Protein 1UZB (pdb70)

B-factor: mean 12.63, std 9.07, range [3.06, 59.88]

Sequence (1032 aa):
MTVEPFRNEPIETFQTEEARRAMREALRRVREEFGRHYPLYIGGEWVDTKERMVSLNPSAPSEVVGTTAKAGKAEAEAALEAAWKAFKTWKDWPQEDRSRLLLKAAALMRRRKRELEATLVYEVGKNWVEASADVAEAIDFIEYYARAALRYRYPAVEVVPYPGEDNESFYVPLGAGVVIAPWNFPVAIFTGMIVGPVAVGNTVIAKPAEDAVVVGAKVFEIFHEAGFPPGVVNFLPGVGEEVGAYLVEHPRIRFINFTGSLEVGLKIYEAAGRLAPGQTWFKRAYVETGGKNAIIVDETADFDLAAEGVVVSAYGFQGQKCSAASRLILTQGAYEPVLERVLKRAERLSVGPAEENPDLGPVVSAEQERKVLSYIEIGKNEGQLVLGGKRLEGEGYFIAPTVFTEVPPKARIAQEEIFGPVLSVIRVKDFAEALEVANDTPYGLTGGVYSRKREHLEWARREFHVGNLYFNRKITGALVGVQPFGGFKLSGTNAKTGALDYLRLFLEMKAVAERFMTVEPFRNEPIETFQTEEARRAMREALRRVREEFGRHYPLYIGGEWVDTKERMVSLNPSAPSEVVGTTAKAGKAEAEAALEAAWKAFKTWKDWPQEDRSRLLLKAAALMRRRKRELEATLVYEVGKNWVEASADVAEAIDFIEYYARAALRYRYPAVEVVPYPGEDNESFYVPLGAGVVIAPWNFPVAIFTGMIVGPVAVGNTVIAKPAEDAVVVGAKVFEIFHEAGFPPGVVNFLPGVGEEVGAYLVEHPRIRFINFTGSLEVGLKIYEAAGRLAPGQTWFKRAYVETGGKNAIIVDETADFDLAAEGVVVSAYGFQGQKCSAASRLILTQGAYEPVLERVLKRAERLSVGPAEENPDLGPVVSAEQERKVLSYIEIGKNEGQLVLGGKRLEGEGYFIAPTVFTEVPPKARIAQEEIFGPVLSVIRVKDFAEALEVANDTPYGLTGGVYSRKREHLEWARREFHVGNLYFNRKITGALVGVQPFGGFKLSGTNAKTGALDYLRLFLEMKAVAERF

Organism: Thermus thermophilus (NCBI:txid274)

Nearest PDB structures (foldseek):
  1uzb-assembly1_B  TM=1.002E+00  e=0.000E+00  Thermus thermophilus HB8
  2bhp-assembly1_A  TM=1.001E+00  e=0.000E+00  Thermus thermophilus HB8
  4k57-assembly1_A  TM=1.001E+00  e=0.000E+00  Thermus thermophilus HB27
  3qan-assembly2_C  TM=9.850E-01  e=8.911E-75  Halalkalibacterium halodurans
  3rjl-assembly10_B  TM=9.821E-01  e=7.075E-73  Bacillus licheniformis DSM 13 = ATCC 14580

Radius of gyration: 30.53 Å; Cα contacts (8 Å, |Δi|>4): 2656; chains: 2; bounding box: 48×70×91 Å

InterPro domains:
  IPR005932 1-pyrroline-5-carboxylate dehydrogenase [TIGR01237] (6-516)
  IPR005932 1-pyrroline-5-carboxylate dehydrogenase [cd07124] (6-516)
  IPR015590 Aldehyde dehydrogenase domain [PF00171] (46-512)
  IPR016160 Aldehyde dehydrogenase, cysteine active site [PS00070] (315-326)
  IPR016161 Aldehyde/histidinol dehydrogenase [SSF53720] (4-515)
  IPR016162 Aldehyde dehydrogenase, N-terminal [G3DSA:3.40.605.10] (40-506)
  IPR016163 Aldehyde dehydrogenase, C-terminal [G3DSA:3.40.309.10] (292-481)
  IPR029510 Aldehyde dehydrogenase, glutamic acid active site [PS00687] (287-294)
  IPR050485 Proline metabolism enzyme [PTHR42862] (6-516)

Solvent-accessible surface area: 35990 Å² total; per-residue (Å²): 140,128,54,118,111,25,171,34,23,106,74,47,76,6,130,84,109,137,9,102,136,26,0,86,68,12,11,137,160,5,93,142,53,37,46,89,66,7,31,0,7,15,27,18,107,81,52,81,31,193,93,152,8,73,2,77,5,1,12,23,21,85,49,54,6,0,6,0,0,54,2,15,114,76,44,0,56,49,0,2,113,20,0,36,159,8,22,135,92,2,60,94,80,77,15,62,53,16,4,132,17,0,36,102,0,0,24,22,0,85,182,53,33,49,50,0,0,0,0,0,1,12,1,0,0,0,14,27,57,28,0,0,31,0,0,2,36,0,0,3,7,0,22,17,0,1,55,4,0,48,135,34,130,121,66,42,26,99,35,31,113,85,111,54,19,59,21,35,2,15,32,35,14,10,0,0,0,0,0,19,6,13,47,5,32,4,0,0,27,2,0,3,5,0,1,0,0,0,0,4,0,0,0,0,0,0,27,2,16,72,47,1,0,2,0,0,0,1,0,0,36,0,1,87,111,16,42,10,32,91,1,0,3,0,0,0,0,0,65,35,123,75,2,8,44,60,0,7,87,19,37,102,0,16,0,0,5,8,11,20,54,29,116,60,0,44,119,10,35,69,9,5,7,87,64,14,126,68,7,38,16,8,3,44,15,12,4,23,0,0,4,3,3,0,0,0,0,4,119,47,6,55,42,78,84,0,0,74,1,0,13,55,0,3,3,12,1,3,3,0,17,15,10,7,2,18,6,0,0,0,7,96,36,0,34,108,30,0,15,63,66,0,30,91,73,2,102,156,38,55,39,10,54,1,71,123,62,11,67,1,1,0,1,8,23,58,83,21,18,134,95,0,48,45,39,1,97,42,0,89,140,48,17,96,60,51,37,31,7,134,85,52,173,46,97,0,26,13,2,12,10,0,0,0,3,76,3,62,50,154,11,113,0,0,36,52,43,6,37,6,0,4,0,0,0,2,106,5,139,58,8,41,52,0,8,117,15,4,45,65,11,42,22,2,1,1,0,0,0,3,0,153,84,115,108,32,0,62,81,0,19,153,56,1,68,8,0,0,0,2,0,26,13,74,1,2,37,18,32,5,1,1,4,1,33,2,1,2,31,10,0,4,32,10,18,2,31,1,3,37,31,4,0,46,54,0,5,6,0,9,4,1,1,7,93,174,142,129,58,119,112,27,170,32,26,108,68,47,74,6,134,81,115,102,8,107,89,20,0,117,106,11,7,145,103,6,99,125,43,24,74,81,56,5,30,0,7,18,27,21,106,80,51,83,27,207,108,143,12,83,3,77,4,2,14,28,22,93,69,59,6,0,16,0,0,42,1,16,114,76,47,0,38,43,0,0,112,20,0,63,169,8,23,111,84,1,52,91,82,74,14,68,51,16,4,133,16,0,37,102,0,0,25,19,0,84,178,49,28,53,14,0,0,0,3,0,1,8,2,0,0,0,20,27,60,30,0,0,30,0,0,3,36,0,1,4,8,0,22,17,1,1,54,3,1,39,131,33,128,130,69,42,26,99,36,31,113,84,110,52,20,60,22,35,3,15,33,36,14,10,0,0,0,0,0,21,8,15,46,5,34,3,0,0,27,2,0,2,6,0,1,0,0,0,0,4,0,0,0,0,0,0,26,2,16,74,46,1,1,2,0,0,0,3,0,0,39,0,1,85,115,16,42,12,32,89,1,0,2,0,0,0,0,0,68,37,122,74,1,8,43,59,0,7,97,13,39,98,0,15,0,0,5,8,10,20,54,28,119,56,0,45,120,10,36,64,9,4,8,88,67,15,128,72,7,50,32,8,2,44,14,12,4,24,0,0,4,4,4,0,0,0,0,3,118,45,6,55,41,76,83,0,0,74,2,0,12,56,0,2,3,11,1,3,3,0,18,14,9,8,2,18,7,0,0,0,7,111,38,0,9,100,36,0,17,85,81,0,39,108,88,2,112,191,40,56,38,9,44,0,63,126,66,13,65,2,1,0,1,8,22,56,99,18,25,152,67,0,53,53,29,1,93,35,0,97,133,46,15,109,50,63,39,22,6,144,84,62,166,28,88,1,25,13,2,15,9,0,0,0,6,97,4,65,51,158,9,114,0,0,34,53,28,2,31,6,0,3,0,0,0,3,97,5,139,56,7,39,62,0,8,115,17,5,42,61,11,42,22,3,1,2,0,0,0,3,0,152,80,113,110,31,0,61,82,0,19,154,73,0,69,8,0,0,0,1,0,25,10,56,0,4,37,19,37,6,1,1,4,1,34,1,1,2,30,10,0,5,32,11,19,3,28,1,3,36,32,4,0,47,56,0,4,6,0,7,4,1,1,7,82,172

Secondary structure (DSSP, 8-state):
--SPPP-PPPPP---SHHHHHHHHHHHHHHHHTTTEEE-EEETTEEE--SSEEEEEETTEEEEEEEEEE---HHHHHHHHHHHHHHHHHHTTS-HHHHHHHHHHHHHHHHHTHHHHHHHHHHHH---HHHHHHHHHHHHHHHHHHHHHHGGG-SS-------TTEEEEEEEEE--EEEEE--SSSTTHHHHHHHHHHHHTT-EEEEE--GGGHHHHHHHHHHHHHHTPPTTSEEE---SSSHHHHHHHT-TT--EEEEES-HHHHHHHHHHHTS--TT--S--EEEEE----EEEEE-TTS-HHHHHHHHHHHHHGGGG-STT-EEEEEEEHHHHHHHHHHHHHHHTT--BS-GGG--SB---S-HHHHHHHHHHHHHHTTTSEEEE--SBPSSSS--B--EEEES--TTSGGGTS---SSEEEEEEESSHHHHHHHHH-SS--SEEEEE-S-HHHHHHHHHHS--SEEEESS-S--PPTTTS-B--SGGGBS---BTSHHHHHTTEEEEEEEEE-/--SPPP-PPPPP---SHHHHHHHHHHHHHHHHTTT-EE-EEETTEEE--SSEEEEEETTEEEEEEEEEE---HHHHHHHHHHHHHHHHHHTTS-HHHHHHHHHHHHHHHHHTHHHHHHHHHHHH---HHHHHHHHHHHHHHHHHHHHHHHTT-SS-------TTEEEEEEEEE--EEEEE--SSSTTHHHHHHHHHHHHTT-EEEEE--GGGHHHHHHHHHHHHHHTPPTTSEEE---STTHHHHHHHT-TT--EEEEES-HHHHHHHHHHHTS--TT--S--EEEEE----EEEEE-TTS-HHHHHHHHHHHHHGGGG-STT-EEEEEEEHHHHHHHHHHHHHHHTT--BS-GGG--SB---S-HHHHHHHHHHHHHHHTTSEEEE--SBPSSSS--B--EEEES--TTSGGGTS---SSEEEEEEESSHHHHHHHHH-SS--SEEEEE-S-HHHHHHHHHHS--SEEEESS-S--PPTTTS-B--SGGGBS---BTSHHHHHTTEEEEEEEEE-

CATH classification: 3.40.605.10 (+1 more: 3.40.309.10)

Foldseek 3Di:
DPDDPADFQDQDPQPDPVSVVLLVVLLVVLLVCFAAEFAWAAQLDGDAAPDKAFAAFLQFRVTTSYIYHADFLVVLVRLLVFQQVLLVVLQVPFLLVLLVLLVLLLVLLVVCQSNLLSSCCGLFNAANRLSSLLSSLLSSLSNLLSVLLVCQGPQNDDDDDDPQKDKTKHKTFFEEAEEEDDSSSQRNVQNNLQSLSLSNRYAYEYEGDSSRLVSNSVSVVSSSVSPDGTSRYIGHYHDDCRSVVSRLQPLSHAEYEEEEALVVLVVSVVSLQDRHVPRDDRHYYWYQHAFAEEEEEELAFPLLLVLVQLLCQQQRQQLQDSQRHQEYEYAPNNVPSNVVNNQVVQVPFDEHRSHVSGSYYAGRDPVLLVLLLVVLVQLVVFFAWDDFSDADDDSRRRGGQTETECGDLPRCSNADDSSGNHHYYHYHHHLVVSLVSLQPYQWAFEYEYGHPDPVSVVVCVVRSAHQFYYYSHHGDSDHQCRRFGHTDGSSIDRLGGSDSSNSVSRIDMDMDMDRD/DPDDPADFQDQDPQPDPVSVVLLVVLLVVQQVCQAEEFAWAAQLDGDADPDKAWAAFLQARVRTSYMYHADFLVVLVRLLVFQQVLLVVLQVPFLLVLLVLLLQLLVLLVVCQSNLLSLCCGLFNAARRLSRLLSSLLSSLSNLLSVLLVCQGPQNDDDDDDPQKDKTKGKTFFEEAEEEDDSSSQRNVQNNLQSLSLSNRYAYEYEGDSSRLVSNSVSVVSSSVSPDGGSRYIYHYHDDCRSVVSRLLDLSHAEYEEEEALVVVVVSVVSQQDRHVPRDDRHYYWYQHAFAEEEEEELAFPLLLSLVQLLCQLQRQQLLDSQRHQEYEYAPNNVPSNVVNNQVVQVPFDEHRSHVRGSYYAGGDPVLLVLLLVVLVQLVVFFAKDDWSDADDDPNRIGGQTETEPGDLPRCSNADRSSGNHHYYHYHHHLVVSLVSLQPYQWAFEYEYGHPDPVSVVVCVVRNAHQYYYYSHHGDSDHQCRRQGGTDGSSIDRLGRSDSSNSVSRIDMDMDMDRD

Structure (mmCIF, N/CA/C/O backbone):
data_1UZB
#
_entry.id   1UZB
#
_cell.length_a   102.285
_cell.length_b   102.285
_cell.length_c   279.283
_cell.angle_alpha   90.00
_cell.angle_beta   90.00
_cell.angle_gamma   120.00
#
_symmetry.space_group_name_H-M   'H 3'
#
loop_
_entity.id
_entity.type
_entity.pdbx_description
1 polymer '1-PYRROLINE-5-CARBOXYLATE DEHYDROGENASE'
2 non-polymer (4R)-2-METHYLPENTANE-2,4-DIOL
3 water water
#
loop_
_atom_site.group_PDB
_atom_site.id
_atom_site.type_symbol
_atom_site.label_atom_id
_atom_site.label_alt_id
_atom_site.label_comp_id
_atom_site.label_asym_id
_atom_site.label_entity_id
_atom_site.label_seq_id
_atom_site.pdbx_PDB_ins_code
_atom_site.Cartn_x
_atom_site.Cartn_y
_atom_site.Cartn_z
_atom_site.occupancy
_atom_site.B_iso_or_equiv
_atom_site.auth_seq_id
_atom_site.auth_comp_id
_atom_site.auth_asym_id
_atom_site.auth_atom_id
_atom_site.pdbx_PDB_model_num
ATOM 1 N N . MET A 1 1 ? 46.042 20.283 102.456 1.00 20.07 1 MET A N 1
ATOM 2 C CA . MET A 1 1 ? 45.105 20.012 101.327 1.00 18.76 1 MET A CA 1
ATOM 3 C C . MET A 1 1 ? 45.588 18.827 100.502 1.00 17.48 1 MET A C 1
ATOM 4 O O . MET A 1 1 ? 46.790 18.584 100.393 1.00 18.51 1 MET A O 1
ATOM 6 N N . THR A 1 2 ? 44.645 18.093 99.921 1.00 14.40 2 THR A N 1
ATOM 7 C CA . THR A 1 2 ? 44.981 16.938 99.102 1.00 12.49 2 THR A CA 1
ATOM 8 C C . THR A 1 2 ? 44.723 17.198 97.619 1.00 10.48 2 THR A C 1
ATOM 9 O O . THR A 1 2 ? 44.930 16.323 96.779 1.00 9.70 2 THR A O 1
ATOM 13 N N . VAL A 1 3 ? 44.270 18.409 97.308 1.00 9.02 3 VAL A N 1
ATOM 14 C CA . VAL A 1 3 ? 43.999 18.817 95.935 1.00 7.50 3 VAL A CA 1
ATOM 15 C C . VAL A 1 3 ? 44.661 20.168 95.713 1.00 7.64 3 VAL A C 1
ATOM 16 O O . VAL A 1 3 ? 45.097 20.815 96.667 1.00 9.53 3 VAL A O 1
ATOM 20 N N . GLU A 1 4 ? 44.747 20.592 94.458 1.00 8.04 4 GLU A N 1
ATOM 21 C CA . GLU A 1 4 ? 45.352 21.880 94.154 1.00 9.11 4 GLU A CA 1
ATOM 22 C C . GLU A 1 4 ? 44.513 23.015 94.721 1.00 8.74 4 GLU A C 1
ATOM 23 O O . GLU A 1 4 ? 43.309 22.866 94.936 1.00 8.36 4 GLU A O 1
ATOM 29 N N . PRO A 1 5 ? 45.145 24.166 94.988 1.00 9.30 5 PRO A N 1
ATOM 30 C CA . PRO A 1 5 ? 44.404 25.306 95.526 1.00 8.80 5 PRO A CA 1
ATOM 31 C C . PRO A 1 5 ? 43.270 25.665 94.571 1.00 8.50 5 PRO A C 1
ATOM 32 O O . PRO A 1 5 ? 43.390 25.499 93.356 1.00 8.04 5 PRO A O 1
ATOM 36 N N . PHE A 1 6 ? 42.167 26.143 95.129 1.00 7.11 6 PHE A N 1
ATOM 37 C CA . PHE A 1 6 ? 41.017 26.538 94.332 1.00 7.38 6 PHE A CA 1
ATOM 38 C C . PHE A 1 6 ? 41.367 27.612 93.312 1.00 7.47 6 PHE A C 1
ATOM 39 O O . PHE A 1 6 ? 42.111 28.548 93.610 1.00 8.30 6 PHE A O 1
ATOM 47 N N . ARG A 1 7 ? 40.821 27.457 92.110 1.00 7.68 7 ARG A N 1
ATOM 48 C CA . ARG A 1 7 ? 40.984 28.424 91.033 1.00 8.41 7 ARG A CA 1
ATOM 49 C C . ARG A 1 7 ? 39.629 28.486 90.344 1.00 7.68 7 ARG A C 1
ATOM 50 O O . ARG A 1 7 ? 38.941 27.468 90.237 1.00 8.96 7 ARG A O 1
ATOM 58 N N . ASN A 1 8 ? 39.229 29.668 89.892 1.00 6.62 8 ASN A N 1
ATOM 59 C CA . ASN A 1 8 ? 37.949 29.791 89.205 1.00 6.66 8 ASN A CA 1
ATOM 60 C C . ASN A 1 8 ? 38.002 29.169 87.814 1.00 7.83 8 ASN A C 1
ATOM 61 O O . ASN A 1 8 ? 39.023 29.239 87.127 1.00 9.46 8 ASN A O 1
ATOM 66 N N . GLU A 1 9 ? 36.895 28.554 87.410 1.00 7.79 9 GLU A N 1
ATOM 67 C CA . GLU A 1 9 ? 36.783 27.925 86.098 1.00 8.21 9 GLU A CA 1
ATOM 68 C C . GLU A 1 9 ? 36.733 29.038 85.055 1.00 9.74 9 GLU A C 1
ATOM 69 O O . GLU A 1 9 ? 35.906 29.937 85.145 1.00 9.40 9 GLU A O 1
ATOM 75 N N . PRO A 1 10 ? 37.630 29.000 84.057 1.00 9.90 10 PRO A N 1
ATOM 76 C CA . PRO A 1 10 ? 37.636 30.040 83.024 1.00 11.30 10 PRO A CA 1
ATOM 77 C C . PRO A 1 10 ? 36.309 30.138 82.277 1.00 10.79 10 PRO A C 1
ATOM 78 O O . PRO A 1 10 ? 35.699 29.124 81.950 1.00 13.05 10 PRO A O 1
ATOM 82 N N . ILE A 1 11 ? 35.866 31.364 82.020 1.00 10.52 11 ILE A N 1
ATOM 83 C CA . ILE A 1 11 ? 34.623 31.600 81.295 1.00 10.48 11 ILE A CA 1
ATOM 84 C C . ILE A 1 11 ? 34.954 31.671 79.808 1.00 10.37 11 ILE A C 1
ATOM 85 O O . ILE A 1 11 ? 35.731 32.524 79.378 1.00 11.79 11 ILE A O 1
ATOM 90 N N . GLU A 1 12 ? 34.368 30.767 79.032 1.00 10.28 12 GLU A N 1
ATOM 91 C CA . GLU A 1 12 ? 34.611 30.710 77.596 1.00 10.77 12 GLU A CA 1
ATOM 92 C C . GLU A 1 12 ? 34.058 31.931 76.866 1.00 11.61 12 GLU A C 1
ATOM 93 O O . GLU A 1 12 ? 32.924 32.347 77.102 1.00 12.13 12 GLU A O 1
ATOM 99 N N . THR A 1 13 ? 34.870 32.494 75.974 1.00 13.55 13 THR A N 1
ATOM 100 C CA . THR A 1 13 ? 34.486 33.666 75.192 1.00 15.42 13 THR A CA 1
ATOM 101 C C . THR A 1 13 ? 34.119 33.276 73.758 1.00 14.71 13 THR A C 1
ATOM 102 O O . THR A 1 13 ? 33.537 34.069 73.017 1.00 15.60 13 THR A O 1
ATOM 106 N N . PHE A 1 14 ? 34.473 32.053 73.375 1.00 14.33 14 PHE A N 1
ATOM 107 C CA . PHE A 1 14 ? 34.188 31.528 72.041 1.00 15.24 14 PHE A CA 1
ATOM 108 C C . PHE A 1 14 ? 34.833 32.344 70.926 1.00 17.12 14 PHE A C 1
ATOM 109 O O . PHE A 1 14 ? 34.211 32.611 69.897 1.00 18.09 14 PHE A O 1
ATOM 117 N N . GLN A 1 15 ? 36.088 32.728 71.131 1.00 18.59 15 GLN A N 1
ATOM 118 C CA . GLN A 1 15 ? 36.814 33.508 70.138 1.00 20.85 15 GLN A CA 1
ATOM 119 C C . GLN A 1 15 ? 37.629 32.607 69.213 1.00 20.34 15 GLN A C 1
ATOM 120 O O . GLN A 1 15 ? 37.950 32.990 68.090 1.00 22.59 15 GLN A O 1
ATOM 126 N N . THR A 1 16 ? 37.959 31.410 69.688 1.00 18.69 16 THR A N 1
ATOM 127 C CA . THR A 1 16 ? 38.726 30.460 68.888 1.00 17.81 16 THR A CA 1
ATOM 128 C C . THR A 1 16 ? 37.780 29.563 68.097 1.00 18.10 16 THR A C 1
ATOM 129 O O . THR A 1 16 ? 36.626 29.365 68.485 1.00 16.99 16 THR A O 1
ATOM 133 N N . GLU A 1 17 ? 38.271 29.021 66.988 1.00 18.00 17 GLU A N 1
ATOM 134 C CA . GLU A 1 17 ? 37.458 28.151 66.147 1.00 18.03 17 GLU A CA 1
ATOM 135 C C . GLU A 1 17 ? 37.076 26.875 66.886 1.00 17.83 17 GLU A C 1
ATOM 136 O O . GLU A 1 17 ? 35.965 26.368 66.730 1.00 16.84 17 GLU A O 1
ATOM 142 N N . GLU A 1 18 ? 37.997 26.359 67.694 1.00 17.30 18 GLU A N 1
ATOM 143 C CA . GLU A 1 18 ? 37.738 25.141 68.451 1.00 17.45 18 GLU A CA 1
ATOM 144 C C . GLU A 1 18 ? 36.533 25.324 69.371 1.00 15.63 18 GLU A C 1
ATOM 145 O O . GLU A 1 18 ? 35.648 24.472 69.422 1.00 15.91 18 GLU A O 1
ATOM 151 N N . ALA A 1 19 ? 36.509 26.439 70.096 1.00 14.78 19 ALA A N 1
ATOM 152 C CA . ALA A 1 19 ? 35.416 26.734 71.018 1.00 13.60 19 ALA A C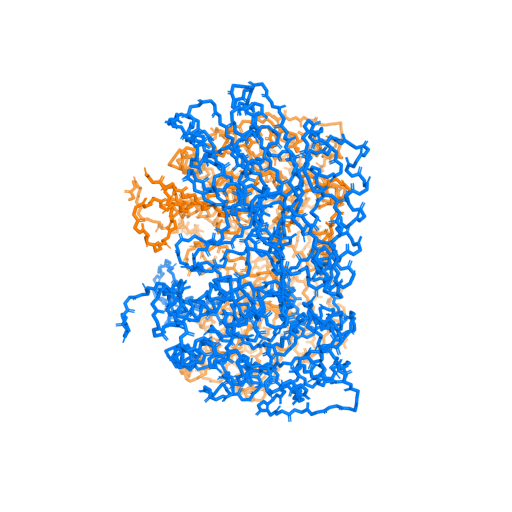A 1
ATOM 153 C C . ALA A 1 19 ? 34.098 26.884 70.270 1.00 13.66 19 ALA A C 1
ATOM 154 O O . ALA A 1 19 ? 33.060 26.403 70.720 1.00 12.40 19 ALA A O 1
ATOM 156 N N . ARG A 1 20 ? 34.146 27.555 69.125 1.00 11.93 20 ARG A N 1
ATOM 157 C CA . ARG A 1 20 ? 32.951 27.762 68.320 1.00 13.43 20 ARG A CA 1
ATOM 158 C C . ARG A 1 20 ? 32.434 26.440 67.767 1.00 13.72 20 ARG A C 1
ATOM 159 O O . ARG A 1 20 ? 31.228 26.192 67.756 1.00 12.55 20 ARG A O 1
ATOM 167 N N . ARG A 1 21 ? 33.352 25.592 67.312 1.00 12.63 21 ARG A N 1
ATOM 168 C CA . ARG A 1 21 ? 32.980 24.295 66.763 1.00 13.96 21 ARG A CA 1
ATOM 169 C C . ARG A 1 21 ? 32.292 23.458 67.831 1.00 12.86 21 ARG A C 1
ATOM 170 O O . ARG A 1 21 ? 31.246 22.863 67.589 1.00 13.46 21 ARG A O 1
ATOM 178 N N . ALA A 1 22 ? 32.899 23.409 69.012 1.00 12.12 22 ALA A N 1
ATOM 179 C CA . ALA A 1 22 ? 32.357 22.640 70.123 1.00 10.83 22 ALA A CA 1
ATOM 180 C C . ALA A 1 22 ? 30.986 23.159 70.547 1.00 9.73 22 ALA A C 1
ATOM 181 O O . ALA A 1 22 ? 30.086 22.375 70.836 1.00 10.00 22 ALA A O 1
ATOM 183 N N . MET A 1 23 ? 30.826 24.477 70.580 1.00 9.70 23 MET A N 1
ATOM 184 C CA . MET A 1 23 ? 29.549 25.055 70.981 1.00 8.66 23 MET A CA 1
ATOM 185 C C . MET A 1 23 ? 28.467 24.794 69.936 1.00 9.34 23 MET A C 1
ATOM 186 O O . MET A 1 23 ? 27.328 24.485 70.287 1.00 8.64 23 MET A O 1
ATOM 191 N N . ARG A 1 24 ? 28.818 24.913 68.658 1.00 9.73 24 ARG A N 1
ATOM 192 C CA . ARG A 1 24 ? 27.839 24.663 67.611 1.00 9.75 24 ARG A CA 1
ATOM 193 C C . ARG A 1 24 ? 27.352 23.217 67.657 1.00 9.36 24 ARG A C 1
ATOM 194 O O . ARG A 1 24 ? 26.164 22.956 67.477 1.00 9.44 24 ARG A O 1
ATOM 208 N N . GLU A 1 25 ? 28.258 22.276 67.913 1.00 9.53 25 GLU A N 1
ATOM 209 C CA . GLU A 1 25 ? 27.863 20.870 67.986 1.00 8.74 25 GLU A CA 1
ATOM 210 C C . GLU A 1 25 ? 26.980 20.632 69.209 1.00 8.76 25 GLU A C 1
ATOM 211 O O . GLU A 1 25 ? 26.022 19.862 69.149 1.00 9.22 25 GLU A O 1
ATOM 217 N N . ALA A 1 26 ? 27.305 21.298 70.314 1.00 8.64 26 ALA A N 1
ATOM 218 C CA . ALA A 1 26 ? 26.530 21.153 71.545 1.00 7.85 26 ALA A CA 1
ATOM 219 C C . ALA A 1 26 ? 25.123 21.717 71.364 1.00 7.37 26 ALA A C 1
ATOM 220 O O . ALA A 1 26 ? 24.138 21.110 71.793 1.00 7.33 26 ALA A O 1
ATOM 222 N N . LEU A 1 27 ? 25.030 22.887 70.737 1.00 7.56 27 LEU A N 1
ATOM 223 C CA . LEU A 1 27 ? 23.739 23.514 70.481 1.00 7.34 27 LEU A CA 1
ATOM 224 C C . LEU A 1 27 ? 22.900 22.624 69.568 1.00 7.71 27 LEU A C 1
ATOM 225 O O . LEU A 1 27 ? 21.711 22.418 69.805 1.00 7.95 27 LEU A O 1
ATOM 230 N N . ARG A 1 28 ? 23.526 22.076 68.533 1.00 7.13 28 ARG A N 1
ATOM 231 C CA . ARG A 1 28 ? 22.809 21.211 67.611 1.00 8.46 28 ARG A CA 1
ATOM 232 C C . ARG A 1 28 ? 22.283 19.957 68.309 1.00 7.76 28 ARG A C 1
ATOM 233 O O . ARG A 1 28 ? 21.126 19.579 68.119 1.00 10.19 28 ARG A O 1
ATOM 241 N N . ARG A 1 29 ? 23.114 19.319 69.128 1.00 9.03 29 ARG A N 1
ATOM 242 C CA . ARG A 1 29 ? 22.672 18.119 69.829 1.00 9.64 29 ARG A CA 1
ATOM 243 C C . ARG A 1 29 ? 21.546 18.408 70.819 1.00 8.84 29 ARG A C 1
ATOM 244 O O . ARG A 1 29 ? 20.601 17.628 70.929 1.00 10.88 29 ARG A O 1
ATOM 252 N N . VAL A 1 30 ? 21.638 19.522 71.540 1.00 9.75 30 VAL A N 1
ATOM 253 C CA . VAL A 1 30 ? 20.587 19.877 72.486 1.00 9.92 30 VAL A CA 1
ATOM 254 C C . VAL A 1 30 ? 19.280 20.126 71.732 1.00 10.25 30 VAL A C 1
ATOM 255 O O . VAL A 1 30 ? 18.222 19.649 72.138 1.00 9.98 30 VAL A O 1
ATOM 259 N N . ARG A 1 31 ? 19.362 20.862 70.627 1.00 9.66 31 ARG A N 1
ATOM 260 C CA . ARG A 1 31 ? 18.185 21.164 69.819 1.00 11.55 31 ARG A CA 1
ATOM 261 C C . ARG A 1 31 ? 17.563 19.886 69.263 1.00 11.24 31 ARG A C 1
ATOM 262 O O . ARG A 1 31 ? 16.340 19.749 69.213 1.00 12.36 31 ARG A O 1
ATOM 270 N N . GLU A 1 32 ? 18.410 18.953 68.848 1.00 10.82 32 GLU A N 1
ATOM 271 C CA . GLU A 1 32 ? 17.939 17.689 68.295 1.00 12.55 32 GLU A CA 1
ATOM 272 C C . GLU A 1 32 ? 17.314 16.821 69.383 1.00 13.42 32 GLU A C 1
ATOM 273 O O . GLU A 1 32 ? 16.631 15.836 69.094 1.00 14.89 32 GLU A O 1
ATOM 279 N N . GLU A 1 33 ? 17.538 17.218 70.632 1.00 13.07 33 GLU A N 1
ATOM 280 C CA . GLU A 1 33 ? 17.027 16.510 71.799 1.00 13.67 33 GLU A CA 1
ATOM 281 C C . GLU A 1 33 ? 15.716 17.113 72.315 1.00 12.39 33 GLU A C 1
ATOM 282 O O . GLU A 1 33 ? 15.115 16.597 73.256 1.00 13.54 33 GLU A O 1
ATOM 288 N N . PHE A 1 34 ? 15.278 18.208 71.698 1.00 11.47 34 PHE A N 1
ATOM 289 C CA . PHE A 1 34 ? 14.032 18.866 72.091 1.00 12.05 34 PHE A CA 1
ATOM 290 C C . PHE A 1 34 ? 12.892 17.856 72.209 1.00 12.77 34 PHE A C 1
ATOM 291 O O . PHE A 1 34 ? 12.727 16.990 71.346 1.00 14.09 34 PHE A O 1
ATOM 299 N N . GLY A 1 35 ? 12.109 17.969 73.276 1.00 12.19 35 GLY A N 1
ATOM 300 C CA . GLY A 1 35 ? 10.986 17.065 73.468 1.00 12.89 35 GLY A CA 1
ATOM 301 C C . GLY A 1 35 ? 11.242 15.944 74.456 1.00 12.76 35 GLY A C 1
ATOM 302 O O . GLY A 1 35 ? 10.318 15.220 74.831 1.00 13.96 35 GLY A O 1
ATOM 303 N N . ARG A 1 36 ? 12.492 15.795 74.878 1.00 12.22 36 ARG A N 1
ATOM 304 C CA . ARG A 1 36 ? 12.863 14.753 75.828 1.00 12.04 36 ARG A CA 1
ATOM 305 C C . ARG A 1 36 ? 12.113 14.919 77.147 1.00 11.08 36 ARG A C 1
ATOM 306 O O . ARG A 1 36 ? 11.812 16.039 77.561 1.00 12.20 36 ARG A O 1
ATOM 314 N N . HIS A 1 37 ? 11.809 13.800 77.798 1.00 11.50 37 HIS A N 1
ATOM 315 C CA . HIS A 1 37 ? 11.093 13.817 79.070 1.00 10.93 37 HIS A CA 1
ATOM 316 C C . HIS A 1 37 ? 12.005 13.455 80.237 1.00 11.31 37 HIS A C 1
ATOM 317 O O . HIS A 1 37 ? 12.701 12.443 80.195 1.00 12.62 37 HIS A O 1
ATOM 324 N N . TYR A 1 38 ? 11.988 14.279 81.282 1.00 10.86 38 TYR A N 1
ATOM 325 C CA . TYR A 1 38 ? 12.819 14.034 82.458 1.00 10.42 38 TYR A CA 1
ATOM 326 C C . TYR A 1 38 ? 11.948 13.810 83.693 1.00 9.97 38 TYR A C 1
ATOM 327 O O . TYR A 1 38 ? 11.151 14.667 84.063 1.00 10.67 38 TYR A O 1
ATOM 336 N N . PRO A 1 39 ? 12.091 12.649 84.348 1.00 10.61 39 PRO A N 1
ATOM 337 C CA . PRO A 1 39 ? 11.289 12.362 85.543 1.00 9.97 39 PRO A CA 1
ATOM 338 C C . PRO A 1 39 ? 11.814 13.074 86.791 1.00 10.60 39 PRO A C 1
ATOM 339 O O . PRO A 1 39 ? 12.763 13.859 86.725 1.00 10.75 39 PRO A O 1
ATOM 343 N N . LEU A 1 40 ? 11.169 12.808 87.922 1.00 9.47 40 LEU A N 1
ATOM 344 C CA . LEU A 1 40 ? 11.601 13.361 89.199 1.00 9.37 40 LEU A CA 1
ATOM 345 C C . LEU A 1 40 ? 12.763 12.462 89.624 1.00 8.57 40 LEU A C 1
ATOM 346 O O . LEU A 1 40 ? 12.967 11.399 89.044 1.00 7.61 40 LEU A O 1
ATOM 351 N N . TYR A 1 41 ? 13.531 12.884 90.620 1.00 8.54 41 TYR A N 1
ATOM 352 C CA . TYR A 1 41 ? 14.620 12.055 91.121 1.00 8.03 41 TYR A CA 1
ATOM 353 C C . TYR A 1 41 ? 14.414 11.979 92.627 1.00 8.89 41 TYR A C 1
ATOM 354 O O . TYR A 1 41 ? 14.579 12.970 93.341 1.00 8.84 41 TYR A O 1
ATOM 363 N N . ILE A 1 42 ? 14.028 10.800 93.103 1.00 8.44 42 ILE A N 1
ATOM 364 C CA . ILE A 1 42 ? 13.760 10.590 94.517 1.00 9.39 42 ILE A CA 1
ATOM 365 C C . ILE A 1 42 ? 14.405 9.303 95.001 1.00 9.41 42 ILE A C 1
ATOM 366 O O . ILE A 1 42 ? 14.287 8.265 94.355 1.00 9.13 42 ILE A O 1
ATOM 371 N N . GLY A 1 43 ? 15.083 9.370 96.139 1.00 8.73 43 GLY A N 1
ATOM 372 C CA . GLY A 1 43 ? 15.710 8.186 96.691 1.00 9.16 43 GLY A CA 1
ATOM 373 C C . GLY A 1 43 ? 16.631 7.423 95.758 1.00 9.47 43 GLY A C 1
ATOM 374 O O . GLY A 1 43 ? 16.605 6.191 95.724 1.00 10.50 43 GLY A O 1
ATOM 375 N N . GLY A 1 44 ? 17.437 8.148 94.989 1.00 10.68 44 GLY A N 1
ATOM 376 C CA . GLY A 1 44 ? 18.385 7.510 94.095 1.00 11.19 44 GLY A CA 1
ATOM 377 C C . GLY A 1 44 ? 17.865 6.963 92.781 1.00 12.53 44 GLY A C 1
ATOM 378 O O . GLY A 1 44 ? 18.609 6.308 92.052 1.00 13.29 44 GLY A O 1
ATOM 379 N N . GLU A 1 45 ? 16.601 7.224 92.465 1.00 12.54 45 GLU A N 1
ATOM 380 C CA . GLU A 1 45 ? 16.035 6.731 91.214 1.00 13.05 45 GLU A CA 1
ATOM 381 C C . GLU A 1 45 ? 15.117 7.745 90.546 1.00 12.26 45 GLU A C 1
ATOM 382 O O . GLU A 1 45 ? 14.518 8.594 91.209 1.00 10.86 45 GLU A O 1
ATOM 388 N N . TRP A 1 46 ? 15.018 7.657 89.224 1.00 11.38 46 TRP A N 1
ATOM 389 C CA . TRP A 1 46 ? 14.145 8.550 88.478 1.00 11.60 46 TRP A CA 1
ATOM 390 C C . TRP A 1 46 ? 12.725 8.007 88.591 1.00 12.59 46 TRP A C 1
ATOM 391 O O . TRP A 1 46 ? 12.471 6.838 88.292 1.00 15.46 46 TRP A O 1
ATOM 402 N N . VAL A 1 47 ? 11.809 8.858 89.039 1.00 12.62 47 VAL A N 1
ATOM 403 C CA . VAL A 1 47 ? 10.415 8.478 89.230 1.00 14.14 47 VAL A CA 1
ATOM 404 C C . VAL A 1 47 ? 9.513 9.378 88.397 1.00 13.60 47 VAL A C 1
ATOM 405 O O . VAL A 1 47 ? 9.548 10.601 88.535 1.00 12.29 47 VAL A O 1
ATOM 409 N N . ASP A 1 48 ? 8.699 8.772 87.539 1.00 13.42 48 ASP A N 1
ATOM 410 C CA . ASP A 1 48 ? 7.802 9.534 86.683 1.00 13.58 48 ASP A CA 1
ATOM 411 C C . ASP A 1 48 ? 6.447 9.744 87.352 1.00 13.79 48 ASP A C 1
ATOM 412 O O . ASP A 1 48 ? 6.135 9.113 88.362 1.00 13.34 48 ASP A O 1
ATOM 417 N N . THR A 1 49 ? 5.652 10.646 86.785 1.00 12.92 49 THR A N 1
ATOM 418 C CA . THR A 1 49 ? 4.319 10.937 87.297 1.00 14.14 49 THR A CA 1
ATOM 419 C C . THR A 1 49 ? 3.353 10.967 86.120 1.00 15.12 49 THR A C 1
ATOM 420 O O . THR A 1 49 ? 3.779 11.005 84.967 1.00 15.39 49 THR A O 1
ATOM 424 N N . LYS A 1 50 ? 2.056 10.941 86.408 1.00 17.90 50 LYS A N 1
ATOM 425 C CA . LYS A 1 50 ? 1.054 10.970 85.350 1.00 20.11 50 LYS A CA 1
ATOM 426 C C . LYS A 1 50 ? 1.033 12.347 84.698 1.00 19.94 50 LYS A C 1
ATOM 427 O O . LYS A 1 50 ? 1.047 12.464 83.473 1.00 20.29 50 LYS A O 1
ATOM 433 N N . GLU A 1 51 ? 1.002 13.387 85.525 1.00 19.45 51 GLU A N 1
ATOM 434 C CA . GLU A 1 51 ? 0.992 14.757 85.028 1.00 20.09 51 GLU A CA 1
ATOM 435 C C . GLU A 1 51 ? 2.407 15.171 84.646 1.00 18.94 51 GLU A C 1
ATOM 436 O O . GLU A 1 51 ? 3.381 14.607 85.145 1.00 17.77 51 GLU A O 1
ATOM 442 N N . ARG A 1 52 ? 2.520 16.154 83.760 1.00 18.54 52 ARG A N 1
ATOM 443 C CA . ARG A 1 52 ? 3.830 16.621 83.327 1.00 19.02 52 ARG A CA 1
ATOM 444 C C . ARG A 1 52 ? 3.879 18.137 83.198 1.00 18.46 52 ARG A C 1
ATOM 445 O O . ARG A 1 52 ? 2.846 18.809 83.179 1.00 18.81 52 ARG A O 1
ATOM 453 N N . MET A 1 53 ? 5.096 18.662 83.113 1.00 16.60 53 MET A N 1
ATOM 454 C CA . MET A 1 53 ? 5.333 20.092 82.969 1.00 16.47 53 MET A CA 1
ATOM 455 C C . MET A 1 53 ? 6.050 20.316 81.651 1.00 14.71 53 MET A C 1
ATOM 456 O O . MET A 1 53 ? 6.862 19.492 81.237 1.00 15.28 53 MET A O 1
ATOM 461 N N . VAL A 1 54 ? 5.764 21.439 81.004 1.00 14.07 54 VAL A N 1
ATOM 462 C CA . VAL A 1 54 ? 6.386 21.757 79.728 1.00 13.23 54 VAL A CA 1
ATOM 463 C C . VAL A 1 54 ? 7.346 22.931 79.872 1.00 12.17 54 VAL A C 1
ATOM 464 O O . VAL A 1 54 ? 7.043 23.913 80.547 1.00 12.66 54 VAL A O 1
ATOM 468 N N . SER A 1 55 ? 8.513 22.817 79.248 1.00 10.04 55 SER A N 1
ATOM 469 C CA . SER A 1 55 ? 9.497 23.892 79.283 1.00 10.32 55 SER A CA 1
ATOM 470 C C . SER A 1 55 ? 9.646 24.415 77.861 1.00 10.83 55 SER A C 1
ATOM 471 O O . SER A 1 55 ? 10.020 23.675 76.952 1.00 11.78 55 SER A O 1
ATOM 474 N N . LEU A 1 56 ? 9.351 25.697 77.680 1.00 10.26 56 LEU A N 1
ATOM 475 C CA . LEU A 1 56 ? 9.411 26.321 76.365 1.00 11.14 56 LEU A CA 1
ATOM 476 C C . LEU A 1 56 ? 10.685 27.108 76.090 1.00 9.85 56 LEU A C 1
ATOM 477 O O . LEU A 1 56 ? 11.406 27.505 77.005 1.00 10.64 56 LEU A O 1
ATOM 482 N N . ASN A 1 57 ? 10.948 27.321 74.807 1.00 8.60 57 ASN A N 1
ATOM 483 C CA . ASN A 1 57 ? 12.102 28.085 74.350 1.00 8.30 57 ASN A CA 1
ATOM 484 C C . ASN A 1 57 ? 11.629 29.540 74.303 1.00 7.78 57 ASN A C 1
ATOM 485 O O . ASN A 1 57 ? 10.795 29.894 73.477 1.00 7.12 57 ASN A O 1
ATOM 490 N N . PRO A 1 58 ? 12.153 30.406 75.184 1.00 5.75 58 PRO A N 1
ATOM 491 C CA . PRO A 1 58 ? 11.718 31.809 75.178 1.00 6.14 58 PRO A CA 1
ATOM 492 C C . PRO A 1 58 ? 12.042 32.575 73.899 1.00 6.25 58 PRO A C 1
ATOM 493 O O . PRO A 1 58 ? 11.491 33.652 73.662 1.00 7.00 58 PRO A O 1
ATOM 497 N N . SER A 1 59 ? 12.936 32.025 73.083 1.00 6.64 59 SER A N 1
ATOM 498 C CA . SER A 1 59 ? 13.305 32.655 71.820 1.00 5.63 59 SER A CA 1
ATOM 499 C C . SER A 1 59 ? 12.324 32.262 70.715 1.00 8.23 59 SER A C 1
ATOM 500 O O . SER A 1 59 ? 12.259 32.911 69.672 1.00 9.79 59 SER A O 1
ATOM 503 N N . ALA A 1 60 ? 11.571 31.195 70.963 1.00 8.62 60 ALA A N 1
ATOM 504 C CA . ALA A 1 60 ? 10.569 30.670 70.029 1.00 9.41 60 ALA A CA 1
ATOM 505 C C . ALA A 1 60 ? 9.676 29.776 70.890 1.00 9.92 60 ALA A C 1
ATOM 506 O O . ALA A 1 60 ? 9.793 28.550 70.859 1.00 8.98 60 ALA A O 1
ATOM 508 N N . PRO A 1 61 ? 8.763 30.388 71.664 1.00 11.09 61 PRO A N 1
ATOM 509 C CA . PRO A 1 61 ? 7.846 29.677 72.562 1.00 12.34 61 PRO A CA 1
ATOM 510 C C . PRO A 1 61 ? 6.960 28.567 72.021 1.00 12.41 61 PRO A C 1
ATOM 511 O O . PRO A 1 61 ? 6.297 27.888 72.798 1.00 12.83 61 PRO A O 1
ATOM 515 N N . SER A 1 62 ? 6.942 28.374 70.708 1.00 12.70 62 SER A N 1
ATOM 516 C CA . SER A 1 62 ? 6.140 27.301 70.133 1.00 13.89 62 SER A CA 1
ATOM 517 C C . SER A 1 62 ? 6.954 26.012 70.224 1.00 14.19 62 SER A C 1
ATOM 518 O O . SER A 1 62 ? 6.427 24.913 70.040 1.00 15.41 62 SER A O 1
ATOM 521 N N . GLU A 1 63 ? 8.242 26.157 70.525 1.00 13.37 63 GLU A N 1
ATOM 522 C CA . GLU A 1 63 ? 9.140 25.013 70.635 1.00 12.73 63 GLU A CA 1
ATOM 523 C C . GLU A 1 63 ? 9.259 24.516 72.070 1.00 12.10 63 GLU A C 1
ATOM 524 O O . GLU A 1 63 ? 9.536 25.290 72.989 1.00 10.88 63 GLU A O 1
ATOM 530 N 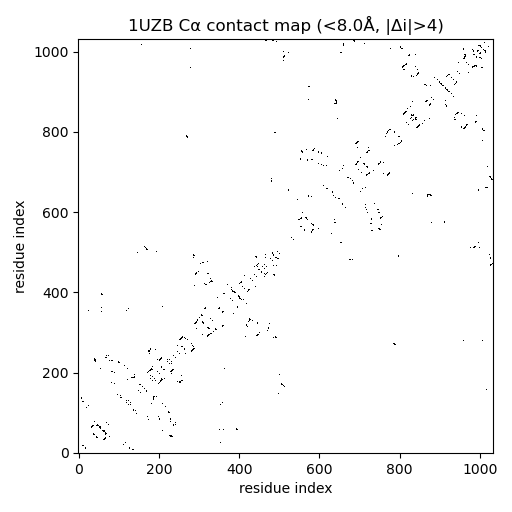N . VAL A 1 64 ? 9.060 23.216 72.248 1.00 10.88 64 VAL A N 1
ATOM 531 C CA . VAL A 1 64 ? 9.150 22.589 73.560 1.00 11.42 64 VAL A CA 1
ATOM 532 C C . VAL A 1 64 ? 10.558 22.035 73.761 1.00 10.57 64 VAL A C 1
ATOM 533 O O . VAL A 1 64 ? 10.957 21.068 73.109 1.00 11.76 64 VAL A O 1
ATOM 537 N N . VAL A 1 65 ? 11.315 22.658 74.659 1.00 9.81 65 VAL A N 1
ATOM 538 C CA . VAL A 1 65 ? 12.672 22.205 74.934 1.00 9.06 65 VAL A CA 1
ATOM 539 C C . VAL A 1 65 ? 12.613 20.813 75.552 1.00 10.19 65 VAL A C 1
ATOM 540 O O . VAL A 1 65 ? 13.411 19.940 75.218 1.00 11.60 65 VAL A O 1
ATOM 544 N N . GLY A 1 66 ? 11.650 20.611 76.445 1.00 10.03 66 GLY A N 1
ATOM 545 C CA . GLY A 1 66 ? 11.496 19.318 77.083 1.00 10.45 66 GLY A CA 1
ATOM 546 C C . GLY A 1 66 ? 10.351 19.339 78.070 1.00 10.88 66 GLY A C 1
ATOM 547 O O . GLY A 1 66 ? 9.754 20.386 78.321 1.00 11.87 66 GLY A O 1
ATOM 548 N N . THR A 1 67 ? 10.025 18.177 78.619 1.00 11.19 67 THR A N 1
ATOM 549 C CA . THR A 1 67 ? 8.961 18.091 79.604 1.00 11.65 67 THR A CA 1
ATOM 550 C C . THR A 1 67 ? 9.529 17.348 80.795 1.00 10.69 67 THR A C 1
ATOM 551 O O . THR A 1 67 ? 10.519 16.630 80.670 1.00 12.39 67 THR A O 1
ATOM 555 N N . THR A 1 68 ? 8.915 17.532 81.955 1.00 11.13 68 THR A N 1
ATOM 556 C CA . THR A 1 68 ? 9.368 16.836 83.147 1.00 11.16 68 THR A CA 1
ATOM 557 C C . THR A 1 68 ? 8.160 16.344 83.919 1.00 11.04 68 THR A C 1
ATOM 558 O O . THR A 1 68 ? 7.027 16.760 83.660 1.00 11.29 68 THR A O 1
ATOM 562 N N . ALA A 1 69 ? 8.407 15.445 84.862 1.00 10.59 69 ALA A N 1
ATOM 563 C CA . ALA A 1 69 ? 7.336 14.937 85.702 1.00 10.40 69 ALA A CA 1
ATOM 564 C C . ALA A 1 69 ? 6.918 16.119 86.572 1.00 10.67 69 ALA A C 1
ATOM 565 O O . ALA A 1 69 ? 7.626 17.127 86.642 1.00 11.16 69 ALA A O 1
ATOM 567 N N . LYS A 1 70 ? 5.770 16.000 87.226 1.00 11.30 70 LYS A N 1
ATOM 568 C CA . LYS A 1 70 ? 5.265 17.067 88.078 1.00 12.34 70 LYS A CA 1
ATOM 569 C C . LYS A 1 70 ? 5.026 16.514 89.473 1.00 13.07 70 LYS A C 1
ATOM 570 O O . LYS A 1 70 ? 4.213 15.608 89.657 1.00 13.49 70 LYS A O 1
ATOM 576 N N . ALA A 1 71 ? 5.739 17.058 90.451 1.00 11.30 71 ALA A N 1
ATOM 577 C CA . ALA A 1 71 ? 5.612 16.603 91.826 1.00 12.05 71 ALA A CA 1
ATOM 578 C C . ALA A 1 71 ? 4.440 17.245 92.548 1.00 13.71 71 ALA A C 1
ATOM 579 O O . ALA A 1 71 ? 4.107 18.409 92.315 1.00 15.58 71 ALA A O 1
ATOM 581 N N . GLY A 1 72 ? 3.819 16.458 93.420 1.00 12.92 72 GLY A N 1
ATOM 582 C CA . GLY A 1 72 ? 2.704 16.928 94.219 1.00 13.44 72 GLY A CA 1
ATOM 583 C C . GLY A 1 72 ? 3.089 16.700 95.667 1.00 12.77 72 GLY A C 1
ATOM 584 O O . GLY A 1 72 ? 4.243 16.380 95.953 1.00 12.96 72 GLY A O 1
ATOM 585 N N . LYS A 1 73 ? 2.139 16.851 96.583 1.00 13.01 73 LYS A N 1
ATOM 586 C CA . LYS A 1 73 ? 2.423 16.651 97.999 1.00 13.13 73 LYS A CA 1
ATOM 587 C C . LYS A 1 73 ? 2.926 15.239 98.296 1.00 13.09 73 LYS A C 1
ATOM 588 O O . LYS A 1 73 ? 3.835 15.056 99.104 1.00 12.11 73 LYS A O 1
ATOM 594 N N . ALA A 1 74 ? 2.337 14.241 97.643 1.00 11.90 74 ALA A N 1
ATOM 595 C CA . ALA A 1 74 ? 2.741 12.855 97.854 1.00 11.88 74 ALA A CA 1
ATOM 596 C C . ALA A 1 74 ? 4.218 12.650 97.524 1.00 11.00 74 ALA A C 1
ATOM 597 O O . ALA A 1 74 ? 4.960 12.047 98.301 1.00 12.28 74 ALA A O 1
ATOM 599 N N . GLU A 1 75 ? 4.642 13.145 96.366 1.00 11.63 75 GLU A N 1
ATOM 600 C CA . GLU A 1 75 ? 6.035 13.004 95.960 1.00 10.36 75 GLU A CA 1
ATOM 601 C C . GLU A 1 75 ? 6.961 13.781 96.893 1.00 10.13 75 GLU A C 1
ATOM 602 O O . GLU A 1 75 ? 8.085 13.353 97.157 1.00 9.26 75 GLU A O 1
ATOM 608 N N . ALA A 1 76 ? 6.485 14.914 97.399 1.00 8.88 76 ALA A N 1
ATOM 609 C CA . ALA A 1 76 ? 7.276 15.729 98.317 1.00 9.98 76 ALA A CA 1
ATOM 610 C C . ALA A 1 76 ? 7.476 14.970 99.623 1.00 10.17 76 ALA A C 1
ATOM 611 O O . ALA A 1 76 ? 8.566 14.971 100.191 1.00 10.76 76 ALA A O 1
ATOM 613 N N . GLU A 1 77 ? 6.421 14.314 100.096 1.00 10.72 77 GLU A N 1
ATOM 614 C CA . GLU A 1 77 ? 6.505 13.549 101.335 1.00 10.22 77 GLU A CA 1
ATOM 615 C C . GLU A 1 77 ? 7.468 12.378 101.153 1.00 10.21 77 GLU A C 1
ATOM 616 O O . GLU A 1 77 ? 8.253 12.063 102.046 1.00 11.43 77 GLU A O 1
ATOM 622 N N . ALA A 1 78 ? 7.405 11.736 99.990 1.00 9.71 78 ALA A N 1
ATOM 623 C CA . ALA A 1 78 ? 8.284 10.609 99.696 1.00 9.59 78 ALA A CA 1
ATOM 624 C C . ALA A 1 78 ? 9.738 11.068 99.671 1.00 9.57 78 ALA A C 1
ATOM 625 O O . ALA A 1 78 ? 10.626 10.378 100.166 1.00 9.84 78 ALA A O 1
ATOM 627 N N . ALA A 1 79 ? 9.973 12.234 99.083 1.00 9.46 79 ALA A N 1
ATOM 628 C CA . ALA A 1 79 ? 11.320 12.779 99.004 1.00 8.34 79 ALA A CA 1
ATOM 629 C C . ALA A 1 79 ? 11.828 13.128 100.399 1.00 7.93 79 ALA A C 1
ATOM 630 O O . ALA A 1 79 ? 12.995 12.900 100.714 1.00 8.26 79 ALA A O 1
ATOM 632 N N . LEU A 1 80 ? 10.951 13.670 101.237 1.00 8.32 80 LEU A N 1
ATOM 633 C CA . LEU A 1 80 ? 11.351 14.036 102.590 1.00 8.90 80 LEU A CA 1
ATOM 634 C C . LEU A 1 80 ? 11.701 12.786 103.390 1.00 10.34 80 LEU A C 1
ATOM 635 O O . LEU A 1 80 ? 12.662 12.782 104.156 1.00 10.05 80 LEU A O 1
ATOM 640 N N . GLU A 1 81 ? 10.926 11.721 103.211 1.00 9.94 81 GLU A N 1
ATOM 641 C CA . GLU A 1 81 ? 11.204 10.476 103.916 1.00 10.74 81 GLU A CA 1
ATOM 642 C C . GLU A 1 81 ? 12.559 9.929 103.475 1.00 9.20 81 GLU A C 1
ATOM 643 O O . GLU A 1 81 ? 13.362 9.487 104.300 1.00 11.00 81 GLU A O 1
ATOM 649 N N . ALA A 1 82 ? 12.813 9.962 102.170 1.00 8.31 82 ALA A N 1
ATOM 650 C CA . ALA A 1 82 ? 14.076 9.470 101.635 1.00 8.96 82 ALA A CA 1
ATOM 651 C C . ALA A 1 82 ? 15.248 10.312 102.130 1.00 7.56 82 ALA A C 1
ATOM 652 O O . ALA A 1 82 ? 16.311 9.780 102.452 1.00 8.01 82 ALA A O 1
ATOM 654 N N . ALA A 1 83 ? 15.046 11.624 102.195 1.00 6.97 83 ALA A N 1
ATOM 655 C CA . ALA A 1 83 ? 16.088 12.541 102.640 1.00 6.43 83 ALA A CA 1
ATOM 656 C C . ALA A 1 83 ? 16.470 12.317 104.100 1.00 5.44 83 ALA A C 1
ATOM 657 O O . ALA A 1 83 ? 17.650 12.380 104.453 1.00 5.92 83 ALA A O 1
ATOM 659 N N . TRP A 1 84 ? 15.485 12.059 104.956 1.00 6.38 84 TRP A N 1
ATOM 660 C CA . TRP A 1 84 ? 15.796 11.829 106.361 1.00 7.10 84 TRP A CA 1
ATOM 661 C C . TRP A 1 84 ? 16.462 10.478 106.558 1.00 7.35 84 TRP A C 1
ATOM 662 O O . TRP A 1 84 ? 17.358 10.333 107.387 1.00 8.32 84 TRP A O 1
ATOM 673 N N . LYS A 1 85 ? 16.023 9.484 105.794 1.00 7.53 85 LYS A N 1
ATOM 674 C CA . LYS A 1 85 ? 16.620 8.161 105.898 1.00 9.20 85 LYS A CA 1
ATOM 675 C C . LYS A 1 85 ? 18.086 8.243 105.468 1.00 8.53 85 LYS A C 1
ATOM 676 O O . LYS A 1 85 ? 18.965 7.647 106.092 1.00 9.35 85 LYS A O 1
ATOM 682 N N . ALA A 1 86 ? 18.349 8.999 104.406 1.00 7.93 86 ALA A N 1
ATOM 683 C CA . ALA A 1 86 ? 19.710 9.156 103.908 1.00 7.57 86 ALA A CA 1
ATOM 684 C C . ALA A 1 86 ? 20.573 9.933 104.902 1.00 7.08 86 ALA A C 1
ATOM 685 O O . ALA A 1 86 ? 21.744 9.605 105.119 1.00 6.65 86 ALA A O 1
ATOM 687 N N . PHE A 1 87 ? 19.990 10.959 105.510 1.00 6.53 87 PHE A N 1
ATOM 688 C CA . PHE A 1 87 ? 20.712 11.782 106.473 1.00 6.55 87 PHE A CA 1
ATOM 689 C C . PHE A 1 87 ? 21.347 10.952 107.585 1.00 7.31 87 PHE A C 1
ATOM 690 O O . PHE A 1 87 ? 22.479 11.217 107.994 1.00 6.85 87 PHE A O 1
ATOM 698 N N . LYS A 1 88 ? 20.618 9.946 108.064 1.00 7.77 88 LYS A N 1
ATOM 699 C CA . LYS A 1 88 ? 21.108 9.093 109.146 1.00 9.53 88 LYS A CA 1
ATOM 700 C C . LYS A 1 88 ? 22.513 8.553 108.921 1.00 9.05 88 LYS A C 1
ATOM 701 O O . LYS A 1 88 ? 23.293 8.442 109.867 1.00 10.72 88 LYS A O 1
ATOM 707 N N . THR A 1 89 ? 22.835 8.209 107.677 1.00 8.40 89 THR A N 1
ATOM 708 C CA . THR A 1 89 ? 24.163 7.688 107.369 1.00 8.27 89 THR A CA 1
ATOM 709 C C . THR A 1 89 ? 25.077 8.704 106.684 1.00 7.45 89 THR A C 1
ATOM 710 O O . THR A 1 89 ? 26.281 8.708 106.919 1.00 8.05 89 THR A O 1
ATOM 714 N N . TRP A 1 90 ? 24.506 9.571 105.851 1.00 6.85 90 TRP A N 1
ATOM 715 C CA . TRP A 1 90 ? 25.289 10.584 105.143 1.00 6.70 90 TRP A CA 1
ATOM 716 C C . TRP A 1 90 ? 26.011 11.518 106.116 1.00 6.36 90 TRP A C 1
ATOM 717 O O . TRP A 1 90 ? 27.150 11.927 105.875 1.00 6.27 90 TRP A O 1
ATOM 728 N N . LYS A 1 91 ? 25.354 11.843 107.223 1.00 6.96 91 LYS A N 1
ATOM 729 C CA . LYS A 1 91 ? 25.949 12.729 108.216 1.00 7.39 91 LYS A CA 1
ATOM 730 C C . LYS A 1 91 ? 27.194 12.105 108.842 1.00 7.03 91 LYS A C 1
ATOM 731 O O . LYS A 1 91 ? 28.051 12.824 109.361 1.00 8.06 91 LYS A O 1
ATOM 737 N N . ASP A 1 92 ? 27.289 10.776 108.796 1.00 8.39 92 ASP A N 1
ATOM 738 C CA . ASP A 1 92 ? 28.429 10.069 109.379 1.00 8.49 92 ASP A CA 1
ATOM 739 C C . ASP A 1 92 ? 29.606 9.844 108.431 1.00 9.12 92 ASP A C 1
ATOM 740 O O . ASP A 1 92 ? 30.649 9.341 108.845 1.00 10.01 92 ASP A O 1
ATOM 745 N N . TRP A 1 93 ? 29.439 10.186 107.158 1.00 8.36 93 TRP A N 1
ATOM 746 C CA . TRP A 1 93 ? 30.532 10.039 106.201 1.00 9.15 93 TRP A CA 1
ATOM 747 C C . TRP A 1 93 ? 31.678 10.955 106.613 1.00 9.71 93 TRP A C 1
ATOM 748 O O . TRP A 1 93 ? 31.446 12.080 107.062 1.00 10.17 93 TRP A O 1
ATOM 759 N N . PRO A 1 94 ? 32.928 10.485 106.490 1.00 8.23 94 PRO A N 1
ATOM 760 C CA . PRO A 1 94 ? 34.035 11.368 106.860 1.00 7.95 94 PRO A CA 1
ATOM 761 C C . PRO A 1 94 ? 33.946 12.545 105.890 1.00 6.85 94 PRO A C 1
ATOM 762 O O . PRO A 1 94 ? 33.560 12.364 104.731 1.00 6.23 94 PRO A O 1
ATOM 766 N N . GLN A 1 95 ? 34.294 13.742 106.347 1.00 5.70 95 GLN A N 1
ATOM 767 C CA . GLN A 1 95 ? 34.215 14.902 105.469 1.00 5.71 95 GLN A CA 1
ATOM 768 C C . GLN A 1 95 ? 35.057 14.704 104.210 1.00 6.41 95 GLN A C 1
ATOM 769 O O . GLN A 1 95 ? 34.667 15.130 103.122 1.00 5.87 95 GLN A O 1
ATOM 775 N N . GLU A 1 96 ? 36.204 14.043 104.345 1.00 6.15 96 GLU A N 1
ATOM 776 C CA . GLU A 1 96 ? 37.062 13.811 103.188 1.00 6.20 96 GLU A CA 1
ATOM 777 C C . GLU A 1 96 ? 36.327 13.034 102.094 1.00 6.03 96 GLU A C 1
ATOM 778 O O . GLU A 1 96 ? 36.526 13.281 100.897 1.00 5.97 96 GLU A O 1
ATOM 784 N N . ASP A 1 97 ? 35.475 12.103 102.515 1.00 5.46 97 ASP A N 1
ATOM 785 C CA . ASP A 1 97 ? 34.689 11.282 101.595 1.00 6.43 97 ASP A CA 1
ATOM 786 C C . ASP A 1 97 ? 33.608 12.107 100.898 1.00 5.58 97 ASP A C 1
ATOM 787 O O . ASP A 1 97 ? 33.396 11.976 99.691 1.00 5.31 97 ASP A O 1
ATOM 792 N N . ARG A 1 98 ? 32.918 12.956 101.655 1.00 4.88 98 ARG A N 1
ATOM 793 C CA . ARG A 1 98 ? 31.881 13.790 101.056 1.00 5.67 98 ARG A CA 1
ATOM 794 C C . ARG A 1 98 ? 32.503 14.791 100.088 1.00 4.98 98 ARG A C 1
ATOM 795 O O . ARG A 1 98 ? 31.964 15.045 99.007 1.00 5.08 98 ARG A O 1
ATOM 803 N N . SER A 1 99 ? 33.643 15.357 100.469 1.00 4.98 99 SER A N 1
ATOM 804 C CA . SER A 1 99 ? 34.308 16.325 99.605 1.00 5.45 99 SER A CA 1
ATOM 805 C C . SER A 1 99 ? 34.778 15.686 98.300 1.00 5.25 99 SER A C 1
ATOM 806 O O . SER A 1 99 ? 34.664 16.296 97.236 1.00 5.54 99 SER A O 1
ATOM 809 N N . ARG A 1 100 ? 35.302 14.463 98.364 1.00 5.52 100 ARG A N 1
ATOM 810 C CA . ARG A 1 100 ? 35.733 13.797 97.140 1.00 5.53 100 ARG A CA 1
ATOM 811 C C . ARG A 1 100 ? 34.528 13.563 96.229 1.00 5.04 100 ARG A C 1
ATOM 812 O O . ARG A 1 100 ? 34.655 13.627 95.010 1.00 5.01 100 ARG A O 1
ATOM 820 N N . LEU A 1 101 ? 33.359 13.304 96.813 1.00 4.99 101 LEU A N 1
ATOM 821 C CA . LEU A 1 101 ? 32.164 13.086 96.004 1.00 5.92 101 LEU A CA 1
ATOM 822 C C . LEU A 1 101 ? 31.840 14.372 95.244 1.00 5.47 101 LEU A C 1
ATOM 823 O O . LEU A 1 101 ? 31.509 14.335 94.055 1.00 6.34 101 LEU A O 1
ATOM 828 N N . LEU A 1 102 ? 31.939 15.512 95.921 1.00 5.48 102 LEU A N 1
ATOM 829 C CA . LEU A 1 102 ? 31.685 16.784 95.249 1.00 4.64 102 LEU A CA 1
ATOM 830 C C . LEU A 1 102 ? 32.694 16.989 94.123 1.00 5.54 102 LEU A C 1
ATOM 831 O O . LEU A 1 102 ? 32.327 17.372 93.012 1.00 5.49 102 LEU A O 1
ATOM 836 N N . LEU A 1 103 ? 33.968 16.727 94.402 1.00 5.41 103 LEU A N 1
ATOM 837 C CA . LEU A 1 103 ? 34.989 16.899 93.378 1.00 5.17 103 LEU A CA 1
ATOM 838 C C . LEU A 1 103 ? 34.699 16.035 92.154 1.00 5.40 103 LEU A C 1
ATOM 839 O O . LEU A 1 103 ? 34.944 16.450 91.022 1.00 5.25 103 LEU A O 1
ATOM 844 N N . LYS A 1 104 ? 34.177 14.833 92.374 1.00 4.89 104 LYS A N 1
ATOM 845 C CA . LYS A 1 104 ? 33.834 13.966 91.259 1.00 5.22 104 LYS A CA 1
ATOM 846 C C . LYS A 1 104 ? 32.719 14.625 90.447 1.00 4.90 104 LYS A C 1
ATOM 847 O O . LYS A 1 104 ? 32.777 14.663 89.219 1.00 5.37 104 LYS A O 1
ATOM 853 N N . ALA A 1 105 ? 31.705 15.145 91.135 1.00 4.89 105 ALA A N 1
ATOM 854 C CA . ALA A 1 105 ? 30.601 15.809 90.451 1.00 4.75 105 ALA A CA 1
ATOM 855 C C . ALA A 1 105 ? 31.091 16.999 89.625 1.00 4.81 105 ALA A C 1
ATOM 856 O O . ALA A 1 105 ? 30.601 17.236 88.520 1.00 4.57 105 ALA A O 1
ATOM 858 N N . ALA A 1 106 ? 32.054 17.750 90.155 1.00 5.11 106 ALA A N 1
ATOM 859 C CA . ALA A 1 106 ? 32.581 18.900 89.431 1.00 4.61 106 ALA A CA 1
ATOM 860 C C . ALA A 1 106 ? 33.285 18.452 88.155 1.00 4.59 106 ALA A C 1
ATOM 861 O O . ALA A 1 106 ? 33.166 19.101 87.116 1.00 5.59 106 ALA A O 1
ATOM 863 N N . ALA A 1 107 ? 34.019 17.344 88.235 1.00 5.25 107 ALA A N 1
ATOM 864 C CA . ALA A 1 107 ? 34.731 16.830 87.069 1.00 6.11 107 ALA A CA 1
ATOM 865 C C . ALA A 1 107 ? 33.735 16.393 86.002 1.00 5.37 107 ALA A C 1
ATOM 866 O O . ALA A 1 107 ? 33.950 16.618 84.811 1.00 7.93 107 ALA A O 1
ATOM 868 N N . LEU A 1 108 ? 32.646 15.768 86.435 1.00 6.41 108 LEU A N 1
ATOM 869 C CA . LEU A 1 108 ? 31.614 15.320 85.511 1.00 6.24 108 LEU A CA 1
ATOM 870 C C . LEU A 1 108 ? 30.899 16.514 84.883 1.00 6.82 108 LEU A C 1
ATOM 871 O O . LEU A 1 108 ? 30.574 16.494 83.693 1.00 8.69 108 LEU A O 1
ATOM 876 N N . MET A 1 109 ? 30.655 17.558 85.674 1.00 6.17 109 MET A N 1
ATOM 877 C CA . MET A 1 109 ? 29.992 18.742 85.145 1.00 6.85 109 MET A CA 1
ATOM 878 C C . MET A 1 109 ? 30.910 19.442 84.145 1.00 6.30 109 MET A C 1
ATOM 879 O O . MET A 1 109 ? 30.457 19.911 83.099 1.00 6.86 109 MET A O 1
ATOM 884 N N . ARG A 1 110 ? 32.202 19.503 84.459 1.00 5.75 110 ARG A N 1
ATOM 885 C CA . ARG A 1 110 ? 33.161 20.148 83.573 1.00 7.60 110 ARG A CA 1
ATOM 886 C C . ARG A 1 110 ? 33.198 19.464 82.204 1.00 8.08 110 ARG A C 1
ATOM 887 O O . ARG A 1 110 ? 33.327 20.129 81.175 1.00 8.92 110 ARG A O 1
ATOM 895 N N . ARG A 1 111 ? 33.073 18.141 82.186 1.00 7.80 111 ARG A N 1
ATOM 896 C CA . ARG A 1 111 ? 33.092 17.415 80.919 1.00 9.06 111 ARG A CA 1
ATOM 897 C C . ARG A 1 111 ? 31.799 17.573 80.118 1.00 9.42 111 ARG A C 1
ATOM 898 O O . ARG A 1 111 ? 31.754 17.223 78.941 1.00 11.15 111 ARG A O 1
ATOM 906 N N . ARG A 1 112 ? 30.751 18.100 80.750 1.00 8.29 112 ARG A N 1
ATOM 907 C CA . ARG A 1 112 ? 29.469 18.314 80.074 1.00 9.05 112 ARG A CA 1
ATOM 908 C C . ARG A 1 112 ? 29.161 19.805 79.948 1.00 8.78 112 ARG A C 1
ATOM 909 O O . ARG A 1 112 ? 28.013 20.201 79.731 1.00 8.00 112 ARG A O 1
ATOM 917 N N . LYS A 1 113 ? 30.201 20.622 80.066 1.00 8.52 113 LYS A N 1
ATOM 918 C CA . LYS A 1 113 ? 30.068 22.073 80.011 1.00 9.15 113 LYS A CA 1
ATOM 919 C C . LYS A 1 113 ? 29.315 22.629 78.802 1.00 7.37 113 LYS A C 1
ATOM 920 O O . LYS A 1 113 ? 28.350 23.381 78.966 1.00 7.71 113 LYS A O 1
ATOM 926 N N . ARG A 1 114 ? 29.738 22.266 77.593 1.00 7.92 114 ARG A N 1
ATOM 927 C CA . ARG A 1 114 ? 29.083 22.777 76.393 1.00 8.79 114 ARG A CA 1
ATOM 928 C C . ARG A 1 114 ? 27.603 22.393 76.323 1.00 6.73 114 ARG A C 1
ATOM 929 O O . ARG A 1 114 ? 26.759 23.201 75.922 1.00 7.61 114 ARG A O 1
ATOM 937 N N . GLU A 1 115 ? 27.291 21.163 76.716 1.00 7.74 115 GLU A N 1
ATOM 938 C CA . GLU A 1 115 ? 25.911 20.688 76.713 1.00 8.01 115 GLU A CA 1
ATOM 939 C C . GLU A 1 115 ? 25.054 21.520 77.669 1.00 7.01 115 GLU A C 1
ATOM 940 O O . GLU A 1 115 ? 23.944 21.930 77.328 1.00 7.22 115 GLU A O 1
ATOM 946 N N . LEU A 1 116 ? 25.567 21.755 78.874 1.00 7.25 116 LEU A N 1
ATOM 947 C CA . LEU A 1 116 ? 24.831 22.537 79.861 1.00 6.57 116 LEU A CA 1
ATOM 948 C C . LEU A 1 116 ? 24.646 23.982 79.396 1.00 6.09 116 LEU A C 1
ATOM 949 O O . LEU A 1 116 ? 23.575 24.559 79.567 1.00 5.94 116 LEU A O 1
ATOM 954 N N . GLU A 1 117 ? 25.685 24.557 78.796 1.00 5.83 117 GLU A N 1
ATOM 955 C CA . GLU A 1 117 ? 25.603 25.923 78.293 1.00 6.52 117 GLU A CA 1
ATOM 956 C C . GLU A 1 117 ? 24.538 26.012 77.201 1.00 5.85 117 GLU A C 1
ATOM 957 O O . GLU A 1 117 ? 23.708 26.920 77.206 1.00 6.22 117 GLU A O 1
ATOM 963 N N . ALA A 1 118 ? 24.560 25.056 76.273 1.00 5.57 118 ALA A N 1
ATOM 964 C CA . ALA A 1 118 ? 23.597 25.027 75.178 1.00 5.95 118 ALA A CA 1
ATOM 965 C C . ALA A 1 118 ? 22.174 24.880 75.702 1.00 5.76 118 ALA A C 1
ATOM 966 O O . ALA A 1 118 ? 21.233 25.443 75.138 1.00 6.91 118 ALA A O 1
ATOM 968 N N . THR A 1 119 ? 22.014 24.125 76.783 1.00 5.56 119 THR A N 1
ATOM 969 C CA . THR A 1 119 ? 20.693 23.925 77.359 1.00 5.89 119 THR A CA 1
ATOM 970 C C . THR A 1 119 ? 20.196 25.246 77.948 1.00 6.46 119 THR A C 1
ATOM 971 O O . THR A 1 119 ? 19.011 25.559 77.867 1.00 7.27 119 THR A O 1
ATOM 975 N N . LEU A 1 120 ? 21.104 26.027 78.526 1.00 6.32 120 LEU A N 1
ATOM 976 C CA . LEU A 1 120 ? 20.740 27.330 79.085 1.00 6.26 120 LEU A CA 1
ATOM 977 C C . LEU A 1 120 ? 20.329 28.288 77.970 1.00 5.86 120 LEU A C 1
ATOM 978 O O . LEU A 1 120 ? 19.392 29.073 78.121 1.00 6.37 120 LEU A O 1
ATOM 983 N N . VAL A 1 121 ? 21.053 28.235 76.857 1.00 5.51 121 VAL A N 1
ATOM 984 C CA . VAL A 1 121 ? 20.752 29.085 75.715 1.00 5.86 121 VAL A CA 1
ATOM 985 C C . VAL A 1 121 ? 19.306 28.868 75.275 1.00 6.68 121 VAL A C 1
ATOM 986 O O . VAL A 1 121 ? 18.539 29.821 75.128 1.00 7.20 121 VAL A O 1
ATOM 990 N N . TYR A 1 122 ? 18.935 27.606 75.081 1.00 6.62 122 TYR A N 1
ATOM 991 C CA . TYR A 1 122 ? 17.588 27.270 74.637 1.00 6.33 122 TYR A CA 1
ATOM 992 C C . TYR A 1 122 ? 16.483 27.344 75.681 1.00 6.59 122 TYR A C 1
ATOM 993 O O . TYR A 1 122 ? 15.375 27.778 75.360 1.00 7.27 122 TYR A O 1
ATOM 1002 N N . GLU A 1 123 ? 16.763 26.942 76.920 1.00 5.79 123 GLU A N 1
ATOM 1003 C CA . GLU A 1 123 ? 15.714 26.953 77.937 1.00 6.09 123 GLU A CA 1
ATOM 1004 C C . GLU A 1 123 ? 15.424 28.291 78.613 1.00 5.99 123 GLU A C 1
ATOM 1005 O O . GLU A 1 123 ? 14.263 28.584 78.919 1.00 6.00 123 GLU A O 1
ATOM 1011 N N . VAL A 1 124 ? 16.458 29.094 78.865 1.00 6.03 124 VAL A N 1
ATOM 1012 C CA . VAL A 1 124 ? 16.233 30.386 79.508 1.00 6.42 124 VAL A CA 1
ATOM 1013 C C . VAL A 1 124 ? 16.699 31.603 78.709 1.00 6.51 124 VAL A C 1
ATOM 1014 O O . VAL A 1 124 ? 16.681 32.725 79.210 1.00 6.91 124 VAL A O 1
ATOM 1018 N N . GLY A 1 125 ? 17.120 31.380 77.467 1.00 6.36 125 GLY A N 1
ATOM 1019 C CA . GLY A 1 125 ? 17.512 32.487 76.613 1.00 6.18 125 GLY A CA 1
ATOM 1020 C C . GLY A 1 125 ? 18.782 33.259 76.899 1.00 5.79 125 GLY A C 1
ATOM 1021 O O . GLY A 1 125 ? 18.841 34.470 76.659 1.00 6.92 125 GLY A O 1
ATOM 1022 N N . LYS A 1 126 ? 19.799 32.580 77.413 1.00 5.92 126 LYS A N 1
ATOM 1023 C CA . LYS A 1 126 ? 21.074 33.236 77.671 1.00 5.53 126 LYS A CA 1
ATOM 1024 C C . LYS A 1 126 ? 21.899 33.174 76.397 1.00 5.10 126 LYS A C 1
ATOM 1025 O O . LYS A 1 126 ? 21.831 32.183 75.665 1.00 6.58 126 LYS A O 1
ATOM 1031 N N . ASN A 1 127 ? 22.659 34.227 76.107 1.00 4.08 127 ASN A N 1
ATOM 1032 C CA . ASN A 1 127 ? 23.513 34.161 74.935 1.00 5.39 127 ASN A CA 1
ATOM 1033 C C . ASN A 1 127 ? 24.678 33.248 75.337 1.00 5.95 127 ASN A C 1
ATOM 1034 O O . ASN A 1 127 ? 24.724 32.753 76.468 1.00 5.98 127 ASN A O 1
ATOM 1039 N N . TRP A 1 128 ? 25.610 33.011 74.424 1.00 6.34 128 TRP A N 1
ATOM 1040 C CA . TRP A 1 128 ? 26.710 32.088 74.690 1.00 7.02 128 TRP A CA 1
ATOM 1041 C C . TRP A 1 128 ? 27.588 32.362 75.908 1.00 5.83 128 TRP A C 1
ATOM 1042 O O . TRP A 1 128 ? 27.848 31.453 76.698 1.00 5.76 128 TRP A O 1
ATOM 1053 N N . VAL A 1 129 ? 28.060 33.595 76.065 1.00 6.85 129 VAL A N 1
ATOM 1054 C CA . VAL A 1 129 ? 28.927 33.894 77.201 1.00 7.47 129 VAL A CA 1
ATOM 1055 C C . VAL A 1 129 ? 28.183 33.916 78.535 1.00 6.11 129 VAL A C 1
ATOM 1056 O O . VAL A 1 129 ? 28.741 33.525 79.562 1.00 6.72 129 VAL A O 1
ATOM 1062 N N . GLU A 1 130 ? 26.932 34.371 78.536 1.00 5.95 130 GLU A N 1
ATOM 1063 C CA . GLU A 1 130 ? 26.160 34.367 79.774 1.00 5.31 130 GLU A CA 1
ATOM 1064 C C . GLU A 1 130 ? 25.972 32.907 80.198 1.00 5.15 130 GLU A C 1
ATOM 1065 O O . GLU A 1 130 ? 26.047 32.578 81.384 1.00 6.03 130 GLU A O 1
ATOM 1071 N N . ALA A 1 131 ? 25.739 32.029 79.225 1.00 5.38 131 ALA A N 1
ATOM 1072 C CA . ALA A 1 131 ? 25.564 30.612 79.518 1.00 5.28 131 ALA A CA 1
ATOM 1073 C C . ALA A 1 131 ? 26.862 30.013 80.067 1.00 5.52 131 ALA A C 1
ATOM 1074 O O . ALA A 1 131 ? 26.842 29.267 81.044 1.00 6.24 131 ALA A O 1
ATOM 1076 N N . SER A 1 132 ? 27.990 30.347 79.447 1.00 5.05 132 SER A N 1
ATOM 1077 C CA . SER A 1 132 ? 29.270 29.815 79.904 1.00 5.87 132 SER A CA 1
ATOM 1078 C C . SER A 1 132 ? 29.594 30.288 81.321 1.00 5.39 132 SER A C 1
ATOM 1079 O O . SER A 1 132 ? 30.100 29.517 82.138 1.00 6.03 132 SER A O 1
ATOM 1083 N N . ALA A 1 133 ? 29.301 31.549 81.620 1.00 5.81 133 ALA A N 1
ATOM 1084 C CA . ALA A 1 133 ? 29.572 32.079 82.953 1.00 5.54 133 ALA A CA 1
ATOM 1085 C C . ALA A 1 133 ? 28.747 31.349 84.010 1.00 6.50 133 ALA A C 1
ATOM 1086 O O . ALA A 1 133 ? 29.224 31.094 85.114 1.00 5.88 133 ALA A O 1
ATOM 1088 N N . ASP A 1 134 ? 27.510 31.014 83.656 1.00 5.08 134 ASP A N 1
ATOM 1089 C CA . ASP A 1 134 ? 26.583 30.322 84.549 1.00 4.92 134 ASP A CA 1
ATOM 1090 C C . ASP A 1 134 ? 27.151 28.947 84.919 1.00 5.31 134 ASP A C 1
ATOM 1091 O O . ASP A 1 134 ? 27.305 28.622 86.097 1.00 5.71 134 ASP A O 1
ATOM 1096 N N . VAL A 1 135 ? 27.478 28.143 83.913 1.00 5.08 135 VAL A N 1
ATOM 1097 C CA . VAL A 1 135 ? 28.018 26.813 84.171 1.00 6.15 135 VAL A CA 1
ATOM 1098 C C . VAL A 1 135 ? 29.362 26.878 84.901 1.00 4.82 135 VAL A C 1
ATOM 1099 O O . VAL A 1 135 ? 29.636 26.058 85.787 1.00 5.97 135 VAL A O 1
ATOM 1103 N N . ALA A 1 136 ? 30.199 27.847 84.538 1.00 5.48 136 ALA A N 1
ATOM 1104 C CA . ALA A 1 136 ? 31.497 28.003 85.187 1.00 5.13 136 ALA A CA 1
ATOM 1105 C C . ALA A 1 136 ? 31.309 28.274 86.680 1.00 4.41 136 ALA A C 1
ATOM 1106 O O . ALA A 1 136 ? 32.050 27.750 87.511 1.00 5.29 136 ALA A O 1
ATOM 1108 N N . GLU A 1 137 ? 30.313 29.090 87.018 1.00 4.47 137 GLU A N 1
ATOM 1109 C CA . GLU A 1 137 ? 30.027 29.414 88.412 1.00 4.91 137 GLU A CA 1
ATOM 1110 C C . GLU A 1 137 ? 29.556 28.166 89.165 1.00 4.18 137 GLU A C 1
ATOM 1111 O O . GLU A 1 137 ? 29.901 27.979 90.327 1.00 4.17 137 GLU A O 1
ATOM 1117 N N . ALA A 1 138 ? 28.761 27.324 88.507 1.00 4.29 138 ALA A N 1
ATOM 1118 C CA . ALA A 1 138 ? 28.271 26.092 89.128 1.00 3.90 138 ALA A CA 1
ATOM 1119 C C . ALA A 1 138 ? 29.456 25.194 89.492 1.00 4.60 138 ALA A C 1
ATOM 1120 O O . ALA A 1 138 ? 29.520 24.647 90.591 1.00 4.70 138 ALA A O 1
ATOM 1122 N N . ILE A 1 139 ? 30.386 25.041 88.552 1.00 4.59 139 ILE A N 1
ATOM 1123 C CA . ILE A 1 139 ? 31.573 24.233 88.786 1.00 3.98 139 ILE A CA 1
ATOM 1124 C C . ILE A 1 139 ? 32.340 24.854 89.956 1.00 3.57 139 ILE A C 1
ATOM 1125 O O . ILE A 1 139 ? 32.795 24.143 90.856 1.00 4.28 139 ILE A O 1
ATOM 1130 N N . ASP A 1 140 ? 32.456 26.182 89.956 1.00 3.96 140 ASP A N 1
ATOM 1131 C CA . ASP A 1 140 ? 33.155 26.879 91.036 1.00 3.47 140 ASP A CA 1
ATOM 1132 C C . ASP A 1 140 ? 32.540 26.581 92.402 1.00 4.16 140 ASP A C 1
ATOM 1133 O O . ASP A 1 140 ? 33.265 26.349 93.368 1.00 4.50 140 ASP A O 1
ATOM 1138 N N . PHE A 1 141 ? 31.212 26.605 92.497 1.00 3.98 141 PHE A N 1
ATOM 1139 C CA . PHE A 1 141 ? 30.560 26.324 93.776 1.00 4.19 141 PHE A CA 1
ATOM 1140 C C . PHE A 1 141 ? 30.941 24.938 94.289 1.00 4.75 141 PHE A C 1
ATOM 1141 O O . PHE A 1 141 ? 31.251 24.768 95.469 1.00 4.62 141 PHE A O 1
ATOM 1149 N N . ILE A 1 142 ? 30.917 23.945 93.406 1.00 4.49 142 ILE A N 1
ATOM 1150 C CA . ILE A 1 142 ? 31.253 22.586 93.807 1.00 4.60 142 ILE A CA 1
ATOM 1151 C C . ILE A 1 142 ? 32.704 22.493 94.278 1.00 3.42 142 ILE A C 1
ATOM 1152 O O . ILE A 1 142 ? 32.982 21.946 95.346 1.00 4.57 142 ILE A O 1
ATOM 1157 N N . GLU A 1 143 ? 33.623 23.036 93.484 1.00 3.96 143 GLU A N 1
ATOM 1158 C CA . GLU A 1 143 ? 35.044 23.006 93.821 1.00 3.64 143 GLU A CA 1
ATOM 1159 C C . GLU A 1 143 ? 35.340 23.772 95.109 1.00 4.44 143 GLU A C 1
ATOM 1160 O O . GLU A 1 143 ? 36.118 23.316 95.951 1.00 5.03 143 GLU A O 1
ATOM 1166 N N . TYR A 1 144 ? 34.710 24.933 95.261 1.00 4.91 144 TYR A N 1
ATOM 1167 C CA . TYR A 1 144 ? 34.922 25.764 96.437 1.00 3.79 144 TYR A CA 1
ATOM 1168 C C . TYR A 1 144 ? 34.359 25.128 97.703 1.00 4.31 144 TYR A C 1
ATOM 1169 O O . TYR A 1 144 ? 35.073 24.981 98.695 1.00 4.69 144 TYR A O 1
ATOM 1178 N N . TYR A 1 145 ? 33.085 24.748 97.676 1.00 4.33 145 TYR A N 1
ATOM 1179 C CA . TYR A 1 145 ? 32.466 24.144 98.852 1.00 4.14 145 TYR A CA 1
ATOM 1180 C C . TYR A 1 145 ? 33.111 22.812 99.248 1.00 4.40 145 TYR A C 1
ATOM 1181 O O . TYR A 1 145 ? 33.157 22.479 100.431 1.00 5.75 145 TYR A O 1
ATOM 1190 N N . ALA A 1 146 ? 33.623 22.053 98.280 1.00 4.03 146 ALA A N 1
ATOM 1191 C CA . ALA A 1 146 ? 34.280 20.787 98.607 1.00 4.32 146 ALA A CA 1
ATOM 1192 C C . ALA A 1 146 ? 35.479 21.063 99.515 1.00 4.57 146 ALA A C 1
ATOM 1193 O O . ALA A 1 146 ? 35.734 20.329 100.468 1.00 4.76 146 ALA A O 1
ATOM 1195 N N . ARG A 1 147 ? 36.218 22.122 99.197 1.00 4.28 147 ARG A N 1
ATOM 1196 C CA . ARG A 1 147 ? 37.392 22.511 99.968 1.00 5.00 147 ARG A CA 1
ATOM 1197 C C . ARG A 1 147 ? 37.014 23.212 101.269 1.00 5.06 147 ARG A C 1
ATOM 1198 O O . ARG A 1 147 ? 37.571 22.925 102.325 1.00 5.97 147 ARG A O 1
ATOM 1206 N N . ALA A 1 148 ? 36.061 24.131 101.191 1.00 5.28 148 ALA A N 1
ATOM 1207 C CA . ALA A 1 148 ? 35.643 24.875 102.369 1.00 6.40 148 ALA A CA 1
ATOM 1208 C C . ALA A 1 148 ? 35.088 23.972 103.465 1.00 5.69 148 ALA A C 1
ATOM 1209 O O . ALA A 1 148 ? 35.302 24.224 104.654 1.00 5.98 148 ALA A O 1
ATOM 1211 N N . ALA A 1 149 ? 34.384 22.917 103.068 1.00 5.41 149 ALA A N 1
ATOM 1212 C CA . ALA A 1 149 ? 33.795 21.993 104.032 1.00 5.28 149 ALA A CA 1
ATOM 1213 C C . ALA A 1 149 ? 34.855 21.352 104.929 1.00 5.66 149 ALA A C 1
ATOM 1214 O O . ALA A 1 149 ? 34.600 21.073 106.101 1.00 6.27 149 ALA A O 1
ATOM 1216 N N . LEU A 1 150 ? 36.047 21.121 104.390 1.00 6.15 150 LEU A N 1
ATOM 1217 C CA . LEU A 1 150 ? 37.107 20.502 105.181 1.00 8.27 150 LEU A CA 1
ATOM 1218 C C . LEU A 1 150 ? 37.576 21.386 106.331 1.00 7.71 150 LEU A C 1
ATOM 1219 O O . LEU A 1 150 ? 38.157 20.897 107.302 1.00 8.09 150 LEU A O 1
ATOM 1224 N N . ARG A 1 151 ? 37.318 22.686 106.227 1.00 8.01 151 ARG A N 1
ATOM 1225 C CA . ARG A 1 151 ? 37.717 23.625 107.271 1.00 8.41 151 ARG A CA 1
ATOM 1226 C C . ARG A 1 151 ? 36.851 23.464 108.521 1.00 8.96 151 ARG A C 1
ATOM 1227 O O . ARG A 1 151 ? 37.182 23.993 109.584 1.00 10.70 151 ARG A O 1
ATOM 1235 N N . TYR A 1 152 ? 35.749 22.729 108.390 1.00 7.01 152 TYR A N 1
ATOM 1236 C CA . TYR A 1 152 ? 34.835 22.504 109.508 1.00 7.14 152 TYR A CA 1
ATOM 1237 C C . TYR A 1 152 ? 34.905 21.080 110.048 1.00 7.97 152 TYR A C 1
ATOM 1238 O O . TYR A 1 152 ? 34.106 20.702 110.905 1.00 7.41 152 TYR A O 1
ATOM 1247 N N . ARG A 1 153 ? 35.860 20.293 109.565 1.00 7.87 153 ARG A N 1
ATOM 1248 C CA . ARG A 1 153 ? 35.958 18.896 109.982 1.00 9.28 153 ARG A CA 1
ATOM 1249 C C . ARG A 1 153 ? 36.234 18.646 111.463 1.00 9.68 153 ARG A C 1
ATOM 1250 O O . ARG A 1 153 ? 36.876 19.443 112.142 1.00 9.23 153 ARG A O 1
ATOM 1258 N N . TYR A 1 154 ? 35.731 17.511 111.940 1.00 9.60 154 TYR A N 1
ATOM 1259 C CA . TYR A 1 154 ? 35.857 17.085 113.332 1.00 9.13 154 TYR A CA 1
ATOM 1260 C C . TYR A 1 154 ? 37.284 17.017 113.872 1.00 10.09 154 TYR A C 1
ATOM 1261 O O . TYR A 1 154 ? 38.138 16.361 113.278 1.00 11.46 154 TYR A O 1
ATOM 1270 N N . PRO A 1 155 ? 37.582 17.737 114.972 1.00 10.68 155 PRO A N 1
ATOM 1271 C CA . PRO A 1 155 ? 36.778 18.643 115.809 1.00 11.47 155 PRO A CA 1
ATOM 1272 C C . PRO A 1 155 ? 37.332 20.033 115.482 1.00 11.18 155 PRO A C 1
ATOM 1273 O O . PRO A 1 155 ? 38.462 20.357 115.848 1.00 13.39 155 PRO A O 1
ATOM 1278 N N . ALA A 1 156 ? 36.540 20.857 114.809 1.00 10.64 156 ALA A N 1
ATOM 1279 C CA . ALA A 1 156 ? 37.019 22.165 114.366 1.00 10.62 156 ALA A CA 1
ATOM 1280 C C . ALA A 1 156 ? 36.957 23.383 115.281 1.00 10.15 156 ALA A C 1
ATOM 1281 O O . ALA A 1 156 ? 37.528 24.418 114.946 1.00 11.81 156 ALA A O 1
ATOM 1283 N N . VAL A 1 157 ? 36.303 23.283 116.429 1.00 8.91 157 VAL A N 1
ATOM 1284 C CA . VAL A 1 157 ? 36.177 24.456 117.289 1.00 8.92 157 VAL A CA 1
ATOM 1285 C C . VAL A 1 157 ? 37.312 24.747 118.268 1.00 9.12 157 VAL A C 1
ATOM 1286 O O . VAL A 1 157 ? 37.777 23.871 118.997 1.00 10.02 157 VAL A O 1
ATOM 1290 N N . GLU A 1 158 ? 37.741 26.004 118.276 1.00 8.19 158 GLU A N 1
ATOM 1291 C CA . GLU A 1 158 ? 38.802 26.474 119.159 1.00 8.77 158 GLU A CA 1
ATOM 1292 C C . GLU A 1 158 ? 38.209 26.784 120.534 1.00 7.70 158 GLU A C 1
ATOM 1293 O O . GLU A 1 158 ? 37.397 27.701 120.668 1.00 7.35 158 GLU A O 1
ATOM 1299 N N . VAL A 1 159 ? 38.611 26.025 121.550 1.00 7.62 159 VAL A N 1
ATOM 1300 C CA . VAL A 1 159 ? 38.098 26.245 122.899 1.00 7.25 159 VAL A CA 1
ATOM 1301 C C . VAL A 1 159 ? 39.208 26.410 123.925 1.00 8.17 159 VAL A C 1
ATOM 1302 O O . VAL A 1 159 ? 40.374 26.105 123.667 1.00 8.07 159 VAL A O 1
ATOM 1306 N N . VAL A 1 160 ? 38.824 26.904 125.095 1.00 7.53 160 VAL A N 1
ATOM 1307 C CA . VAL A 1 160 ? 39.743 27.116 126.203 1.00 7.75 160 VAL A CA 1
ATOM 1308 C C . VAL A 1 160 ? 39.807 25.820 127.006 1.00 8.75 160 VAL A C 1
ATOM 1309 O O . VAL A 1 160 ? 38.777 25.274 127.391 1.00 9.03 160 VAL A O 1
ATOM 1313 N N . PRO A 1 161 ? 41.017 25.300 127.258 1.00 8.61 161 PRO A N 1
ATOM 1314 C CA . PRO A 1 161 ? 41.099 24.056 128.028 1.00 9.27 161 PRO A CA 1
ATOM 1315 C C . PRO A 1 161 ? 40.831 24.248 129.518 1.00 8.56 161 PRO A C 1
ATOM 1316 O O . PRO A 1 161 ? 40.866 25.369 130.034 1.00 10.23 161 PRO A O 1
ATOM 1320 N N . TYR A 1 162 ? 40.551 23.144 130.201 1.00 8.54 162 TYR A N 1
ATOM 1321 C CA . TYR A 1 162 ? 40.272 23.162 131.633 1.00 8.04 162 TYR A CA 1
ATOM 1322 C C . TYR A 1 162 ? 40.998 21.983 132.284 1.00 9.36 162 TYR A C 1
ATOM 1323 O O . TYR A 1 162 ? 41.055 20.892 131.719 1.00 8.79 162 TYR A O 1
ATOM 1332 N N . PRO A 1 163 ? 41.561 22.190 133.484 1.00 9.25 163 PRO A N 1
ATOM 1333 C CA . PRO A 1 163 ? 42.282 21.129 134.193 1.00 10.17 163 PRO A CA 1
ATOM 1334 C C . PRO A 1 163 ? 41.498 19.832 134.399 1.00 9.28 163 PRO A C 1
ATOM 1335 O O . PRO A 1 163 ? 40.329 19.861 134.784 1.00 10.91 163 PRO A O 1
ATOM 1339 N N . GLY A 1 164 ? 42.162 18.707 134.134 1.00 8.97 164 GLY A N 1
ATOM 1340 C CA . GLY A 1 164 ? 41.572 17.388 134.321 1.00 8.65 164 GLY A CA 1
ATOM 1341 C C . GLY A 1 164 ? 40.403 17.008 133.434 1.00 7.53 164 GLY A C 1
ATOM 1342 O O . GLY A 1 164 ? 39.692 16.041 133.726 1.00 8.00 164 GLY A O 1
ATOM 1343 N N . GLU A 1 165 ? 40.220 17.745 132.346 1.00 7.12 165 GLU A N 1
ATOM 1344 C CA . GLU A 1 165 ? 39.116 17.502 131.428 1.00 7.85 165 GLU A CA 1
ATOM 1345 C C . GLU A 1 165 ? 39.489 17.619 129.966 1.00 6.95 165 GLU A C 1
ATOM 1346 O O . GLU A 1 165 ? 40.423 18.334 129.596 1.00 7.63 165 GLU A O 1
ATOM 1352 N N . ASP A 1 166 ? 38.730 16.916 129.137 1.00 7.22 166 ASP A N 1
ATOM 1353 C CA . ASP A 1 166 ? 38.882 17.028 127.698 1.00 6.46 166 ASP A CA 1
ATOM 1354 C C . ASP A 1 166 ? 37.614 17.780 127.296 1.00 6.17 166 ASP A C 1
ATOM 1355 O O . ASP A 1 166 ? 36.506 17.383 127.662 1.00 6.90 166 ASP A O 1
ATOM 1360 N N . ASN A 1 167 ? 37.781 18.890 126.589 1.00 5.71 167 ASN A N 1
ATOM 1361 C CA . ASN A 1 167 ? 36.649 19.679 126.125 1.00 5.79 167 ASN A CA 1
ATOM 1362 C C . ASN A 1 167 ? 36.756 19.766 124.625 1.00 7.20 167 ASN A C 1
ATOM 1363 O O . ASN A 1 167 ? 37.672 20.383 124.083 1.00 7.97 167 ASN A O 1
ATOM 1368 N N . GLU A 1 168 ? 35.806 19.127 123.961 1.00 6.07 168 GLU A N 1
ATOM 1369 C CA . GLU A 1 168 ? 35.794 19.046 122.514 1.00 5.93 168 GLU A CA 1
ATOM 1370 C C . GLU A 1 168 ? 34.506 19.573 121.909 1.00 5.24 168 GLU A C 1
ATOM 1371 O O . GLU A 1 168 ? 33.426 19.064 122.202 1.00 7.53 168 GLU A O 1
ATOM 1377 N N . SER A 1 169 ? 34.624 20.603 121.080 1.00 4.94 169 SER A N 1
ATOM 1378 C CA . SER A 1 169 ? 33.469 21.170 120.397 1.00 5.51 169 SER A CA 1
ATOM 1379 C C . SER A 1 169 ? 33.621 20.893 118.906 1.00 4.24 169 SER A C 1
ATOM 1380 O O . SER A 1 169 ? 34.721 20.992 118.343 1.00 5.83 169 SER A O 1
ATOM 1383 N N . PHE A 1 170 ? 32.516 20.528 118.268 1.00 4.52 170 PHE A N 1
ATOM 1384 C CA . PHE A 1 170 ? 32.540 20.199 116.854 1.00 4.97 170 PHE A CA 1
ATOM 1385 C C . PHE A 1 170 ? 31.205 20.476 116.185 1.00 4.91 170 PHE A C 1
ATOM 1386 O O . PHE A 1 170 ? 30.173 20.603 116.847 1.00 5.26 170 PHE A O 1
ATOM 1394 N N . TYR A 1 171 ? 31.237 20.567 114.862 1.00 4.78 171 TYR A N 1
ATOM 1395 C CA . TYR A 1 171 ? 30.040 20.832 114.087 1.00 5.56 171 TYR A CA 1
ATOM 1396 C C . TYR A 1 171 ? 29.377 19.577 113.557 1.00 5.53 171 TYR A C 1
ATOM 1397 O O . TYR A 1 171 ? 30.030 18.561 113.295 1.00 6.73 171 TYR A O 1
ATOM 1406 N N . VAL A 1 172 ? 28.062 19.663 113.410 1.00 5.37 172 VAL A N 1
ATOM 1407 C CA . VAL A 1 172 ? 27.286 18.568 112.867 1.00 6.35 172 VAL A CA 1
ATOM 1408 C C . VAL A 1 172 ? 26.215 19.164 111.965 1.00 5.67 172 VAL A C 1
ATOM 1409 O O . VAL A 1 172 ? 25.740 20.279 112.196 1.00 5.13 172 VAL A O 1
ATOM 1413 N N . PRO A 1 173 ? 25.854 18.450 110.893 1.00 5.84 173 PRO A N 1
ATOM 1414 C CA . PRO A 1 173 ? 24.829 18.944 109.971 1.00 4.66 173 PRO A CA 1
ATOM 1415 C C . PRO A 1 173 ? 23.460 18.986 110.643 1.00 5.49 173 PRO A C 1
ATOM 1416 O O . PRO A 1 173 ? 23.236 18.327 111.661 1.00 7.41 173 PRO A O 1
ATOM 1420 N N . LEU A 1 174 ? 22.552 19.763 110.063 1.00 5.29 174 LEU A N 1
ATOM 1421 C CA . LEU A 1 174 ? 21.211 19.949 110.609 1.00 5.73 174 LEU A CA 1
ATOM 1422 C C . LEU A 1 174 ? 20.212 18.841 110.306 1.00 6.47 174 LEU A C 1
ATOM 1423 O O . LEU A 1 174 ? 19.491 18.396 111.198 1.00 7.16 174 LEU A O 1
ATOM 1428 N N . GLY A 1 175 ? 20.149 18.415 109.049 1.00 5.44 175 GLY A N 1
ATOM 1429 C CA . GLY A 1 175 ? 19.213 17.371 108.672 1.00 6.07 175 GLY A CA 1
ATOM 1430 C C . GLY A 1 175 ? 18.793 17.510 107.224 1.00 5.97 175 GLY A C 1
ATOM 1431 O O . GLY A 1 175 ? 19.612 17.832 106.366 1.00 6.10 175 GLY A O 1
ATOM 1432 N N . ALA A 1 176 ? 17.515 17.258 106.956 1.00 5.89 176 ALA A N 1
ATOM 1433 C CA . ALA A 1 176 ? 16.971 17.357 105.606 1.00 5.92 176 ALA A CA 1
ATOM 1434 C C . ALA A 1 176 ? 16.295 18.709 105.433 1.00 5.86 176 ALA A C 1
ATOM 1435 O O . ALA A 1 176 ? 15.504 19.129 106.281 1.00 7.44 176 ALA A O 1
ATOM 1437 N N . GLY A 1 177 ? 16.612 19.384 104.332 1.00 6.04 177 GLY A N 1
ATOM 1438 C CA . GLY A 1 177 ? 16.026 20.686 104.066 1.00 6.40 177 GLY A CA 1
ATOM 1439 C C . GLY A 1 177 ? 15.559 20.830 102.632 1.00 5.88 177 GLY A C 1
ATOM 1440 O O . GLY A 1 177 ? 15.738 19.930 101.809 1.00 6.80 177 GLY A O 1
ATOM 1441 N N . VAL A 1 178 ? 14.947 21.969 102.331 1.00 5.41 178 VAL A N 1
ATOM 1442 C CA . VAL A 1 178 ? 14.456 22.216 100.987 1.00 5.45 178 VAL A CA 1
ATOM 1443 C C . VAL A 1 178 ? 15.164 23.401 100.337 1.00 5.47 178 VAL A C 1
ATOM 1444 O O . VAL A 1 178 ? 15.464 24.410 100.992 1.00 5.92 178 VAL A O 1
ATOM 1448 N N . VAL A 1 179 ? 15.450 23.246 99.049 1.00 5.02 179 VAL A N 1
ATOM 1449 C CA . VAL A 1 179 ? 16.094 24.277 98.252 1.00 5.93 179 VAL A CA 1
ATOM 1450 C C . VAL A 1 179 ? 15.092 24.741 97.198 1.00 5.92 179 VAL A C 1
ATOM 1451 O O . VAL A 1 179 ? 14.517 23.925 96.475 1.00 6.98 179 VAL A O 1
ATOM 1455 N N . ILE A 1 180 ? 14.878 26.049 97.129 1.00 6.37 180 ILE A N 1
ATOM 1456 C CA . ILE A 1 180 ? 13.959 26.642 96.163 1.00 6.30 180 ILE A CA 1
ATOM 1457 C C . ILE A 1 180 ? 14.839 27.551 95.312 1.00 6.23 180 ILE A C 1
ATOM 1458 O O . ILE A 1 180 ? 15.235 28.638 95.740 1.00 6.21 180 ILE A O 1
ATOM 1463 N N . ALA A 1 181 ? 15.150 27.078 94.108 1.00 6.42 181 ALA A N 1
ATOM 1464 C CA . ALA A 1 181 ? 16.045 27.774 93.187 1.00 6.45 181 ALA A CA 1
ATOM 1465 C C . ALA A 1 181 ? 15.402 28.727 92.184 1.00 6.36 181 ALA A C 1
ATOM 1466 O O . ALA A 1 181 ? 14.217 28.627 91.874 1.00 8.27 181 ALA A O 1
ATOM 1468 N N . PRO A 1 182 ? 16.201 29.663 91.651 1.00 6.49 182 PRO A N 1
ATOM 1469 C CA . PRO A 1 182 ? 15.754 30.658 90.676 1.00 6.67 182 PRO A CA 1
ATOM 1470 C C . PRO A 1 182 ? 15.924 30.182 89.238 1.00 6.41 182 PRO A C 1
ATOM 1471 O O . PRO A 1 182 ? 16.650 29.222 88.970 1.00 7.00 182 PRO A O 1
ATOM 1475 N N . TRP A 1 183 ? 15.253 30.864 88.315 1.00 7.15 183 TRP A N 1
ATOM 1476 C CA . TRP A 1 183 ? 15.348 30.518 86.904 1.00 6.88 183 TRP A CA 1
ATOM 1477 C C . TRP A 1 183 ? 16.453 31.278 86.182 1.00 7.01 183 TRP A C 1
ATOM 1478 O O . TRP A 1 183 ? 16.870 30.870 85.100 1.00 7.69 183 TRP A O 1
ATOM 1489 N N . ASN A 1 184 ? 16.944 32.367 86.770 1.00 7.17 184 ASN A N 1
ATOM 1490 C CA . ASN A 1 184 ? 17.963 33.154 86.080 1.00 6.63 184 ASN A CA 1
ATOM 1491 C C . ASN A 1 184 ? 19.380 32.577 86.098 1.00 6.41 184 ASN A C 1
ATOM 1492 O O . ASN A 1 184 ? 20.177 32.872 85.209 1.00 7.92 184 ASN A O 1
ATOM 1497 N N . PHE A 1 185 ? 19.692 31.764 87.102 1.00 6.02 185 PHE A N 1
ATOM 1498 C CA . PHE A 1 185 ? 20.984 31.079 87.178 1.00 6.99 185 PHE A CA 1
ATOM 1499 C C . PHE A 1 185 ? 20.620 29.667 87.611 1.00 7.39 185 PHE A C 1
ATOM 1500 O O . PHE A 1 185 ? 20.988 29.217 88.694 1.00 6.47 185 PHE A O 1
ATOM 1508 N N . PRO A 1 186 ? 19.888 28.946 86.742 1.00 8.16 186 PRO A N 1
ATOM 1509 C CA . PRO A 1 186 ? 19.412 27.580 86.962 1.00 7.93 186 PRO A CA 1
ATOM 1510 C C . PRO A 1 186 ? 20.430 26.457 87.015 1.00 7.19 186 PRO A C 1
ATOM 1511 O O . PRO A 1 186 ? 20.071 25.308 87.273 1.00 8.00 186 PRO A O 1
ATOM 1515 N N . VAL A 1 187 ? 21.688 26.768 86.734 1.00 6.92 187 VAL A N 1
ATOM 1516 C CA . VAL A 1 187 ? 22.726 25.759 86.864 1.00 7.05 187 VAL A CA 1
ATOM 1517 C C . VAL A 1 187 ? 23.578 26.200 88.055 1.00 6.53 187 VAL A C 1
ATOM 1518 O O . VAL A 1 187 ? 23.710 25.471 89.028 1.00 6.95 187 VAL A O 1
ATOM 1522 N N . ALA A 1 188 ? 24.104 27.420 87.995 1.00 5.40 188 ALA A N 1
ATOM 1523 C CA . ALA A 1 188 ? 24.950 27.947 89.063 1.00 5.59 188 ALA A CA 1
ATOM 1524 C C . ALA A 1 188 ? 24.330 28.003 90.462 1.00 5.61 188 ALA A C 1
ATOM 1525 O O . ALA A 1 188 ? 24.816 27.348 91.381 1.00 5.13 188 ALA A O 1
ATOM 1527 N N . ILE A 1 189 ? 23.277 28.798 90.634 1.00 5.44 189 ILE A N 1
ATOM 1528 C CA . ILE A 1 189 ? 22.657 28.929 91.951 1.00 5.28 189 ILE A CA 1
ATOM 1529 C C . ILE A 1 189 ? 21.945 27.647 92.383 1.00 5.81 189 ILE A C 1
ATOM 1530 O O . ILE A 1 189 ? 21.967 27.280 93.555 1.00 6.54 189 ILE A O 1
ATOM 1535 N N . PHE A 1 190 ? 21.328 26.963 91.428 1.00 5.50 190 PHE A N 1
ATOM 1536 C CA . PHE A 1 190 ? 20.661 25.693 91.690 1.00 5.70 190 PHE A CA 1
ATOM 1537 C C . PHE A 1 190 ? 21.702 24.755 92.318 1.00 5.62 190 PHE A C 1
ATOM 1538 O O . PHE A 1 190 ? 21.474 24.157 93.367 1.00 5.57 190 PHE A O 1
ATOM 1546 N N . THR A 1 191 ? 22.864 24.656 91.681 1.00 4.39 191 THR A N 1
ATOM 1547 C CA . THR A 1 191 ? 23.935 23.792 92.165 1.00 4.96 191 THR A CA 1
ATOM 1548 C C . THR A 1 191 ? 24.512 24.236 93.509 1.00 4.26 191 THR A C 1
ATOM 1549 O O . THR A 1 191 ? 24.639 23.429 94.435 1.00 5.17 191 THR A O 1
ATOM 1553 N N . GLY A 1 192 ? 24.860 25.515 93.620 1.00 5.04 192 GLY A N 1
ATOM 1554 C CA . GLY A 1 192 ? 25.430 26.018 94.857 1.00 5.56 192 GLY A CA 1
ATOM 1555 C C . GLY A 1 192 ? 24.548 25.838 96.077 1.00 4.68 192 GLY A C 1
ATOM 1556 O O . GLY A 1 192 ? 25.011 25.427 97.147 1.00 5.11 192 GLY A O 1
ATOM 1557 N N . MET A 1 193 ? 23.267 26.147 95.918 1.00 5.25 193 MET A N 1
ATOM 1558 C CA . MET A 1 193 ? 22.309 26.042 97.013 1.00 5.21 193 MET A CA 1
ATOM 1559 C C . MET A 1 193 ? 22.115 24.616 97.510 1.00 4.69 193 MET A C 1
ATOM 1560 O O . MET A 1 193 ? 21.729 24.398 98.661 1.00 5.01 193 MET A O 1
ATOM 1565 N N . ILE A 1 194 ? 22.381 23.650 96.635 1.00 4.54 194 ILE A N 1
ATOM 1566 C CA . ILE A 1 194 ? 22.245 22.235 96.963 1.00 5.41 194 ILE A CA 1
ATOM 1567 C C . ILE A 1 194 ? 23.530 21.641 97.538 1.00 4.69 194 ILE A C 1
ATOM 1568 O O . ILE A 1 194 ? 23.522 21.056 98.623 1.00 5.87 194 ILE A O 1
ATOM 1573 N N . VAL A 1 195 ? 24.639 21.805 96.818 1.00 5.04 195 VAL A N 1
ATOM 1574 C CA . VAL A 1 195 ? 25.893 21.204 97.255 1.00 6.45 195 VAL A CA 1
ATOM 1575 C C . VAL A 1 195 ? 26.523 21.804 98.502 1.00 5.43 195 VAL A C 1
ATOM 1576 O O . VAL A 1 195 ? 27.287 21.125 99.182 1.00 6.16 195 VAL A O 1
ATOM 1580 N N . GLY A 1 196 ? 26.212 23.058 98.812 1.00 5.40 196 GLY A N 1
ATOM 1581 C CA . GLY A 1 196 ? 26.765 23.661 100.015 1.00 5.92 196 GLY A CA 1
ATOM 1582 C C . GLY A 1 196 ? 26.271 22.889 101.230 1.00 5.12 196 GLY A C 1
ATOM 1583 O O . GLY A 1 196 ? 27.068 22.354 102.007 1.00 6.06 196 GLY A O 1
ATOM 1584 N N . PRO A 1 197 ? 24.946 22.810 101.425 1.00 4.80 197 PRO A N 1
ATOM 1585 C CA . PRO A 1 197 ? 24.399 22.075 102.573 1.00 4.89 197 PRO A CA 1
ATOM 1586 C C . PRO A 1 197 ? 24.797 20.596 102.569 1.00 4.50 197 PRO A C 1
ATOM 1587 O O . PRO A 1 197 ? 25.145 20.028 103.605 1.00 4.54 197 PRO A O 1
ATOM 1591 N N . VAL A 1 198 ? 24.749 19.981 101.395 1.00 4.61 198 VAL A N 1
ATOM 1592 C CA . VAL A 1 198 ? 25.083 18.568 101.249 1.00 4.35 198 VAL A CA 1
ATOM 1593 C C . VAL A 1 198 ? 26.543 18.259 101.575 1.00 5.28 198 VAL A C 1
ATOM 1594 O O . VAL A 1 198 ? 26.846 17.222 102.161 1.00 4.55 198 VAL A O 1
ATOM 1598 N N . ALA A 1 199 ? 27.443 19.163 101.208 1.00 5.13 199 ALA A N 1
ATOM 1599 C CA . ALA A 1 199 ? 28.867 18.958 101.449 1.00 5.20 199 ALA A CA 1
ATOM 1600 C C . ALA A 1 199 ? 29.195 18.659 102.906 1.00 5.05 199 ALA A C 1
ATOM 1601 O O . ALA A 1 199 ? 30.040 17.806 103.199 1.00 5.71 199 ALA A O 1
ATOM 1603 N N . VAL A 1 200 ? 28.524 19.351 103.819 1.00 4.67 200 VAL A N 1
ATOM 1604 C CA . VAL A 1 200 ? 28.789 19.162 105.235 1.00 5.01 200 VAL A CA 1
ATOM 1605 C C . VAL A 1 200 ? 27.898 18.144 105.939 1.00 4.84 200 VAL A C 1
ATOM 1606 O O . VAL A 1 200 ? 27.905 18.059 107.169 1.00 6.06 200 VAL A O 1
ATOM 1610 N N . GLY A 1 201 ? 27.119 17.380 105.175 1.00 4.24 201 GLY A N 1
ATOM 1611 C CA . GLY A 1 201 ? 26.311 16.345 105.798 1.00 4.71 201 GLY A CA 1
ATOM 1612 C C . GLY A 1 201 ? 24.802 16.448 105.806 1.00 4.75 201 GLY A C 1
ATOM 1613 O O . GLY A 1 201 ? 24.140 15.574 106.360 1.00 4.98 201 GLY A O 1
ATOM 1614 N N . ASN A 1 202 ? 24.244 17.502 105.223 1.00 4.24 202 ASN A N 1
ATOM 1615 C CA . ASN A 1 202 ? 22.792 17.639 105.175 1.00 4.31 202 ASN A CA 1
ATOM 1616 C C . ASN A 1 202 ? 22.281 16.923 103.931 1.00 4.60 202 ASN A C 1
ATOM 1617 O O . ASN A 1 202 ? 23.065 16.518 103.066 1.00 5.51 202 ASN A O 1
ATOM 1622 N N . THR A 1 203 ? 20.965 16.751 103.849 1.00 4.14 203 THR A N 1
ATOM 1623 C CA . THR A 1 203 ? 20.354 16.148 102.672 1.00 5.07 203 THR A CA 1
ATOM 1624 C C . THR A 1 203 ? 19.365 17.189 102.158 1.00 5.14 203 THR A C 1
ATOM 1625 O O . THR A 1 203 ? 18.852 18.010 102.929 1.00 5.74 203 THR A O 1
ATOM 1629 N N . VAL A 1 204 ? 19.105 17.163 100.855 1.00 5.31 204 VAL A N 1
ATOM 1630 C CA . VAL A 1 204 ? 18.267 18.176 100.238 1.00 5.97 204 VAL A CA 1
ATOM 1631 C C . VAL A 1 204 ? 17.187 17.716 99.267 1.00 5.91 204 VAL A C 1
ATOM 1632 O O . VAL A 1 204 ? 17.349 16.728 98.545 1.00 6.96 204 VAL A O 1
ATOM 1636 N N . ILE A 1 205 ? 16.077 18.447 99.281 1.00 6.12 205 ILE A N 1
ATOM 1637 C CA . ILE A 1 205 ? 14.979 18.237 98.347 1.00 6.11 205 ILE A CA 1
ATOM 1638 C C . ILE A 1 205 ? 15.022 19.552 97.566 1.00 6.47 205 ILE A C 1
ATOM 1639 O O . ILE A 1 205 ? 14.829 20.625 98.136 1.00 6.96 205 ILE A O 1
ATOM 1644 N N . ALA A 1 206 ? 15.302 19.472 96.270 1.00 6.67 206 ALA A N 1
ATOM 1645 C CA . ALA A 1 206 ? 15.411 20.673 95.452 1.00 7.52 206 ALA A CA 1
ATOM 1646 C C . ALA A 1 206 ? 14.257 20.897 94.496 1.00 7.36 206 ALA A C 1
ATOM 1647 O O . ALA A 1 206 ? 13.865 19.992 93.753 1.00 7.89 206 ALA A O 1
ATOM 1649 N N . LYS A 1 207 ? 13.709 22.108 94.528 1.00 7.00 207 LYS A N 1
ATOM 1650 C CA . LYS A 1 207 ? 12.625 22.478 93.635 1.00 9.42 207 LYS A CA 1
ATOM 1651 C C . LYS A 1 207 ? 13.175 23.482 92.635 1.00 8.94 207 LYS A C 1
ATOM 1652 O O . LYS A 1 207 ? 13.483 24.621 92.989 1.00 8.35 207 LYS A O 1
ATOM 1658 N N . PRO A 1 208 ? 13.330 23.067 91.374 1.00 8.36 208 PRO A N 1
ATOM 1659 C CA . PRO A 1 208 ? 13.848 23.980 90.355 1.00 8.76 208 PRO A CA 1
ATOM 1660 C C . PRO A 1 208 ? 12.768 24.991 90.001 1.00 8.78 208 PRO A C 1
ATOM 1661 O O . PRO A 1 208 ? 11.589 24.764 90.280 1.00 8.43 208 PRO A O 1
ATOM 1665 N N . ALA A 1 209 ? 13.164 26.112 89.409 1.00 8.16 209 ALA A N 1
ATOM 1666 C CA . ALA A 1 209 ? 12.195 27.113 88.989 1.00 7.98 209 ALA A CA 1
ATOM 1667 C C . ALA A 1 209 ? 11.486 26.511 87.774 1.00 8.69 209 ALA A C 1
ATOM 1668 O O . ALA A 1 209 ? 12.106 25.800 86.982 1.00 8.78 209 ALA A O 1
ATOM 1670 N N . GLU A 1 210 ? 10.194 26.787 87.635 1.00 8.83 210 GLU A N 1
ATOM 1671 C CA . GLU A 1 210 ? 9.404 26.243 86.528 1.00 9.83 210 GLU A CA 1
ATOM 1672 C C . GLU A 1 210 ? 9.992 26.432 85.134 1.00 9.95 210 GLU A C 1
ATOM 1673 O O . GLU A 1 210 ? 9.914 25.531 84.300 1.00 10.20 210 GLU A O 1
ATOM 1679 N N . ASP A 1 211 ? 10.574 27.601 84.885 1.00 9.22 211 ASP A N 1
ATOM 1680 C CA . ASP A 1 211 ? 11.142 27.917 83.577 1.00 11.30 211 ASP A CA 1
ATOM 1681 C C . ASP A 1 211 ? 12.470 27.238 83.268 1.00 10.95 211 ASP A C 1
ATOM 1682 O O . ASP A 1 211 ? 12.948 27.306 82.134 1.00 11.74 211 ASP A O 1
ATOM 1687 N N . ALA A 1 212 ? 13.059 26.577 84.260 1.00 9.33 212 ALA A N 1
ATOM 1688 C CA . ALA A 1 212 ? 14.351 25.932 84.070 1.00 7.96 212 ALA A CA 1
ATOM 1689 C C . ALA A 1 212 ? 14.419 24.502 84.595 1.00 8.15 212 ALA A C 1
ATOM 1690 O O . ALA A 1 212 ? 15.460 24.061 85.085 1.00 7.86 212 ALA A O 1
ATOM 1692 N N . VAL A 1 213 ? 13.321 23.767 84.470 1.00 8.12 213 VAL A N 1
ATOM 1693 C CA . VAL A 1 213 ? 13.281 22.389 84.952 1.00 7.12 213 VAL A CA 1
ATOM 1694 C C . VAL A 1 213 ? 14.162 21.412 84.162 1.00 7.86 213 VAL A C 1
ATOM 1695 O O . VAL A 1 213 ? 14.669 20.440 84.722 1.00 8.31 213 VAL A O 1
ATOM 1699 N N . VAL A 1 214 ? 14.356 21.660 82.870 1.00 7.35 214 VAL A N 1
ATOM 1700 C CA . VAL A 1 214 ? 15.172 20.748 82.076 1.00 7.94 214 VAL A CA 1
ATOM 1701 C C . VAL A 1 214 ? 16.643 20.778 82.464 1.00 7.53 214 VAL A C 1
ATOM 1702 O O . VAL A 1 214 ? 17.261 19.730 82.652 1.00 7.48 214 VAL A O 1
ATOM 1706 N N . VAL A 1 215 ? 17.215 21.969 82.586 1.00 8.27 215 VAL A N 1
ATOM 1707 C CA . VAL A 1 215 ? 18.620 22.039 82.954 1.00 8.24 215 VAL A CA 1
ATOM 1708 C C . VAL A 1 215 ? 18.831 21.535 84.386 1.00 7.20 215 VAL A C 1
ATOM 1709 O O . VAL A 1 215 ? 19.896 21.010 84.715 1.00 7.45 215 VAL A O 1
ATOM 1713 N N . GLY A 1 216 ? 17.814 21.685 85.231 1.00 7.26 216 GLY A N 1
ATOM 1714 C CA . GLY A 1 216 ? 17.916 21.192 86.592 1.00 6.70 216 GLY A CA 1
ATOM 1715 C C . GLY A 1 216 ? 17.997 19.673 86.568 1.00 5.45 216 GLY A C 1
ATOM 1716 O O . GLY A 1 216 ? 18.730 19.057 87.347 1.00 6.39 216 GLY A O 1
ATOM 1717 N N . ALA A 1 217 ? 17.237 19.063 85.665 1.00 6.27 217 ALA A N 1
ATOM 1718 C CA . ALA A 1 217 ? 17.251 17.614 85.531 1.00 6.27 217 ALA A CA 1
ATOM 1719 C C . ALA A 1 217 ? 18.634 17.152 85.074 1.00 6.42 217 ALA A C 1
ATOM 1720 O O . ALA A 1 217 ? 19.141 16.140 85.549 1.00 5.78 217 ALA A O 1
ATOM 1722 N N . LYS A 1 218 ? 19.247 17.898 84.157 1.00 6.14 218 LYS A N 1
ATOM 1723 C CA . LYS A 1 218 ? 20.572 17.534 83.670 1.00 7.15 218 LYS A CA 1
ATOM 1724 C C . LYS A 1 218 ? 21.608 17.632 84.783 1.00 6.90 218 LYS A C 1
ATOM 1725 O O . LYS A 1 218 ? 22.564 16.856 84.815 1.00 8.37 218 LYS A O 1
ATOM 1731 N N . VAL A 1 219 ? 21.428 18.579 85.700 1.00 6.54 219 VAL A N 1
ATOM 1732 C CA . VAL A 1 219 ? 22.354 18.689 86.818 1.00 7.11 219 VAL A CA 1
ATOM 1733 C C . VAL A 1 219 ? 22.176 17.435 87.681 1.00 6.78 219 VAL A C 1
ATOM 1734 O O . VAL A 1 219 ? 23.151 16.880 88.185 1.00 6.64 219 VAL A O 1
ATOM 1738 N N . PHE A 1 220 ? 20.938 16.968 87.837 1.00 6.39 220 PHE A N 1
ATOM 1739 C CA . PHE A 1 220 ? 20.721 15.764 88.628 1.00 5.94 220 PHE A CA 1
ATOM 1740 C C . PHE A 1 220 ? 21.277 14.514 87.962 1.00 6.64 220 PHE A C 1
ATOM 1741 O O . PHE A 1 220 ? 21.636 13.555 88.646 1.00 7.03 220 PHE A O 1
ATOM 1749 N N . GLU A 1 221 ? 21.365 14.517 86.635 1.00 6.78 221 GLU A N 1
ATOM 1750 C CA . GLU A 1 221 ? 21.955 13.376 85.946 1.00 8.09 221 GLU A CA 1
ATOM 1751 C C . GLU A 1 221 ? 23.407 13.305 86.416 1.00 7.00 221 GLU A C 1
ATOM 1752 O O . GLU A 1 221 ? 23.954 12.225 86.623 1.00 7.77 221 GLU A O 1
ATOM 1758 N N . ILE A 1 222 ? 24.028 14.471 86.582 1.00 7.09 222 ILE A N 1
ATOM 1759 C CA . ILE A 1 222 ? 25.408 14.535 87.043 1.00 6.72 222 ILE A CA 1
ATOM 1760 C C . ILE A 1 222 ? 25.513 14.037 88.487 1.00 5.69 222 ILE A C 1
ATOM 1761 O O . ILE A 1 222 ? 26.411 13.257 88.816 1.00 5.44 222 ILE A O 1
ATOM 1766 N N . PHE A 1 223 ? 24.596 14.467 89.348 1.00 6.43 223 PHE A N 1
ATOM 1767 C CA . PHE A 1 223 ? 24.631 14.007 90.735 1.00 6.16 223 PHE A CA 1
ATOM 1768 C C . PHE A 1 223 ? 24.484 12.485 90.793 1.00 6.09 223 PHE A C 1
ATOM 1769 O O . PHE A 1 223 ? 25.160 11.812 91.577 1.00 6.61 223 PHE A O 1
ATOM 1777 N N . HIS A 1 224 ? 23.597 11.946 89.959 1.00 6.97 224 HIS A N 1
ATOM 1778 C CA . HIS A 1 224 ? 23.367 10.509 89.928 1.00 7.65 224 HIS A CA 1
ATOM 1779 C C . HIS A 1 224 ? 24.621 9.774 89.477 1.00 8.05 224 HIS A C 1
ATOM 1780 O O . HIS A 1 224 ? 25.047 8.808 90.111 1.00 8.62 224 HIS A O 1
ATOM 1787 N N . GLU A 1 225 ? 25.217 10.234 88.384 1.00 7.19 225 GLU A N 1
ATOM 1788 C CA . GLU A 1 225 ? 26.421 9.593 87.873 1.00 8.19 225 GLU A CA 1
ATOM 1789 C C . GLU A 1 225 ? 27.571 9.676 88.877 1.00 7.81 225 GLU A C 1
ATOM 1790 O O . GLU A 1 225 ? 28.355 8.732 89.011 1.00 8.47 225 GLU A O 1
ATOM 1796 N N . ALA A 1 226 ? 27.668 10.803 89.579 1.00 7.46 226 ALA A N 1
ATOM 1797 C CA . ALA A 1 226 ? 28.722 10.998 90.574 1.00 6.93 226 ALA A CA 1
ATOM 1798 C C . ALA A 1 226 ? 28.626 9.963 91.688 1.00 7.00 226 ALA A C 1
ATOM 1799 O O . ALA A 1 226 ? 29.633 9.575 92.272 1.00 8.06 226 ALA A O 1
ATOM 1801 N N . GLY A 1 227 ? 27.406 9.542 91.999 1.00 7.02 227 GLY A N 1
ATOM 1802 C CA . GLY A 1 227 ? 27.230 8.530 93.023 1.00 7.44 227 GLY A CA 1
ATOM 1803 C C . GLY A 1 227 ? 26.722 8.961 94.383 1.00 6.66 227 GLY A C 1
ATOM 1804 O O . GLY A 1 227 ? 26.967 8.271 95.371 1.00 7.43 227 GLY A O 1
ATOM 1805 N N . PHE A 1 228 ? 26.037 10.095 94.467 1.00 7.04 228 PHE A N 1
ATOM 1806 C CA . PHE A 1 228 ? 25.493 10.510 95.756 1.00 7.26 228 PHE A CA 1
ATOM 1807 C C . PHE A 1 228 ? 24.547 9.404 96.223 1.00 7.71 228 PHE A C 1
ATOM 1808 O O . PHE A 1 228 ? 23.733 8.906 95.446 1.00 8.91 228 PHE A O 1
ATOM 1816 N N . PRO A 1 229 ? 24.660 8.989 97.493 1.00 7.65 229 PRO A N 1
ATOM 1817 C CA . PRO A 1 229 ? 23.791 7.931 98.019 1.00 8.36 229 PRO A CA 1
ATOM 1818 C C . PRO A 1 229 ? 22.311 8.270 97.871 1.00 8.03 229 PRO A C 1
ATOM 1819 O O . PRO A 1 229 ? 21.925 9.439 97.868 1.00 7.08 229 PRO A O 1
ATOM 1823 N N . PRO A 1 230 ? 21.458 7.244 97.749 1.00 8.31 230 PRO A N 1
ATOM 1824 C CA . PRO A 1 230 ? 20.021 7.481 97.602 1.00 8.45 230 PRO A CA 1
ATOM 1825 C C . PRO A 1 230 ? 19.461 8.378 98.702 1.00 7.13 230 PRO A C 1
ATOM 1826 O O . PRO A 1 230 ? 19.750 8.179 99.884 1.00 8.43 230 PRO A O 1
ATOM 1830 N N . GLY A 1 231 ? 18.670 9.366 98.297 1.00 8.07 231 GLY A N 1
ATOM 1831 C CA . GLY A 1 231 ? 18.059 10.272 99.252 1.00 6.05 231 GLY A CA 1
ATOM 1832 C C . GLY A 1 231 ? 18.849 11.518 99.622 1.00 6.19 231 GLY A C 1
ATOM 1833 O O . GLY A 1 231 ? 18.272 12.462 100.158 1.00 6.13 231 GLY A O 1
ATOM 1834 N N . VAL A 1 232 ? 20.151 11.538 99.348 1.00 6.57 232 VAL A N 1
ATOM 1835 C CA . VAL A 1 232 ? 20.962 12.701 99.699 1.00 5.30 232 VAL A CA 1
ATOM 1836 C C . VAL A 1 232 ? 20.526 13.951 98.929 1.00 6.72 232 VAL A C 1
ATOM 1837 O O . VAL A 1 232 ? 20.456 15.038 99.502 1.00 6.26 232 VAL A O 1
ATOM 1841 N N . VAL A 1 233 ? 20.232 13.795 97.640 1.00 5.51 233 VAL A N 1
ATOM 1842 C CA . VAL A 1 233 ? 19.733 14.899 96.818 1.00 5.74 233 VAL A CA 1
ATOM 1843 C C . VAL A 1 233 ? 18.507 14.399 96.057 1.00 5.48 233 VAL A C 1
ATOM 1844 O O . VAL A 1 233 ? 18.514 13.292 95.495 1.00 6.57 233 VAL A O 1
ATOM 1848 N N . ASN A 1 234 ? 17.459 15.218 96.046 1.00 5.98 234 ASN A N 1
ATOM 1849 C CA . ASN A 1 234 ? 16.204 14.864 95.395 1.00 5.96 234 ASN A CA 1
ATOM 1850 C C . ASN A 1 234 ? 15.724 16.028 94.533 1.00 6.63 234 ASN A C 1
ATOM 1851 O O . ASN A 1 234 ? 15.844 17.196 94.915 1.00 7.24 234 ASN A O 1
ATOM 1856 N N . PHE A 1 235 ? 15.179 15.685 93.370 1.00 7.40 235 PHE A N 1
ATOM 1857 C CA . PHE A 1 235 ? 14.717 16.636 92.361 1.00 6.88 235 PHE A CA 1
ATOM 1858 C C . PHE A 1 235 ? 13.195 16.631 92.234 1.00 7.27 235 PHE A C 1
ATOM 1859 O O . PHE A 1 235 ? 12.612 15.634 91.800 1.00 7.11 235 PHE A O 1
ATOM 1867 N N . LEU A 1 236 ? 12.563 17.748 92.595 1.00 6.67 236 LEU A N 1
ATOM 1868 C CA . LEU A 1 236 ? 11.109 17.861 92.552 1.00 7.71 236 LEU A CA 1
ATOM 1869 C C . LEU A 1 236 ? 10.522 19.027 91.766 1.00 9.01 236 LEU A C 1
ATOM 1870 O O . LEU A 1 236 ? 10.022 19.995 92.349 1.00 9.21 236 LEU A O 1
ATOM 1875 N N . PRO A 1 237 ? 10.586 18.963 90.430 1.00 9.02 237 PRO A N 1
ATOM 1876 C CA . PRO A 1 237 ? 10.016 20.055 89.635 1.00 9.72 237 PRO A CA 1
ATOM 1877 C C . PRO A 1 237 ? 8.508 20.087 89.894 1.00 11.37 237 PRO A C 1
ATOM 1878 O O . PRO A 1 237 ? 7.885 19.037 90.079 1.00 11.08 237 PRO A O 1
ATOM 1882 N N . GLY A 1 238 ? 7.930 21.284 89.926 1.00 11.90 238 GLY A N 1
ATOM 1883 C CA . GLY A 1 238 ? 6.504 21.410 90.171 1.00 14.39 238 GLY A CA 1
ATOM 1884 C C . GLY A 1 238 ? 5.921 22.712 89.658 1.00 14.77 238 GLY A C 1
ATOM 1885 O O . GLY A 1 238 ? 6.650 23.651 89.344 1.00 15.71 238 GLY A O 1
ATOM 1886 N N . VAL A 1 239 ? 4.596 22.765 89.572 1.00 15.27 239 VAL A N 1
ATOM 1887 C CA . VAL A 1 239 ? 3.902 23.953 89.094 1.00 17.15 239 VAL A CA 1
ATOM 1888 C C . VAL A 1 239 ? 3.169 24.635 90.241 1.00 16.73 239 VAL A C 1
ATOM 1889 O O . VAL A 1 239 ? 2.476 23.985 91.019 1.00 17.49 239 VAL A O 1
ATOM 1893 N N . GLY A 1 240 ? 3.328 25.949 90.345 1.00 17.17 240 GLY A N 1
ATOM 1894 C CA . GLY A 1 240 ? 2.654 26.679 91.401 1.00 17.37 240 GLY A CA 1
ATOM 1895 C C . GLY A 1 240 ? 3.327 26.563 92.755 1.00 17.90 240 GLY A C 1
ATOM 1896 O O . GLY A 1 240 ? 4.455 26.085 92.863 1.00 17.72 240 GLY A O 1
ATOM 1897 N N . GLU A 1 241 ? 2.616 26.988 93.793 1.00 18.94 241 GLU A N 1
ATOM 1898 C CA . GLU A 1 241 ? 3.139 26.969 95.155 1.00 20.28 241 GLU A CA 1
ATOM 1899 C C . GLU A 1 241 ? 2.956 25.660 95.924 1.00 19.16 241 GLU A C 1
ATOM 1900 O O . GLU A 1 241 ? 3.490 25.514 97.021 1.00 18.87 241 GLU A O 1
ATOM 1906 N N . GLU A 1 242 ? 2.215 24.711 95.360 1.00 18.72 242 GLU A N 1
ATOM 1907 C CA . GLU A 1 242 ? 1.962 23.444 96.047 1.00 18.53 242 GLU A CA 1
ATOM 1908 C C . GLU A 1 242 ? 3.168 22.797 96.726 1.00 17.35 242 GLU A C 1
ATOM 1909 O O . GLU A 1 242 ? 3.202 22.678 97.950 1.00 17.21 242 GLU A O 1
ATOM 1915 N N . VAL A 1 243 ? 4.148 22.369 95.936 1.00 16.43 243 VAL A N 1
ATOM 1916 C CA . VAL A 1 243 ? 5.332 21.715 96.487 1.00 15.73 243 VAL A CA 1
ATOM 1917 C C . VAL A 1 243 ? 6.101 22.590 97.474 1.00 14.75 243 VAL A C 1
ATOM 1918 O O . VAL A 1 243 ? 6.414 22.157 98.583 1.00 12.62 243 VAL A O 1
ATOM 1922 N N . GLY A 1 244 ? 6.403 23.818 97.068 1.00 13.40 244 GLY A N 1
ATOM 1923 C CA . GLY A 1 244 ? 7.145 24.722 97.929 1.00 13.49 244 GLY A CA 1
ATOM 1924 C C . GLY A 1 244 ? 6.463 25.029 99.248 1.00 12.13 244 GLY A C 1
ATOM 1925 O O . GLY A 1 244 ? 7.097 25.007 100.305 1.00 12.05 244 GLY A O 1
ATOM 1926 N N . ALA A 1 245 ? 5.169 25.321 99.193 1.00 11.94 245 ALA A N 1
ATOM 1927 C CA . ALA A 1 245 ? 4.415 25.636 100.398 1.00 11.77 245 ALA A CA 1
ATOM 1928 C C . ALA A 1 245 ? 4.386 24.442 101.346 1.00 12.17 245 ALA A C 1
ATOM 1929 O O . ALA A 1 245 ? 4.609 24.582 102.547 1.00 12.30 245 ALA A O 1
ATOM 1931 N N . TYR A 1 246 ? 4.114 23.265 100.796 1.00 10.74 246 TYR A N 1
ATOM 1932 C CA . TYR A 1 246 ? 4.044 22.046 101.589 1.00 11.32 246 TYR A CA 1
ATOM 1933 C C . TYR A 1 246 ? 5.337 21.790 102.365 1.00 9.73 246 TYR A C 1
ATOM 1934 O O . TYR A 1 246 ? 5.303 21.441 103.546 1.00 9.94 246 TYR A O 1
ATOM 1943 N N . LEU A 1 247 ? 6.477 21.964 101.705 1.00 9.02 247 LEU A N 1
ATOM 1944 C CA . LEU A 1 247 ? 7.763 21.729 102.351 1.00 8.39 247 LEU A CA 1
ATOM 1945 C C . LEU A 1 247 ? 8.182 22.836 103.313 1.00 8.49 247 LEU A C 1
ATOM 1946 O O . LEU A 1 247 ? 8.651 22.560 104.418 1.00 8.11 247 LEU A O 1
ATOM 1951 N N . VAL A 1 248 ? 8.014 24.085 102.898 1.00 7.36 248 VAL A N 1
ATOM 1952 C CA . VAL A 1 248 ? 8.380 25.211 103.746 1.00 7.07 248 VAL A CA 1
ATOM 1953 C C . VAL A 1 248 ? 7.644 25.182 105.087 1.00 8.22 248 VAL A C 1
ATOM 1954 O O . VAL A 1 248 ? 8.227 25.492 106.126 1.00 9.14 248 VAL A O 1
ATOM 1958 N N . GLU A 1 249 ? 6.371 24.796 105.062 1.00 9.46 249 GLU A N 1
ATOM 1959 C CA . GLU A 1 249 ? 5.549 24.752 106.272 1.00 10.52 249 GLU A CA 1
ATOM 1960 C C . GLU A 1 249 ? 5.554 23.402 106.993 1.00 9.44 249 GLU A C 1
ATOM 1961 O O . GLU A 1 249 ? 4.956 23.258 108.060 1.00 10.77 249 GLU A O 1
ATOM 1967 N N . HIS A 1 250 ? 6.240 22.423 106.418 1.00 8.26 250 HIS A N 1
ATOM 1968 C CA . HIS A 1 250 ? 6.296 21.079 106.983 1.00 8.25 250 HIS A CA 1
ATOM 1969 C C . HIS A 1 250 ? 7.009 21.029 108.334 1.00 8.87 250 HIS A C 1
ATOM 1970 O O . HIS A 1 250 ? 8.063 21.640 108.517 1.00 8.19 250 HIS A O 1
ATOM 1977 N N . PRO A 1 251 ? 6.440 20.301 109.306 1.00 8.04 251 PRO A N 1
ATOM 1978 C CA . PRO A 1 251 ? 7.094 20.225 110.615 1.00 8.17 251 PRO A CA 1
ATOM 1979 C C . PRO A 1 251 ? 8.424 19.475 110.575 1.00 7.80 251 PRO A C 1
ATOM 1980 O O . PRO A 1 251 ? 9.259 19.643 111.463 1.00 9.59 251 PRO A O 1
ATOM 1984 N N . ARG A 1 252 ? 8.627 18.666 109.538 1.00 7.82 252 ARG A N 1
ATOM 1985 C CA . ARG A 1 252 ? 9.855 17.885 109.420 1.00 8.39 252 ARG A CA 1
ATOM 1986 C C . ARG A 1 252 ? 10.918 18.441 108.470 1.00 7.15 252 ARG A C 1
ATOM 1987 O O . ARG A 1 252 ? 11.879 17.747 108.132 1.00 8.66 252 ARG A O 1
ATOM 1995 N N . ILE A 1 253 ? 10.740 19.677 108.021 1.00 6.71 253 ILE A N 1
ATOM 1996 C CA . ILE A 1 253 ? 11.742 20.314 107.171 1.00 5.93 253 ILE A CA 1
ATOM 1997 C C . ILE A 1 253 ? 12.624 21.106 108.138 1.00 6.01 253 ILE A C 1
ATOM 1998 O O . ILE A 1 253 ? 12.133 21.933 108.911 1.00 6.35 253 ILE A O 1
ATOM 2003 N N . ARG A 1 254 ? 13.926 20.834 108.109 1.00 5.23 254 ARG A N 1
ATOM 2004 C CA . ARG A 1 254 ? 14.864 21.479 109.028 1.00 5.27 254 ARG A CA 1
ATOM 2005 C C . ARG A 1 254 ? 15.336 22.870 108.628 1.00 4.51 254 ARG A C 1
ATOM 2006 O O . ARG A 1 254 ? 15.549 23.731 109.483 1.00 5.71 254 ARG A O 1
ATOM 2014 N N . PHE A 1 255 ? 15.524 23.085 107.333 1.00 4.90 255 PHE A N 1
ATOM 2015 C CA . PHE A 1 255 ? 15.972 24.380 106.849 1.00 4.90 255 PHE A CA 1
ATOM 2016 C C . PHE A 1 255 ? 15.447 24.641 105.458 1.00 5.31 255 PHE A C 1
ATOM 2017 O O . PHE A 1 255 ? 15.044 23.718 104.749 1.00 5.87 255 PHE A O 1
ATOM 2025 N N . ILE A 1 256 ? 15.470 25.909 105.072 1.00 5.43 256 ILE A N 1
ATOM 2026 C CA . ILE A 1 256 ? 15.000 26.328 103.763 1.00 6.72 256 ILE A CA 1
ATOM 2027 C C . ILE A 1 256 ? 16.052 27.248 103.166 1.00 6.58 256 ILE A C 1
ATOM 2028 O O . ILE A 1 256 ? 16.476 28.205 103.808 1.00 7.20 256 ILE A O 1
ATOM 2033 N N . ASN A 1 257 ? 16.491 26.936 101.951 1.00 6.23 257 ASN A N 1
ATOM 2034 C CA . ASN A 1 257 ? 17.475 27.756 101.260 1.00 6.33 257 ASN A CA 1
ATOM 2035 C C . ASN A 1 257 ? 16.727 28.280 100.035 1.00 6.83 257 ASN A C 1
ATOM 2036 O O . ASN A 1 257 ? 16.331 27.507 99.161 1.00 7.18 257 ASN A O 1
ATOM 2041 N N . PHE A 1 258 ? 16.519 29.591 99.990 1.00 6.20 258 PHE A N 1
ATOM 2042 C CA . PHE A 1 258 ? 15.763 30.211 98.912 1.00 6.29 258 PHE A CA 1
ATOM 2043 C C . PHE A 1 258 ? 16.439 31.390 98.239 1.00 7.60 258 PHE A C 1
ATOM 2044 O O . PHE A 1 258 ? 17.086 32.210 98.889 1.00 7.09 258 PHE A O 1
ATOM 2052 N N . THR A 1 259 ? 16.266 31.462 96.923 1.00 7.56 259 THR A N 1
ATOM 2053 C CA . THR A 1 259 ? 16.774 32.568 96.125 1.00 8.84 259 THR A CA 1
ATOM 2054 C C . THR A 1 259 ? 15.658 32.861 95.130 1.00 8.30 259 THR A C 1
ATOM 2055 O O . THR A 1 259 ? 15.243 31.981 94.377 1.00 9.20 259 THR A O 1
ATOM 2059 N N . GLY A 1 260 ? 15.157 34.091 95.160 1.00 7.56 260 GLY A N 1
ATOM 2060 C CA . GLY A 1 260 ? 14.079 34.485 94.270 1.00 8.68 260 GLY A CA 1
ATOM 2061 C C . GLY A 1 260 ? 13.551 35.867 94.611 1.00 8.29 260 GLY A C 1
ATOM 2062 O O . GLY A 1 260 ? 14.278 36.702 95.154 1.00 9.43 260 GLY A O 1
ATOM 2063 N N . SER A 1 261 ? 12.277 36.105 94.312 1.00 8.63 261 SER A N 1
ATOM 2064 C CA . SER A 1 261 ? 11.662 37.404 94.559 1.00 10.00 261 SER A CA 1
ATOM 2065 C C . SER A 1 261 ? 11.442 37.725 96.033 1.00 8.45 261 SER A C 1
ATOM 2066 O O . SER A 1 261 ? 11.295 36.833 96.873 1.00 8.54 261 SER A O 1
ATOM 2069 N N . LEU A 1 262 ? 11.406 39.017 96.333 1.00 8.43 262 LEU A N 1
ATOM 2070 C CA . LEU A 1 262 ? 11.190 39.479 97.695 1.00 8.23 262 LEU A CA 1
ATOM 2071 C C . LEU A 1 262 ? 9.806 39.061 98.183 1.00 9.20 262 LEU A C 1
ATOM 2072 O O . LEU A 1 262 ? 9.634 38.683 99.339 1.00 8.86 262 LEU A O 1
ATOM 2077 N N . GLU A 1 263 ? 8.818 39.130 97.297 1.00 10.47 263 GLU A N 1
ATOM 2078 C CA . GLU A 1 263 ? 7.457 38.755 97.662 1.00 11.48 263 GLU A CA 1
ATOM 2079 C C . GLU A 1 263 ? 7.417 37.342 98.235 1.00 10.69 263 GLU A C 1
ATOM 2080 O O . GLU A 1 263 ? 6.813 37.097 99.281 1.00 10.78 263 GLU A O 1
ATOM 2086 N N . VAL A 1 264 ? 8.066 36.412 97.543 1.00 10.03 264 VAL A N 1
ATOM 2087 C CA . VAL A 1 264 ? 8.105 35.027 97.988 1.00 10.38 264 VAL A CA 1
ATOM 2088 C C . VAL A 1 264 ? 9.016 34.864 99.206 1.00 8.60 264 VAL A C 1
ATOM 2089 O O . VAL A 1 264 ? 8.690 34.129 100.139 1.00 9.27 264 VAL A O 1
ATOM 2093 N N . GLY A 1 265 ? 10.152 35.556 99.199 1.00 7.67 265 GLY A N 1
ATOM 2094 C CA . GLY A 1 265 ? 11.078 35.468 100.318 1.00 7.18 265 GLY A CA 1
ATOM 2095 C C . GLY A 1 265 ? 10.455 35.900 101.635 1.00 7.06 265 GLY A C 1
ATOM 2096 O O . GLY A 1 265 ? 10.713 35.299 102.678 1.00 7.36 265 GLY A O 1
ATOM 2097 N N . LEU A 1 266 ? 9.640 36.950 101.597 1.00 6.75 266 LEU A N 1
ATOM 2098 C CA . LEU A 1 266 ? 8.983 37.431 102.805 1.00 6.89 266 LEU A CA 1
ATOM 2099 C C . LEU A 1 266 ? 8.045 36.361 103.363 1.00 7.34 266 LEU A C 1
ATOM 2100 O O . LEU A 1 266 ? 8.004 36.127 104.570 1.00 8.94 266 LEU A O 1
ATOM 2105 N N . LYS A 1 267 ? 7.299 35.707 102.478 1.00 8.13 267 LYS A N 1
ATOM 2106 C CA . LYS A 1 267 ? 6.370 34.665 102.900 1.00 8.86 267 LYS A CA 1
ATOM 2107 C C . LYS A 1 267 ? 7.114 33.477 103.502 1.00 8.16 267 LYS A C 1
ATOM 2108 O O . LYS A 1 267 ? 6.687 32.905 104.504 1.00 9.06 267 LYS A O 1
ATOM 2114 N N . ILE A 1 268 ? 8.232 33.107 102.891 1.00 8.18 268 ILE A N 1
ATOM 2115 C CA . ILE A 1 268 ? 9.025 31.991 103.385 1.00 8.29 268 ILE A CA 1
ATOM 2116 C C . ILE A 1 268 ? 9.614 32.289 104.765 1.00 8.02 268 ILE A C 1
ATOM 2117 O O . ILE A 1 268 ? 9.560 31.450 105.662 1.00 7.95 268 ILE A O 1
ATOM 2122 N N . TYR A 1 269 ? 10.162 33.487 104.941 1.00 7.38 269 TYR A N 1
ATOM 2123 C CA . TYR A 1 269 ? 10.761 33.856 106.216 1.00 7.11 269 TYR A CA 1
ATOM 2124 C C . TYR A 1 269 ? 9.719 33.872 107.328 1.00 7.73 269 TYR A C 1
ATOM 2125 O O . TYR A 1 269 ? 9.983 33.435 108.450 1.00 7.98 269 TYR A O 1
ATOM 2134 N N . GLU A 1 270 ? 8.532 34.376 107.014 1.00 7.69 270 GLU A N 1
ATOM 2135 C CA . GLU A 1 270 ? 7.459 34.424 107.995 1.00 8.63 270 GLU A CA 1
ATOM 2136 C C . GLU A 1 270 ? 7.034 33.003 108.361 1.00 8.32 270 GLU A C 1
ATOM 2137 O O . GLU A 1 270 ? 6.871 32.679 109.536 1.00 8.75 270 GLU A O 1
ATOM 2143 N N . ALA A 1 271 ? 6.868 32.149 107.354 1.00 7.96 271 ALA A N 1
ATOM 2144 C CA . ALA A 1 271 ? 6.464 30.768 107.594 1.00 8.73 271 ALA A CA 1
ATOM 2145 C C . ALA A 1 271 ? 7.508 29.999 108.402 1.00 9.03 271 ALA A C 1
ATOM 2146 O O . ALA A 1 271 ? 7.167 29.210 109.284 1.00 9.89 271 ALA A O 1
ATOM 2148 N N . ALA A 1 272 ? 8.783 30.231 108.101 1.00 8.15 272 ALA A N 1
ATOM 2149 C CA . ALA A 1 272 ? 9.867 29.552 108.801 1.00 8.27 272 ALA A CA 1
ATOM 2150 C C . ALA A 1 272 ? 9.901 29.912 110.283 1.00 8.68 272 ALA A C 1
ATOM 2151 O O . ALA A 1 272 ? 10.434 29.159 111.101 1.00 8.62 272 ALA A O 1
ATOM 2153 N N . GLY A 1 273 ? 9.333 31.064 110.626 1.00 8.15 273 GLY A N 1
ATOM 2154 C CA . GLY A 1 273 ? 9.322 31.495 112.013 1.00 8.10 273 GLY A CA 1
ATOM 2155 C C . GLY A 1 273 ? 8.243 30.843 112.857 1.00 8.19 273 GLY A C 1
ATOM 2156 O O . GLY A 1 273 ? 8.252 30.972 114.082 1.00 8.89 273 GLY A O 1
ATOM 2157 N N . ARG A 1 274 ? 7.317 30.141 112.209 1.00 9.21 274 ARG A N 1
ATOM 2158 C CA . ARG A 1 274 ? 6.226 29.480 112.916 1.00 9.25 274 ARG A CA 1
ATOM 2159 C C . ARG A 1 274 ? 6.550 28.032 113.261 1.00 10.04 274 ARG A C 1
ATOM 2160 O O . ARG A 1 274 ? 7.304 27.361 112.553 1.00 9.18 274 ARG A O 1
ATOM 2168 N N . LEU A 1 275 ? 5.975 27.555 114.359 1.00 9.23 275 LEU A N 1
ATOM 2169 C CA . LEU A 1 275 ? 6.171 26.177 114.783 1.00 9.75 275 LEU A CA 1
ATOM 2170 C C . LEU A 1 275 ? 4.997 25.360 114.248 1.00 10.57 275 LEU A C 1
ATOM 2171 O O . LEU A 1 275 ? 3.882 25.450 114.768 1.00 10.52 275 LEU A O 1
ATOM 2176 N N . ALA A 1 276 ? 5.240 24.585 113.195 1.00 10.76 276 ALA A N 1
ATOM 2177 C CA . ALA A 1 276 ? 4.192 23.751 112.623 1.00 11.41 276 ALA A CA 1
ATOM 2178 C C . ALA A 1 276 ? 3.822 22.705 113.667 1.00 11.87 276 ALA A C 1
ATOM 2179 O O . ALA A 1 276 ? 4.631 22.367 114.527 1.00 9.94 276 ALA A O 1
ATOM 2181 N N . PRO A 1 277 ? 2.588 22.185 113.617 1.00 12.32 277 PRO A N 1
ATOM 2182 C CA . PRO A 1 277 ? 2.184 21.175 114.598 1.00 12.78 277 PRO A CA 1
ATOM 2183 C C . PRO A 1 277 ? 3.133 19.977 114.631 1.00 10.96 277 PRO A C 1
ATOM 2184 O O . PRO A 1 277 ? 3.367 19.336 113.607 1.00 11.39 277 PRO A O 1
ATOM 2188 N N . GLY A 1 278 ? 3.679 19.687 115.809 1.00 10.32 278 GLY A N 1
ATOM 2189 C CA . GLY A 1 278 ? 4.590 18.564 115.958 1.00 9.96 278 GLY A CA 1
ATOM 2190 C C . GLY A 1 278 ? 6.054 18.882 115.699 1.00 9.06 278 GLY A C 1
ATOM 2191 O O . GLY A 1 278 ? 6.919 18.040 115.920 1.00 9.71 278 GLY A O 1
ATOM 2192 N N . GLN A 1 279 ? 6.333 20.097 115.237 1.00 8.88 279 GLN A N 1
ATOM 2193 C CA . GLN A 1 279 ? 7.698 20.518 114.936 1.00 8.78 279 GLN A CA 1
ATOM 2194 C C . GLN A 1 279 ? 8.549 20.550 116.206 1.00 7.89 279 GLN A C 1
ATOM 2195 O O . GLN A 1 279 ? 8.105 21.037 117.246 1.00 8.35 279 GLN A O 1
ATOM 2201 N N . THR A 1 280 ? 9.780 20.050 116.112 1.00 7.93 280 THR A N 1
ATOM 2202 C CA . THR A 1 280 ? 10.667 19.992 117.271 1.00 8.58 280 THR A CA 1
ATOM 2203 C C . THR A 1 280 ? 11.961 20.795 117.157 1.00 7.54 280 THR A C 1
ATOM 2204 O O . THR A 1 280 ? 12.979 20.438 117.754 1.00 8.76 280 THR A O 1
ATOM 2208 N N . TRP A 1 281 ? 11.922 21.880 116.395 1.00 7.10 281 TRP A N 1
ATOM 2209 C CA . TRP A 1 281 ? 13.091 22.736 116.242 1.00 6.19 281 TRP A CA 1
ATOM 2210 C C . TRP A 1 281 ? 12.704 24.090 115.691 1.00 6.42 281 TRP A C 1
ATOM 2211 O O . TRP A 1 281 ? 11.568 24.295 115.250 1.00 7.28 281 TRP A O 1
ATOM 2222 N N . PHE A 1 282 ? 13.651 25.018 115.740 1.00 6.35 282 PHE A N 1
ATOM 2223 C CA . PHE A 1 282 ? 13.452 26.347 115.194 1.00 6.48 282 PHE A CA 1
ATOM 2224 C C . PHE A 1 282 ? 14.069 26.272 113.800 1.00 6.53 282 PHE A C 1
ATOM 2225 O O . PHE A 1 282 ? 15.274 26.065 113.650 1.00 6.07 282 PHE A O 1
ATOM 2233 N N . LYS A 1 283 ? 13.237 26.412 112.777 1.00 6.51 283 LYS A N 1
ATOM 2234 C CA . LYS A 1 283 ? 13.708 26.346 111.401 1.00 6.34 283 LYS A CA 1
ATOM 2235 C C . LYS A 1 283 ? 14.660 27.462 111.014 1.00 6.47 283 LYS A C 1
ATOM 2236 O O . LYS A 1 283 ? 14.523 28.602 111.461 1.00 7.94 283 LYS A O 1
ATOM 2242 N N . ARG A 1 284 ? 15.626 27.123 110.169 1.00 6.31 284 ARG A N 1
ATOM 2243 C CA . ARG A 1 284 ? 16.550 28.115 109.656 1.00 6.38 284 ARG A CA 1
ATOM 2244 C C . ARG A 1 284 ? 16.102 28.371 108.227 1.00 6.15 284 ARG A C 1
ATOM 2245 O O . ARG A 1 284 ? 15.805 27.436 107.485 1.00 6.57 284 ARG A O 1
ATOM 2253 N N . ALA A 1 285 ? 16.023 29.642 107.857 1.00 7.01 285 ALA A N 1
ATOM 2254 C CA . ALA A 1 285 ? 15.621 30.025 106.512 1.00 6.82 285 ALA A CA 1
ATOM 2255 C C . ALA A 1 285 ? 16.608 31.051 105.992 1.00 6.88 285 ALA A C 1
ATOM 2256 O O . ALA A 1 285 ? 16.803 32.107 106.605 1.00 8.85 285 ALA A O 1
ATOM 2258 N N . TYR A 1 286 ? 17.239 30.729 104.871 1.00 6.65 286 TYR A N 1
ATOM 2259 C CA . TYR A 1 286 ? 18.203 31.620 104.248 1.00 6.96 286 TYR A CA 1
ATOM 2260 C C . TYR A 1 286 ? 17.564 32.099 102.960 1.00 7.88 286 TYR A C 1
ATOM 2261 O O . TYR A 1 286 ? 17.107 31.294 102.153 1.00 8.15 286 TYR A O 1
ATOM 2277 N N . VAL A 1 287 ? 17.498 33.414 102.783 1.00 8.39 287 VAL A N 1
ATOM 2278 C CA . VAL A 1 287 ? 16.876 33.965 101.592 1.00 10.21 287 VAL A CA 1
ATOM 2279 C C . VAL A 1 287 ? 17.691 35.067 100.916 1.00 9.44 287 VAL A C 1
ATOM 2280 O O . VAL A 1 287 ? 18.273 35.926 101.580 1.00 11.89 287 VAL A O 1
ATOM 2284 N N . GLU A 1 288 ? 17.752 35.009 99.588 1.00 9.48 288 GLU A N 1
ATOM 2285 C CA . GLU A 1 288 ? 18.434 36.016 98.772 1.00 9.97 288 GLU A CA 1
ATOM 2286 C C . GLU A 1 288 ? 17.265 36.518 97.940 1.00 8.18 288 GLU A C 1
ATOM 2287 O O . GLU A 1 288 ? 16.716 35.775 97.123 1.00 9.11 288 GLU A O 1
ATOM 2297 N N . THR A 1 289 ? 16.895 37.778 98.147 1.00 7.38 289 THR A N 1
ATOM 2298 C CA . THR A 1 289 ? 15.715 38.350 97.514 1.00 9.13 289 THR A CA 1
ATOM 2299 C C . THR A 1 289 ? 15.818 39.492 96.507 1.00 10.06 289 THR A C 1
ATOM 2300 O O . THR A 1 289 ? 14.901 40.313 96.413 1.00 11.25 289 THR A O 1
ATOM 2304 N N . GLY A 1 290 ? 16.914 39.551 95.764 1.00 9.87 290 GLY A N 1
ATOM 2305 C CA . GLY A 1 290 ? 17.058 40.585 94.752 1.00 8.65 290 GLY A CA 1
ATOM 2306 C C . GLY A 1 290 ? 17.503 41.952 95.224 1.00 7.37 290 GLY A C 1
ATOM 2307 O O . GLY A 1 290 ? 17.921 42.124 96.366 1.00 7.36 290 GLY A O 1
ATOM 2308 N N . GLY A 1 291 ? 17.424 42.931 94.327 1.00 7.00 291 GLY A N 1
ATOM 2309 C CA . GLY A 1 291 ? 17.826 44.282 94.674 1.00 7.95 291 GLY A CA 1
ATOM 2310 C C . GLY A 1 291 ? 17.432 45.327 93.646 1.00 5.80 291 GLY A C 1
ATOM 2311 O O . GLY A 1 291 ? 16.780 45.022 92.648 1.00 7.04 291 GLY A O 1
ATOM 2312 N N . LYS A 1 292 ? 17.797 46.574 93.925 1.00 5.70 292 LYS A N 1
ATOM 2313 C CA . LYS A 1 292 ? 17.552 47.697 93.017 1.00 4.89 292 LYS A CA 1
ATOM 2314 C C . LYS A 1 292 ? 18.922 48.356 93.008 1.00 4.35 292 LYS A C 1
ATOM 2315 O O . LYS A 1 292 ? 19.159 49.384 93.648 1.00 5.19 292 LYS A O 1
ATOM 2321 N N . ASN A 1 293 ? 19.820 47.734 92.257 1.00 5.13 293 ASN A N 1
ATOM 2322 C CA . ASN A 1 293 ? 21.213 48.142 92.217 1.00 3.94 293 ASN A CA 1
ATOM 2323 C C . ASN A 1 293 ? 21.571 49.337 91.366 1.00 4.25 293 ASN A C 1
ATOM 2324 O O . ASN A 1 293 ? 21.154 49.458 90.210 1.00 4.52 293 ASN A O 1
ATOM 2329 N N . ALA A 1 294 ? 22.395 50.201 91.948 1.00 3.72 294 ALA A N 1
ATOM 2330 C CA . ALA A 1 294 ? 22.825 51.405 91.270 1.00 4.27 294 ALA A CA 1
ATOM 2331 C C . ALA A 1 294 ? 24.321 51.498 91.038 1.00 4.24 294 ALA A C 1
ATOM 2332 O O . ALA A 1 294 ? 25.130 50.932 91.780 1.00 4.69 294 ALA A O 1
ATOM 2334 N N . ILE A 1 295 ? 24.669 52.212 89.976 1.00 5.10 295 ILE A N 1
ATOM 2335 C CA . ILE A 1 295 ? 26.054 52.508 89.666 1.00 4.88 295 ILE A CA 1
ATOM 2336 C C . ILE A 1 295 ? 26.094 54.031 89.697 1.00 5.28 295 ILE A C 1
ATOM 2337 O O . ILE A 1 295 ? 25.278 54.703 89.047 1.00 5.66 295 ILE A O 1
ATOM 2342 N N . ILE A 1 296 ? 27.017 54.566 90.483 1.00 4.67 296 ILE A N 1
ATOM 2343 C CA . ILE A 1 296 ? 27.214 56.002 90.601 1.00 5.12 296 ILE A CA 1
ATOM 2344 C C . ILE A 1 296 ? 28.407 56.376 89.741 1.00 5.06 296 ILE A C 1
ATOM 2345 O O . ILE A 1 296 ? 29.412 55.669 89.740 1.00 5.12 296 ILE A O 1
ATOM 2350 N N . VAL A 1 297 ? 28.300 57.474 89.004 1.00 5.09 297 VAL A N 1
ATOM 2351 C CA . VAL A 1 297 ? 29.425 57.946 88.209 1.00 5.16 297 VAL A CA 1
ATOM 2352 C C . VAL A 1 297 ? 29.595 59.430 88.509 1.00 6.34 297 VAL A C 1
ATOM 2353 O O . VAL A 1 297 ? 28.629 60.188 88.433 1.00 6.60 297 VAL A O 1
ATOM 2357 N N . ASP A 1 298 ? 30.802 59.848 88.889 1.00 6.63 298 ASP A N 1
ATOM 2358 C CA . ASP A 1 298 ? 31.021 61.268 89.140 1.00 7.61 298 ASP A CA 1
ATOM 2359 C C . ASP A 1 298 ? 31.845 61.883 88.012 1.00 7.58 298 ASP A C 1
ATOM 2360 O O . ASP A 1 298 ? 32.249 61.187 87.081 1.00 7.27 298 ASP A O 1
ATOM 2365 N N . GLU A 1 299 ? 32.086 63.188 88.088 1.00 9.11 299 GLU A N 1
ATOM 2366 C CA . GLU A 1 299 ? 32.807 63.885 87.028 1.00 9.80 299 GLU A CA 1
ATOM 2367 C C . GLU A 1 299 ? 34.277 63.536 86.825 1.00 9.06 299 GLU A C 1
ATOM 2368 O O . GLU A 1 299 ? 34.863 63.925 85.817 1.00 9.60 299 GLU A O 1
ATOM 2374 N N . THR A 1 300 ? 34.871 62.798 87.757 1.00 8.65 300 THR A N 1
ATOM 2375 C CA . THR A 1 300 ? 36.285 62.435 87.636 1.00 7.29 300 THR A CA 1
ATOM 2376 C C . THR A 1 300 ? 36.497 61.081 86.970 1.00 8.01 300 THR A C 1
ATOM 2377 O O . THR A 1 300 ? 37.632 60.681 86.714 1.00 7.98 300 THR A O 1
ATOM 2381 N N . ALA A 1 301 ? 35.411 60.376 86.687 1.00 7.69 301 ALA A N 1
ATOM 2382 C CA . ALA A 1 301 ? 35.498 59.049 86.092 1.00 8.41 301 ALA A CA 1
ATOM 2383 C C . ALA A 1 301 ? 35.923 58.987 84.634 1.00 8.12 301 ALA A C 1
ATOM 2384 O O . ALA A 1 301 ? 35.906 59.983 83.913 1.00 8.92 301 ALA A O 1
ATOM 2386 N N . ASP A 1 302 ? 36.330 57.792 84.221 1.00 8.26 302 ASP A N 1
ATOM 2387 C CA . ASP A 1 302 ? 36.677 57.527 82.832 1.00 7.61 302 ASP A CA 1
ATOM 2388 C C . ASP A 1 302 ? 35.280 57.242 82.272 1.00 7.61 302 ASP A C 1
ATOM 2389 O O . ASP A 1 302 ? 34.721 56.162 82.479 1.00 7.41 302 ASP A O 1
ATOM 2394 N N . PHE A 1 303 ? 34.705 58.230 81.596 1.00 7.17 303 PHE A N 1
ATOM 2395 C CA . PHE A 1 303 ? 33.351 58.118 81.060 1.00 6.96 303 PHE A CA 1
ATOM 2396 C C . PHE A 1 303 ? 33.130 56.977 80.076 1.00 7.49 303 PHE A C 1
ATOM 2397 O O . PHE A 1 303 ? 32.048 56.392 80.040 1.00 7.99 303 PHE A O 1
ATOM 2405 N N . ASP A 1 304 ? 34.136 56.657 79.270 1.00 8.47 304 ASP A N 1
ATOM 2406 C CA . ASP A 1 304 ? 33.981 55.564 78.319 1.00 8.54 304 ASP A CA 1
ATOM 2407 C C . ASP A 1 304 ? 33.973 54.229 79.051 1.00 8.26 304 ASP A C 1
ATOM 2408 O O . ASP A 1 304 ? 33.167 53.346 78.751 1.00 7.94 304 ASP A O 1
ATOM 2413 N N . LEU A 1 305 ? 34.867 54.091 80.023 1.00 7.37 305 LEU A N 1
ATOM 2414 C CA . LEU A 1 305 ? 34.943 52.869 80.810 1.00 7.30 305 LEU A CA 1
ATOM 2415 C C . LEU A 1 305 ? 33.628 52.695 81.563 1.00 6.95 305 LEU A C 1
ATOM 2416 O O . LEU A 1 305 ? 33.078 51.597 81.628 1.00 7.25 305 LEU A O 1
ATOM 2421 N N . ALA A 1 306 ? 33.126 53.789 82.128 1.00 6.48 306 ALA A N 1
ATOM 2422 C CA . ALA A 1 306 ? 31.877 53.754 82.879 1.00 6.35 306 ALA A CA 1
ATOM 2423 C C . ALA A 1 306 ? 30.693 53.344 82.005 1.00 6.64 306 ALA A C 1
ATOM 2424 O O . ALA A 1 306 ? 29.907 52.482 82.384 1.00 5.91 306 ALA A O 1
ATOM 2426 N N . ALA A 1 307 ? 30.566 53.961 80.836 1.00 6.82 307 ALA A N 1
ATOM 2427 C CA . ALA A 1 307 ? 29.456 53.643 79.941 1.00 6.57 307 ALA A CA 1
ATOM 2428 C C . ALA A 1 307 ? 29.439 52.159 79.566 1.00 7.35 307 ALA A C 1
ATOM 2429 O O . ALA A 1 307 ? 28.379 51.529 79.531 1.00 7.55 307 ALA A O 1
ATOM 2431 N N . GLU A 1 308 ? 30.613 51.604 79.291 1.00 7.69 308 GLU A N 1
ATOM 2432 C CA . GLU A 1 308 ? 30.719 50.194 78.932 1.00 7.94 308 GLU A CA 1
ATOM 2433 C C . GLU A 1 308 ? 30.272 49.310 80.102 1.00 7.79 308 GLU A C 1
ATOM 2434 O O . GLU A 1 308 ? 29.488 48.377 79.920 1.00 6.54 308 GLU A O 1
ATOM 2440 N N . GLY A 1 309 ? 30.770 49.617 81.300 1.00 7.09 309 GLY A N 1
ATOM 2441 C CA . GLY A 1 309 ? 30.418 48.845 82.480 1.00 6.58 309 GLY A CA 1
ATOM 2442 C C . GLY A 1 309 ? 28.943 48.944 82.828 1.00 6.37 309 GLY A C 1
ATOM 2443 O O . GLY A 1 309 ? 28.341 47.983 83.311 1.00 5.78 309 GLY A O 1
ATOM 2444 N N . VAL A 1 310 ? 28.357 50.111 82.590 1.00 5.46 310 VAL A N 1
ATOM 2445 C CA . VAL A 1 310 ? 26.943 50.319 82.859 1.00 6.39 310 VAL A CA 1
ATOM 2446 C C . VAL A 1 310 ? 26.101 49.488 81.896 1.00 5.82 310 VAL A C 1
ATOM 2447 O O . VAL A 1 310 ? 25.149 48.830 82.306 1.00 5.39 310 VAL A O 1
ATOM 2451 N N . VAL A 1 311 ? 26.456 49.506 80.615 1.00 5.96 311 VAL A N 1
ATOM 2452 C CA . VAL A 1 311 ? 25.708 48.739 79.628 1.00 7.32 311 VAL A CA 1
ATOM 2453 C C . VAL A 1 311 ? 25.790 47.238 79.917 1.00 6.07 311 VAL A C 1
ATOM 2454 O O . VAL A 1 311 ? 24.780 46.535 79.851 1.00 5.62 311 VAL A O 1
ATOM 2458 N N . VAL A 1 312 ? 26.978 46.746 80.256 1.00 5.77 312 VAL A N 1
ATOM 2459 C CA . VAL A 1 312 ? 27.135 45.334 80.588 1.00 6.97 312 VAL A CA 1
ATOM 2460 C C . VAL A 1 312 ? 26.300 44.987 81.825 1.00 6.00 312 VAL A C 1
ATOM 2461 O O . VAL A 1 312 ? 25.587 43.982 81.849 1.00 5.64 312 VAL A O 1
ATOM 2465 N N . SER A 1 313 ? 26.385 45.835 82.844 1.00 5.01 313 SER A N 1
ATOM 2466 C CA . SER A 1 313 ? 25.665 45.603 84.095 1.00 4.31 313 SER A CA 1
ATOM 2467 C C . SER A 1 313 ? 24.151 45.686 83.986 1.00 3.81 313 SER A C 1
ATOM 2468 O O . SER A 1 313 ? 23.433 44.961 84.676 1.00 4.75 313 SER A O 1
ATOM 2471 N N . ALA A 1 314 ? 23.672 46.581 83.129 1.00 4.81 314 ALA A N 1
ATOM 2472 C CA . ALA A 1 314 ? 22.240 46.784 82.977 1.00 4.63 314 ALA A CA 1
ATOM 2473 C C . ALA A 1 314 ? 21.559 45.830 82.019 1.00 5.95 314 ALA A C 1
ATOM 2474 O O . ALA A 1 314 ? 20.422 45.426 82.257 1.00 6.31 314 ALA A O 1
ATOM 2476 N N . TYR A 1 315 ? 22.255 45.447 80.952 1.00 5.94 315 TYR A N 1
ATOM 2477 C CA . TYR A 1 315 ? 21.643 44.611 79.936 1.00 6.14 315 TYR A CA 1
ATOM 2478 C C . TYR A 1 315 ? 22.126 43.172 79.795 1.00 5.77 315 TYR A C 1
ATOM 2479 O O . TYR A 1 315 ? 21.581 42.420 78.986 1.00 5.61 315 TYR A O 1
ATOM 2488 N N . GLY A 1 316 ? 23.136 42.783 80.573 1.00 6.51 316 GLY A N 1
ATOM 2489 C CA . GLY A 1 316 ? 23.604 41.405 80.526 1.00 6.98 316 GLY A CA 1
ATOM 2490 C C . GLY A 1 316 ? 22.430 40.510 80.895 1.00 6.38 316 GLY A C 1
ATOM 2491 O O . GLY A 1 316 ? 21.727 40.779 81.870 1.00 5.86 316 GLY A O 1
ATOM 2492 N N . PHE A 1 317 ? 22.234 39.434 80.138 1.00 5.69 317 PHE A N 1
ATOM 2493 C CA . PHE A 1 317 ? 21.103 38.521 80.332 1.00 5.06 317 PHE A CA 1
ATOM 2494 C C . PHE A 1 317 ? 19.797 39.307 80.470 1.00 4.95 317 PHE A C 1
ATOM 2495 O O . PHE A 1 317 ? 18.950 39.028 81.322 1.00 5.00 317 PHE A O 1
ATOM 2503 N N . GLN A 1 318 ? 19.668 40.326 79.627 1.00 4.76 318 GLN A N 1
ATOM 2504 C CA . GLN A 1 318 ? 18.470 41.141 79.571 1.00 5.81 318 GLN A CA 1
ATOM 2505 C C . GLN A 1 318 ? 18.077 41.795 80.900 1.00 5.87 318 GLN A C 1
ATOM 2506 O O . GLN A 1 318 ? 16.896 42.057 81.151 1.00 6.05 318 GLN A O 1
ATOM 2512 N N . GLY A 1 319 ? 19.070 42.072 81.740 1.00 5.05 319 GLY A N 1
ATOM 2513 C CA . GLY A 1 319 ? 18.814 42.694 83.029 1.00 5.14 319 GLY A CA 1
ATOM 2514 C C . GLY A 1 319 ? 18.116 41.800 84.037 1.00 4.55 319 GLY A C 1
ATOM 2515 O O . GLY A 1 319 ? 17.657 42.270 85.081 1.00 5.50 319 GLY A O 1
ATOM 2516 N N . GLN A 1 320 ? 18.041 40.507 83.737 1.00 5.11 320 GLN A N 1
ATOM 2517 C CA . GLN A 1 320 ? 17.381 39.552 84.620 1.00 5.46 320 GLN A CA 1
ATOM 2518 C C . GLN A 1 320 ? 18.339 38.993 85.660 1.00 5.90 320 GLN A C 1
ATOM 2519 O O . GLN A 1 320 ? 18.521 37.781 85.779 1.00 6.50 320 GLN A O 1
ATOM 2525 N N . LYS A 1 321 ? 18.961 39.897 86.410 1.00 5.64 321 LYS A N 1
ATOM 2526 C CA . LYS A 1 321 ? 19.902 39.513 87.455 1.00 5.49 321 LYS A CA 1
ATOM 2527 C C . LYS A 1 321 ? 19.619 40.325 88.706 1.00 6.05 321 LYS A C 1
ATOM 2528 O O . LYS A 1 321 ? 19.290 41.512 88.632 1.00 6.18 321 LYS A O 1
ATOM 2534 N N . CYS A 1 322 ? 19.751 39.684 89.859 1.00 6.74 322 CYS A N 1
ATOM 2535 C CA . CYS A 1 322 ? 19.533 40.369 91.123 1.00 6.55 322 CYS A CA 1
ATOM 2536 C C . CYS A 1 322 ? 20.619 41.416 91.331 1.00 6.80 322 CYS A C 1
ATOM 2537 O O . CYS A 1 322 ? 20.451 42.344 92.118 1.00 5.92 322 CYS A O 1
ATOM 2541 N N . SER A 1 323 ? 21.722 41.260 90.602 1.00 5.34 323 SER A N 1
ATOM 2542 C CA . SER A 1 323 ? 22.868 42.164 90.677 1.00 5.38 323 SER A CA 1
ATOM 2543 C C . SER A 1 323 ? 22.888 43.215 89.565 1.00 4.54 323 SER A C 1
ATOM 2544 O O . SER A 1 323 ? 23.775 44.066 89.536 1.00 5.27 323 SER A O 1
ATOM 2547 N N . ALA A 1 324 ? 21.926 43.150 88.649 1.00 5.02 324 ALA A N 1
ATOM 2548 C CA . ALA A 1 324 ? 21.879 44.075 87.520 1.00 4.76 324 ALA A CA 1
ATOM 2549 C C . ALA A 1 324 ? 21.776 45.549 87.885 1.00 4.60 324 ALA A C 1
ATOM 2550 O O . ALA A 1 324 ? 21.079 45.928 88.829 1.00 5.32 324 ALA A O 1
ATOM 2552 N N . ALA A 1 325 ? 22.474 46.385 87.128 1.00 3.89 325 ALA A N 1
ATOM 2553 C CA . ALA A 1 325 ? 22.391 47.819 87.352 1.00 4.36 325 ALA A CA 1
ATOM 2554 C C . ALA A 1 325 ? 21.063 48.288 86.763 1.00 5.28 325 ALA A C 1
ATOM 2555 O O . ALA A 1 325 ? 20.892 48.302 85.545 1.00 5.76 325 ALA A O 1
ATOM 2557 N N . SER A 1 326 ? 20.118 48.643 87.630 1.00 4.58 326 SER A N 1
ATOM 2558 C CA . SER A 1 326 ? 18.822 49.137 87.177 1.00 3.97 326 SER A CA 1
ATOM 2559 C C . SER A 1 326 ? 18.721 50.636 87.445 1.00 5.32 326 SER A C 1
ATOM 2560 O O . SER A 1 326 ? 17.756 51.288 87.040 1.00 5.65 326 SER A O 1
ATOM 2563 N N . ARG A 1 327 ? 19.717 51.180 88.140 1.00 4.62 327 ARG A N 1
ATOM 2564 C CA . ARG A 1 327 ? 19.762 52.606 88.429 1.00 4.12 327 ARG A CA 1
ATOM 2565 C C . ARG A 1 327 ? 21.140 53.139 88.061 1.00 4.57 327 ARG A C 1
ATOM 2566 O O . ARG A 1 327 ? 22.157 52.503 88.352 1.00 5.09 327 ARG A O 1
ATOM 2574 N N . LEU A 1 328 ? 21.166 54.289 87.395 1.00 4.80 328 LEU A N 1
ATOM 2575 C CA . LEU A 1 328 ? 22.414 54.948 87.021 1.00 4.93 328 LEU A CA 1
ATOM 2576 C C . LEU A 1 328 ? 22.316 56.330 87.653 1.00 5.07 328 LEU A C 1
ATOM 2577 O O . LEU A 1 328 ? 21.491 57.146 87.247 1.00 5.76 328 LEU A O 1
ATOM 2582 N N . ILE A 1 329 ? 23.133 56.568 88.675 1.00 4.64 329 ILE A N 1
ATOM 2583 C CA . ILE A 1 329 ? 23.129 57.836 89.400 1.00 5.46 329 ILE A CA 1
ATOM 2584 C C . ILE A 1 329 ? 24.308 58.670 88.932 1.00 6.32 329 ILE A C 1
ATOM 2585 O O . ILE A 1 329 ? 25.464 58.321 89.166 1.00 5.49 329 ILE A O 1
ATOM 2590 N N . LEU A 1 330 ? 24.009 59.778 88.264 1.00 5.51 330 LEU A N 1
ATOM 2591 C CA . LEU A 1 330 ? 25.045 60.645 87.724 1.00 6.35 330 LEU A CA 1
ATOM 2592 C C . LEU A 1 330 ? 25.096 62.009 88.390 1.00 7.13 330 LEU A C 1
ATOM 2593 O O . LEU A 1 330 ? 24.070 62.678 88.513 1.00 7.02 330 LEU A O 1
ATOM 2598 N N . THR A 1 331 ? 26.286 62.422 88.819 1.00 7.52 331 THR A N 1
ATOM 2599 C CA . THR A 1 331 ? 26.440 63.736 89.426 1.00 8.51 331 THR A CA 1
ATOM 2600 C C . THR A 1 331 ? 26.284 64.726 88.275 1.00 8.43 331 THR A C 1
ATOM 2601 O O . THR A 1 331 ? 26.424 64.358 87.109 1.00 8.34 331 THR A O 1
ATOM 2605 N N . GLN A 1 332 ? 25.991 65.981 88.594 1.00 8.91 332 GLN A N 1
ATOM 2606 C CA . GLN A 1 332 ? 25.768 66.983 87.558 1.00 9.99 332 GLN A CA 1
ATOM 2607 C C . GLN A 1 332 ? 26.828 67.021 86.461 1.00 10.16 332 GLN A C 1
ATOM 2608 O O . GLN A 1 332 ? 26.497 67.047 85.276 1.00 10.05 332 GLN A O 1
ATOM 2614 N N . GLY A 1 333 ? 28.097 67.013 86.849 1.00 9.39 333 GLY A N 1
ATOM 2615 C CA . GLY A 1 333 ? 29.165 67.060 85.861 1.00 9.21 333 GLY A CA 1
ATOM 2616 C C . GLY A 1 333 ? 29.308 65.826 84.982 1.00 9.82 333 GLY A C 1
ATOM 2617 O O . GLY A 1 333 ? 29.879 65.891 83.892 1.00 11.62 333 GLY A O 1
ATOM 2618 N N . ALA A 1 334 ? 28.790 64.695 85.446 1.00 8.61 334 ALA A N 1
ATOM 2619 C CA . ALA A 1 334 ? 28.884 63.451 84.688 1.00 8.02 334 ALA A CA 1
ATOM 2620 C C . ALA A 1 334 ? 27.630 63.127 83.882 1.00 7.67 334 ALA A C 1
ATOM 2621 O O . ALA A 1 334 ? 27.666 62.278 82.991 1.00 8.42 334 ALA A O 1
ATOM 2623 N N . TYR A 1 335 ? 26.531 63.814 84.177 1.00 7.79 335 TYR A N 1
ATOM 2624 C CA . TYR A 1 335 ? 25.261 63.540 83.512 1.00 8.14 335 TYR A CA 1
ATOM 2625 C C . TYR A 1 335 ? 25.270 63.472 81.989 1.00 8.99 335 TYR A C 1
ATOM 2626 O O . TYR A 1 335 ? 25.026 62.414 81.411 1.00 9.40 335 TYR A O 1
ATOM 2635 N N . GLU A 1 336 ? 25.534 64.596 81.334 1.00 10.27 336 GLU A N 1
ATOM 2636 C CA . GLU A 1 336 ? 25.532 64.623 79.877 1.00 11.13 336 GLU A CA 1
ATOM 2637 C C . GLU A 1 336 ? 26.576 63.698 79.250 1.00 10.29 336 GLU A C 1
ATOM 2638 O O . GLU A 1 336 ? 26.252 62.881 78.388 1.00 9.70 336 GLU A O 1
ATOM 2644 N N . PRO A 1 337 ? 27.843 63.803 79.679 1.00 10.92 337 PRO A N 1
ATOM 2645 C CA . PRO A 1 337 ? 28.875 62.935 79.099 1.00 10.59 337 PRO A CA 1
ATOM 2646 C C . PRO A 1 337 ? 28.607 61.435 79.208 1.00 10.18 337 PRO A C 1
ATOM 2647 O O . PRO A 1 337 ? 28.779 60.694 78.239 1.00 9.62 337 PRO A O 1
ATOM 2652 N N . VAL A 1 338 ? 28.185 60.986 80.382 1.00 8.46 338 VAL A N 1
ATOM 2653 C CA . VAL A 1 338 ? 27.933 59.568 80.575 1.00 8.33 338 VAL A CA 1
ATOM 2654 C C . VAL A 1 338 ? 26.647 59.096 79.908 1.00 7.95 338 VAL A C 1
ATOM 2655 O O . VAL A 1 338 ? 26.631 58.047 79.267 1.00 8.53 338 VAL A O 1
ATOM 2659 N N . LEU A 1 339 ? 25.573 59.868 80.038 1.00 8.11 339 LEU A N 1
ATOM 2660 C CA . LEU A 1 339 ? 24.313 59.464 79.432 1.00 8.64 339 LEU A CA 1
ATOM 2661 C C . LEU A 1 339 ? 24.428 59.377 77.916 1.00 9.01 339 LEU A C 1
ATOM 2662 O O . LEU A 1 339 ? 23.914 58.446 77.305 1.00 8.16 339 LEU A O 1
ATOM 2667 N N . GLU A 1 340 ? 25.116 60.334 77.304 1.00 8.91 340 GLU A N 1
ATOM 2668 C CA . GLU A 1 340 ? 25.266 60.304 75.858 1.00 10.38 340 GLU A CA 1
ATOM 2669 C C . GLU A 1 340 ? 26.017 59.042 75.433 1.00 9.21 340 GLU A C 1
ATOM 2670 O O . GLU A 1 340 ? 25.656 58.402 74.448 1.00 9.79 340 GLU A O 1
ATOM 2676 N N . ARG A 1 341 ? 27.052 58.678 76.184 1.00 8.39 341 ARG A N 1
ATOM 2677 C CA . ARG A 1 341 ? 27.836 57.486 75.870 1.00 8.39 341 ARG A CA 1
ATOM 2678 C C . ARG A 1 341 ? 27.044 56.200 76.098 1.00 7.28 341 ARG A C 1
ATOM 2679 O O . ARG A 1 341 ? 27.145 55.253 75.318 1.00 8.13 341 ARG A O 1
ATOM 2687 N N . VAL A 1 342 ? 26.253 56.167 77.165 1.00 6.29 342 VAL A N 1
ATOM 2688 C CA . VAL A 1 342 ? 25.441 54.989 77.461 1.00 7.41 342 VAL A CA 1
ATOM 2689 C C . VAL A 1 342 ? 24.399 54.776 76.361 1.00 8.60 342 VAL A C 1
ATOM 2690 O O . VAL A 1 342 ? 24.195 53.652 75.901 1.00 9.31 342 VAL A O 1
ATOM 2694 N N . LEU A 1 343 ? 23.753 55.856 75.929 1.00 8.81 343 LEU A N 1
ATOM 2695 C CA . LEU A 1 343 ? 22.744 55.760 74.881 1.00 9.47 343 LEU A CA 1
ATOM 2696 C C . LEU A 1 343 ? 23.344 55.279 73.565 1.00 9.83 343 LEU A C 1
ATOM 2697 O O . LEU A 1 343 ? 22.770 54.423 72.894 1.00 11.06 343 LEU A O 1
ATOM 2702 N N . LYS A 1 344 ? 24.501 55.825 73.203 1.00 11.13 344 LYS A N 1
ATOM 2703 C CA . LYS A 1 344 ? 25.164 55.437 71.962 1.00 11.76 344 LYS A CA 1
ATOM 2704 C C . LYS A 1 344 ? 25.520 53.952 71.964 1.00 11.19 344 LYS A C 1
ATOM 2705 O O . LYS A 1 344 ? 25.368 53.266 70.953 1.00 12.29 344 LYS A O 1
ATOM 2711 N N . ARG A 1 345 ? 25.995 53.460 73.104 1.00 9.99 345 ARG A N 1
ATOM 2712 C CA . ARG A 1 345 ? 26.368 52.056 73.230 1.00 10.60 345 ARG A CA 1
ATOM 2713 C C . ARG A 1 345 ? 25.145 51.147 73.262 1.00 11.15 345 ARG A C 1
ATOM 2714 O O . ARG A 1 345 ? 25.099 50.129 72.578 1.00 11.54 345 ARG A O 1
ATOM 2722 N N . ALA A 1 346 ? 24.150 51.522 74.057 1.00 10.47 346 ALA A N 1
ATOM 2723 C CA . ALA A 1 346 ? 22.943 50.719 74.192 1.00 10.28 346 ALA A CA 1
ATOM 2724 C C . ALA A 1 346 ? 22.137 50.582 72.907 1.00 10.94 346 ALA A C 1
ATOM 2725 O O . ALA A 1 346 ? 21.531 49.540 72.665 1.00 11.84 346 ALA A O 1
ATOM 2727 N N . GLU A 1 347 ? 22.120 51.623 72.082 1.00 10.94 347 GLU A N 1
ATOM 2728 C CA . GLU A 1 347 ? 21.353 51.559 70.843 1.00 13.11 347 GLU A CA 1
ATOM 2729 C C . GLU A 1 347 ? 21.979 50.634 69.803 1.00 12.90 347 GLU A C 1
ATOM 2730 O O . GLU A 1 347 ? 21.337 50.290 68.810 1.00 15.64 347 GLU A O 1
ATOM 2736 N N . ARG A 1 348 ? 23.224 50.223 70.031 1.00 11.50 348 ARG A N 1
ATOM 2737 C CA . ARG A 1 348 ? 23.908 49.336 69.091 1.00 12.85 348 ARG A CA 1
ATOM 2738 C C . ARG A 1 348 ? 23.781 47.865 69.479 1.00 12.32 348 ARG A C 1
ATOM 2739 O O . ARG A 1 348 ? 24.235 46.981 68.753 1.00 13.45 348 ARG A O 1
ATOM 2747 N N . LEU A 1 349 ? 23.165 47.608 70.626 1.00 10.48 349 LEU A N 1
ATOM 2748 C CA . LEU A 1 349 ? 22.995 46.242 71.108 1.00 9.76 349 LEU A CA 1
ATOM 2749 C C . LEU A 1 349 ? 22.046 45.431 70.230 1.00 9.88 349 LEU A C 1
ATOM 2750 O O . LEU A 1 349 ? 20.962 45.896 69.876 1.00 11.46 349 LEU A O 1
ATOM 2755 N N . SER A 1 350 ? 22.461 44.218 69.877 1.00 8.05 350 SER A N 1
ATOM 2756 C CA . SER A 1 350 ? 21.628 43.345 69.059 1.00 8.63 350 SER A CA 1
ATOM 2757 C C . SER A 1 350 ? 20.680 42.552 69.952 1.00 8.76 350 SER A C 1
ATOM 2758 O O . SER A 1 350 ? 21.015 42.220 71.092 1.00 8.99 350 SER A O 1
ATOM 2761 N N . VAL A 1 351 ? 19.493 42.261 69.431 1.00 7.73 351 VAL A N 1
ATOM 2762 C CA . VAL A 1 351 ? 18.485 41.511 70.168 1.00 8.36 351 VAL A CA 1
ATOM 2763 C C . VAL A 1 351 ? 17.913 40.441 69.249 1.00 8.16 351 VAL A C 1
ATOM 2764 O O . VAL A 1 351 ? 17.511 40.734 68.123 1.00 9.76 351 VAL A O 1
ATOM 2768 N N . GLY A 1 352 ? 17.873 39.202 69.720 1.00 7.26 352 GLY A N 1
ATOM 2769 C CA . GLY A 1 352 ? 17.335 38.142 68.890 1.00 8.00 352 GLY A CA 1
ATOM 2770 C C . GLY A 1 352 ? 17.428 36.785 69.547 1.00 7.68 352 GLY A C 1
ATOM 2771 O O . GLY A 1 352 ? 17.764 36.694 70.725 1.00 6.88 352 GLY A O 1
ATOM 2772 N N . PRO A 1 353 ? 17.124 35.704 68.814 1.00 7.48 353 PRO A N 1
ATOM 2773 C CA . PRO A 1 353 ? 17.188 34.350 69.369 1.00 7.75 353 PRO A CA 1
ATOM 2774 C C . PRO A 1 353 ? 18.537 34.114 70.041 1.00 6.87 353 PRO A C 1
ATOM 2775 O O . PRO A 1 353 ? 19.589 34.401 69.462 1.00 6.88 353 PRO A O 1
ATOM 2779 N N . ALA A 1 354 ? 18.498 33.582 71.259 1.00 6.60 354 ALA A N 1
ATOM 2780 C CA . ALA A 1 354 ? 19.711 33.322 72.028 1.00 6.89 354 ALA A CA 1
ATOM 2781 C C . ALA A 1 354 ? 20.745 32.461 71.294 1.00 6.96 354 ALA A C 1
ATOM 2782 O O . ALA A 1 354 ? 21.950 32.673 71.442 1.00 6.17 354 ALA A O 1
ATOM 2784 N N . GLU A 1 355 ? 20.282 31.496 70.504 1.00 7.04 355 GLU A N 1
ATOM 2785 C CA . GLU A 1 355 ? 21.206 30.626 69.778 1.00 7.45 355 GLU A CA 1
ATOM 2786 C C . GLU A 1 355 ? 22.111 31.401 68.821 1.00 7.27 355 GLU A C 1
ATOM 2787 O O . GLU A 1 355 ? 23.204 30.942 68.492 1.00 8.52 355 GLU A O 1
ATOM 2793 N N . GLU A 1 356 ? 21.656 32.572 68.377 1.00 7.95 356 GLU A N 1
ATOM 2794 C CA . GLU A 1 356 ? 22.439 33.412 67.466 1.00 8.12 356 GLU A CA 1
ATOM 2795 C C . GLU A 1 356 ? 23.526 34.207 68.198 1.00 8.15 356 GLU A C 1
ATOM 2796 O O . GLU A 1 356 ? 24.279 34.959 67.579 1.00 9.09 356 GLU A O 1
ATOM 2802 N N . ASN A 1 357 ? 23.599 34.034 69.515 1.00 6.38 357 ASN A N 1
ATOM 2803 C CA . ASN A 1 357 ? 24.561 34.738 70.363 1.00 6.79 357 ASN A CA 1
ATOM 2804 C C . ASN A 1 357 ? 24.478 36.259 70.236 1.00 7.63 357 ASN A C 1
ATOM 2805 O O . ASN A 1 357 ? 25.475 36.939 69.987 1.00 9.09 357 ASN A O 1
ATOM 2810 N N . PRO A 1 358 ? 23.274 36.816 70.412 1.00 6.91 358 PRO A N 1
ATOM 2811 C CA . PRO A 1 358 ? 23.072 38.262 70.320 1.00 6.95 358 PRO A CA 1
ATOM 2812 C C . PRO A 1 358 ? 23.505 38.902 71.632 1.00 7.87 358 PRO A C 1
ATOM 2813 O O . PRO A 1 358 ? 23.824 38.198 72.592 1.00 7.74 358 PRO A O 1
ATOM 2817 N N . ASP A 1 359 ? 23.525 40.229 71.681 1.00 7.59 359 ASP A N 1
ATOM 2818 C CA . ASP A 1 359 ? 23.887 40.898 72.922 1.00 8.02 359 ASP A CA 1
ATOM 2819 C C . ASP A 1 359 ? 22.789 40.616 73.941 1.00 7.96 359 ASP A C 1
ATOM 2820 O O . ASP A 1 359 ? 23.064 40.435 75.127 1.00 8.86 359 ASP A O 1
ATOM 2825 N N . LEU A 1 360 ? 21.545 40.582 73.469 1.00 6.92 360 LEU A N 1
ATOM 2826 C CA . LEU A 1 360 ? 20.400 40.287 74.323 1.00 6.70 360 LEU A CA 1
ATOM 2827 C C . LEU A 1 360 ? 19.499 39.242 73.695 1.00 5.99 360 LEU A C 1
ATOM 2828 O O . LEU A 1 360 ? 19.173 39.320 72.511 1.00 6.81 360 LEU A O 1
ATOM 2833 N N . GLY A 1 361 ? 19.119 38.255 74.492 1.00 6.24 361 GLY A N 1
ATOM 2834 C CA . GLY A 1 361 ? 18.195 37.247 74.025 1.00 7.12 361 GLY A CA 1
ATOM 2835 C C . GLY A 1 361 ? 16.835 37.753 74.481 1.00 6.58 361 GLY A C 1
ATOM 2836 O O . GLY A 1 361 ? 16.667 38.952 74.704 1.00 7.01 361 GLY A O 1
ATOM 2837 N N . PRO A 1 362 ? 15.844 36.870 74.637 1.00 6.24 362 PRO A N 1
ATOM 2838 C CA . PRO A 1 362 ? 14.493 37.235 75.072 1.00 6.19 362 PRO A CA 1
ATOM 2839 C C . PRO A 1 362 ? 14.397 37.199 76.591 1.00 6.36 362 PRO A C 1
ATOM 2840 O O . PRO A 1 362 ? 15.282 36.659 77.257 1.00 5.91 362 PRO A O 1
ATOM 2844 N N . VAL A 1 363 ? 13.340 37.781 77.150 1.00 6.11 363 VAL A N 1
ATOM 2845 C CA . VAL A 1 363 ? 13.160 37.671 78.589 1.00 6.73 363 VAL A CA 1
ATOM 2846 C C . VAL A 1 363 ? 12.641 36.237 78.738 1.00 6.59 363 VAL A C 1
ATOM 2847 O O . VAL A 1 363 ? 12.206 35.622 77.758 1.00 6.62 363 VAL A O 1
ATOM 2851 N N . VAL A 1 364 ? 12.681 35.702 79.950 1.00 8.42 364 VAL A N 1
ATOM 2852 C CA . VAL A 1 364 ? 12.342 34.300 80.167 1.00 7.34 364 VAL A CA 1
ATOM 2853 C C . VAL A 1 364 ? 10.949 33.738 79.894 1.00 7.91 364 VAL A C 1
ATOM 2854 O O . VAL A 1 364 ? 10.825 32.560 79.556 1.00 7.46 364 VAL A O 1
ATOM 2858 N N . SER A 1 365 ? 9.905 34.545 80.022 1.00 6.94 365 SER A N 1
ATOM 2859 C CA . SER A 1 365 ? 8.558 34.019 79.810 1.00 7.92 365 SER A CA 1
ATOM 2860 C C . SER A 1 365 ? 7.570 35.096 79.418 1.00 7.95 365 SER A C 1
ATOM 2861 O O . SER A 1 365 ? 7.877 36.284 79.476 1.00 7.88 365 SER A O 1
ATOM 2864 N N . ALA A 1 366 ? 6.369 34.665 79.038 1.00 8.73 366 ALA A N 1
ATOM 2865 C CA . ALA A 1 366 ? 5.314 35.589 78.654 1.00 9.03 366 ALA A CA 1
ATOM 2866 C C . ALA A 1 366 ? 4.922 36.460 79.842 1.00 8.58 366 ALA A C 1
ATOM 2867 O O . ALA A 1 366 ? 4.680 37.652 79.681 1.00 8.15 366 ALA A O 1
ATOM 2869 N N . GLU A 1 367 ? 4.864 35.873 81.033 1.00 10.17 367 GLU A N 1
ATOM 2870 C CA . GLU A 1 367 ? 4.501 36.655 82.209 1.00 10.96 367 GLU A CA 1
ATOM 2871 C C . GLU A 1 367 ? 5.591 37.673 82.529 1.00 10.26 367 GLU A C 1
ATOM 2872 O O . GLU A 1 367 ? 5.297 38.810 82.887 1.00 10.86 367 GLU A O 1
ATOM 2878 N N . GLN A 1 368 ? 6.852 37.272 82.405 1.00 9.10 368 GLN A N 1
ATOM 2879 C CA . GLN A 1 368 ? 7.937 38.208 82.673 1.00 9.06 368 GLN A CA 1
ATOM 2880 C C . GLN A 1 368 ? 7.872 39.351 81.670 1.00 8.49 368 GLN A C 1
ATOM 2881 O O . GLN A 1 368 ? 8.081 40.512 82.021 1.00 8.77 368 GLN A O 1
ATOM 2891 N N . GLU A 1 369 ? 7.561 39.021 80.421 1.00 8.41 369 GLU A N 1
ATOM 2892 C CA . GLU A 1 369 ? 7.451 40.032 79.382 1.00 8.19 369 GLU A CA 1
ATOM 2893 C C . GLU A 1 369 ? 6.336 41.016 79.733 1.00 8.18 369 GLU A C 1
ATOM 2894 O O . GLU A 1 369 ? 6.509 42.230 79.631 1.00 8.31 369 GLU A O 1
ATOM 2900 N N . ARG A 1 370 ? 5.193 40.486 80.157 1.00 8.43 370 ARG A N 1
ATOM 2901 C CA . ARG A 1 370 ? 4.068 41.338 80.509 1.00 9.51 370 ARG A CA 1
ATOM 2902 C C . ARG A 1 370 ? 4.448 42.285 81.643 1.00 8.80 370 ARG A C 1
ATOM 2903 O O . ARG A 1 370 ? 4.138 43.477 81.599 1.00 8.67 370 ARG A O 1
ATOM 2911 N N . LYS A 1 371 ? 5.125 41.750 82.654 1.00 8.95 371 LYS A N 1
ATOM 2912 C CA . LYS A 1 371 ? 5.535 42.554 83.800 1.00 8.78 371 LYS A CA 1
ATOM 2913 C C . LYS A 1 371 ? 6.505 43.670 83.425 1.00 8.11 371 LYS A C 1
ATOM 2914 O O . LYS A 1 371 ? 6.344 44.812 83.856 1.00 9.29 371 LYS A O 1
ATOM 2920 N N . VAL A 1 372 ? 7.512 43.348 82.621 1.00 7.43 372 VAL A N 1
ATOM 2921 C CA . VAL A 1 372 ? 8.483 44.354 82.214 1.00 8.27 372 VAL A CA 1
ATOM 2922 C C . VAL A 1 372 ? 7.802 45.451 81.398 1.00 7.46 372 VAL A C 1
ATOM 2923 O O . VAL A 1 372 ? 8.048 46.638 81.609 1.00 8.19 372 VAL A O 1
ATOM 2927 N N . LEU A 1 373 ? 6.932 45.053 80.478 1.00 7.70 373 LEU A N 1
ATOM 2928 C CA . LEU A 1 373 ? 6.221 46.021 79.655 1.00 8.21 373 LEU A CA 1
ATOM 2929 C C . LEU A 1 373 ? 5.298 46.879 80.516 1.00 7.59 373 LEU A C 1
ATOM 2930 O O . LEU A 1 373 ? 5.090 48.055 80.225 1.00 8.61 373 LEU A O 1
ATOM 2935 N N . SER A 1 374 ? 4.751 46.292 81.578 1.00 7.83 374 SER A N 1
ATOM 2936 C CA . SER A 1 374 ? 3.872 47.038 82.473 1.00 8.73 374 SER A CA 1
ATOM 2937 C C . SER A 1 374 ? 4.682 48.113 83.192 1.00 7.39 374 SER A C 1
ATOM 2938 O O . SER A 1 374 ? 4.235 49.254 83.344 1.00 8.98 374 SER A O 1
ATOM 2941 N N . TYR A 1 375 ? 5.878 47.744 83.641 1.00 7.29 375 TYR A N 1
ATOM 2942 C CA . TYR A 1 375 ? 6.744 48.694 84.323 1.00 7.97 375 TYR A CA 1
ATOM 2943 C C . TYR A 1 375 ? 7.180 49.803 83.373 1.00 7.30 375 TYR A C 1
ATOM 2944 O O . TYR A 1 375 ? 7.391 50.940 83.795 1.00 7.25 375 TYR A O 1
ATOM 2953 N N . ILE A 1 376 ? 7.311 49.480 82.090 1.00 7.59 376 ILE A N 1
ATOM 2954 C CA . ILE A 1 376 ? 7.695 50.488 81.114 1.00 8.72 376 ILE A CA 1
ATOM 2955 C C . ILE A 1 376 ? 6.569 51.520 80.987 1.00 8.79 376 ILE A C 1
ATOM 2956 O O . ILE A 1 376 ? 6.826 52.720 80.880 1.00 9.19 376 ILE A O 1
ATOM 2961 N N . GLU A 1 377 ? 5.322 51.057 81.018 1.00 9.13 377 GLU A N 1
ATOM 2962 C CA . GLU A 1 377 ? 4.183 51.970 80.929 1.00 9.84 377 GLU A CA 1
ATOM 2963 C C . GLU A 1 377 ? 4.136 52.867 82.164 1.00 9.50 377 GLU A C 1
ATOM 2964 O O . GLU A 1 377 ? 3.815 54.054 82.074 1.00 11.91 377 GLU A O 1
ATOM 2970 N N . ILE A 1 378 ? 4.460 52.295 83.317 1.00 9.39 378 ILE A N 1
ATOM 2971 C CA . ILE A 1 378 ? 4.484 53.053 84.560 1.00 9.94 378 ILE A CA 1
ATOM 2972 C C . ILE A 1 378 ? 5.595 54.098 84.482 1.00 9.95 378 ILE A C 1
ATOM 2973 O O . ILE A 1 378 ? 5.398 55.260 84.836 1.00 10.33 378 ILE A O 1
ATOM 2978 N N . GLY A 1 379 ? 6.761 53.673 84.003 1.00 8.73 379 GLY A N 1
ATOM 2979 C CA . GLY A 1 379 ? 7.895 54.572 83.887 1.00 8.92 379 GLY A CA 1
ATOM 2980 C C . GLY A 1 379 ? 7.647 55.770 82.987 1.00 8.77 379 GLY A C 1
ATOM 2981 O O . GLY A 1 379 ? 8.191 56.847 83.223 1.00 7.80 379 GLY A O 1
ATOM 2982 N N . LYS A 1 380 ? 6.832 55.588 81.953 1.00 9.57 380 LYS A N 1
ATOM 2983 C CA . LYS A 1 380 ? 6.532 56.678 81.028 1.00 11.29 380 LYS A CA 1
ATOM 2984 C C . LYS A 1 380 ? 5.854 57.857 81.717 1.00 11.70 380 LYS A C 1
ATOM 2985 O O . LYS A 1 380 ? 5.922 58.987 81.235 1.00 14.08 380 LYS A O 1
ATOM 2991 N N . ASN A 1 381 ? 5.207 57.595 82.848 1.00 10.87 381 ASN A N 1
ATOM 2992 C CA . ASN A 1 381 ? 4.523 58.644 83.593 1.00 10.99 381 ASN A CA 1
ATOM 2993 C C . ASN A 1 381 ? 5.318 59.077 84.820 1.00 11.49 381 ASN A C 1
ATOM 2994 O O . ASN A 1 381 ? 4.832 59.858 85.640 1.00 11.72 381 ASN A O 1
ATOM 2999 N N . GLU A 1 382 ? 6.543 58.571 84.946 1.00 9.94 382 GLU A N 1
ATOM 3000 C CA . GLU A 1 382 ? 7.398 58.922 86.077 1.00 10.93 382 GLU A CA 1
ATOM 3001 C C . GLU A 1 382 ? 8.672 59.625 85.616 1.00 10.60 382 GLU A C 1
ATOM 3002 O O . GLU A 1 382 ? 9.108 60.602 86.224 1.00 12.11 382 GLU A O 1
ATOM 3008 N N . GLY A 1 383 ? 9.269 59.123 84.540 1.00 10.48 383 GLY A N 1
ATOM 3009 C CA . GLY A 1 383 ? 10.482 59.725 84.020 1.00 10.88 383 GLY A CA 1
ATOM 3010 C C . GLY A 1 383 ? 10.365 60.004 82.534 1.00 10.89 383 GLY A C 1
ATOM 3011 O O . GLY A 1 383 ? 9.263 59.994 81.987 1.00 13.83 383 GLY A O 1
ATOM 3012 N N . GLN A 1 384 ? 11.495 60.251 81.878 1.00 9.13 384 GLN A N 1
ATOM 3013 C CA . GLN A 1 384 ? 11.499 60.532 80.446 1.00 10.23 384 GLN A CA 1
ATOM 3014 C C . GLN A 1 384 ? 12.112 59.377 79.661 1.00 9.79 384 GLN A C 1
ATOM 3015 O O . GLN A 1 384 ? 13.294 59.069 79.819 1.00 8.88 384 GLN A O 1
ATOM 3021 N N . LEU A 1 385 ? 11.310 58.738 78.816 1.00 8.93 385 LEU A N 1
ATOM 3022 C CA . LEU A 1 385 ? 11.797 57.632 78.002 1.00 10.02 385 LEU A CA 1
ATOM 3023 C C . LEU A 1 385 ? 12.715 58.197 76.925 1.00 10.73 385 LEU A C 1
ATOM 3024 O O . LEU A 1 385 ? 12.303 59.055 76.143 1.00 10.87 385 LEU A O 1
ATOM 3029 N N . VAL A 1 386 ? 13.958 57.724 76.880 1.00 10.13 386 VAL A N 1
ATOM 3030 C CA . VAL A 1 386 ? 14.904 58.212 75.881 1.00 10.53 386 VAL A CA 1
ATOM 3031 C C . VAL A 1 386 ? 15.485 57.115 74.990 1.00 9.97 386 VAL A C 1
ATOM 3032 O O . VAL A 1 386 ? 16.260 57.402 74.079 1.00 12.76 386 VAL A O 1
ATOM 3036 N N . LEU A 1 387 ? 15.119 55.864 75.255 1.00 9.20 387 LEU A N 1
ATOM 3037 C CA . LEU A 1 387 ? 15.586 54.743 74.441 1.00 9.30 387 LEU A CA 1
ATOM 3038 C C . LEU A 1 387 ? 14.730 53.502 74.655 1.00 8.95 387 LEU A C 1
ATOM 3039 O O . LEU A 1 387 ? 14.365 53.176 75.785 1.00 9.03 387 LEU A O 1
ATOM 3044 N N . GLY A 1 388 ? 14.409 52.819 73.560 1.00 9.79 388 GLY A N 1
ATOM 3045 C CA . GLY A 1 388 ? 13.619 51.599 73.632 1.00 10.85 388 GLY A CA 1
ATOM 3046 C C . GLY A 1 388 ? 12.218 51.775 74.178 1.00 11.22 388 GLY A C 1
ATOM 3047 O O . GLY A 1 388 ? 11.476 52.655 73.740 1.00 12.90 388 GLY A O 1
ATOM 3048 N N . GLY A 1 389 ? 11.847 50.918 75.125 1.00 11.40 389 GLY A N 1
ATOM 3049 C CA . GLY A 1 389 ? 10.532 51.006 75.730 1.00 13.02 389 GLY A CA 1
ATOM 3050 C C . GLY A 1 389 ? 9.449 50.230 75.008 1.00 13.93 389 GLY A C 1
ATOM 3051 O O . GLY A 1 389 ? 8.265 50.544 75.144 1.00 15.32 389 GLY A O 1
ATOM 3052 N N . LYS A 1 390 ? 9.835 49.216 74.240 1.00 14.68 390 LYS A N 1
ATOM 3053 C CA . LYS A 1 390 ? 8.845 48.428 73.523 1.00 16.18 390 LYS A CA 1
ATOM 3054 C C . LYS A 1 390 ? 9.286 47.011 73.189 1.00 15.79 390 LYS A C 1
ATOM 3055 O O . LYS A 1 390 ? 10.475 46.681 73.203 1.00 13.42 390 LYS A O 1
ATOM 3061 N N . ARG A 1 391 ? 8.296 46.175 72.900 1.00 15.23 391 ARG A N 1
ATOM 3062 C CA . ARG A 1 391 ? 8.527 44.793 72.527 1.00 17.20 391 ARG A CA 1
ATOM 3063 C C . ARG A 1 391 ? 8.939 44.812 71.063 1.00 17.00 391 ARG A C 1
ATOM 3064 O O . ARG A 1 391 ? 8.465 45.643 70.286 1.00 18.27 391 ARG A O 1
ATOM 3072 N N . LEU A 1 392 ? 9.832 43.907 70.690 1.00 17.04 392 LEU A N 1
ATOM 3073 C CA . LEU A 1 392 ? 10.289 43.833 69.312 1.00 18.12 392 LEU A CA 1
ATOM 3074 C C . LEU A 1 392 ? 9.453 42.800 68.569 1.00 19.49 392 LEU A C 1
ATOM 3075 O O . LEU A 1 392 ? 8.718 42.028 69.184 1.00 19.91 392 LEU A O 1
ATOM 3080 N N . GLU A 1 393 ? 9.558 42.796 67.246 1.00 21.20 393 GLU A N 1
ATOM 3081 C CA . GLU A 1 393 ? 8.804 41.854 66.432 1.00 23.32 393 GLU A CA 1
ATOM 3082 C C . GLU A 1 393 ? 9.336 40.438 66.608 1.00 22.93 393 GLU A C 1
ATOM 3083 O O . GLU A 1 393 ? 10.536 40.234 66.787 1.00 24.61 393 GLU A O 1
ATOM 3089 N N . GLY A 1 394 ? 8.436 39.462 66.563 1.00 23.05 394 GLY A N 1
ATOM 3090 C CA . GLY A 1 394 ? 8.848 38.080 66.716 1.00 22.21 394 GLY A CA 1
ATOM 3091 C C . GLY A 1 394 ? 8.072 37.326 67.777 1.00 21.53 394 GLY A C 1
ATOM 3092 O O . GLY A 1 394 ? 7.511 37.924 68.695 1.00 21.08 394 GLY A O 1
ATOM 3093 N N . GLU A 1 395 ? 8.044 36.004 67.644 1.00 20.63 395 GLU A N 1
ATOM 3094 C CA . GLU A 1 395 ? 7.342 35.143 68.586 1.00 20.23 395 GLU A CA 1
ATOM 3095 C C . GLU A 1 395 ? 8.027 35.178 69.951 1.00 17.87 395 GLU A C 1
ATOM 3096 O O . GLU A 1 395 ? 7.366 35.125 70.988 1.00 18.11 395 GLU A O 1
ATOM 3102 N N . GLY A 1 396 ? 9.353 35.267 69.937 1.00 16.00 396 GLY A N 1
ATOM 3103 C CA . GLY A 1 396 ? 10.114 35.312 71.175 1.00 13.50 396 GLY A CA 1
ATOM 3104 C C . GLY A 1 396 ? 9.759 36.511 72.037 1.00 12.00 396 GLY A C 1
ATOM 3105 O O . GLY A 1 396 ? 9.193 37.489 71.553 1.00 11.84 396 GLY A O 1
ATOM 3106 N N . TYR A 1 397 ? 10.101 36.442 73.320 1.00 9.39 397 TYR A N 1
ATOM 3107 C CA . TYR A 1 397 ? 9.797 37.524 74.254 1.00 8.42 397 TYR A CA 1
ATOM 3108 C C . TYR A 1 397 ? 10.904 38.571 74.226 1.00 7.91 397 TYR A C 1
ATOM 3109 O O . TYR A 1 397 ? 11.577 38.815 75.229 1.00 8.21 397 TYR A O 1
ATOM 3118 N N . PHE A 1 398 ? 11.065 39.209 73.073 1.00 8.41 398 PHE A N 1
ATOM 3119 C CA . PHE A 1 398 ? 12.107 40.205 72.882 1.00 8.72 398 PHE A CA 1
ATOM 3120 C C . PHE A 1 398 ? 11.706 41.626 73.261 1.00 9.51 398 PHE A C 1
ATOM 3121 O O . PHE A 1 398 ? 10.737 42.175 72.735 1.00 11.43 398 PHE A O 1
ATOM 3129 N N . ILE A 1 399 ? 12.469 42.212 74.178 1.00 8.91 399 ILE A N 1
ATOM 3130 C CA . ILE A 1 399 ? 12.243 43.578 74.631 1.00 9.33 399 ILE A CA 1
ATOM 3131 C C . ILE A 1 399 ? 13.517 44.372 74.360 1.00 9.19 399 ILE A C 1
ATOM 3132 O O . ILE A 1 399 ? 14.623 43.910 74.644 1.00 9.77 399 ILE A O 1
ATOM 3137 N N . ALA A 1 400 ? 13.359 45.564 73.800 1.00 9.59 400 ALA A N 1
ATOM 3138 C CA . ALA A 1 400 ? 14.501 46.407 73.476 1.00 8.69 400 ALA A CA 1
ATOM 3139 C C . ALA A 1 400 ? 15.126 47.066 74.701 1.00 9.25 400 ALA A C 1
ATOM 3140 O O . ALA A 1 400 ? 14.432 47.385 75.666 1.00 9.09 400 ALA A O 1
ATOM 3142 N N . PRO A 1 401 ? 16.458 47.258 74.685 1.00 9.48 401 PRO A N 1
ATOM 3143 C CA . PRO A 1 401 ? 17.153 47.899 75.804 1.00 8.03 401 PRO A CA 1
ATOM 3144 C C . PRO A 1 401 ? 16.435 49.225 76.025 1.00 8.17 401 PRO A C 1
ATOM 3145 O O . PRO A 1 401 ? 16.253 50.010 75.091 1.00 8.59 401 PRO A O 1
ATOM 3149 N N . THR A 1 402 ? 16.029 49.468 77.264 1.00 6.82 402 THR A N 1
ATOM 3150 C CA . THR A 1 402 ? 15.272 50.659 77.597 1.00 7.53 402 THR A CA 1
ATOM 3151 C C . THR A 1 402 ? 15.957 51.575 78.598 1.00 7.10 402 THR A C 1
ATOM 3152 O O . THR A 1 402 ? 16.598 51.114 79.545 1.00 7.04 402 THR A O 1
ATOM 3156 N N . VAL A 1 403 ? 15.806 52.879 78.384 1.00 6.86 403 VAL A N 1
ATOM 3157 C CA . VAL A 1 403 ? 16.392 53.873 79.270 1.00 7.55 403 VAL A CA 1
ATOM 3158 C C . VAL A 1 403 ? 15.424 55.008 79.574 1.00 6.80 403 VAL A C 1
ATOM 3159 O O . VAL A 1 403 ? 14.810 55.582 78.667 1.00 6.51 403 VAL A O 1
ATOM 3163 N N . PHE A 1 404 ? 15.271 55.305 80.860 1.00 6.37 404 PHE A N 1
ATOM 3164 C CA . PHE A 1 404 ? 14.445 56.421 81.309 1.00 5.97 404 PHE A CA 1
ATOM 3165 C C . PHE A 1 404 ? 15.418 57.365 81.996 1.00 7.44 404 PHE A C 1
ATOM 3166 O O . PHE A 1 404 ? 16.333 56.913 82.691 1.00 7.33 404 PHE A O 1
ATOM 3174 N N . THR A 1 405 ? 15.249 58.668 81.805 1.00 6.68 405 THR A N 1
ATOM 3175 C CA . THR A 1 405 ? 16.132 59.608 82.476 1.00 7.70 405 THR A CA 1
ATOM 3176 C C . THR A 1 405 ? 15.335 60.639 83.274 1.00 7.69 405 THR A C 1
ATOM 3177 O O . THR A 1 405 ? 14.103 60.678 83.196 1.00 7.79 405 THR A O 1
ATOM 3181 N N . GLU A 1 406 ? 16.045 61.461 84.045 1.00 7.34 406 GLU A N 1
ATOM 3182 C CA . GLU A 1 406 ? 15.424 62.465 84.913 1.00 8.28 406 GLU A CA 1
ATOM 3183 C C . GLU A 1 406 ? 14.386 61.764 85.795 1.00 8.51 406 GLU A C 1
ATOM 3184 O O . GLU A 1 406 ? 13.319 62.305 86.090 1.00 9.92 406 GLU A O 1
ATOM 3190 N N . VAL A 1 407 ? 14.718 60.553 86.226 1.00 7.33 407 VAL A N 1
ATOM 3191 C CA . VAL A 1 407 ? 13.819 59.770 87.060 1.00 7.39 407 VAL A CA 1
ATOM 3192 C C . VAL A 1 407 ? 13.874 60.187 88.527 1.00 7.83 407 VAL A C 1
ATOM 3193 O O . VAL A 1 407 ? 14.954 60.299 89.109 1.00 8.28 407 VAL A O 1
ATOM 3197 N N . PRO A 1 408 ? 12.707 60.445 89.140 1.00 8.45 408 PRO A N 1
ATOM 3198 C CA . PRO A 1 408 ? 12.695 60.838 90.554 1.00 7.39 408 PRO A CA 1
ATOM 3199 C C . PRO A 1 408 ? 13.174 59.654 91.390 1.00 8.48 408 PRO A C 1
ATOM 3200 O O . PRO A 1 408 ? 12.774 58.516 91.144 1.00 8.49 408 PRO A O 1
ATOM 3204 N N . PRO A 1 409 ? 14.029 59.906 92.393 1.00 7.73 409 PRO A N 1
ATOM 3205 C CA . PRO A 1 409 ? 14.540 58.822 93.240 1.00 8.56 409 PRO A CA 1
ATOM 3206 C C . PRO A 1 409 ? 13.479 57.911 93.856 1.00 8.87 409 PRO A C 1
ATOM 3207 O O . PRO A 1 409 ? 13.720 56.724 94.052 1.00 9.04 409 PRO A O 1
ATOM 3211 N N . LYS A 1 410 ? 12.307 58.462 94.160 1.00 9.25 410 LYS A N 1
ATOM 3212 C CA . LYS A 1 410 ? 11.247 57.670 94.773 1.00 10.88 410 LYS A CA 1
ATOM 3213 C C . LYS A 1 410 ? 10.191 57.137 93.808 1.00 9.92 410 LYS A C 1
ATOM 3214 O O . LYS A 1 410 ? 9.171 56.592 94.233 1.00 10.18 410 LYS A O 1
ATOM 3220 N N . ALA A 1 411 ? 10.433 57.285 92.510 1.00 7.98 411 ALA A N 1
ATOM 3221 C CA . ALA A 1 411 ? 9.503 56.779 91.503 1.00 8.66 411 ALA A CA 1
ATOM 3222 C C . ALA A 1 411 ? 9.483 55.257 91.594 1.00 7.85 411 ALA A C 1
ATOM 3223 O O . ALA A 1 411 ? 10.467 54.645 92.012 1.00 8.57 411 ALA A O 1
ATOM 3225 N N . ARG A 1 412 ? 8.376 54.638 91.203 1.00 7.37 412 ARG A N 1
ATOM 3226 C CA . ARG A 1 412 ? 8.295 53.187 91.262 1.00 6.65 412 ARG A CA 1
ATOM 3227 C C . ARG A 1 412 ? 9.415 52.516 90.463 1.00 6.56 412 ARG A C 1
ATOM 3228 O O . ARG A 1 412 ? 9.983 51.520 90.914 1.00 6.69 412 ARG A O 1
ATOM 3236 N N . ILE A 1 413 ? 9.744 53.051 89.287 1.00 6.71 413 ILE A N 1
ATOM 3237 C CA . ILE A 1 413 ? 10.802 52.439 88.489 1.00 7.77 413 ILE A CA 1
ATOM 3238 C C . ILE A 1 413 ? 12.193 52.655 89.082 1.00 7.48 413 ILE A C 1
ATOM 3239 O O . ILE A 1 413 ? 13.170 52.086 88.597 1.00 7.70 413 ILE A O 1
ATOM 3244 N N . ALA A 1 414 ? 12.285 53.471 90.128 1.00 7.10 414 ALA A N 1
ATOM 3245 C CA . ALA A 1 414 ? 13.568 53.718 90.786 1.00 7.09 414 ALA A CA 1
ATOM 3246 C C . ALA A 1 414 ? 13.622 53.013 92.143 1.00 6.37 414 ALA A C 1
ATOM 3247 O O . ALA A 1 414 ? 14.622 53.096 92.858 1.00 8.01 414 ALA A O 1
ATOM 3249 N N . GLN A 1 415 ? 12.554 52.299 92.485 1.00 7.07 415 GLN A N 1
ATOM 3250 C CA . GLN A 1 415 ? 12.467 51.604 93.766 1.00 7.99 415 GLN A CA 1
ATOM 3251 C C . GLN A 1 415 ? 12.142 50.118 93.664 1.00 6.98 415 GLN A C 1
ATOM 3252 O O . GLN A 1 415 ? 12.592 49.322 94.490 1.00 9.38 415 GLN A O 1
ATOM 3258 N N . GLU A 1 416 ? 11.355 49.747 92.660 1.00 7.32 416 GLU A N 1
ATOM 3259 C CA . GLU A 1 416 ? 10.933 48.358 92.498 1.00 6.87 416 GLU A CA 1
ATOM 3260 C C . GLU A 1 416 ? 11.761 47.577 91.485 1.00 6.19 416 GLU A C 1
ATOM 3261 O O . GLU A 1 416 ? 12.135 48.102 90.441 1.00 7.11 416 GLU A O 1
ATOM 3267 N N . GLU A 1 417 ? 12.039 46.315 91.805 1.00 6.25 417 GLU A N 1
ATOM 3268 C CA . GLU A 1 417 ? 12.834 45.451 90.937 1.00 7.09 417 GLU A CA 1
ATOM 3269 C C . GLU A 1 417 ? 12.034 45.006 89.716 1.00 6.29 417 GLU A C 1
ATOM 3270 O O . GLU A 1 417 ? 11.088 44.223 89.826 1.00 8.90 417 GLU A O 1
ATOM 3276 N N . ILE A 1 418 ? 12.437 45.504 88.551 1.00 6.31 418 ILE A N 1
ATOM 3277 C CA . ILE A 1 418 ? 11.770 45.200 87.290 1.00 7.29 418 ILE A CA 1
ATOM 3278 C C . ILE A 1 418 ? 12.275 43.887 86.703 1.00 7.47 418 ILE A C 1
ATOM 3279 O O . ILE A 1 418 ? 11.514 43.133 86.097 1.00 8.49 418 ILE A O 1
ATOM 3284 N N . PHE A 1 419 ? 13.566 43.623 86.879 1.00 6.91 419 PHE A N 1
ATOM 3285 C CA . PHE A 1 419 ? 14.173 42.391 86.390 1.00 7.19 419 PHE A CA 1
ATOM 3286 C C . PHE A 1 419 ? 14.055 42.258 84.878 1.00 7.38 419 PHE A C 1
ATOM 3287 O O . PHE A 1 419 ? 13.749 41.184 84.357 1.00 8.75 419 PHE A O 1
ATOM 3295 N N . GLY A 1 420 ? 14.303 43.363 84.185 1.00 6.90 420 GLY A N 1
ATOM 3296 C CA . GLY A 1 420 ? 14.241 43.385 82.736 1.00 7.50 420 GLY A CA 1
ATOM 3297 C C . GLY A 1 420 ? 15.255 44.388 82.218 1.00 6.17 420 GLY A C 1
ATOM 3298 O O . GLY A 1 420 ? 15.945 45.028 83.012 1.00 6.71 420 GLY A O 1
ATOM 3299 N N . PRO A 1 421 ? 15.369 44.558 80.895 1.00 6.45 421 PRO A N 1
ATOM 3300 C CA . PRO A 1 421 ? 16.331 45.506 80.319 1.00 6.53 421 PRO A CA 1
ATOM 3301 C C . PRO A 1 421 ? 15.863 46.954 80.416 1.00 6.32 421 PRO A C 1
ATOM 3302 O O . PRO A 1 421 ? 15.705 47.633 79.400 1.00 6.85 421 PRO A O 1
ATOM 3306 N N . VAL A 1 422 ? 15.661 47.419 81.647 1.00 6.48 422 VAL A N 1
ATOM 3307 C CA . VAL A 1 422 ? 15.185 48.776 81.896 1.00 6.55 422 VAL A CA 1
ATOM 3308 C C . VAL A 1 422 ? 16.088 49.515 82.878 1.00 5.62 422 VAL A C 1
ATOM 3309 O O . VAL A 1 422 ? 16.180 49.153 84.053 1.00 7.62 422 VAL A O 1
ATOM 3313 N N . LEU A 1 423 ? 16.742 50.563 82.386 1.00 5.55 423 LEU A N 1
ATOM 3314 C CA . LEU A 1 423 ? 17.647 51.368 83.194 1.00 5.29 423 LEU A CA 1
ATOM 3315 C C . LEU A 1 423 ? 17.045 52.727 83.523 1.00 5.34 423 LEU A C 1
ATOM 3316 O O . LEU A 1 423 ? 16.569 53.431 82.627 1.00 6.13 423 LEU A O 1
ATOM 3321 N N . SER A 1 424 ? 17.081 53.093 84.804 1.00 5.51 424 SER A N 1
ATOM 3322 C CA . SER A 1 424 ? 16.559 54.379 85.269 1.00 5.79 424 SER A CA 1
ATOM 3323 C C . SER A 1 424 ? 17.727 55.291 85.633 1.00 5.54 424 SER A C 1
ATOM 3324 O O . SER A 1 424 ? 18.529 54.963 86.509 1.00 6.03 424 SER A O 1
ATOM 3327 N N . VAL A 1 425 ? 17.815 56.436 84.964 1.00 6.08 425 VAL A N 1
ATOM 3328 C CA . VAL A 1 425 ? 18.897 57.383 85.203 1.00 5.86 425 VAL A CA 1
ATOM 3329 C C . VAL A 1 425 ? 18.425 58.523 86.090 1.00 6.33 425 VAL A C 1
ATOM 3330 O O . VAL A 1 425 ? 17.425 59.190 85.800 1.00 6.03 425 VAL A O 1
ATOM 3334 N N . ILE A 1 426 ? 19.164 58.732 87.173 1.00 6.65 426 ILE A N 1
ATOM 3335 C CA . ILE A 1 426 ? 18.858 59.751 88.168 1.00 7.03 426 ILE A CA 1
ATOM 3336 C C . ILE A 1 426 ? 19.982 60.781 88.205 1.00 7.14 426 ILE A C 1
ATOM 3337 O O . ILE A 1 426 ? 21.152 60.428 88.322 1.00 7.01 426 ILE A O 1
ATOM 3342 N N . ARG A 1 427 ? 19.620 62.054 88.096 1.00 7.51 427 ARG A N 1
ATOM 3343 C CA . ARG A 1 427 ? 20.592 63.139 88.108 1.00 8.24 427 ARG A CA 1
ATOM 3344 C C . ARG A 1 427 ? 20.655 63.775 89.493 1.00 9.11 427 ARG A C 1
ATOM 3345 O O . ARG A 1 427 ? 19.633 64.197 90.033 1.00 10.13 427 ARG A O 1
ATOM 3353 N N . VAL A 1 428 ? 21.855 63.833 90.065 1.00 7.80 428 VAL A N 1
ATOM 3354 C CA . VAL A 1 428 ? 22.050 64.409 91.393 1.00 9.17 428 VAL A CA 1
ATOM 3355 C C . VAL A 1 428 ? 23.114 65.502 91.341 1.00 8.33 428 VAL A C 1
ATOM 3356 O O . VAL A 1 428 ? 23.889 65.575 90.389 1.00 8.98 428 VAL A O 1
ATOM 3360 N N . LYS A 1 429 ? 23.154 66.348 92.368 1.00 10.51 429 LYS A N 1
ATOM 3361 C CA . LYS A 1 429 ? 24.099 67.460 92.399 1.00 11.32 429 LYS A CA 1
ATOM 3362 C C . LYS A 1 429 ? 25.554 67.090 92.648 1.00 11.62 429 LYS A C 1
ATOM 3363 O O . LYS A 1 429 ? 26.448 67.577 91.953 1.00 14.73 429 LYS A O 1
ATOM 3369 N N . ASP A 1 430 ? 25.795 66.242 93.640 1.00 11.34 430 ASP A N 1
ATOM 3370 C CA . ASP A 1 430 ? 27.156 65.845 93.971 1.00 10.82 430 ASP A CA 1
ATOM 3371 C C . ASP A 1 430 ? 27.240 64.410 94.461 1.00 10.92 430 ASP A C 1
ATOM 3372 O O . ASP A 1 430 ? 26.240 63.693 94.487 1.00 9.60 430 ASP A O 1
ATOM 3377 N N . PHE A 1 431 ? 28.440 64.004 94.863 1.00 9.75 431 PHE A N 1
ATOM 3378 C CA . PHE A 1 431 ? 28.667 62.646 95.332 1.00 8.82 431 PHE A CA 1
ATOM 3379 C C . PHE A 1 431 ? 27.898 62.308 96.606 1.00 9.40 431 PHE A C 1
ATOM 3380 O O . PHE A 1 431 ? 27.397 61.196 96.752 1.00 8.32 431 PHE A O 1
ATOM 3388 N N . ALA A 1 432 ? 27.806 63.259 97.532 1.00 9.24 432 ALA A N 1
ATOM 3389 C CA . ALA A 1 432 ? 27.080 63.016 98.773 1.00 9.26 432 ALA A CA 1
ATOM 3390 C C . ALA A 1 432 ? 25.625 62.697 98.446 1.00 7.82 432 ALA A C 1
ATOM 3391 O O . ALA A 1 432 ? 25.042 61.764 98.999 1.00 10.23 432 ALA A O 1
ATOM 3393 N N . GLU A 1 433 ? 25.041 63.474 97.541 1.00 8.71 433 GLU A N 1
ATOM 3394 C CA . GLU A 1 433 ? 23.658 63.248 97.148 1.00 9.02 433 GLU A CA 1
ATOM 3395 C C . GLU A 1 433 ? 23.551 61.908 96.421 1.00 7.78 433 GLU A C 1
ATOM 3396 O O . GLU A 1 433 ? 22.554 61.201 96.555 1.00 7.00 433 GLU A O 1
ATOM 3402 N N . ALA A 1 434 ? 24.582 61.558 95.656 1.00 6.98 434 ALA A N 1
ATOM 3403 C CA . ALA A 1 434 ? 24.582 60.287 94.935 1.00 6.27 434 ALA A CA 1
ATOM 3404 C C . ALA A 1 434 ? 24.492 59.120 95.919 1.00 5.91 434 ALA A C 1
ATOM 3405 O O . ALA A 1 434 ? 23.724 58.184 95.712 1.00 6.77 434 ALA A O 1
ATOM 3407 N N . LEU A 1 435 ? 25.277 59.178 96.992 1.00 5.82 435 LEU A N 1
ATOM 3408 C CA . LEU A 1 435 ? 25.253 58.118 97.993 1.00 6.68 435 LEU A CA 1
ATOM 3409 C C . LEU A 1 435 ? 23.902 58.065 98.699 1.00 6.89 435 LEU A C 1
ATOM 3410 O O . LEU A 1 435 ? 23.391 56.983 98.994 1.00 8.02 435 LEU A O 1
ATOM 3415 N N . GLU A 1 436 ? 23.324 59.232 98.971 1.00 7.01 436 GLU A N 1
ATOM 3416 C CA . GLU A 1 436 ? 22.023 59.288 99.627 1.00 8.17 436 GLU A CA 1
ATOM 3417 C C . GLU A 1 436 ? 20.974 58.584 98.771 1.00 6.55 436 GLU A C 1
ATOM 3418 O O . GLU A 1 436 ? 20.204 57.759 99.269 1.00 6.60 436 GLU A O 1
ATOM 3424 N N . VAL A 1 437 ? 20.953 58.909 97.482 1.00 5.44 437 VAL A N 1
ATOM 3425 C CA . VAL A 1 437 ? 20.003 58.299 96.559 1.00 5.76 437 VAL A CA 1
ATOM 3426 C C . VAL A 1 437 ? 20.290 56.805 96.412 1.00 5.21 437 VAL A C 1
ATOM 3427 O O . VAL A 1 437 ? 19.371 55.988 96.373 1.00 6.11 437 VAL A O 1
ATOM 3431 N N . ALA A 1 438 ? 21.569 56.450 96.352 1.00 5.53 438 ALA A N 1
ATOM 3432 C CA . ALA A 1 438 ? 21.953 55.052 96.211 1.00 5.19 438 ALA A CA 1
ATOM 3433 C C . ALA A 1 438 ? 21.423 54.217 97.374 1.00 5.30 438 ALA A C 1
ATOM 3434 O O . ALA A 1 438 ? 20.895 53.122 97.172 1.00 5.82 438 ALA A O 1
ATOM 3436 N N . ASN A 1 439 ? 21.551 54.743 98.589 1.00 5.37 439 ASN A N 1
ATOM 3437 C CA . ASN A 1 439 ? 21.102 54.030 99.779 1.00 6.27 439 ASN A CA 1
ATOM 3438 C C . ASN A 1 439 ? 19.604 54.055 100.027 1.00 6.55 439 ASN A C 1
ATOM 3439 O O . ASN A 1 439 ? 19.081 53.199 100.743 1.00 7.56 439 ASN A O 1
ATOM 3444 N N . ASP A 1 440 ? 18.910 55.021 99.433 1.00 6.99 440 ASP A N 1
ATOM 3445 C CA . ASP A 1 440 ? 17.482 55.150 99.664 1.00 8.77 440 ASP A CA 1
ATOM 3446 C C . ASP A 1 440 ? 16.560 54.241 98.860 1.00 7.96 440 ASP A C 1
ATOM 3447 O O . ASP A 1 440 ? 15.805 54.698 98.001 1.00 8.35 440 ASP A O 1
ATOM 3452 N N . THR A 1 441 ? 16.653 52.944 99.140 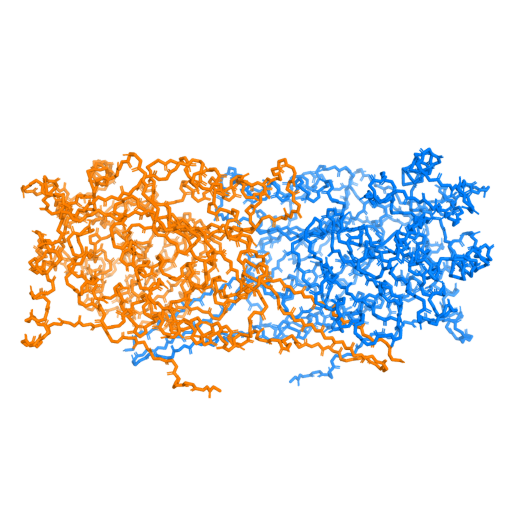1.00 6.79 441 THR A N 1
ATOM 3453 C CA . THR A 1 441 ? 15.782 51.929 98.546 1.00 7.77 441 THR A CA 1
ATOM 3454 C C . THR A 1 441 ? 15.675 50.874 99.639 1.00 7.25 441 THR A C 1
ATOM 3455 O O . THR A 1 441 ? 16.444 50.889 100.599 1.00 7.62 441 THR A O 1
ATOM 3459 N N . PRO A 1 442 ? 14.712 49.953 99.522 1.00 7.88 442 PRO A N 1
ATOM 3460 C CA . PRO A 1 442 ? 14.569 48.915 100.551 1.00 7.87 442 PRO A CA 1
ATOM 3461 C C . PRO A 1 442 ? 15.612 47.805 100.423 1.00 6.54 442 PRO A C 1
ATOM 3462 O O . PRO A 1 442 ? 15.708 46.935 101.290 1.00 7.11 442 PRO A O 1
ATOM 3466 N N . TYR A 1 443 ? 16.394 47.851 99.348 1.00 6.21 443 TYR A N 1
ATOM 3467 C CA . TYR A 1 443 ? 17.392 46.823 99.062 1.00 5.77 443 TYR A CA 1
ATOM 3468 C C . TYR A 1 443 ? 18.833 47.189 99.401 1.00 4.67 443 TYR A C 1
ATOM 3469 O O . TYR A 1 443 ? 19.118 48.290 99.855 1.00 6.90 443 TYR A O 1
ATOM 3478 N N . GLY A 1 444 ? 19.741 46.247 99.159 1.00 5.31 444 GLY A N 1
ATOM 3479 C CA . GLY A 1 444 ? 21.149 46.483 99.431 1.00 4.79 444 GLY A CA 1
ATOM 3480 C C . GLY A 1 444 ? 22.016 45.327 98.959 1.00 3.78 444 GLY A C 1
ATOM 3481 O O . GLY A 1 444 ? 22.821 44.789 99.723 1.00 4.18 444 GLY A O 1
ATOM 3482 N N . LEU A 1 445 ? 21.871 44.944 97.694 1.00 4.31 445 LEU A N 1
ATOM 3483 C CA . LEU A 1 445 ? 22.637 43.820 97.168 1.00 4.49 445 LEU A CA 1
ATOM 3484 C C . LEU A 1 445 ? 23.940 44.233 96.484 1.00 5.11 445 LEU A C 1
ATOM 3485 O O . LEU A 1 445 ? 25.017 44.009 97.035 1.00 5.69 445 LEU A O 1
ATOM 3490 N N . THR A 1 446 ? 23.860 44.811 95.289 1.00 3.82 446 THR A N 1
ATOM 3491 C CA . THR A 1 446 ? 25.079 45.247 94.614 1.00 3.83 446 THR A CA 1
ATOM 3492 C C . THR A 1 446 ? 25.039 46.732 94.321 1.00 3.51 446 THR A C 1
ATOM 3493 O O . THR A 1 446 ? 23.981 47.363 94.339 1.00 4.31 446 THR A O 1
ATOM 3497 N N . GLY A 1 447 ? 26.214 47.278 94.048 1.00 4.04 447 GLY A N 1
ATOM 3498 C CA . GLY A 1 447 ? 26.337 48.683 93.727 1.00 4.07 447 GLY A CA 1
ATOM 3499 C C . GLY A 1 447 ? 27.710 48.925 93.146 1.00 4.28 447 GLY A C 1
ATOM 3500 O O . GLY A 1 447 ? 28.630 48.120 93.336 1.00 4.95 447 GLY A O 1
ATOM 3501 N N . GLY A 1 448 ? 27.854 50.026 92.423 1.00 3.86 448 GLY A N 1
ATOM 3502 C CA . GLY A 1 448 ? 29.139 50.345 91.845 1.00 4.59 448 GLY A CA 1
ATOM 3503 C C . GLY A 1 448 ? 29.402 51.833 91.814 1.00 3.65 448 GLY A C 1
ATOM 3504 O O . GLY A 1 448 ? 28.480 52.650 91.914 1.00 4.02 448 GLY A O 1
ATOM 3505 N N . VAL A 1 449 ? 30.680 52.182 91.704 1.00 3.62 449 VAL A N 1
ATOM 3506 C CA . VAL A 1 449 ? 31.096 53.571 91.600 1.00 4.31 449 VAL A CA 1
ATOM 3507 C C . VAL A 1 449 ? 32.212 53.695 90.580 1.00 4.54 449 VAL A C 1
ATOM 3508 O O . VAL A 1 449 ? 33.196 52.951 90.639 1.00 5.61 449 VAL A O 1
ATOM 3512 N N . TYR A 1 450 ? 32.032 54.595 89.619 1.00 5.19 450 TYR A N 1
ATOM 3513 C CA . TYR A 1 450 ? 33.076 54.891 88.647 1.00 4.68 450 TYR A CA 1
ATOM 3514 C C . TYR A 1 450 ? 33.543 56.282 89.051 1.00 4.98 450 TYR A C 1
ATOM 3515 O O . TYR A 1 450 ? 32.767 57.247 89.029 1.00 4.74 450 TYR A O 1
ATOM 3524 N N . SER A 1 451 ? 34.803 56.362 89.465 1.00 5.50 451 SER A N 1
ATOM 3525 C CA . SER A 1 451 ? 35.408 57.608 89.909 1.00 5.89 451 SER A CA 1
ATOM 3526 C C . SER A 1 451 ? 36.912 57.419 90.023 1.00 5.49 451 SER A C 1
ATOM 3527 O O . SER A 1 451 ? 37.386 56.309 90.266 1.00 6.58 451 SER A O 1
ATOM 3530 N N . ARG A 1 452 ? 37.659 58.503 89.841 1.00 6.77 452 ARG A N 1
ATOM 3531 C CA . ARG A 1 452 ? 39.110 58.451 89.974 1.00 6.19 452 ARG A CA 1
ATOM 3532 C C . ARG A 1 452 ? 39.508 59.054 91.322 1.00 7.31 452 ARG A C 1
ATOM 3533 O O . ARG A 1 452 ? 40.653 58.921 91.758 1.00 9.31 452 ARG A O 1
ATOM 3541 N N . LYS A 1 453 ? 38.564 59.716 91.984 1.00 7.37 453 LYS A N 1
ATOM 3542 C CA . LYS A 1 453 ? 38.852 60.351 93.265 1.00 6.02 453 LYS A CA 1
ATOM 3543 C C . LYS A 1 453 ? 38.883 59.335 94.398 1.00 6.96 453 LYS A C 1
ATOM 3544 O O . LYS A 1 453 ? 37.863 58.739 94.737 1.00 6.73 453 LYS A O 1
ATOM 3550 N N . ARG A 1 454 ? 40.064 59.147 94.982 1.00 7.09 454 ARG A N 1
ATOM 3551 C CA . ARG A 1 454 ? 40.255 58.182 96.059 1.00 7.07 454 ARG A CA 1
ATOM 3552 C C . ARG A 1 454 ? 39.303 58.398 97.222 1.00 6.87 454 ARG A C 1
ATOM 3553 O O . ARG A 1 454 ? 38.748 57.443 97.771 1.00 7.16 454 ARG A O 1
ATOM 3561 N N . GLU A 1 455 ? 39.121 59.655 97.607 1.00 6.89 455 GLU A N 1
ATOM 3562 C CA . GLU A 1 455 ? 38.254 59.973 98.729 1.00 7.00 455 GLU A CA 1
ATOM 3563 C C . GLU A 1 455 ? 36.813 59.535 98.486 1.00 7.29 455 GLU A C 1
ATOM 3564 O O . GLU A 1 455 ? 36.122 59.123 99.413 1.00 8.64 455 GLU A O 1
ATOM 3570 N N . HIS A 1 456 ? 36.357 59.616 97.241 1.00 7.34 456 HIS A N 1
ATOM 3571 C CA . HIS A 1 456 ? 34.995 59.194 96.936 1.00 7.16 456 HIS A CA 1
ATOM 3572 C C . HIS A 1 456 ? 34.869 57.679 97.014 1.00 7.34 456 HIS A C 1
ATOM 3573 O O . HIS A 1 456 ? 33.899 57.161 97.566 1.00 6.32 456 HIS A O 1
ATOM 3580 N N . LEU A 1 457 ? 35.857 56.970 96.472 1.00 6.98 457 LEU A N 1
ATOM 3581 C CA . LEU A 1 457 ? 35.835 55.516 96.507 1.00 6.44 457 LEU A CA 1
ATOM 3582 C C . LEU A 1 457 ? 35.875 55.006 97.942 1.00 6.89 457 LEU A C 1
ATOM 3583 O O . LEU A 1 457 ? 35.076 54.152 98.320 1.00 6.67 457 LEU A O 1
ATOM 3588 N N . GLU A 1 458 ? 36.788 55.535 98.751 1.00 7.29 458 GLU A N 1
ATOM 3589 C CA . GLU A 1 458 ? 36.892 55.072 100.127 1.00 7.59 458 GLU A CA 1
ATOM 3590 C C . GLU A 1 458 ? 35.665 55.469 100.945 1.00 8.10 458 GLU A C 1
ATOM 3591 O O . GLU A 1 458 ? 35.283 54.774 101.883 1.00 7.82 458 GLU A O 1
ATOM 3597 N N . TRP A 1 459 ? 35.045 56.585 100.578 1.00 7.96 459 TRP A N 1
ATOM 3598 C CA . TRP A 1 459 ? 33.831 57.047 101.244 1.00 8.10 459 TRP A CA 1
ATOM 3599 C C . TRP A 1 459 ? 32.739 56.004 100.953 1.00 7.63 459 TRP A C 1
ATOM 3600 O O . TRP A 1 459 ? 32.023 55.562 101.849 1.00 7.16 459 TRP A O 1
ATOM 3611 N N . ALA A 1 460 ? 32.629 55.607 99.691 1.00 5.94 460 ALA A N 1
ATOM 3612 C CA . ALA A 1 460 ? 31.647 54.605 99.290 1.00 6.10 460 ALA A CA 1
ATOM 3613 C C . ALA A 1 460 ? 31.919 53.252 99.955 1.00 6.17 460 ALA A C 1
ATOM 3614 O O . ALA A 1 460 ? 30.988 52.525 100.290 1.00 6.10 460 ALA A O 1
ATOM 3616 N N . ARG A 1 461 ? 33.193 52.910 100.134 1.00 5.39 461 ARG A N 1
ATOM 3617 C CA . ARG A 1 461 ? 33.552 51.647 100.770 1.00 5.14 461 ARG A CA 1
ATOM 3618 C C . ARG A 1 461 ? 32.940 51.587 102.164 1.00 5.76 461 ARG A C 1
ATOM 3619 O O . ARG A 1 461 ? 32.540 50.522 102.632 1.00 6.67 461 ARG A O 1
ATOM 3627 N N . ARG A 1 462 ? 32.861 52.744 102.814 1.00 7.15 462 ARG A N 1
ATOM 3628 C CA . ARG A 1 462 ? 32.317 52.827 104.162 1.00 8.43 462 ARG A CA 1
ATOM 3629 C C . ARG A 1 462 ? 30.820 53.124 104.239 1.00 9.69 462 ARG A C 1
ATOM 3630 O O . ARG A 1 462 ? 30.156 52.682 105.178 1.00 11.73 462 ARG A O 1
ATOM 3638 N N . GLU A 1 463 ? 30.286 53.844 103.253 1.00 8.34 463 GLU A N 1
ATOM 3639 C CA . GLU A 1 463 ? 28.881 54.250 103.305 1.00 9.39 463 GLU A CA 1
ATOM 3640 C C . GLU A 1 463 ? 27.883 53.824 102.228 1.00 7.80 463 GLU A C 1
ATOM 3641 O O . GLU A 1 463 ? 26.686 54.047 102.401 1.00 8.48 463 GLU A O 1
ATOM 3647 N N . PHE A 1 464 ? 28.341 53.253 101.118 1.00 6.87 464 PHE A N 1
ATOM 3648 C CA . PHE A 1 464 ? 27.418 52.788 100.074 1.00 6.12 464 PHE A CA 1
ATOM 3649 C C . PHE A 1 464 ? 26.982 51.431 100.640 1.00 5.61 464 PHE A C 1
ATOM 3650 O O . PHE A 1 464 ? 27.708 50.437 100.527 1.00 5.82 464 PHE A O 1
ATOM 3658 N N . HIS A 1 465 ? 25.797 51.398 101.246 1.00 5.44 465 HIS A N 1
ATOM 3659 C CA . HIS A 1 465 ? 25.314 50.202 101.934 1.00 6.51 465 HIS A CA 1
ATOM 3660 C C . HIS A 1 465 ? 24.756 49.045 101.119 1.00 5.89 465 HIS A C 1
ATOM 3661 O O . HIS A 1 465 ? 23.546 48.814 101.077 1.00 6.70 465 HIS A O 1
ATOM 3668 N N . VAL A 1 466 ? 25.662 48.303 100.490 1.00 4.73 466 VAL A N 1
ATOM 3669 C CA . VAL A 1 466 ? 25.299 47.129 99.707 1.00 5.20 466 VAL A CA 1
ATOM 3670 C C . VAL A 1 466 ? 26.289 46.028 100.070 1.00 4.47 466 VAL A C 1
ATOM 3671 O O . VAL A 1 466 ? 27.423 46.309 100.462 1.00 5.09 466 VAL A O 1
ATOM 3675 N N . GLY A 1 467 ? 25.857 44.778 99.941 1.00 3.40 467 GLY A N 1
ATOM 3676 C CA . GLY A 1 467 ? 26.720 43.662 100.288 1.00 3.97 467 GLY A CA 1
ATOM 3677 C C . GLY A 1 467 ? 27.862 43.404 99.324 1.00 3.90 467 GLY A C 1
ATOM 3678 O O . GLY A 1 467 ? 28.882 42.834 99.712 1.00 3.73 467 GLY A O 1
ATOM 3679 N N . ASN A 1 468 ? 27.687 43.803 98.067 1.00 3.67 468 ASN A N 1
ATOM 3680 C CA . ASN A 1 468 ? 28.710 43.616 97.040 1.00 3.73 468 ASN A CA 1
ATOM 3681 C C . ASN A 1 468 ? 28.878 44.920 96.279 1.00 4.14 468 ASN A C 1
ATOM 3682 O O . ASN A 1 468 ? 28.018 45.306 95.480 1.00 4.44 468 ASN A O 1
ATOM 3687 N N . LEU A 1 469 ? 30.002 45.582 96.536 1.00 4.08 469 LEU A N 1
ATOM 3688 C CA . LEU A 1 469 ? 30.321 46.872 95.939 1.00 4.39 469 LEU A CA 1
ATOM 3689 C C . LEU A 1 469 ? 31.518 46.756 95.001 1.00 4.25 469 LEU A C 1
ATOM 3690 O O . LEU A 1 469 ? 32.497 46.087 95.323 1.00 4.64 469 LEU A O 1
ATOM 3695 N N . TYR A 1 470 ? 31.438 47.416 93.850 1.00 4.12 470 TYR A N 1
ATOM 3696 C CA . TYR A 1 470 ? 32.503 47.353 92.856 1.00 4.06 470 TYR A CA 1
ATOM 3697 C C . TYR A 1 470 ? 32.910 48.736 92.370 1.00 3.21 470 TYR A C 1
ATOM 3698 O O . TYR A 1 470 ? 32.048 49.578 92.077 1.00 4.54 470 TYR A O 1
ATOM 3707 N N . PHE A 1 471 ? 34.219 48.967 92.270 1.00 4.09 471 PHE A N 1
ATOM 3708 C CA . PHE A 1 471 ? 34.732 50.250 91.808 1.00 3.45 471 PHE A CA 1
ATOM 3709 C C . PHE A 1 471 ? 35.406 50.144 90.443 1.00 3.89 471 PHE A C 1
ATOM 3710 O O . PHE A 1 471 ? 36.308 49.324 90.238 1.00 4.73 471 PHE A O 1
ATOM 3718 N N . ASN A 1 472 ? 34.960 50.992 89.522 1.00 4.44 472 ASN A N 1
ATOM 3719 C CA . ASN A 1 472 ? 35.496 51.061 88.170 1.00 3.55 472 ASN A CA 1
ATOM 3720 C C . ASN A 1 472 ? 35.442 49.766 87.372 1.00 4.66 472 ASN A C 1
ATOM 3721 O O . ASN A 1 472 ? 36.357 49.439 86.616 1.00 5.50 472 ASN A O 1
ATOM 3726 N N . ARG A 1 473 ? 34.331 49.054 87.539 1.00 4.89 473 ARG A N 1
ATOM 3727 C CA . ARG A 1 473 ? 34.065 47.810 86.834 1.00 4.20 473 ARG A CA 1
ATOM 3728 C C . ARG A 1 473 ? 32.586 47.448 86.974 1.00 4.51 473 ARG A C 1
ATOM 3729 O O . ARG A 1 473 ? 31.863 48.052 87.766 1.00 5.07 473 ARG A O 1
ATOM 3737 N N . LYS A 1 474 ? 32.148 46.458 86.201 1.00 4.26 474 LYS A N 1
ATOM 3738 C CA . LYS A 1 474 ? 30.756 46.007 86.218 1.00 4.30 474 LYS A CA 1
ATOM 3739 C C . LYS A 1 474 ? 30.359 45.532 87.615 1.00 4.36 474 LYS A C 1
ATOM 3740 O O . LYS A 1 474 ? 31.211 45.103 88.400 1.00 4.51 474 LYS A O 1
ATOM 3746 N N . ILE A 1 475 ? 29.067 45.594 87.927 1.00 4.34 475 ILE A N 1
ATOM 3747 C CA . ILE A 1 475 ? 28.601 45.173 89.245 1.00 5.16 475 ILE A CA 1
ATOM 3748 C C . ILE A 1 475 ? 27.946 43.799 89.260 1.00 4.45 475 ILE A C 1
ATOM 3749 O O . ILE A 1 475 ? 27.433 43.361 90.286 1.00 5.49 475 ILE A O 1
ATOM 3754 N N . THR A 1 476 ? 27.972 43.124 88.115 1.00 5.43 476 THR A N 1
ATOM 3755 C CA . THR A 1 476 ? 27.408 41.786 87.985 1.00 5.74 476 THR A CA 1
ATOM 3756 C C . THR A 1 476 ? 28.561 40.783 87.900 1.00 6.37 476 THR A C 1
ATOM 3757 O O . THR A 1 476 ? 29.734 41.170 87.852 1.00 6.42 476 THR A O 1
ATOM 3761 N N . GLY A 1 477 ? 28.226 39.497 87.903 1.00 6.67 477 GLY A N 1
ATOM 3762 C CA . GLY A 1 477 ? 29.236 38.461 87.765 1.00 7.29 477 GLY A CA 1
ATOM 3763 C C . GLY A 1 477 ? 30.175 38.182 88.921 1.00 6.60 477 GLY A C 1
ATOM 3764 O O . GLY A 1 477 ? 31.349 37.884 88.692 1.00 6.53 477 GLY A O 1
ATOM 3765 N N . ALA A 1 478 ? 29.676 38.261 90.149 1.00 6.39 478 ALA A N 1
ATOM 3766 C CA . ALA A 1 478 ? 30.505 37.982 91.315 1.00 5.79 478 ALA A CA 1
ATOM 3767 C C . ALA A 1 478 ? 31.097 36.582 91.169 1.00 5.54 478 ALA A C 1
ATOM 3768 O O . ALA A 1 478 ? 30.385 35.626 90.857 1.00 7.68 478 ALA A O 1
ATOM 3770 N N . LEU A 1 479 ? 32.399 36.464 91.394 1.00 5.34 479 LEU A N 1
ATOM 3771 C CA . LEU A 1 479 ? 33.074 35.178 91.281 1.00 4.76 479 LEU A CA 1
ATOM 3772 C C . LEU A 1 479 ? 33.162 34.449 92.608 1.00 4.55 479 LEU A C 1
ATOM 3773 O O . LEU A 1 479 ? 33.498 35.038 93.632 1.00 4.93 479 LEU A O 1
ATOM 3778 N N . VAL A 1 480 ? 32.850 33.159 92.577 1.00 5.06 480 VAL A N 1
ATOM 3779 C CA . VAL A 1 480 ? 32.919 32.318 93.761 1.00 4.91 480 VAL A CA 1
ATOM 3780 C C . VAL A 1 480 ? 34.315 32.439 94.375 1.00 3.64 480 VAL A C 1
ATOM 3781 O O . VAL A 1 480 ? 35.325 32.422 93.663 1.00 4.76 480 VAL A O 1
ATOM 3785 N N . GLY A 1 481 ? 34.361 32.593 95.695 1.00 4.15 481 GLY A N 1
ATOM 3786 C CA . GLY A 1 481 ? 35.630 32.701 96.396 1.00 4.92 481 GLY A CA 1
ATOM 3787 C C . GLY A 1 481 ? 36.239 34.092 96.427 1.00 4.71 481 GLY A C 1
ATOM 3788 O O . GLY A 1 481 ? 36.772 34.521 97.453 1.00 5.31 481 GLY A O 1
ATOM 3789 N N . VAL A 1 482 ? 36.154 34.800 95.305 1.00 4.52 482 VAL A N 1
ATOM 3790 C CA . VAL A 1 482 ? 36.709 36.145 95.175 1.00 4.56 482 VAL A CA 1
ATOM 3791 C C . VAL A 1 482 ? 35.810 37.199 95.805 1.00 4.09 482 VAL A C 1
ATOM 3792 O O . VAL A 1 482 ? 36.272 38.057 96.565 1.00 4.75 482 VAL A O 1
ATOM 3796 N N . GLN A 1 483 ? 34.525 37.118 95.482 1.00 4.90 483 GLN A N 1
ATOM 3797 C CA . GLN A 1 483 ? 33.539 38.063 95.976 1.00 5.25 483 GLN A CA 1
ATOM 3798 C C . GLN A 1 483 ? 32.349 37.410 96.671 1.00 6.42 483 GLN A C 1
ATOM 3799 O O . GLN A 1 483 ? 31.346 37.090 96.026 1.00 6.56 483 GLN A O 1
ATOM 3805 N N . PRO A 1 484 ? 32.452 37.183 97.994 1.00 6.47 484 PRO A N 1
ATOM 3806 C CA . PRO A 1 484 ? 31.347 36.573 98.745 1.00 5.59 484 PRO A CA 1
ATOM 3807 C C . PRO A 1 484 ? 30.078 37.310 98.319 1.00 5.04 484 PRO A C 1
ATOM 3808 O O . PRO A 1 484 ? 30.021 38.537 98.396 1.00 4.63 484 PRO A O 1
ATOM 3812 N N . PHE A 1 485 ? 29.064 36.568 97.884 1.00 5.12 485 PHE A N 1
ATOM 3813 C CA . PHE A 1 485 ? 27.849 37.194 97.370 1.00 4.50 485 PHE A CA 1
ATOM 3814 C C . PHE A 1 485 ? 26.608 37.130 98.258 1.00 4.58 485 PHE A C 1
ATOM 3815 O O . PHE A 1 485 ? 26.153 36.056 98.635 1.00 5.34 485 PHE A O 1
ATOM 3823 N N . GLY A 1 486 ? 26.053 38.296 98.568 1.00 5.22 486 GLY A N 1
ATOM 3824 C CA . GLY A 1 486 ? 24.873 38.360 99.413 1.00 5.34 486 GLY A CA 1
ATOM 3825 C C . GLY A 1 486 ? 24.685 39.795 99.850 1.00 5.31 486 GLY A C 1
ATOM 3826 O O . GLY A 1 486 ? 25.663 40.533 99.994 1.00 6.00 486 GLY A O 1
ATOM 3827 N N . GLY A 1 487 ? 23.442 40.190 100.106 1.00 6.14 487 GLY A N 1
ATOM 3828 C CA . GLY A 1 487 ? 23.193 41.573 100.463 1.00 6.24 487 GLY A CA 1
ATOM 3829 C C . GLY A 1 487 ? 22.710 41.926 101.849 1.00 5.15 487 GLY A C 1
ATOM 3830 O O . GLY A 1 487 ? 22.742 41.113 102.779 1.00 5.54 487 GLY A O 1
ATOM 3831 N N . PHE A 1 488 ? 22.253 43.173 101.955 1.00 4.94 488 PHE A N 1
ATOM 3832 C CA . PHE A 1 488 ? 21.740 43.763 103.189 1.00 4.82 488 PHE A CA 1
ATOM 3833 C C . PHE A 1 488 ? 20.267 44.118 102.991 1.00 4.69 488 PHE A C 1
ATOM 3834 O O . PHE A 1 488 ? 19.736 44.060 101.875 1.00 5.50 488 PHE A O 1
ATOM 3842 N N . LYS A 1 489 ? 19.619 44.506 104.082 1.00 5.98 489 LYS A N 1
ATOM 3843 C CA . LYS A 1 489 ? 18.232 44.941 104.032 1.00 6.04 489 LYS A CA 1
ATOM 3844 C C . LYS A 1 489 ? 17.294 43.953 103.341 1.00 5.14 489 LYS A C 1
ATOM 3845 O O . LYS A 1 489 ? 17.396 42.750 103.570 1.00 5.90 489 LYS A O 1
ATOM 3851 N N . LEU A 1 490 ? 16.381 44.431 102.499 1.00 4.93 490 LEU A N 1
ATOM 3852 C CA . LEU A 1 490 ? 15.455 43.500 101.873 1.00 5.33 490 LEU A CA 1
ATOM 3853 C C . LEU A 1 490 ? 16.021 42.682 100.718 1.00 5.90 490 LEU A C 1
ATOM 3854 O O . LEU A 1 490 ? 15.276 42.061 99.955 1.00 6.31 490 LEU A O 1
ATOM 3859 N N . SER A 1 491 ? 17.347 42.680 100.593 1.00 5.42 491 SER A N 1
ATOM 3860 C CA . SER A 1 491 ? 17.999 41.861 99.581 1.00 5.03 491 SER A CA 1
ATOM 3861 C C . SER A 1 491 ? 18.240 40.474 100.181 1.00 5.61 491 SER A C 1
ATOM 3862 O O . SER A 1 491 ? 18.733 39.575 99.504 1.00 6.85 491 SER A O 1
ATOM 3865 N N . GLY A 1 492 ? 17.894 40.302 101.455 1.00 4.88 492 GLY A N 1
ATOM 3866 C CA . GLY A 1 492 ? 18.057 38.993 102.058 1.00 5.24 492 GLY A CA 1
ATOM 3867 C C . GLY A 1 492 ? 18.688 38.908 103.428 1.00 5.42 492 GLY A C 1
ATOM 3868 O O . GLY A 1 492 ? 18.842 39.906 104.131 1.00 6.80 492 GLY A O 1
ATOM 3869 N N . THR A 1 493 ? 19.069 37.689 103.793 1.00 5.38 493 THR A N 1
ATOM 3870 C CA . THR A 1 493 ? 19.667 37.405 105.091 1.00 5.43 493 THR A CA 1
ATOM 3871 C C . THR A 1 493 ? 21.198 37.444 105.129 1.00 5.37 493 THR A C 1
ATOM 3872 O O . THR A 1 493 ? 21.801 37.047 106.121 1.00 6.46 493 THR A O 1
ATOM 3876 N N . ASN A 1 494 ? 21.815 37.929 104.056 1.00 5.55 494 ASN A N 1
ATOM 3877 C CA . ASN A 1 494 ? 23.271 38.042 103.970 1.00 5.70 494 ASN A CA 1
ATOM 3878 C C . ASN A 1 494 ? 23.999 36.703 104.045 1.00 6.98 494 ASN A C 1
ATOM 3879 O O . ASN A 1 494 ? 25.073 36.606 104.639 1.00 7.14 494 ASN A O 1
ATOM 3884 N N . ALA A 1 495 ? 23.403 35.663 103.467 1.00 6.80 495 ALA A N 1
ATOM 3885 C CA . ALA A 1 495 ? 24.053 34.358 103.435 1.00 7.42 495 ALA A CA 1
ATOM 3886 C C . ALA A 1 495 ? 25.023 34.495 102.267 1.00 8.49 495 ALA A C 1
ATOM 3887 O O . ALA A 1 495 ? 24.625 34.422 101.104 1.00 12.47 495 ALA A O 1
ATOM 3889 N N . LYS A 1 496 ? 26.292 34.722 102.581 1.00 7.64 496 LYS A N 1
ATOM 3890 C CA . LYS A 1 496 ? 27.316 34.918 101.564 1.00 5.99 496 LYS A CA 1
ATOM 3891 C C . LYS A 1 496 ? 27.707 33.655 100.809 1.00 5.95 496 LYS A C 1
ATOM 3892 O O . LYS A 1 496 ? 28.421 32.800 101.334 1.00 8.25 496 LYS A O 1
ATOM 3898 N N . THR A 1 497 ? 27.247 33.537 99.568 1.00 4.52 497 THR A N 1
ATOM 3899 C CA . THR A 1 497 ? 27.582 32.365 98.768 1.00 5.02 497 THR A CA 1
ATOM 3900 C C . THR A 1 497 ? 29.016 32.481 98.267 1.00 4.43 497 THR A C 1
ATOM 3901 O O . THR A 1 497 ? 29.553 33.579 98.131 1.00 5.48 497 THR A O 1
ATOM 3905 N N . GLY A 1 498 ? 29.640 31.339 98.002 1.00 4.79 498 GLY A N 1
ATOM 3906 C CA . GLY A 1 498 ? 31.011 31.348 97.521 1.00 5.03 498 GLY A CA 1
ATOM 3907 C C . GLY A 1 498 ? 31.981 31.858 98.568 1.00 5.71 498 GLY A C 1
ATOM 3908 O O . GLY A 1 498 ? 33.007 32.450 98.238 1.00 5.98 498 GLY A O 1
ATOM 3909 N N . ALA A 1 499 ? 31.653 31.625 99.835 1.00 4.83 499 ALA A N 1
ATOM 3910 C CA . ALA A 1 499 ? 32.488 32.059 100.944 1.00 5.44 499 ALA A CA 1
ATOM 3911 C C . ALA A 1 499 ? 32.482 30.991 102.030 1.00 4.83 499 ALA A C 1
ATOM 3912 O O . ALA A 1 499 ? 31.522 30.228 102.161 1.00 4.76 499 ALA A O 1
ATOM 3914 N N . LEU A 1 500 ? 33.556 30.946 102.812 1.00 5.41 500 LEU A N 1
ATOM 3915 C CA . LEU A 1 500 ? 33.674 29.976 103.893 1.00 6.00 500 LEU A CA 1
ATOM 3916 C C . LEU A 1 500 ? 32.473 30.037 104.835 1.00 6.31 500 LEU A C 1
ATOM 3917 O O . LEU A 1 500 ? 31.970 29.006 105.270 1.00 6.23 500 LEU A O 1
ATOM 3922 N N . ASP A 1 501 ? 32.013 31.248 105.134 1.00 5.33 501 ASP A N 1
ATOM 3923 C CA . ASP A 1 501 ? 30.888 31.455 106.042 1.00 6.55 501 ASP A CA 1
ATOM 3924 C C . ASP A 1 501 ? 29.588 30.796 105.605 1.00 6.11 501 ASP A C 1
ATOM 3925 O O . ASP A 1 501 ? 28.731 30.509 106.434 1.00 8.08 501 ASP A O 1
ATOM 3930 N N . TYR A 1 502 ? 29.433 30.557 104.308 1.00 5.39 502 TYR A N 1
ATOM 3931 C CA . TYR A 1 502 ? 28.198 29.959 103.817 1.00 6.19 502 TYR A CA 1
ATOM 3932 C C . TYR A 1 502 ? 27.893 28.613 104.462 1.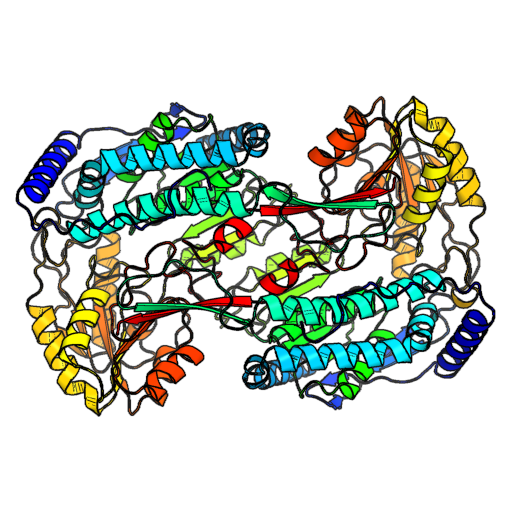00 5.44 502 TYR A C 1
ATOM 3933 O O . TYR A 1 502 ? 26.763 28.359 104.873 1.00 6.38 502 TYR A O 1
ATOM 3942 N N . LEU A 1 503 ? 28.900 27.752 104.567 1.00 5.15 503 LEU A N 1
ATOM 3943 C CA . LEU A 1 503 ? 28.678 26.426 105.129 1.00 5.12 503 LEU A CA 1
ATOM 3944 C C . LEU A 1 503 ? 28.307 26.406 106.611 1.00 4.70 503 LEU A C 1
ATOM 3945 O O . LEU A 1 503 ? 27.614 25.495 107.065 1.00 5.42 503 LEU A O 1
ATOM 3950 N N . ARG A 1 504 ? 28.753 27.407 107.363 1.00 5.38 504 ARG A N 1
ATOM 3951 C CA . ARG A 1 504 ? 28.440 27.477 108.789 1.00 6.25 504 ARG A CA 1
ATOM 3952 C C . ARG A 1 504 ? 26.928 27.557 109.015 1.00 5.84 504 ARG A C 1
ATOM 3953 O O . ARG A 1 504 ? 26.418 27.134 110.055 1.00 5.62 504 ARG A O 1
ATOM 3961 N N . LEU A 1 505 ? 26.222 28.113 108.034 1.00 5.59 505 LEU A N 1
ATOM 3962 C CA . LEU A 1 505 ? 24.774 28.265 108.109 1.00 4.71 505 LEU A CA 1
ATOM 3963 C C . LEU A 1 505 ? 24.037 26.931 108.142 1.00 5.00 505 LEU A C 1
ATOM 3964 O O . LEU A 1 505 ? 22.893 26.852 108.598 1.00 5.75 505 LEU A O 1
ATOM 3969 N N . PHE A 1 506 ? 24.695 25.879 107.672 1.00 5.11 506 PHE A N 1
ATOM 3970 C CA . PHE A 1 506 ? 24.072 24.564 107.611 1.00 4.12 506 PHE A CA 1
ATOM 3971 C C . PHE A 1 506 ? 24.628 23.585 108.639 1.00 5.49 506 PHE A C 1
ATOM 3972 O O . PHE A 1 506 ? 24.532 22.365 108.476 1.00 5.79 506 PHE A O 1
ATOM 3986 N N . LEU A 1 507 ? 25.180 24.136 109.717 1.00 4.53 507 LEU A N 1
ATOM 3987 C CA . LEU A 1 507 ? 25.768 23.350 110.793 1.00 4.72 507 LEU A CA 1
ATOM 3988 C C . LEU A 1 507 ? 25.346 23.874 112.159 1.00 4.08 507 LEU A C 1
ATOM 3989 O O . LEU A 1 507 ? 25.000 25.048 112.308 1.00 5.11 507 LEU A O 1
ATOM 3994 N N . GLU A 1 508 ? 25.366 22.988 113.148 1.00 4.83 508 GLU A N 1
ATOM 3995 C CA . GLU A 1 508 ? 25.095 23.372 114.523 1.00 5.95 508 GLU A CA 1
ATOM 3996 C C . GLU A 1 508 ? 26.284 22.826 115.316 1.00 6.34 508 GLU A C 1
ATOM 3997 O O . GLU A 1 508 ? 26.998 21.940 114.834 1.00 7.76 508 GLU A O 1
ATOM 4003 N N . MET A 1 509 ? 26.522 23.367 116.506 1.00 4.16 509 MET A N 1
ATOM 4004 C CA . MET A 1 509 ? 27.673 22.959 117.305 1.00 5.07 509 MET A CA 1
ATOM 4005 C C . MET A 1 509 ? 27.339 22.183 118.567 1.00 4.64 509 MET A C 1
ATOM 4006 O O . MET A 1 509 ? 26.375 22.494 119.267 1.00 5.73 509 MET A O 1
ATOM 4011 N N . LYS A 1 510 ? 28.166 21.180 118.856 1.00 5.05 510 LYS A N 1
ATOM 4012 C CA . LYS A 1 510 ? 28.018 20.365 120.054 1.00 5.35 510 LYS A CA 1
ATOM 4013 C C . LYS A 1 510 ? 29.310 20.492 120.867 1.00 5.54 510 LYS A C 1
ATOM 4014 O O . LYS A 1 510 ? 30.404 20.520 120.301 1.00 5.30 510 LYS A O 1
ATOM 4020 N N . ALA A 1 511 ? 29.178 20.586 122.187 1.00 4.83 511 ALA A N 1
ATOM 4021 C CA . ALA A 1 511 ? 30.330 20.689 123.082 1.00 4.49 511 ALA A CA 1
ATOM 4022 C C . ALA A 1 511 ? 30.274 19.509 124.042 1.00 5.14 511 ALA A C 1
ATOM 4023 O O . ALA A 1 511 ? 29.292 19.337 124.770 1.00 5.23 511 ALA A O 1
ATOM 4025 N N . VAL A 1 512 ? 31.324 18.695 124.038 1.00 5.16 512 VAL A N 1
ATOM 4026 C CA . VAL A 1 512 ? 31.378 17.515 124.891 1.00 5.71 512 VAL A CA 1
ATOM 4027 C C . VAL A 1 512 ? 32.584 17.554 125.818 1.00 6.43 512 VAL A C 1
ATOM 4028 O O . VAL A 1 512 ? 33.724 17.696 125.376 1.00 6.44 512 VAL A O 1
ATOM 4032 N N . ALA A 1 513 ? 32.319 17.419 127.109 1.00 5.03 513 ALA A N 1
ATOM 4033 C CA . ALA A 1 513 ? 33.364 17.453 128.119 1.00 5.58 513 ALA A CA 1
ATOM 4034 C C . ALA A 1 513 ? 33.452 16.133 128.870 1.00 6.89 513 ALA A C 1
ATOM 4035 O O . ALA A 1 513 ? 32.426 15.543 129.221 1.00 8.84 513 ALA A O 1
ATOM 4037 N N . GLU A 1 514 ? 34.671 15.653 129.091 1.00 6.24 514 GLU A N 1
ATOM 4038 C CA . GLU A 1 514 ? 34.860 14.442 129.875 1.00 6.42 514 GLU A CA 1
ATOM 4039 C C . GLU A 1 514 ? 35.819 14.753 131.007 1.00 5.91 514 GLU A C 1
ATOM 4040 O O . GLU A 1 514 ? 36.943 15.204 130.774 1.00 6.77 514 GLU A O 1
ATOM 4046 N N . ARG A 1 515 ? 35.361 14.539 132.235 1.00 7.26 515 ARG A N 1
ATOM 4047 C CA . ARG A 1 515 ? 36.205 14.746 133.402 1.00 7.28 515 ARG A CA 1
ATOM 4048 C C . ARG A 1 515 ? 36.831 13.384 133.675 1.00 7.53 515 ARG A C 1
ATOM 4049 O O . ARG A 1 515 ? 36.126 12.411 133.950 1.00 7.76 515 ARG A O 1
ATOM 4063 N N . PHE A 1 516 ? 38.152 13.311 133.585 1.00 8.06 516 PHE A N 1
ATOM 4064 C CA . PHE A 1 516 ? 38.852 12.047 133.789 1.00 9.59 516 PHE A CA 1
ATOM 4065 C C . PHE A 1 516 ? 38.972 11.602 135.240 1.00 11.05 516 PHE A C 1
ATOM 4066 O O . PHE A 1 516 ? 39.042 10.374 135.461 1.00 12.52 516 PHE A O 1
ATOM 4075 N N . MET B 1 1 ? 47.947 39.869 120.123 1.00 20.97 1 MET B N 1
ATOM 4076 C CA . MET B 1 1 ? 47.219 40.134 121.396 1.00 19.66 1 MET B CA 1
ATOM 4077 C C . MET B 1 1 ? 47.969 41.152 122.242 1.00 18.58 1 MET B C 1
ATOM 4078 O O . MET B 1 1 ? 49.199 41.133 122.311 1.00 20.34 1 MET B O 1
ATOM 4080 N N . THR B 1 2 ? 47.220 42.038 122.887 1.00 15.34 2 THR B N 1
ATOM 4081 C CA . THR B 1 2 ? 47.811 43.071 123.723 1.00 12.29 2 THR B CA 1
ATOM 4082 C C . THR B 1 2 ? 47.485 42.880 125.204 1.00 10.94 2 THR B C 1
ATOM 4083 O O . THR B 1 2 ? 47.865 43.695 126.045 1.00 9.94 2 THR B O 1
ATOM 4087 N N . VAL B 1 3 ? 46.772 41.801 125.510 1.00 8.59 3 VAL B N 1
ATOM 4088 C CA . VAL B 1 3 ? 46.419 41.466 126.884 1.00 7.81 3 VAL B CA 1
ATOM 4089 C C . VAL B 1 3 ? 46.774 40.001 127.105 1.00 8.07 3 VAL B C 1
ATOM 4090 O O . VAL B 1 3 ? 47.009 39.267 126.148 1.00 9.22 3 VAL B O 1
ATOM 4094 N N . GLU B 1 4 ? 46.823 39.579 128.363 1.00 8.06 4 GLU B N 1
ATOM 4095 C CA . GLU B 1 4 ? 47.141 38.193 128.669 1.00 10.42 4 GLU B CA 1
ATOM 4096 C C . GLU B 1 4 ? 46.103 37.254 128.075 1.00 9.18 4 GLU B C 1
ATOM 4097 O O . GLU B 1 4 ? 44.961 37.646 127.834 1.00 8.23 4 GLU B O 1
ATOM 4103 N N . PRO B 1 5 ? 46.489 36.000 127.814 1.00 9.10 5 PRO B N 1
ATOM 4104 C CA . PRO B 1 5 ? 45.514 35.064 127.251 1.00 8.92 5 PRO B CA 1
ATOM 4105 C C . PRO B 1 5 ? 44.338 34.919 128.213 1.00 8.78 5 PRO B C 1
ATOM 4106 O O . PRO B 1 5 ? 44.505 35.025 129.429 1.00 9.00 5 PRO B O 1
ATOM 4110 N N . PHE B 1 6 ? 43.157 34.680 127.659 1.00 7.86 6 PHE B N 1
ATOM 4111 C CA . PHE B 1 6 ? 41.951 34.515 128.458 1.00 8.20 6 PHE B CA 1
ATOM 4112 C C . PHE B 1 6 ? 42.072 33.400 129.484 1.00 9.09 6 PHE B C 1
ATOM 4113 O O . PHE B 1 6 ? 42.592 32.325 129.190 1.00 8.89 6 PHE B O 1
ATOM 4121 N N . ARG B 1 7 ? 41.580 33.676 130.686 1.00 8.38 7 ARG B N 1
ATOM 4122 C CA . ARG B 1 7 ? 41.541 32.704 131.774 1.00 10.14 7 ARG B CA 1
ATOM 4123 C C . ARG B 1 7 ? 40.197 32.936 132.456 1.00 9.02 7 ARG B C 1
ATOM 4124 O O . ARG B 1 7 ? 39.730 34.073 132.530 1.00 9.23 7 ARG B O 1
ATOM 4132 N N . ASN B 1 8 ? 39.562 31.873 132.940 1.00 7.70 8 ASN B N 1
ATOM 4133 C CA . ASN B 1 8 ? 38.281 32.027 133.617 1.00 8.03 8 ASN B CA 1
ATOM 4134 C C . ASN B 1 8 ? 38.482 32.632 135.002 1.00 7.79 8 ASN B C 1
ATOM 4135 O O . ASN B 1 8 ? 39.461 32.323 135.689 1.00 10.40 8 ASN B O 1
ATOM 4140 N N . GLU B 1 9 ? 37.554 33.492 135.407 1.00 8.07 9 GLU B N 1
ATOM 4141 C CA . GLU B 1 9 ? 37.615 34.123 136.719 1.00 8.81 9 GLU B CA 1
ATOM 4142 C C . GLU B 1 9 ? 37.389 33.033 137.765 1.00 9.75 9 GLU B C 1
ATOM 4143 O O . GLU B 1 9 ? 36.430 32.273 137.677 1.00 9.63 9 GLU B O 1
ATOM 4149 N N . PRO B 1 10 ? 38.278 32.927 138.759 1.00 9.80 10 PRO B N 1
ATOM 4150 C CA . PRO B 1 10 ? 38.057 31.882 139.761 1.00 10.80 10 PRO B CA 1
ATOM 4151 C C . PRO B 1 10 ? 36.757 32.079 140.538 1.00 10.69 10 PRO B C 1
ATOM 4152 O O . PRO B 1 10 ? 36.383 33.203 140.866 1.00 12.52 10 PRO B O 1
ATOM 4156 N N . ILE B 1 11 ? 36.070 30.977 140.811 1.00 10.52 11 ILE B N 1
ATOM 4157 C CA . ILE B 1 11 ? 34.821 31.011 141.557 1.00 10.08 11 ILE B CA 1
ATOM 4158 C C . ILE B 1 11 ? 35.151 30.887 143.039 1.00 10.48 11 ILE B C 1
ATOM 4159 O O . ILE B 1 11 ? 35.767 29.911 143.466 1.00 11.05 11 ILE B O 1
ATOM 4164 N N . GLU B 1 12 ? 34.749 31.886 143.816 1.00 10.57 12 GLU B N 1
ATOM 4165 C CA . GLU B 1 12 ? 35.017 31.897 145.250 1.00 12.03 12 GLU B CA 1
ATOM 4166 C C . GLU B 1 12 ? 34.258 30.789 145.976 1.00 12.49 12 GLU B C 1
ATOM 4167 O O . GLU B 1 12 ? 33.056 30.613 145.775 1.00 12.75 12 GLU B O 1
ATOM 4173 N N . THR B 1 13 ? 34.973 30.048 146.821 1.00 14.01 13 THR B N 1
ATOM 4174 C CA . THR B 1 13 ? 34.385 28.953 147.587 1.00 15.43 13 THR B CA 1
ATOM 4175 C C . THR B 1 13 ? 34.129 29.358 149.039 1.00 15.47 13 THR B C 1
ATOM 4176 O O . THR B 1 13 ? 33.431 28.660 149.773 1.00 16.14 13 THR B O 1
ATOM 4180 N N . PHE B 1 14 ? 34.706 30.485 149.442 1.00 15.36 14 PHE B N 1
ATOM 4181 C CA . PHE B 1 14 ? 34.555 31.005 150.798 1.00 15.67 14 PHE B CA 1
ATOM 4182 C C . PHE B 1 14 ? 35.064 30.038 151.865 1.00 17.07 14 PHE B C 1
ATOM 4183 O O . PHE B 1 14 ? 34.441 29.867 152.913 1.00 17.35 14 PHE B O 1
ATOM 4191 N N . GLN B 1 15 ? 36.207 29.418 151.593 1.00 18.82 15 GLN B N 1
ATOM 4192 C CA . GLN B 1 15 ? 36.812 28.473 152.526 1.00 21.05 15 GLN B CA 1
ATOM 4193 C C . GLN B 1 15 ? 37.779 29.183 153.467 1.00 21.84 15 GLN B C 1
ATOM 4194 O O . GLN B 1 15 ? 38.252 28.597 154.440 1.00 23.16 15 GLN B O 1
ATOM 4200 N N . THR B 1 16 ? 38.075 30.444 153.171 1.00 20.90 16 THR B N 1
ATOM 4201 C CA . THR B 1 16 ? 38.982 31.228 154.000 1.00 20.60 16 THR B CA 1
ATOM 4202 C C . THR B 1 16 ? 38.202 32.230 154.842 1.00 20.52 16 THR B C 1
ATOM 4203 O O . THR B 1 16 ? 37.090 32.624 154.487 1.00 19.79 16 THR B O 1
ATOM 4207 N N . GLU B 1 17 ? 38.787 32.638 155.962 1.00 21.41 17 GLU B N 1
ATOM 4208 C CA . GLU B 1 17 ? 38.140 33.598 156.843 1.00 21.27 17 GLU B CA 1
ATOM 4209 C C . GLU B 1 17 ? 37.945 34.930 156.131 1.00 20.24 17 GLU B C 1
ATOM 4210 O O . GLU B 1 17 ? 36.885 35.549 156.236 1.00 19.60 17 GLU B O 1
ATOM 4216 N N . GLU B 1 18 ? 38.967 35.366 155.402 1.00 19.20 18 GLU B N 1
ATOM 4217 C CA . GLU B 1 18 ? 38.896 36.628 154.674 1.00 19.04 18 GLU B CA 1
ATOM 4218 C C . GLU B 1 18 ? 37.718 36.653 153.707 1.00 17.69 18 GLU B C 1
ATOM 4219 O O . GLU B 1 18 ? 36.989 37.641 153.632 1.00 18.19 18 GLU B O 1
ATOM 4225 N N . ALA B 1 19 ? 37.535 35.563 152.970 1.00 16.89 19 ALA B N 1
ATOM 4226 C CA . ALA B 1 19 ? 36.443 35.473 152.008 1.00 15.09 19 ALA B CA 1
ATOM 4227 C C . ALA B 1 19 ? 35.090 35.590 152.703 1.00 14.71 19 ALA B C 1
ATOM 4228 O O . ALA B 1 19 ? 34.200 36.298 152.233 1.00 14.38 19 ALA B O 1
ATOM 4230 N N . ARG B 1 20 ? 34.939 34.897 153.827 1.00 14.08 20 ARG B N 1
ATOM 4231 C CA . ARG B 1 20 ? 33.689 34.934 154.573 1.00 14.39 20 ARG B CA 1
ATOM 4232 C C . ARG B 1 20 ? 33.444 36.326 155.151 1.00 14.25 20 ARG B C 1
ATOM 4233 O O . ARG B 1 20 ? 32.317 36.828 155.121 1.00 13.02 20 ARG B O 1
ATOM 4241 N N . ARG B 1 21 ? 34.500 36.949 155.666 1.00 14.10 21 ARG B N 1
ATOM 4242 C CA . ARG B 1 21 ? 34.399 38.289 156.235 1.00 14.27 21 ARG B CA 1
ATOM 4243 C C . ARG B 1 21 ? 33.968 39.269 155.151 1.00 14.32 21 ARG B C 1
ATOM 4244 O O . ARG B 1 21 ? 33.084 40.100 155.362 1.00 12.78 21 ARG B O 1
ATOM 4252 N N . ALA B 1 22 ? 34.605 39.165 153.988 1.00 13.78 22 ALA B N 1
ATOM 4253 C CA . ALA B 1 22 ? 34.302 40.037 152.862 1.00 12.52 22 ALA B CA 1
ATOM 4254 C C . ALA B 1 22 ? 32.853 39.890 152.412 1.00 11.62 22 ALA B C 1
ATOM 4255 O O . ALA B 1 22 ? 32.210 40.874 152.049 1.00 12.00 22 ALA B O 1
ATOM 4257 N N . MET B 1 23 ? 32.339 38.663 152.433 1.00 11.58 23 MET B N 1
ATOM 4258 C CA . MET B 1 23 ? 30.959 38.434 152.030 1.00 10.33 23 MET B CA 1
ATOM 4259 C C . MET B 1 23 ? 30.005 39.038 153.054 1.00 9.91 23 MET B C 1
ATOM 4260 O O . MET B 1 23 ? 29.037 39.695 152.686 1.00 9.24 23 MET B O 1
ATOM 4265 N N . ARG B 1 24 ? 30.282 38.823 154.337 1.00 10.37 24 ARG B N 1
ATOM 4266 C CA . ARG B 1 24 ? 29.428 39.378 155.378 1.00 11.49 24 ARG B CA 1
ATOM 4267 C C . ARG B 1 24 ? 29.366 40.898 155.273 1.00 10.65 24 ARG B C 1
ATOM 4268 O O . ARG B 1 24 ? 28.310 41.494 155.472 1.00 11.59 24 ARG B O 1
ATOM 4276 N N . GLU B 1 25 ? 30.493 41.532 154.962 1.00 10.77 25 GLU B N 1
ATOM 4277 C CA . GLU B 1 25 ? 30.507 42.984 154.824 1.00 11.12 25 GLU B CA 1
ATOM 4278 C C . GLU B 1 25 ? 29.672 43.419 153.622 1.00 10.09 25 GLU B C 1
ATOM 4279 O O . GLU B 1 25 ? 28.949 44.413 153.685 1.00 10.39 25 GLU B O 1
ATOM 4285 N N . ALA B 1 26 ? 29.771 42.662 152.532 1.00 8.46 26 ALA B N 1
ATOM 4286 C CA . ALA B 1 26 ? 29.018 42.962 151.318 1.00 9.02 26 ALA B CA 1
ATOM 4287 C C . ALA B 1 26 ? 27.518 42.811 151.562 1.00 7.32 26 ALA B C 1
ATOM 4288 O O . ALA B 1 26 ? 26.722 43.636 151.116 1.00 8.45 26 ALA B O 1
ATOM 4290 N N . LEU B 1 27 ? 27.138 41.754 152.272 1.00 8.08 27 LEU B N 1
ATOM 4291 C CA . LEU B 1 27 ? 25.733 41.516 152.580 1.00 7.65 27 LEU B CA 1
ATOM 4292 C C . LEU B 1 27 ? 25.181 42.660 153.426 1.00 8.36 27 LEU B C 1
ATOM 4293 O O . LEU B 1 27 ? 24.054 43.105 153.223 1.00 7.88 27 LEU B O 1
ATOM 4298 N N . ARG B 1 28 ? 25.980 43.149 154.369 1.00 8.62 28 ARG B N 1
ATOM 4299 C CA . ARG B 1 28 ? 25.529 44.249 155.214 1.00 10.89 28 ARG B CA 1
ATOM 4300 C C . ARG B 1 28 ? 25.359 45.520 154.388 1.00 10.02 28 ARG B C 1
ATOM 4301 O O . ARG B 1 28 ? 24.367 46.231 154.525 1.00 9.92 28 ARG B O 1
ATOM 4309 N N . ARG B 1 29 ? 26.330 45.800 153.527 1.00 10.00 29 ARG B N 1
ATOM 4310 C CA . ARG B 1 29 ? 26.270 46.987 152.681 1.00 11.46 29 ARG B CA 1
ATOM 4311 C C . ARG B 1 29 ? 25.045 46.942 151.773 1.00 10.91 29 ARG B C 1
ATOM 4312 O O . ARG B 1 29 ? 24.318 47.925 151.650 1.00 11.31 29 ARG B O 1
ATOM 4320 N N . VAL B 1 30 ? 24.813 45.794 151.146 1.00 8.80 30 VAL B N 1
ATOM 4321 C CA . VAL B 1 30 ? 23.674 45.651 150.251 1.00 9.28 30 VAL B CA 1
ATOM 4322 C C . VAL B 1 30 ? 22.328 45.828 150.955 1.00 8.35 30 VAL B C 1
ATOM 4323 O O . VAL B 1 30 ? 21.457 46.529 150.448 1.00 8.16 30 VAL B O 1
ATOM 4327 N N . ARG B 1 31 ? 22.152 45.219 152.125 1.00 8.79 31 ARG B N 1
ATOM 4328 C CA . ARG B 1 31 ? 20.872 45.355 152.815 1.00 9.64 31 ARG B CA 1
ATOM 4329 C C . ARG B 1 31 ? 20.662 46.755 153.384 1.00 10.98 31 ARG B C 1
ATOM 4330 O O . ARG B 1 31 ? 19.524 47.203 153.531 1.00 11.71 31 ARG B O 1
ATOM 4338 N N . GLU B 1 32 ? 21.750 47.452 153.690 1.00 12.39 32 GLU B N 1
ATOM 4339 C CA . GLU B 1 32 ? 21.633 48.810 154.206 1.00 13.32 32 GLU B CA 1
ATOM 4340 C C . GLU B 1 32 ? 21.144 49.720 153.085 1.00 13.56 32 GLU B C 1
ATOM 4341 O O . GLU B 1 32 ? 20.686 50.836 153.332 1.00 14.37 32 GLU B O 1
ATOM 4347 N N . GLU B 1 33 ? 21.241 49.230 151.852 1.00 12.85 33 GLU B N 1
ATOM 4348 C CA . GLU B 1 33 ? 20.811 49.987 150.683 1.00 13.47 33 GLU B CA 1
ATOM 4349 C C . GLU B 1 33 ? 19.526 49.447 150.050 1.00 12.96 33 GLU B C 1
ATOM 4350 O O . GLU B 1 33 ? 19.218 49.768 148.902 1.00 11.42 33 GLU B O 1
ATOM 4356 N N . PHE B 1 34 ? 18.773 48.637 150.794 1.00 10.83 34 PHE B N 1
ATOM 4357 C CA . PHE B 1 34 ? 17.519 48.083 150.280 1.00 10.31 34 PHE B CA 1
ATOM 4358 C C . PHE B 1 34 ? 16.512 49.168 149.896 1.00 10.30 34 PHE B C 1
ATOM 4359 O O . PHE B 1 34 ? 15.604 48.922 149.106 1.00 11.94 34 PHE B O 1
ATOM 4367 N N . GLY B 1 35 ? 16.668 50.362 150.462 1.00 10.36 35 GLY B N 1
ATOM 4368 C CA . GLY B 1 35 ? 15.747 51.447 150.162 1.00 11.56 35 GLY B CA 1
ATOM 4369 C C . GLY B 1 35 ? 16.052 52.224 148.894 1.00 11.36 35 GLY B C 1
ATOM 4370 O O . GLY B 1 35 ? 15.296 53.117 148.512 1.00 12.76 35 GLY B O 1
ATOM 4371 N N . ARG B 1 36 ? 17.149 51.883 148.227 1.00 11.39 36 ARG B N 1
ATOM 4372 C CA . ARG B 1 36 ? 17.541 52.580 147.010 1.00 10.68 36 ARG B CA 1
ATOM 4373 C C . ARG B 1 36 ? 16.566 52.434 145.852 1.00 11.34 36 ARG B C 1
ATOM 4374 O O . ARG B 1 36 ? 15.893 51.412 145.706 1.00 12.47 36 ARG B O 1
ATOM 4382 N N . HIS B 1 37 ? 16.508 53.479 145.032 1.00 11.33 37 HIS B N 1
ATOM 4383 C CA . HIS B 1 37 ? 15.664 53.512 143.848 1.00 10.50 37 HIS B CA 1
ATOM 4384 C C . HIS B 1 37 ? 16.592 53.625 142.641 1.00 10.10 37 HIS B C 1
ATOM 4385 O O . HIS B 1 37 ? 17.480 54.477 142.613 1.00 11.60 37 HIS B O 1
ATOM 4392 N N . TYR B 1 38 ? 16.390 52.765 141.649 1.00 10.58 38 TYR B N 1
ATOM 4393 C CA . TYR B 1 38 ? 17.228 52.780 140.455 1.00 9.24 38 TYR B CA 1
ATOM 4394 C C . TYR B 1 38 ? 16.413 53.172 139.230 1.00 8.72 38 TYR B C 1
ATOM 4395 O O . TYR B 1 38 ? 15.456 52.491 138.870 1.00 9.92 38 TYR B O 1
ATOM 4404 N N . PRO B 1 39 ? 16.778 54.285 138.578 1.00 9.20 39 PRO B N 1
ATOM 4405 C CA . PRO B 1 39 ? 16.045 54.729 137.388 1.00 9.22 39 PRO B CA 1
ATOM 4406 C C . PRO B 1 39 ? 16.391 53.908 136.148 1.00 9.21 39 PRO B C 1
ATOM 4407 O O . PRO B 1 39 ? 17.166 52.949 136.207 1.00 9.13 39 PRO B O 1
ATOM 4411 N N . LEU B 1 40 ? 15.802 54.292 135.023 1.00 9.31 40 LEU B N 1
ATOM 4412 C CA . LEU B 1 40 ? 16.091 53.638 133.757 1.00 8.97 40 LEU B CA 1
ATOM 4413 C C . LEU B 1 40 ? 17.406 54.275 133.324 1.00 9.31 40 LEU B C 1
ATOM 4414 O O . LEU B 1 40 ? 17.806 55.305 133.867 1.00 9.09 40 LEU B O 1
ATOM 4419 N N . TYR B 1 41 ? 18.087 53.666 132.362 1.00 8.17 41 TYR B N 1
ATOM 4420 C CA . TYR B 1 41 ? 19.319 54.246 131.849 1.00 7.90 41 TYR B CA 1
ATOM 4421 C C . TYR B 1 41 ? 19.107 54.377 130.350 1.00 7.80 41 TYR B C 1
ATOM 4422 O O . TYR B 1 41 ? 19.026 53.375 129.633 1.00 7.95 41 TYR B O 1
ATOM 4431 N N . ILE B 1 42 ? 18.989 55.617 129.888 1.00 8.76 42 ILE B N 1
ATOM 4432 C CA . ILE B 1 42 ? 18.755 55.894 128.478 1.00 8.51 42 ILE B CA 1
ATOM 4433 C C . ILE B 1 42 ? 19.653 57.015 127.986 1.00 9.30 42 ILE B C 1
ATOM 4434 O O . ILE B 1 42 ? 19.770 58.057 128.629 1.00 8.82 42 ILE B O 1
ATOM 4439 N N . GLY B 1 43 ? 20.282 56.800 126.837 1.00 8.86 43 GLY B N 1
ATOM 4440 C CA . GLY B 1 43 ? 21.142 57.819 126.272 1.00 8.99 43 GLY B CA 1
ATOM 4441 C C . GLY B 1 43 ? 22.217 58.358 127.196 1.00 9.36 43 GLY B C 1
ATOM 4442 O O . GLY B 1 43 ? 22.452 59.567 127.242 1.00 10.75 43 GLY B O 1
ATOM 4443 N N . GLY B 1 44 ? 22.863 57.468 127.942 1.00 10.18 44 GLY B N 1
ATOM 4444 C CA . GLY B 1 44 ? 23.939 57.882 128.826 1.00 10.73 44 GLY B CA 1
ATOM 4445 C C . GLY B 1 44 ? 23.562 58.540 130.135 1.00 12.17 44 GLY B C 1
ATOM 4446 O O . GLY B 1 44 ? 24.427 59.061 130.835 1.00 12.75 44 GLY B O 1
ATOM 4447 N N . GLU B 1 45 ? 22.282 58.523 130.482 1.00 12.66 45 GLU B N 1
ATOM 4448 C CA . GLU B 1 45 ? 21.862 59.132 131.734 1.00 13.40 45 GLU B CA 1
ATOM 4449 C C . GLU B 1 45 ? 20.744 58.357 132.409 1.00 11.79 45 GLU B C 1
ATOM 4450 O O . GLU B 1 45 ? 19.960 57.667 131.754 1.00 11.71 45 GLU B O 1
ATOM 4456 N N . TRP B 1 46 ? 20.687 58.465 133.730 1.00 11.67 46 TRP B N 1
ATOM 4457 C CA . TRP B 1 46 ? 19.647 57.798 134.490 1.00 11.00 46 TRP B CA 1
ATOM 4458 C C . TRP B 1 46 ? 18.388 58.649 134.363 1.00 11.76 46 TRP B C 1
ATOM 4459 O O . TRP B 1 46 ? 18.399 59.845 134.665 1.00 14.33 46 TRP B O 1
ATOM 4470 N N . VAL B 1 47 ? 17.314 58.025 133.892 1.00 11.61 47 VAL B N 1
ATOM 4471 C CA . VAL B 1 47 ? 16.038 58.698 133.689 1.00 12.66 47 VAL B CA 1
ATOM 4472 C C . VAL B 1 47 ? 14.978 58.019 134.541 1.00 12.48 47 VAL B C 1
ATOM 4473 O O . VAL B 1 47 ? 14.731 56.822 134.402 1.00 12.41 47 VAL B O 1
ATOM 4477 N N . ASP B 1 48 ? 14.345 58.786 135.421 1.00 13.12 48 ASP B N 1
ATOM 4478 C CA . ASP B 1 48 ? 13.324 58.234 136.298 1.00 13.01 48 ASP B CA 1
ATOM 4479 C C . ASP B 1 48 ? 11.928 58.352 135.690 1.00 14.08 48 ASP B C 1
ATOM 4480 O O . ASP B 1 48 ? 11.713 59.099 134.732 1.00 14.48 48 ASP B O 1
ATOM 4485 N N . THR B 1 49 ? 10.989 57.591 136.242 1.00 13.34 49 THR B N 1
ATOM 4486 C CA . THR B 1 49 ? 9.608 57.597 135.777 1.00 13.36 49 THR B CA 1
ATOM 4487 C C . THR B 1 49 ? 8.665 57.782 136.959 1.00 14.82 49 THR B C 1
ATOM 4488 O O . THR B 1 49 ? 9.073 57.661 138.116 1.00 14.16 49 THR B O 1
ATOM 4492 N N . LYS B 1 50 ? 7.403 58.071 136.655 1.00 16.81 50 LYS B N 1
ATOM 4493 C CA . LYS B 1 50 ? 6.382 58.275 137.676 1.00 18.16 50 LYS B CA 1
ATOM 4494 C C . LYS B 1 50 ? 6.115 56.958 138.396 1.00 18.19 50 LYS B C 1
ATOM 4495 O O . LYS B 1 50 ? 6.164 56.886 139.624 1.00 18.79 50 LYS B O 1
ATOM 4501 N N . GLU B 1 51 ? 5.826 55.920 137.620 1.00 17.45 51 GLU B N 1
ATOM 4502 C CA . GLU B 1 51 ? 5.547 54.601 138.173 1.00 18.58 51 GLU B CA 1
ATOM 4503 C C . GLU B 1 51 ? 6.841 53.896 138.556 1.00 17.54 51 GLU B C 1
ATOM 4504 O O . GLU B 1 51 ? 7.910 54.215 138.036 1.00 16.30 51 GLU B O 1
ATOM 4510 N N . ARG B 1 52 ? 6.740 52.937 139.468 1.00 17.92 52 ARG B N 1
ATOM 4511 C CA . ARG B 1 52 ? 7.911 52.193 139.910 1.00 17.51 52 ARG B CA 1
ATOM 4512 C C . ARG B 1 52 ? 7.634 50.703 140.030 1.00 17.34 52 ARG B C 1
ATOM 4513 O O . ARG B 1 52 ? 6.483 50.263 140.012 1.00 17.66 52 ARG B O 1
ATOM 4521 N N . MET B 1 53 ? 8.712 49.937 140.148 1.00 15.39 53 MET B N 1
ATOM 4522 C CA . MET B 1 53 ? 8.643 48.490 140.293 1.00 15.43 53 MET B CA 1
ATOM 4523 C C . MET B 1 53 ? 9.294 48.138 141.622 1.00 14.87 53 MET B C 1
ATOM 4524 O O . MET B 1 53 ? 10.290 48.746 142.007 1.00 13.93 53 MET B O 1
ATOM 4529 N N . VAL B 1 54 ? 8.727 47.162 142.317 1.00 14.17 54 VAL B N 1
ATOM 4530 C CA . VAL B 1 54 ? 9.265 46.732 143.601 1.00 15.02 54 VAL B CA 1
ATOM 4531 C C . VAL B 1 54 ? 9.904 45.352 143.477 1.00 14.71 54 VAL B C 1
ATOM 4532 O O . VAL B 1 54 ? 9.303 44.428 142.928 1.00 16.57 54 VAL B O 1
ATOM 4536 N N . SER B 1 55 ? 11.127 45.221 143.980 1.00 12.95 55 SER B N 1
ATOM 4537 C CA . SER B 1 55 ? 11.830 43.944 143.945 1.00 11.59 55 SER B CA 1
ATOM 4538 C C . SER B 1 55 ? 11.834 43.383 145.363 1.00 10.41 55 SER B C 1
ATOM 4539 O O . SER B 1 55 ? 12.192 44.080 146.315 1.00 12.36 55 SER B O 1
ATOM 4542 N N . LEU B 1 56 ? 11.434 42.123 145.498 1.00 11.26 56 LEU B N 1
ATOM 4543 C CA . LEU B 1 56 ? 11.356 41.476 146.804 1.00 11.68 56 LEU B CA 1
ATOM 4544 C C . LEU B 1 56 ? 12.449 40.441 147.049 1.00 11.35 56 LEU B C 1
ATOM 4545 O O . LEU B 1 56 ? 13.087 39.950 146.116 1.00 11.45 56 LEU B O 1
ATOM 4550 N N . ASN B 1 57 ? 12.647 40.125 148.325 1.00 9.27 57 ASN B N 1
ATOM 4551 C CA . ASN B 1 57 ? 13.621 39.129 148.772 1.00 8.13 57 ASN B CA 1
ATOM 4552 C C . ASN B 1 57 ? 12.862 37.801 148.799 1.00 8.50 57 ASN B C 1
ATOM 4553 O O . ASN B 1 57 ? 11.978 37.609 149.627 1.00 8.37 57 ASN B O 1
ATOM 4558 N N . PRO B 1 58 ? 13.189 36.866 147.897 1.00 6.55 58 PRO B N 1
ATOM 4559 C CA . PRO B 1 58 ? 12.473 35.586 147.895 1.00 7.47 58 PRO B CA 1
ATOM 4560 C C . PRO B 1 58 ? 12.617 34.772 149.179 1.00 6.37 58 PRO B C 1
ATOM 4561 O O . PRO B 1 58 ? 11.846 33.837 149.415 1.00 7.48 58 PRO B O 1
ATOM 4565 N N . SER B 1 59 ? 13.600 35.123 150.006 1.00 6.69 59 SER B N 1
ATOM 4566 C CA . SER B 1 59 ? 13.813 34.424 151.275 1.00 7.22 59 SER B CA 1
ATOM 4567 C C . SER B 1 59 ? 12.979 35.063 152.388 1.00 8.91 59 SER B C 1
ATOM 4568 O O . SER B 1 59 ? 12.890 34.528 153.490 1.00 9.65 59 SER B O 1
ATOM 4571 N N . ALA B 1 60 ? 12.383 36.211 152.082 1.00 8.59 60 ALA B N 1
ATOM 4572 C CA . ALA B 1 60 ? 11.540 36.962 153.017 1.00 9.91 60 ALA B CA 1
ATOM 4573 C C . ALA B 1 60 ? 10.816 37.986 152.147 1.00 10.27 60 ALA B C 1
ATOM 4574 O O . ALA B 1 60 ? 11.144 39.172 152.162 1.00 10.32 60 ALA B O 1
ATOM 4576 N N . PRO B 1 61 ? 9.808 37.534 151.383 1.00 11.83 61 PRO B N 1
ATOM 4577 C CA . PRO B 1 61 ? 9.021 38.376 150.477 1.00 12.10 61 PRO B CA 1
ATOM 4578 C C . PRO B 1 61 ? 8.375 39.650 151.005 1.00 11.81 61 PRO B C 1
ATOM 4579 O O . PRO B 1 61 ? 7.931 40.481 150.214 1.00 13.16 61 PRO B O 1
ATOM 4583 N N . SER B 1 62 ? 8.316 39.817 152.323 1.00 12.72 62 SER B N 1
ATOM 4584 C CA . SER B 1 62 ? 7.734 41.034 152.878 1.00 13.13 62 SER B CA 1
ATOM 4585 C C . SER B 1 62 ? 8.814 42.110 152.927 1.00 12.70 62 SER B C 1
ATOM 4586 O O . SER B 1 62 ? 8.542 43.268 153.238 1.00 13.46 62 SER B O 1
ATOM 4589 N N . GLU B 1 63 ? 10.043 41.717 152.603 1.00 11.44 63 GLU B N 1
ATOM 4590 C CA . GLU B 1 63 ? 11.170 42.641 152.606 1.00 10.56 63 GLU B CA 1
ATOM 4591 C C . GLU B 1 63 ? 11.522 43.101 151.195 1.00 11.35 63 GLU B C 1
ATOM 4592 O O . GLU B 1 63 ? 11.810 42.284 150.320 1.00 11.20 63 GLU B O 1
ATOM 4598 N N . VAL B 1 64 ? 11.493 44.414 150.990 1.00 11.54 64 VAL B N 1
ATOM 4599 C CA . VAL B 1 64 ? 11.816 45.014 149.702 1.00 11.56 64 VAL B CA 1
ATOM 4600 C C . VAL B 1 64 ? 13.329 45.185 149.605 1.00 11.66 64 VAL B C 1
ATOM 4601 O O . VAL B 1 64 ? 13.961 45.682 150.537 1.00 12.07 64 VAL B O 1
ATOM 4605 N N . VAL B 1 65 ? 13.913 44.774 148.484 1.00 10.38 65 VAL B N 1
ATOM 4606 C CA . VAL B 1 65 ? 15.357 44.897 148.312 1.00 10.86 65 VAL B CA 1
ATOM 4607 C C . VAL B 1 65 ? 15.732 46.080 147.427 1.00 9.58 65 VAL B C 1
ATOM 4608 O O . VAL B 1 65 ? 16.913 46.370 147.233 1.00 11.39 65 VAL B O 1
ATOM 4612 N N . GLY B 1 66 ? 14.719 46.766 146.907 1.00 10.71 66 GLY B N 1
ATOM 4613 C CA . GLY B 1 66 ? 14.957 47.923 146.064 1.00 10.85 66 GLY B CA 1
ATOM 4614 C C . GLY B 1 66 ? 13.790 48.190 145.137 1.00 11.18 66 GLY B C 1
ATOM 4615 O O . GLY B 1 66 ? 12.906 47.347 144.984 1.00 11.81 66 GLY B O 1
ATOM 4616 N N . THR B 1 67 ? 13.772 49.375 144.536 1.00 12.20 67 THR B N 1
ATOM 4617 C CA . THR B 1 67 ? 12.722 49.734 143.593 1.00 11.86 67 THR B CA 1
ATOM 4618 C C . THR B 1 67 ? 13.395 50.322 142.360 1.00 10.96 67 THR B C 1
ATOM 4619 O O . THR B 1 67 ? 14.518 50.818 142.438 1.00 10.45 67 THR B O 1
ATOM 4623 N N . THR B 1 68 ? 12.721 50.245 141.218 1.00 11.85 68 THR B N 1
ATOM 4624 C CA . THR B 1 68 ? 13.275 50.796 139.987 1.00 10.54 68 THR B CA 1
ATOM 4625 C C . THR B 1 68 ? 12.186 51.528 139.226 1.00 10.89 68 THR B C 1
ATOM 4626 O O . THR B 1 68 ? 11.001 51.397 139.537 1.00 11.60 68 THR B O 1
ATOM 4630 N N . ALA B 1 69 ? 12.593 52.307 138.233 1.00 10.03 69 ALA B N 1
ATOM 4631 C CA . ALA B 1 69 ? 11.643 53.021 137.401 1.00 10.83 69 ALA B CA 1
ATOM 4632 C C . ALA B 1 69 ? 10.972 51.952 136.540 1.00 11.15 69 ALA B C 1
ATOM 4633 O O . ALA B 1 69 ? 11.442 50.813 136.478 1.00 10.77 69 ALA B O 1
ATOM 4635 N N . LYS B 1 70 ? 9.877 52.315 135.886 1.00 11.86 70 LYS B N 1
ATOM 4636 C CA . LYS B 1 70 ? 9.141 51.381 135.043 1.00 12.70 70 LYS B CA 1
ATOM 4637 C C . LYS B 1 70 ? 8.992 51.943 133.638 1.00 12.26 70 LYS B C 1
ATOM 4638 O O . LYS B 1 70 ? 8.330 52.961 133.434 1.00 13.79 70 LYS B O 1
ATOM 4644 N N . ALA B 1 71 ? 9.602 51.272 132.669 1.00 11.25 71 ALA B N 1
ATOM 4645 C CA . ALA B 1 71 ? 9.545 51.724 131.288 1.00 11.98 71 ALA B CA 1
ATOM 4646 C C . ALA B 1 71 ? 8.262 51.314 130.578 1.00 12.65 71 ALA B C 1
ATOM 4647 O O . ALA B 1 71 ? 7.708 50.244 130.829 1.00 13.66 71 ALA B O 1
ATOM 4649 N N . GLY B 1 72 ? 7.801 52.194 129.695 1.00 12.80 72 GLY B N 1
ATOM 4650 C CA . GLY B 1 72 ? 6.612 51.942 128.904 1.00 13.30 72 GLY B CA 1
ATOM 4651 C C . GLY B 1 72 ? 7.018 52.082 127.448 1.00 13.43 72 GLY B C 1
ATOM 4652 O O . GLY B 1 72 ? 8.211 52.158 127.145 1.00 12.42 72 GLY B O 1
ATOM 4653 N N . LYS B 1 73 ? 6.045 52.133 126.544 1.00 13.38 73 LYS B N 1
ATOM 4654 C CA . LYS B 1 73 ? 6.344 52.263 125.121 1.00 13.08 73 LYS B CA 1
ATOM 4655 C C . LYS B 1 73 ? 7.116 53.541 124.806 1.00 12.70 73 LYS B C 1
ATOM 4656 O O . LYS B 1 73 ? 8.031 53.537 123.984 1.00 11.83 73 LYS B O 1
ATOM 4662 N N . ALA B 1 74 ? 6.744 54.634 125.462 1.00 12.21 74 ALA B N 1
ATOM 4663 C CA . ALA B 1 74 ? 7.398 55.916 125.240 1.00 11.57 74 ALA B CA 1
ATOM 4664 C C . ALA B 1 74 ? 8.890 55.848 125.542 1.00 10.90 74 ALA B C 1
ATOM 4665 O O . ALA B 1 74 ? 9.712 56.340 124.766 1.00 11.09 74 ALA B O 1
ATOM 4667 N N . GLU B 1 75 ? 9.240 55.237 126.669 1.00 10.12 75 GLU B N 1
ATOM 4668 C CA . GLU B 1 75 ? 10.639 55.112 127.053 1.00 10.94 75 GLU B CA 1
ATOM 4669 C C . GLU B 1 75 ? 11.374 54.147 126.130 1.00 9.90 75 GLU B C 1
ATOM 4670 O O . GLU B 1 75 ? 12.556 54.335 125.844 1.00 10.05 75 GLU B O 1
ATOM 4676 N N . ALA B 1 76 ? 10.672 53.118 125.666 1.00 10.87 76 ALA B N 1
ATOM 4677 C CA . ALA B 1 76 ? 11.268 52.145 124.759 1.00 10.42 76 ALA B CA 1
ATOM 4678 C C . ALA B 1 76 ? 11.607 52.838 123.441 1.00 10.46 76 ALA B C 1
ATOM 4679 O O . ALA B 1 76 ? 12.669 52.607 122.861 1.00 10.66 76 ALA B O 1
ATOM 4681 N N . GLU B 1 77 ? 10.705 53.697 122.977 1.00 9.78 77 GLU B N 1
ATOM 4682 C CA . GLU B 1 77 ? 10.923 54.428 121.735 1.00 10.27 77 GLU B CA 1
ATOM 4683 C C . GLU B 1 77 ? 12.107 55.378 121.903 1.00 10.57 77 GLU B C 1
ATOM 4684 O O . GLU B 1 77 ? 12.947 55.503 121.009 1.00 12.20 77 GLU B O 1
ATOM 4690 N N . ALA B 1 78 ? 12.170 56.042 123.055 1.00 10.10 78 ALA B N 1
ATOM 4691 C CA . ALA B 1 78 ? 13.256 56.973 123.343 1.00 10.44 78 ALA B CA 1
ATOM 4692 C C . ALA B 1 78 ? 14.597 56.245 123.372 1.00 10.10 78 ALA B C 1
ATOM 4693 O O . ALA B 1 78 ? 15.605 56.760 122.886 1.00 10.21 78 ALA B O 1
ATOM 4695 N N . ALA B 1 79 ? 14.607 55.049 123.952 1.00 9.82 79 ALA B N 1
ATOM 4696 C CA . ALA B 1 79 ? 15.826 54.257 124.026 1.00 8.81 79 ALA B CA 1
ATOM 4697 C C . ALA B 1 79 ? 16.227 53.801 122.626 1.00 8.98 79 ALA B C 1
ATOM 4698 O O . ALA B 1 79 ? 17.411 53.768 122.296 1.00 8.33 79 ALA B O 1
ATOM 4700 N N . LEU B 1 80 ? 15.243 53.459 121.799 1.00 8.52 80 LEU B N 1
ATOM 4701 C CA . LEU B 1 80 ? 15.538 53.016 120.440 1.00 9.67 80 LEU B CA 1
ATOM 4702 C C . LEU B 1 80 ? 16.157 54.153 119.628 1.00 9.55 80 LEU B C 1
ATOM 4703 O O . LEU B 1 80 ? 17.113 53.941 118.878 1.00 9.99 80 LEU B O 1
ATOM 4708 N N . GLU B 1 81 ? 15.625 55.363 119.774 1.00 10.37 81 GLU B N 1
ATOM 4709 C CA . GLU B 1 81 ? 16.176 56.504 119.054 1.00 11.54 81 GLU B CA 1
ATOM 4710 C C . GLU B 1 81 ? 17.613 56.753 119.511 1.00 10.00 81 GLU B C 1
ATOM 4711 O O . GLU B 1 81 ? 18.494 57.025 118.698 1.00 9.46 81 GLU B O 1
ATOM 4717 N N . ALA B 1 82 ? 17.846 56.657 120.816 1.00 9.50 82 ALA B N 1
ATOM 4718 C CA . ALA B 1 82 ? 19.180 56.864 121.363 1.00 8.95 82 ALA B CA 1
ATOM 4719 C C . ALA B 1 82 ? 20.143 55.796 120.849 1.00 7.31 82 ALA B C 1
ATOM 4720 O O . ALA B 1 82 ? 21.293 56.090 120.513 1.00 8.20 82 ALA B O 1
ATOM 4722 N N . ALA B 1 83 ? 19.666 54.557 120.781 1.00 6.95 83 ALA B N 1
ATOM 4723 C CA . ALA B 1 83 ? 20.490 53.449 120.317 1.00 6.18 83 ALA B CA 1
ATOM 4724 C C . ALA B 1 83 ? 20.904 53.609 118.858 1.00 6.29 83 ALA B C 1
ATOM 4725 O O . ALA B 1 83 ? 22.045 53.313 118.503 1.00 6.93 83 ALA 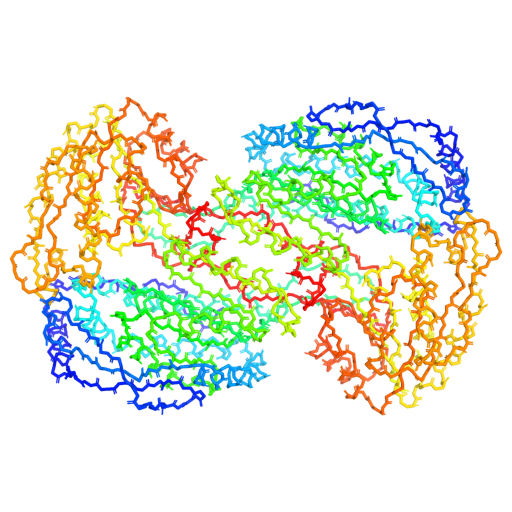B O 1
ATOM 4727 N N . TRP B 1 84 ? 19.991 54.066 118.005 1.00 6.41 84 TRP B N 1
ATOM 4728 C CA . TRP B 1 84 ? 20.338 54.251 116.602 1.00 7.34 84 TRP B CA 1
ATOM 4729 C C . TRP B 1 84 ? 21.258 55.447 116.424 1.00 7.78 84 TRP B C 1
ATOM 4730 O O . TRP B 1 84 ? 22.164 55.423 115.588 1.00 8.38 84 TRP B O 1
ATOM 4741 N N . LYS B 1 85 ? 21.033 56.495 117.210 1.00 7.89 85 LYS B N 1
ATOM 4742 C CA . LYS B 1 85 ? 21.883 57.675 117.122 1.00 8.87 85 LYS B CA 1
ATOM 4743 C C . LYS B 1 85 ? 23.309 57.280 117.487 1.00 8.41 85 LYS B C 1
ATOM 4744 O O . LYS B 1 85 ? 24.265 57.670 116.818 1.00 8.91 85 LYS B O 1
ATOM 4750 N N . ALA B 1 86 ? 23.443 56.484 118.543 1.00 7.99 86 ALA B N 1
ATOM 4751 C CA . ALA B 1 86 ? 24.749 56.033 119.000 1.00 8.15 86 ALA B CA 1
ATOM 4752 C C . ALA B 1 86 ? 25.410 55.096 117.995 1.00 7.98 86 ALA B C 1
ATOM 4753 O O . ALA B 1 86 ? 26.617 55.175 117.765 1.00 7.61 86 ALA B O 1
ATOM 4755 N N . PHE B 1 87 ? 24.617 54.208 117.403 1.00 8.18 87 PHE B N 1
ATOM 4756 C CA . PHE B 1 87 ? 25.139 53.250 116.433 1.00 7.88 87 PHE B CA 1
ATOM 4757 C C . PHE B 1 87 ? 25.919 53.931 115.309 1.00 8.31 87 PHE B C 1
ATOM 4758 O O . PHE B 1 87 ? 26.969 53.441 114.889 1.00 8.06 87 PHE B O 1
ATOM 4766 N N . LYS B 1 88 ? 25.404 55.059 114.831 1.00 8.92 88 LYS B N 1
ATOM 4767 C CA . LYS B 1 88 ? 26.036 55.798 113.741 1.00 10.67 88 LYS B CA 1
ATOM 4768 C C . LYS B 1 88 ? 27.527 56.043 113.957 1.00 10.27 88 LYS B C 1
ATOM 4769 O O . LYS B 1 88 ? 28.303 56.019 113.003 1.00 10.66 88 LYS B O 1
ATOM 4775 N N . THR B 1 89 ? 27.937 56.281 115.200 1.00 9.54 89 THR B N 1
ATOM 4776 C CA . THR B 1 89 ? 29.351 56.516 115.477 1.00 8.76 89 THR B CA 1
ATOM 4777 C C . THR B 1 89 ? 30.039 55.335 116.164 1.00 7.81 89 THR B C 1
ATOM 4778 O O . THR B 1 89 ? 31.211 55.072 115.913 1.00 8.83 89 THR B O 1
ATOM 4782 N N . TRP B 1 90 ? 29.312 54.617 117.018 1.00 6.79 90 TRP B N 1
ATOM 4783 C CA . TRP B 1 90 ? 29.878 53.466 117.723 1.00 6.90 90 TRP B CA 1
ATOM 4784 C C . TRP B 1 90 ? 30.362 52.393 116.741 1.00 7.12 90 TRP B C 1
ATOM 4785 O O . TRP B 1 90 ? 31.368 51.724 116.982 1.00 7.14 90 TRP B O 1
ATOM 4796 N N . LYS B 1 91 ? 29.653 52.236 115.627 1.00 7.03 91 LYS B N 1
ATOM 4797 C CA . LYS B 1 91 ? 30.035 51.243 114.630 1.00 7.02 91 LYS B CA 1
ATOM 4798 C C . LYS B 1 91 ? 31.385 51.573 113.997 1.00 7.72 91 LYS B C 1
ATOM 4799 O O . LYS B 1 91 ? 32.065 50.683 113.481 1.00 8.76 91 LYS B O 1
ATOM 4805 N N . ASP B 1 92 ? 31.777 52.845 114.042 1.00 8.61 92 ASP B N 1
ATOM 4806 C CA . ASP B 1 92 ? 33.039 53.270 113.442 1.00 9.24 92 ASP B CA 1
ATOM 4807 C C . ASP B 1 92 ? 34.239 53.243 114.378 1.00 10.37 92 ASP B C 1
ATOM 4808 O O . ASP B 1 92 ? 35.363 53.495 113.949 1.00 11.40 92 ASP B O 1
ATOM 4813 N N . TRP B 1 93 ? 34.008 52.954 115.653 1.00 9.65 93 TRP B N 1
ATOM 4814 C CA . TRP B 1 93 ? 35.103 52.871 116.612 1.00 8.97 93 TRP B CA 1
ATOM 4815 C C . TRP B 1 93 ? 36.047 51.742 116.207 1.00 9.07 93 TRP B C 1
ATOM 4816 O O . TRP B 1 93 ? 35.604 50.695 115.731 1.00 9.69 93 TRP B O 1
ATOM 4827 N N . PRO B 1 94 ? 37.363 51.946 116.365 1.00 8.84 94 PRO B N 1
ATOM 4828 C CA . PRO B 1 94 ? 38.282 50.864 116.002 1.00 8.40 94 PRO B CA 1
ATOM 4829 C C . PRO B 1 94 ? 37.930 49.721 116.949 1.00 6.89 94 PRO B C 1
ATOM 4830 O O . PRO B 1 94 ? 37.573 49.963 118.105 1.00 7.41 94 PRO B O 1
ATOM 4834 N N . GLN B 1 95 ? 38.021 48.484 116.483 1.00 5.90 95 GLN B N 1
ATOM 4835 C CA . GLN B 1 95 ? 37.684 47.371 117.359 1.00 6.07 95 GLN B CA 1
ATOM 4836 C C . GLN B 1 95 ? 38.546 47.380 118.619 1.00 6.16 95 GLN B C 1
ATOM 4837 O O . GLN B 1 95 ? 38.075 47.046 119.704 1.00 6.03 95 GLN B O 1
ATOM 4843 N N . GLU B 1 96 ? 39.806 47.776 118.481 1.00 6.06 96 GLU B N 1
ATOM 4844 C CA . GLU B 1 96 ? 40.698 47.823 119.631 1.00 7.10 96 GLU B CA 1
ATOM 4845 C C . GLU B 1 96 ? 40.144 48.738 120.725 1.00 5.87 96 GLU B C 1
ATOM 4846 O O . GLU B 1 96 ? 40.290 48.454 121.917 1.00 7.28 96 GLU B O 1
ATOM 4852 N N . ASP B 1 97 ? 39.519 49.840 120.312 1.00 6.16 97 ASP B N 1
ATOM 4853 C CA . ASP B 1 97 ? 38.936 50.801 121.250 1.00 6.66 97 ASP B CA 1
ATOM 4854 C C . ASP B 1 97 ? 37.713 50.214 121.951 1.00 6.47 97 ASP B C 1
ATOM 4855 O O . ASP B 1 97 ? 37.537 50.383 123.161 1.00 6.10 97 ASP B O 1
ATOM 4860 N N . ARG B 1 98 ? 36.860 49.531 121.191 1.00 6.18 98 ARG B N 1
ATOM 4861 C CA . ARG B 1 98 ? 35.669 48.924 121.774 1.00 5.93 98 ARG B CA 1
ATOM 4862 C C . ARG B 1 98 ? 36.055 47.811 122.739 1.00 5.11 98 ARG B C 1
ATOM 4863 O O . ARG B 1 98 ? 35.464 47.676 123.814 1.00 6.16 98 ARG B O 1
ATOM 4871 N N . SER B 1 99 ? 37.050 47.014 122.360 1.00 5.52 99 SER B N 1
ATOM 4872 C CA . SER B 1 99 ? 37.489 45.925 123.220 1.00 5.68 99 SER B CA 1
ATOM 4873 C C . SER B 1 99 ? 38.083 46.454 124.520 1.00 5.84 99 SER B C 1
ATOM 4874 O O . SER B 1 99 ? 37.873 45.864 125.584 1.00 6.45 99 SER B O 1
ATOM 4877 N N . ARG B 1 100 ? 38.823 47.561 124.449 1.00 6.06 100 ARG B N 1
ATOM 4878 C CA . ARG B 1 100 ? 39.392 48.140 125.664 1.00 5.80 100 ARG B CA 1
ATOM 4879 C C . ARG B 1 100 ? 38.270 48.616 126.588 1.00 5.65 100 ARG B C 1
ATOM 4880 O O . ARG B 1 100 ? 38.390 48.540 127.813 1.00 6.22 100 ARG B O 1
ATOM 4888 N N . LEU B 1 101 ? 37.177 49.101 126.010 1.00 6.00 101 LEU B N 1
ATOM 4889 C CA . LEU B 1 101 ? 36.061 49.560 126.824 1.00 7.02 101 LEU B CA 1
ATOM 4890 C C . LEU B 1 101 ? 35.494 48.370 127.594 1.00 6.27 101 LEU B C 1
ATOM 4891 O O . LEU B 1 101 ? 35.194 48.478 128.783 1.00 6.49 101 LEU B O 1
ATOM 4896 N N . LEU B 1 102 ? 35.351 47.229 126.925 1.00 6.17 102 LEU B N 1
ATOM 4897 C CA . LEU B 1 102 ? 34.846 46.041 127.606 1.00 5.38 102 LEU B CA 1
ATOM 4898 C C . LEU B 1 102 ? 35.799 45.618 128.720 1.00 5.41 102 LEU B C 1
ATOM 4899 O O . LEU B 1 102 ? 35.365 45.294 129.819 1.00 5.43 102 LEU B O 1
ATOM 4904 N N . LEU B 1 103 ? 37.101 45.627 128.442 1.00 5.50 103 LEU B N 1
ATOM 4905 C CA . LEU B 1 103 ? 38.081 45.229 129.451 1.00 5.40 103 LEU B CA 1
ATOM 4906 C C . LEU B 1 103 ? 37.988 46.117 130.688 1.00 5.51 103 LEU B C 1
ATOM 4907 O O . LEU B 1 103 ? 38.171 45.649 131.814 1.00 6.79 103 LEU B O 1
ATOM 4912 N N . LYS B 1 104 ? 37.713 47.399 130.476 1.00 6.76 104 LYS B N 1
ATOM 4913 C CA . LYS B 1 104 ? 37.557 48.321 131.593 1.00 6.93 104 LYS B CA 1
ATOM 4914 C C . LYS B 1 104 ? 36.333 47.906 132.411 1.00 6.93 104 LYS B C 1
ATOM 4915 O O . LYS B 1 104 ? 36.385 47.863 133.640 1.00 6.85 104 LYS B O 1
ATOM 4921 N N . ALA B 1 105 ? 35.236 47.595 131.727 1.00 5.98 105 ALA B N 1
ATOM 4922 C CA . ALA B 1 105 ? 34.016 47.179 132.408 1.00 6.32 105 ALA B CA 1
ATOM 4923 C C . ALA B 1 105 ? 34.256 45.919 133.236 1.00 5.78 105 ALA B C 1
ATOM 4924 O O . ALA B 1 105 ? 33.747 45.794 134.350 1.00 6.04 105 ALA B O 1
ATOM 4926 N N . ALA B 1 106 ? 35.036 44.988 132.693 1.00 5.50 106 ALA B N 1
ATOM 4927 C CA . ALA B 1 106 ? 35.336 43.753 133.403 1.00 5.82 106 ALA B CA 1
ATOM 4928 C C . ALA B 1 106 ? 36.130 44.059 134.665 1.00 6.15 106 ALA B C 1
ATOM 4929 O O . ALA B 1 106 ? 35.874 43.480 135.716 1.00 6.91 106 ALA B O 1
ATOM 4931 N N . ALA B 1 107 ? 37.093 44.972 134.562 1.00 6.13 107 ALA B N 1
ATOM 4932 C CA . ALA B 1 107 ? 37.906 45.335 135.720 1.00 6.09 107 ALA B CA 1
ATOM 4933 C C . ALA B 1 107 ? 37.033 45.973 136.800 1.00 5.88 107 ALA B C 1
ATOM 4934 O O . ALA B 1 107 ? 37.204 45.707 137.991 1.00 8.36 107 ALA B O 1
ATOM 4936 N N . LEU B 1 108 ? 36.097 46.816 136.383 1.00 5.83 108 LEU B N 1
ATOM 4937 C CA . LEU B 1 108 ? 35.199 47.463 137.329 1.00 7.08 108 LEU B CA 1
ATOM 4938 C C . LEU B 1 108 ? 34.283 46.439 137.986 1.00 7.84 108 LEU B C 1
ATOM 4939 O O . LEU B 1 108 ? 34.029 46.512 139.185 1.00 8.42 108 LEU B O 1
ATOM 4944 N N . MET B 1 109 ? 33.798 45.475 137.209 1.00 7.05 109 MET B N 1
ATOM 4945 C CA . MET B 1 109 ? 32.916 44.451 137.762 1.00 7.50 109 MET B CA 1
ATOM 4946 C C . MET B 1 109 ? 33.676 43.575 138.752 1.00 6.56 109 MET B C 1
ATOM 4947 O O . MET B 1 109 ? 33.150 43.209 139.806 1.00 7.65 109 MET B O 1
ATOM 4952 N N . ARG B 1 110 ? 34.913 43.233 138.409 1.00 6.85 110 ARG B N 1
ATOM 4953 C CA . ARG B 1 110 ? 35.734 42.402 139.278 1.00 7.21 110 ARG B CA 1
ATOM 4954 C C . ARG B 1 110 ? 35.935 43.084 140.638 1.00 8.08 110 ARG B C 1
ATOM 4955 O O . ARG B 1 110 ? 35.949 42.421 141.677 1.00 9.03 110 ARG B O 1
ATOM 4963 N N . ARG B 1 111 ? 36.070 44.408 140.638 1.00 8.16 111 ARG B N 1
ATOM 4964 C CA . ARG B 1 111 ? 36.260 45.143 141.887 1.00 9.42 111 ARG B CA 1
ATOM 4965 C C . ARG B 1 111 ? 34.994 45.237 142.734 1.00 9.61 111 ARG B C 1
ATOM 4966 O O . ARG B 1 111 ? 35.059 45.582 143.914 1.00 11.42 111 ARG B O 1
ATOM 4974 N N . ARG B 1 112 ? 33.848 44.929 142.134 1.00 9.34 112 ARG B N 1
ATOM 4975 C CA . ARG B 1 112 ? 32.564 44.981 142.832 1.00 10.18 112 ARG B CA 1
ATOM 4976 C C . ARG B 1 112 ? 31.946 43.588 142.960 1.00 9.86 112 ARG B C 1
ATOM 4977 O O . ARG B 1 112 ? 30.743 43.446 143.178 1.00 9.52 112 ARG B O 1
ATOM 4985 N N . LYS B 1 113 ? 32.785 42.566 142.842 1.00 9.66 113 LYS B N 1
ATOM 4986 C CA . LYS B 1 113 ? 32.352 41.174 142.918 1.00 11.12 113 LYS B CA 1
ATOM 4987 C C . LYS B 1 113 ? 31.471 40.820 144.118 1.00 10.18 113 LYS B C 1
ATOM 4988 O O . LYS B 1 113 ? 30.375 40.286 143.949 1.00 9.38 113 LYS B O 1
ATOM 4994 N N . ARG B 1 114 ? 31.950 41.099 145.326 1.00 10.28 114 ARG B N 1
ATOM 4995 C CA . ARG B 1 114 ? 31.191 40.776 146.531 1.00 9.40 114 ARG B CA 1
ATOM 4996 C C . ARG B 1 114 ? 29.842 41.493 146.585 1.00 8.11 114 ARG B C 1
ATOM 4997 O O . ARG B 1 114 ? 28.834 40.907 146.990 1.00 8.83 114 ARG B O 1
ATOM 5005 N N . GLU B 1 115 ? 29.826 42.761 146.182 1.00 7.76 115 GLU B N 1
ATOM 5006 C CA . GLU B 1 115 ? 28.602 43.554 146.175 1.00 8.73 115 GLU B CA 1
ATOM 5007 C C . GLU B 1 115 ? 27.557 42.915 145.265 1.00 8.11 115 GLU B C 1
ATOM 5008 O O . GLU B 1 115 ? 26.395 42.770 145.641 1.00 8.21 115 GLU B O 1
ATOM 5014 N N . LEU B 1 116 ? 27.970 42.539 144.061 1.00 6.57 116 LEU B N 1
ATOM 5015 C CA . LEU B 1 116 ? 27.051 41.917 143.115 1.00 6.84 116 LEU B CA 1
ATOM 5016 C C . LEU B 1 116 ? 26.579 40.552 143.607 1.00 6.81 116 LEU B C 1
ATOM 5017 O O . LEU B 1 116 ? 25.406 40.204 143.457 1.00 7.34 116 LEU B O 1
ATOM 5022 N N . GLU B 1 117 ? 27.489 39.777 144.189 1.00 7.57 117 GLU B N 1
ATOM 5023 C CA . GLU B 1 117 ? 27.131 38.461 144.706 1.00 8.01 117 GLU B CA 1
ATOM 5024 C C . GLU B 1 117 ? 26.086 38.605 145.809 1.00 8.00 117 GLU B C 1
ATOM 5025 O O . GLU B 1 117 ? 25.094 37.881 145.834 1.00 7.22 117 GLU B O 1
ATOM 5031 N N . ALA B 1 118 ? 26.317 39.542 146.723 1.00 7.93 118 ALA B N 1
ATOM 5032 C CA . ALA B 1 118 ? 25.386 39.764 147.823 1.00 7.33 118 ALA B CA 1
ATOM 5033 C C . ALA B 1 118 ? 24.026 40.208 147.307 1.00 6.97 118 ALA B C 1
ATOM 5034 O O . ALA B 1 118 ? 23.000 39.890 147.904 1.00 8.09 118 ALA B O 1
ATOM 5036 N N . THR B 1 119 ? 24.014 40.945 146.201 1.00 6.73 119 THR B N 1
ATOM 5037 C CA . THR B 1 119 ? 22.758 41.408 145.629 1.00 6.58 119 THR B CA 1
ATOM 5038 C C . THR B 1 119 ? 22.010 40.206 145.056 1.00 7.16 119 THR B C 1
ATOM 5039 O O . THR B 1 119 ? 20.794 40.115 145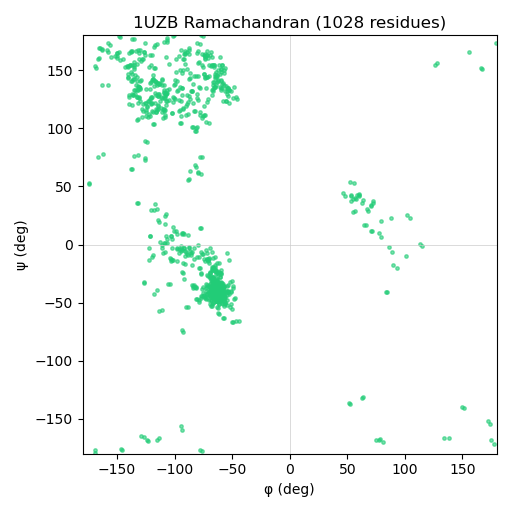.178 1.00 7.86 119 THR B O 1
ATOM 5043 N N . LEU B 1 120 ? 22.738 39.278 144.440 1.00 6.06 120 LEU B N 1
ATOM 5044 C CA . LEU B 1 120 ? 22.119 38.071 143.895 1.00 6.76 120 LEU B CA 1
ATOM 5045 C C . LEU B 1 120 ? 21.523 37.248 145.034 1.00 6.96 120 LEU B C 1
ATOM 5046 O O . LEU B 1 120 ? 20.430 36.702 144.911 1.00 7.01 120 LEU B O 1
ATOM 5051 N N . VAL B 1 121 ? 22.252 37.158 146.141 1.00 6.72 121 VAL B N 1
ATOM 5052 C CA . VAL B 1 121 ? 21.785 36.409 147.298 1.00 6.61 121 VAL B CA 1
ATOM 5053 C C . VAL B 1 121 ? 20.430 36.930 147.774 1.00 6.26 121 VAL B C 1
ATOM 5054 O O . VAL B 1 121 ? 19.481 36.165 147.915 1.00 7.88 121 VAL B O 1
ATOM 5058 N N . TYR B 1 122 ? 20.344 38.238 148.001 1.00 7.04 122 TYR B N 1
ATOM 5059 C CA . TYR B 1 122 ? 19.113 38.852 148.483 1.00 6.49 122 TYR B CA 1
ATOM 5060 C C . TYR B 1 122 ? 17.992 39.019 147.464 1.00 7.03 122 TYR B C 1
ATOM 5061 O O . TYR B 1 122 ? 16.820 38.855 147.813 1.00 8.41 122 TYR B O 1
ATOM 5070 N N . GLU B 1 123 ? 18.329 39.330 146.215 1.00 7.58 123 GLU B N 1
ATOM 5071 C CA . GLU B 1 123 ? 17.293 39.548 145.209 1.00 7.28 123 GLU B CA 1
ATOM 5072 C C . GLU B 1 123 ? 16.732 38.315 144.520 1.00 7.68 123 GLU B C 1
ATOM 5073 O O . GLU B 1 123 ? 15.538 38.269 144.232 1.00 7.52 123 GLU B O 1
ATOM 5079 N N . VAL B 1 124 ? 17.571 37.320 144.243 1.00 7.41 124 VAL B N 1
ATOM 5080 C CA . VAL B 1 124 ? 17.066 36.124 143.577 1.00 7.86 124 VAL B CA 1
ATOM 5081 C C . VAL B 1 124 ? 17.268 34.820 144.339 1.00 7.01 124 VAL B C 1
ATOM 5082 O O . VAL B 1 124 ? 17.013 33.742 143.812 1.00 7.65 124 VAL B O 1
ATOM 5086 N N . GLY B 1 125 ? 17.736 34.917 145.577 1.00 6.66 125 GLY B N 1
ATOM 5087 C CA . GLY B 1 125 ? 17.896 33.727 146.395 1.00 6.18 125 GLY B CA 1
ATOM 5088 C C . GLY B 1 125 ? 18.975 32.716 146.068 1.00 6.27 125 GLY B C 1
ATOM 5089 O O . GLY B 1 125 ? 18.781 31.513 146.266 1.00 6.52 125 GLY B O 1
ATOM 5090 N N . LYS B 1 126 ? 20.109 33.184 145.565 1.00 7.41 126 LYS B N 1
ATOM 5091 C CA . LYS B 1 126 ? 21.216 32.288 145.272 1.00 7.96 126 LYS B CA 1
ATOM 5092 C C . LYS B 1 126 ? 22.050 32.146 146.533 1.00 7.15 126 LYS B C 1
ATOM 5093 O O . LYS B 1 126 ? 22.208 33.115 147.286 1.00 8.12 126 LYS B O 1
ATOM 5099 N N . ASN B 1 127 ? 22.568 30.949 146.791 1.00 7.68 127 ASN B N 1
ATOM 5100 C CA . ASN B 1 127 ? 23.418 30.802 147.956 1.00 7.15 127 ASN B CA 1
ATOM 5101 C C . ASN B 1 127 ? 24.763 31.411 147.561 1.00 7.86 127 ASN B C 1
ATOM 5102 O O . ASN B 1 127 ? 24.926 31.893 146.438 1.00 6.83 127 ASN B O 1
ATOM 5107 N N . TRP B 1 128 ? 25.721 31.396 148.474 1.00 7.46 128 TRP B N 1
ATOM 5108 C CA . TRP B 1 128 ? 27.011 32.025 148.231 1.00 8.21 128 TRP B CA 1
ATOM 5109 C C . TRP B 1 128 ? 27.803 31.621 146.996 1.00 7.71 128 TRP B C 1
ATOM 5110 O O . TRP B 1 128 ? 28.236 32.485 146.232 1.00 7.51 128 TRP B O 1
ATOM 5121 N N . VAL B 1 129 ? 28.010 30.324 146.798 1.00 8.21 129 VAL B N 1
ATOM 5122 C CA . VAL B 1 129 ? 28.783 29.872 145.646 1.00 8.78 129 VAL B CA 1
ATOM 5123 C C . VAL B 1 129 ? 28.028 30.025 144.329 1.00 8.01 129 VAL B C 1
ATOM 5124 O O . VAL B 1 129 ? 28.639 30.287 143.295 1.00 8.73 129 VAL B O 1
ATOM 5128 N N . GLU B 1 130 ? 26.709 29.854 144.350 1.00 7.38 130 GLU B N 1
ATOM 5129 C CA . GLU B 1 130 ? 25.932 30.037 143.129 1.00 7.10 130 GLU B CA 1
ATOM 5130 C C . GLU B 1 130 ? 26.047 31.508 142.722 1.00 7.13 130 GLU B C 1
ATOM 5131 O O . GLU B 1 130 ? 26.162 31.833 141.543 1.00 7.18 130 GLU B O 1
ATOM 5137 N N . ALA B 1 131 ? 26.030 32.400 143.707 1.00 7.06 131 ALA B N 1
ATOM 5138 C CA . ALA B 1 131 ? 26.147 33.824 143.426 1.00 7.06 131 ALA B CA 1
ATOM 5139 C C . ALA B 1 131 ? 27.528 34.152 142.850 1.00 6.73 131 ALA B C 1
ATOM 5140 O O . ALA B 1 131 ? 27.641 34.881 141.857 1.00 7.63 131 ALA B O 1
ATOM 5142 N N . SER B 1 132 ? 28.576 33.606 143.461 1.00 6.34 132 SER B N 1
ATOM 5143 C CA . SER B 1 132 ? 29.931 33.867 142.991 1.00 6.08 132 SER B CA 1
ATOM 5144 C C . SER B 1 132 ? 30.160 33.321 141.583 1.00 7.07 132 SER B C 1
ATOM 5145 O O . SER B 1 132 ? 30.841 33.954 140.779 1.00 6.60 132 SER B O 1
ATOM 5149 N N . ALA B 1 133 ? 29.600 32.152 141.281 1.00 5.91 133 ALA B N 1
ATOM 5150 C CA . ALA B 1 133 ? 29.761 31.571 139.952 1.00 6.35 133 ALA B CA 1
ATOM 5151 C C . ALA B 1 133 ? 29.076 32.452 138.908 1.00 7.12 133 ALA B C 1
ATOM 5152 O O . ALA B 1 133 ? 29.574 32.607 137.795 1.00 6.41 133 ALA B O 1
ATOM 5154 N N . ASP B 1 134 ? 27.939 33.034 139.275 1.00 6.81 134 ASP B N 1
ATOM 5155 C CA . ASP B 1 134 ? 27.171 33.897 138.379 1.00 7.26 134 ASP B CA 1
ATOM 5156 C C . ASP B 1 134 ? 27.999 35.129 138.005 1.00 6.00 134 ASP B C 1
ATOM 5157 O O . ASP B 1 134 ? 28.198 35.434 136.824 1.00 7.35 134 ASP B O 1
ATOM 5162 N N . VAL B 1 135 ? 28.492 35.837 139.013 1.00 6.26 135 VAL B N 1
ATOM 5163 C CA . VAL B 1 135 ? 29.282 37.033 138.762 1.00 5.80 135 VAL B CA 1
ATOM 5164 C C . VAL B 1 135 ? 30.577 36.699 138.018 1.00 5.04 135 VAL B C 1
ATOM 5165 O O . VAL B 1 135 ? 30.979 37.432 137.117 1.00 5.32 135 VAL B O 1
ATOM 5169 N N . ALA B 1 136 ? 31.219 35.590 138.378 1.00 5.94 136 ALA B N 1
ATOM 5170 C CA . ALA B 1 136 ? 32.454 35.189 137.711 1.00 5.58 136 ALA B CA 1
ATOM 5171 C C . ALA B 1 136 ? 32.191 34.936 136.227 1.00 5.90 136 ALA B C 1
ATOM 5172 O O . ALA B 1 136 ? 33.019 35.258 135.380 1.00 6.67 136 ALA B O 1
ATOM 5174 N N . GLU B 1 137 ? 31.036 34.353 135.919 1.00 5.08 137 GLU B N 1
ATOM 5175 C CA . GLU B 1 137 ? 30.669 34.072 134.537 1.00 6.03 137 GLU B CA 1
ATOM 5176 C C . GLU B 1 137 ? 30.468 35.375 133.757 1.00 5.55 137 GLU B C 1
ATOM 5177 O O . GLU B 1 137 ? 30.860 35.476 132.593 1.00 5.37 137 GLU B O 1
ATOM 5183 N N . ALA B 1 138 ? 29.853 36.369 134.396 1.00 5.63 138 ALA B N 1
ATOM 5184 C CA . ALA B 1 138 ? 29.632 37.664 133.755 1.00 5.25 138 ALA B CA 1
ATOM 5185 C C . ALA B 1 138 ? 30.981 38.285 133.385 1.00 4.58 138 ALA B C 1
ATOM 5186 O O . ALA B 1 138 ? 31.154 38.795 132.279 1.00 4.77 138 ALA B O 1
ATOM 5188 N N . ILE B 1 139 ? 31.923 38.258 134.323 1.00 5.41 139 ILE B N 1
ATOM 5189 C CA . ILE B 1 139 ? 33.256 38.792 134.082 1.00 4.81 139 ILE B CA 1
ATOM 5190 C C . ILE B 1 139 ? 33.877 38.038 132.907 1.00 5.34 139 ILE B C 1
ATOM 5191 O O . ILE B 1 139 ? 34.491 38.643 132.019 1.00 5.05 139 ILE B O 1
ATOM 5196 N N . ASP B 1 140 ? 33.703 36.718 132.897 1.00 4.22 140 ASP B N 1
ATOM 5197 C CA . ASP B 1 140 ? 34.238 35.879 131.820 1.00 5.38 140 ASP B CA 1
ATOM 5198 C C . ASP B 1 140 ? 33.690 36.290 130.453 1.00 4.86 140 ASP B C 1
ATOM 5199 O O . ASP B 1 140 ? 34.432 36.356 129.475 1.00 4.50 140 ASP B O 1
ATOM 5204 N N . PHE B 1 141 ? 32.385 36.540 130.368 1.00 4.73 141 PHE B N 1
ATOM 5205 C CA . PHE B 1 141 ? 31.798 36.944 129.092 1.00 4.75 141 PHE B CA 1
ATOM 5206 C C . PHE B 1 141 ? 32.462 38.217 128.582 1.00 4.53 141 PHE B C 1
ATOM 5207 O O . PHE B 1 141 ? 32.806 38.322 127.405 1.00 4.97 141 PHE B O 1
ATOM 5215 N N . ILE B 1 142 ? 32.635 39.193 129.467 1.00 4.81 142 ILE B N 1
ATOM 5216 C CA . ILE B 1 142 ? 33.247 40.453 129.067 1.00 5.25 142 ILE B CA 1
ATOM 5217 C C . ILE B 1 142 ? 34.684 40.243 128.585 1.00 5.47 142 ILE B C 1
ATOM 5218 O O . ILE B 1 142 ? 35.064 40.719 127.514 1.00 5.49 142 ILE B O 1
ATOM 5223 N N . GLU B 1 143 ? 35.474 39.520 129.373 1.00 4.80 143 GLU B N 1
ATOM 5224 C CA . GLU B 1 143 ? 36.865 39.251 129.026 1.00 4.86 143 GLU B CA 1
ATOM 5225 C C . GLU B 1 143 ? 36.978 38.442 127.736 1.00 4.67 143 GLU B C 1
ATOM 5226 O O . GLU B 1 143 ? 37.837 38.709 126.890 1.00 5.60 143 GLU B O 1
ATOM 5232 N N . TYR B 1 144 ? 36.106 37.451 127.585 1.00 4.53 144 TYR B N 1
ATOM 5233 C CA . TYR B 1 144 ? 36.137 36.593 126.410 1.00 4.92 144 TYR B CA 1
ATOM 5234 C C . TYR B 1 144 ? 35.708 37.323 125.144 1.00 4.41 144 TYR B C 1
ATOM 5235 O O . TYR B 1 144 ? 36.416 37.285 124.135 1.00 5.43 144 TYR B O 1
ATOM 5244 N N . TYR B 1 145 ? 34.559 37.993 125.184 1.00 4.55 145 TYR B N 1
ATOM 5245 C CA . TYR B 1 145 ? 34.083 38.701 123.997 1.00 4.97 145 TYR B CA 1
ATOM 5246 C C . TYR B 1 145 ? 34.989 39.867 123.585 1.00 5.35 145 TYR B C 1
ATOM 5247 O O . TYR B 1 145 ? 35.102 40.173 122.398 1.00 5.58 145 TYR B O 1
ATOM 5256 N N . ALA B 1 146 ? 35.647 40.511 124.544 1.00 5.31 146 ALA B N 1
ATOM 5257 C CA . ALA B 1 146 ? 36.550 41.611 124.206 1.00 5.96 146 ALA B CA 1
ATOM 5258 C C . ALA B 1 146 ? 37.668 41.077 123.305 1.00 5.06 146 ALA B C 1
ATOM 5259 O O . ALA B 1 146 ? 38.067 41.727 122.337 1.00 5.93 146 ALA B O 1
ATOM 5261 N N . ARG B 1 147 ? 38.170 39.887 123.631 1.00 5.52 147 ARG B N 1
ATOM 5262 C CA . ARG B 1 147 ? 39.236 39.261 122.858 1.00 5.71 147 ARG B CA 1
ATOM 5263 C C . ARG B 1 147 ? 38.713 38.653 121.557 1.00 4.78 147 ARG B C 1
ATOM 5264 O O . ARG B 1 147 ? 39.304 38.836 120.494 1.00 5.53 147 ARG B O 1
ATOM 5272 N N . ALA B 1 148 ? 37.599 37.931 121.638 1.00 5.24 148 ALA B N 1
ATOM 5273 C CA . ALA B 1 148 ? 37.026 37.290 120.458 1.00 5.49 148 ALA B CA 1
ATOM 5274 C C . ALA B 1 148 ? 36.668 38.303 119.374 1.00 6.08 148 ALA B C 1
ATOM 5275 O O . ALA B 1 148 ? 36.810 38.029 118.179 1.00 6.02 148 ALA B O 1
ATOM 5277 N N . ALA B 1 149 ? 36.194 39.473 119.790 1.00 5.23 149 ALA B N 1
ATOM 5278 C CA . ALA B 1 149 ? 35.808 40.511 118.843 1.00 6.40 149 ALA B CA 1
ATOM 5279 C C . ALA B 1 149 ? 36.964 40.929 117.935 1.00 6.27 149 ALA B C 1
ATOM 5280 O O . ALA B 1 149 ? 36.754 41.271 116.770 1.00 5.74 149 ALA B O 1
ATOM 5282 N N . LEU B 1 150 ? 38.184 40.896 118.457 1.00 6.87 150 LEU B N 1
ATOM 5283 C CA . LEU B 1 150 ? 39.341 41.290 117.662 1.00 8.59 150 LEU B CA 1
ATOM 5284 C C . LEU B 1 150 ? 39.604 40.325 116.512 1.00 8.65 150 LEU B C 1
ATOM 5285 O O . LEU B 1 150 ? 40.255 40.683 115.531 1.00 8.90 150 LEU B O 1
ATOM 5290 N N . ARG B 1 151 ? 39.086 39.107 116.626 1.00 7.80 151 ARG B N 1
ATOM 5291 C CA . ARG B 1 151 ? 39.262 38.108 115.579 1.00 7.59 151 ARG B CA 1
ATOM 5292 C C . ARG B 1 151 ? 38.450 38.452 114.328 1.00 8.32 151 ARG B C 1
ATOM 5293 O O . ARG B 1 151 ? 38.670 37.872 113.265 1.00 9.85 151 ARG B O 1
ATOM 5301 N N . TYR B 1 152 ? 37.520 39.397 114.456 1.00 6.47 152 TYR B N 1
ATOM 5302 C CA . TYR B 1 152 ? 36.679 39.810 113.334 1.00 6.46 152 TYR B CA 1
ATOM 5303 C C . TYR B 1 152 ? 37.057 41.180 112.779 1.00 7.33 152 TYR B C 1
ATOM 5304 O O . TYR B 1 152 ? 36.383 41.687 111.888 1.00 7.42 152 TYR B O 1
ATOM 5313 N N . ARG B 1 153 ? 38.135 41.771 113.288 1.00 7.79 153 ARG B N 1
ATOM 5314 C CA . ARG B 1 153 ? 38.536 43.110 112.859 1.00 9.78 153 ARG B CA 1
ATOM 5315 C C . ARG B 1 153 ? 38.856 43.286 111.375 1.00 9.47 153 ARG B C 1
ATOM 5316 O O . ARG B 1 153 ? 39.304 42.364 110.698 1.00 9.77 153 ARG B O 1
ATOM 5324 N N . TYR B 1 154 ? 38.619 44.502 110.897 1.00 9.82 154 TYR B N 1
ATOM 5325 C CA . TYR B 1 154 ? 38.826 44.888 109.503 1.00 9.28 154 TYR B CA 1
ATOM 5326 C C . TYR B 1 154 ? 40.236 44.693 108.959 1.00 10.79 154 TYR B C 1
ATOM 5327 O O . TYR B 1 154 ? 41.200 45.190 109.539 1.00 12.43 154 TYR B O 1
ATOM 5336 N N . PRO B 1 155 ? 40.385 43.921 107.867 1.00 10.93 155 PRO B N 1
ATOM 5337 C CA . PRO B 1 155 ? 39.388 43.182 107.079 1.00 11.98 155 PRO B CA 1
ATOM 5338 C C . PRO B 1 155 ? 39.661 41.704 107.380 1.00 12.89 155 PRO B C 1
ATOM 5339 O O . PRO B 1 155 ? 40.714 41.175 107.027 1.00 14.59 155 PRO B O 1
ATOM 5343 N N . ALA B 1 156 ? 38.710 41.037 108.025 1.00 11.70 156 ALA B N 1
ATOM 5344 C CA . ALA B 1 156 ? 38.909 39.654 108.452 1.00 11.27 156 ALA B CA 1
ATOM 5345 C C . ALA B 1 156 ? 38.568 38.477 107.545 1.00 11.76 156 ALA B C 1
ATOM 5346 O O . ALA B 1 156 ? 38.909 37.346 107.882 1.00 11.98 156 ALA B O 1
ATOM 5348 N N . VAL B 1 157 ? 37.922 38.710 106.410 1.00 8.66 157 VAL B N 1
ATOM 5349 C CA . VAL B 1 157 ? 37.528 37.590 105.560 1.00 7.97 157 VAL B CA 1
ATOM 5350 C C . VAL B 1 157 ? 38.577 37.080 104.578 1.00 7.34 157 VAL B C 1
ATOM 5351 O O . VAL B 1 157 ? 39.207 37.851 103.858 1.00 8.38 157 VAL B O 1
ATOM 5355 N N . GLU B 1 158 ? 38.745 35.761 104.556 1.00 7.41 158 GLU B N 1
ATOM 5356 C CA . GLU B 1 158 ? 39.693 35.106 103.664 1.00 7.58 158 GLU B CA 1
ATOM 5357 C C . GLU B 1 158 ? 39.043 34.920 102.291 1.00 7.13 158 GLU B C 1
ATOM 5358 O O . GLU B 1 158 ? 38.064 34.184 102.152 1.00 7.11 158 GLU B O 1
ATOM 5364 N N . VAL B 1 159 ? 39.589 35.587 101.280 1.00 6.41 159 VAL B N 1
ATOM 5365 C CA . VAL B 1 159 ? 39.039 35.488 99.935 1.00 7.29 159 VAL B CA 1
ATOM 5366 C C . VAL B 1 159 ? 40.098 35.103 98.912 1.00 6.93 159 VAL B C 1
ATOM 5367 O O . VAL B 1 159 ? 41.302 35.148 99.185 1.00 8.56 159 VAL B O 1
ATOM 5371 N N . VAL B 1 160 ? 39.629 34.706 97.734 1.00 5.53 160 VAL B N 1
ATOM 5372 C CA . VAL B 1 160 ? 40.488 34.309 96.628 1.00 6.20 160 VAL B CA 1
ATOM 5373 C C . VAL B 1 160 ? 40.811 35.558 95.813 1.00 7.46 160 VAL B C 1
ATOM 5374 O O . VAL B 1 160 ? 39.915 36.301 95.424 1.00 8.30 160 VAL B O 1
ATOM 5378 N N . PRO B 1 161 ? 42.099 35.814 95.549 1.00 7.27 161 PRO B N 1
ATOM 5379 C CA . PRO B 1 161 ? 42.452 37.002 94.769 1.00 8.21 161 PRO B CA 1
ATOM 5380 C C . PRO B 1 161 ? 42.127 36.877 93.285 1.00 7.19 161 PRO B C 1
ATOM 5381 O O . PRO B 1 161 ? 41.911 35.774 92.768 1.00 7.97 161 PRO B O 1
ATOM 5385 N N . TYR B 1 162 ? 42.087 38.019 92.608 1.00 7.71 162 TYR B N 1
ATOM 5386 C CA . TYR B 1 162 ? 41.790 38.070 91.181 1.00 8.35 162 TYR B CA 1
ATOM 5387 C C . TYR B 1 162 ? 42.749 39.070 90.545 1.00 8.74 162 TYR B C 1
ATOM 5388 O O . TYR B 1 162 ? 43.031 40.117 91.127 1.00 8.33 162 TYR B O 1
ATOM 5397 N N . PRO B 1 163 ? 43.253 38.770 89.337 1.00 8.42 163 PRO B N 1
ATOM 5398 C CA . PRO B 1 163 ? 44.189 39.664 88.642 1.00 9.77 163 PRO B CA 1
ATOM 5399 C C . PRO B 1 163 ? 43.694 41.096 88.436 1.00 8.81 163 PRO B C 1
ATOM 5400 O O . PRO B 1 163 ? 42.540 41.320 88.065 1.00 10.02 163 PRO B O 1
ATOM 5404 N N . GLY B 1 164 ? 44.588 42.052 88.683 1.00 7.74 164 GLY B N 1
ATOM 5405 C CA . GLY B 1 164 ? 44.282 43.461 88.493 1.00 7.77 164 GLY B CA 1
ATOM 5406 C C . GLY B 1 164 ? 43.212 44.060 89.379 1.00 6.37 164 GLY B C 1
ATOM 5407 O O . GLY B 1 164 ? 42.711 45.144 89.088 1.00 6.80 164 GLY B O 1
ATOM 5408 N N . GLU B 1 165 ? 42.878 43.377 90.467 1.00 6.82 165 GLU B N 1
ATOM 5409 C CA . GLU B 1 165 ? 41.844 43.846 91.381 1.00 7.18 165 GLU B CA 1
ATOM 5410 C C . GLU B 1 165 ? 42.196 43.657 92.840 1.00 6.20 165 GLU B C 1
ATOM 5411 O O . GLU B 1 165 ? 42.973 42.770 93.201 1.00 6.92 165 GLU B O 1
ATOM 5417 N N . ASP B 1 166 ? 41.602 44.501 93.676 1.00 6.84 166 ASP B N 1
ATOM 5418 C CA . ASP B 1 166 ? 41.734 44.365 95.113 1.00 5.69 166 ASP B CA 1
ATOM 5419 C C . ASP B 1 166 ? 40.335 43.888 95.505 1.00 6.11 166 ASP B C 1
ATOM 5420 O O . ASP B 1 166 ? 39.331 44.485 95.104 1.00 5.80 166 ASP B O 1
ATOM 5425 N N . ASN B 1 167 ? 40.274 42.790 96.244 1.00 4.76 167 ASN B N 1
ATOM 5426 C CA . ASN B 1 167 ? 39.008 42.238 96.702 1.00 5.28 167 ASN B CA 1
ATOM 5427 C C . ASN B 1 167 ? 39.108 42.124 98.200 1.00 6.06 167 ASN B C 1
ATOM 5428 O O . ASN B 1 167 ? 39.907 41.356 98.734 1.00 7.83 167 ASN B O 1
ATOM 5433 N N . GLU B 1 168 ? 38.290 42.919 98.870 1.00 6.19 168 GLU B N 1
ATOM 5434 C CA . GLU B 1 168 ? 38.307 42.997 100.315 1.00 5.88 168 GLU B CA 1
ATOM 5435 C C . GLU B 1 168 ? 36.944 42.750 100.924 1.00 4.68 168 GLU B C 1
ATOM 5436 O O . GLU B 1 168 ? 35.993 43.462 100.624 1.00 6.35 168 GLU B O 1
ATOM 5442 N N . SER B 1 169 ? 36.852 41.740 101.778 1.00 5.61 169 SER B N 1
ATOM 5443 C CA . SER B 1 169 ? 35.603 41.442 102.459 1.00 4.08 169 SER B CA 1
ATOM 5444 C C . SER B 1 169 ? 35.817 41.670 103.950 1.00 4.81 169 SER B C 1
ATOM 5445 O O . SER B 1 169 ? 36.864 41.325 104.501 1.00 5.05 169 SER B O 1
ATOM 5448 N N . PHE B 1 170 ? 34.828 42.269 104.599 1.00 4.44 170 PHE B N 1
ATOM 5449 C CA . PHE B 1 170 ? 34.935 42.573 106.016 1.00 5.09 170 PHE B CA 1
ATOM 5450 C C . PHE B 1 170 ? 33.578 42.559 106.692 1.00 4.84 170 PHE B C 1
ATOM 5451 O O . PHE B 1 170 ? 32.541 42.596 106.031 1.00 5.14 170 PHE B O 1
ATOM 5459 N N . TYR B 1 171 ? 33.594 42.517 108.019 1.00 4.23 171 TYR B N 1
ATOM 5460 C CA . TYR B 1 171 ? 32.365 42.489 108.795 1.00 4.43 171 TYR B CA 1
ATOM 5461 C C . TYR B 1 171 ? 31.978 43.854 109.334 1.00 5.17 171 TYR B C 1
ATOM 5462 O O . TYR B 1 171 ? 32.835 44.687 109.624 1.00 5.87 171 TYR B O 1
ATOM 5471 N N . VAL B 1 172 ? 30.673 44.069 109.448 1.00 5.19 172 VAL B N 1
ATOM 5472 C CA . VAL B 1 172 ? 30.128 45.298 110.000 1.00 5.95 172 VAL B CA 1
ATOM 5473 C C . VAL B 1 172 ? 28.974 44.912 110.916 1.00 6.03 172 VAL B C 1
ATOM 5474 O O . VAL B 1 172 ? 28.303 43.901 110.696 1.00 6.08 172 VAL B O 1
ATOM 5478 N N . PRO B 1 173 ? 28.750 45.691 111.981 1.00 5.27 173 PRO B N 1
ATOM 5479 C CA . PRO B 1 173 ? 27.655 45.392 112.908 1.00 4.96 173 PRO B CA 1
ATOM 5480 C C . PRO B 1 173 ? 26.301 45.631 112.246 1.00 5.63 173 PRO B C 1
ATOM 5481 O O . PRO B 1 173 ? 26.214 46.310 111.225 1.00 7.45 173 PRO B O 1
ATOM 5485 N N . LEU B 1 174 ? 25.252 45.077 112.845 1.00 6.11 174 LEU B N 1
ATOM 5486 C CA . LEU B 1 174 ? 23.895 45.181 112.317 1.00 6.52 174 LEU B CA 1
ATOM 5487 C C . LEU B 1 174 ? 23.166 46.482 112.633 1.00 6.56 174 LEU B C 1
ATOM 5488 O O . LEU B 1 174 ? 22.549 47.080 111.752 1.00 7.02 174 LEU B O 1
ATOM 5493 N N . GLY B 1 175 ? 23.217 46.905 113.893 1.00 5.96 175 GLY B N 1
ATOM 5494 C CA . GLY B 1 175 ? 22.535 48.124 114.290 1.00 6.53 175 GLY B CA 1
ATOM 5495 C C . GLY B 1 175 ? 22.082 48.061 115.734 1.00 5.80 175 GLY B C 1
ATOM 5496 O O . GLY B 1 175 ? 22.810 47.560 116.589 1.00 6.02 175 GLY B O 1
ATOM 5497 N N . ALA B 1 176 ? 20.883 48.574 116.004 1.00 5.89 176 ALA B N 1
ATOM 5498 C CA . ALA B 1 176 ? 20.321 48.574 117.354 1.00 6.37 176 ALA B CA 1
ATOM 5499 C C . ALA B 1 176 ? 19.383 47.390 117.535 1.00 6.12 176 ALA B C 1
ATOM 5500 O O . ALA B 1 176 ? 18.531 47.121 116.686 1.00 7.17 176 ALA B O 1
ATOM 5502 N N . GLY B 1 177 ? 19.544 46.683 118.648 1.00 5.97 177 GLY B N 1
ATOM 5503 C CA . GLY B 1 177 ? 18.706 45.532 118.917 1.00 6.08 177 GLY B CA 1
ATOM 5504 C C . GLY B 1 177 ? 18.234 45.491 120.355 1.00 5.95 177 GLY B C 1
ATOM 5505 O O . GLY B 1 177 ? 18.614 46.335 121.173 1.00 6.69 177 GLY B O 1
ATOM 5506 N N . VAL B 1 178 ? 17.402 44.504 120.667 1.00 5.76 178 VAL B N 1
ATOM 5507 C CA . VAL B 1 178 ? 16.876 44.361 122.015 1.00 5.91 178 VAL B CA 1
ATOM 5508 C C . VAL B 1 178 ? 17.328 43.060 122.672 1.00 5.71 178 VAL B C 1
ATOM 5509 O O . VAL B 1 178 ? 17.404 42.006 122.027 1.00 6.91 178 VAL B O 1
ATOM 5513 N N . VAL B 1 179 ? 17.646 43.160 123.961 1.00 5.30 179 VAL B N 1
ATOM 5514 C CA . VAL B 1 179 ? 18.068 42.023 124.765 1.00 6.33 179 VAL B CA 1
ATOM 5515 C C . VAL B 1 179 ? 16.990 41.787 125.819 1.00 5.86 179 VAL B C 1
ATOM 5516 O O . VAL B 1 179 ? 16.591 42.713 126.528 1.00 6.51 179 VAL B O 1
ATOM 5520 N N . ILE B 1 180 ? 16.510 40.552 125.892 1.00 6.32 180 ILE B N 1
ATOM 5521 C CA . ILE B 1 180 ? 15.497 40.158 126.867 1.00 7.20 180 ILE B CA 1
ATOM 5522 C C . ILE B 1 180 ? 16.182 39.090 127.713 1.00 7.56 180 ILE B C 1
ATOM 5523 O O . ILE B 1 180 ? 16.342 37.947 127.283 1.00 7.62 180 ILE B O 1
ATOM 5528 N N . ALA B 1 181 ? 16.587 39.484 128.916 1.00 8.31 181 ALA B N 1
ATOM 5529 C CA . ALA B 1 181 ? 17.326 38.618 129.828 1.00 7.87 181 ALA B CA 1
ATOM 5530 C C . ALA B 1 181 ? 16.503 37.830 130.839 1.00 8.58 181 ALA B C 1
ATOM 5531 O O . ALA B 1 181 ? 15.366 38.179 131.145 1.00 9.35 181 ALA B O 1
ATOM 5533 N N . PRO B 1 182 ? 17.088 36.748 131.379 1.00 7.87 182 PRO B N 1
ATOM 5534 C CA . PRO B 1 182 ? 16.451 35.872 132.363 1.00 8.37 182 PRO B CA 1
ATOM 5535 C C . PRO B 1 182 ? 16.722 36.311 133.796 1.00 7.64 182 PRO B C 1
ATOM 5536 O O . PRO B 1 182 ? 17.625 37.108 134.052 1.00 7.57 182 PRO B O 1
ATOM 5540 N N . TRP B 1 183 ? 15.943 35.775 134.728 1.00 7.20 183 TRP B N 1
ATOM 5541 C CA . TRP B 1 183 ? 16.124 36.109 136.131 1.00 8.04 183 TRP B CA 1
ATOM 5542 C C . TRP B 1 183 ? 17.038 35.133 136.858 1.00 8.14 183 TRP B C 1
ATOM 5543 O O . TRP B 1 183 ? 17.531 35.443 137.939 1.00 8.82 183 TRP B O 1
ATOM 5554 N N . ASN B 1 184 ? 17.285 33.965 136.269 1.00 7.85 184 ASN B N 1
ATOM 5555 C CA . ASN B 1 184 ? 18.116 32.970 136.943 1.00 8.16 184 ASN B CA 1
ATOM 5556 C C . ASN B 1 184 ? 19.625 33.229 136.904 1.00 8.61 184 ASN B C 1
ATOM 5557 O O . ASN B 1 184 ? 20.356 32.744 137.764 1.00 9.77 184 ASN B O 1
ATOM 5562 N N . PHE B 1 185 ? 20.086 33.979 135.907 1.00 7.94 185 PHE B N 1
ATOM 5563 C CA . PHE B 1 185 ? 21.495 34.367 135.800 1.00 8.24 185 PHE B CA 1
ATOM 5564 C C . PHE B 1 185 ? 21.428 35.826 135.373 1.00 8.27 185 PHE B C 1
ATOM 5565 O O . PHE B 1 185 ? 21.860 36.192 134.275 1.00 7.89 185 PHE B O 1
ATOM 5573 N N . PRO B 1 186 ? 20.884 36.685 136.257 1.00 7.85 186 PRO B N 1
ATOM 5574 C CA . PRO B 1 186 ? 20.708 38.119 136.034 1.00 7.38 186 PRO B CA 1
ATOM 5575 C C . PRO B 1 186 ? 21.942 38.998 135.987 1.00 7.89 186 PRO B C 1
ATOM 5576 O O . PRO B 1 186 ? 21.834 40.206 135.787 1.00 8.14 186 PRO B O 1
ATOM 5580 N N . VAL B 1 187 ? 23.107 38.408 136.217 1.00 8.37 187 VAL B N 1
ATOM 5581 C CA . VAL B 1 187 ? 24.336 39.165 136.087 1.00 7.26 187 VAL B CA 1
ATOM 5582 C C . VAL B 1 187 ? 25.063 38.553 134.893 1.00 7.41 187 VAL B C 1
ATOM 5583 O O . VAL B 1 187 ? 25.319 39.233 133.913 1.00 6.91 187 VAL B O 1
ATOM 5587 N N . ALA B 1 188 ? 25.336 37.252 134.955 1.00 6.55 188 ALA B N 1
ATOM 5588 C CA . ALA B 1 188 ? 26.046 36.560 133.879 1.00 6.42 188 ALA B CA 1
ATOM 5589 C C . ALA B 1 188 ? 25.417 36.634 132.485 1.00 6.41 188 ALA B C 1
ATOM 5590 O O . ALA B 1 188 ? 26.020 37.177 131.557 1.00 7.10 188 ALA B O 1
ATOM 5592 N N . ILE B 1 189 ? 24.218 36.085 132.324 1.00 6.60 189 ILE B N 1
ATOM 5593 C CA . ILE B 1 189 ? 23.571 36.088 131.013 1.00 6.86 189 ILE B CA 1
ATOM 5594 C C . ILE B 1 189 ? 23.124 37.486 130.595 1.00 6.92 189 ILE B C 1
ATOM 5595 O O . ILE B 1 189 ? 23.195 37.843 129.419 1.00 6.27 189 ILE B O 1
ATOM 5600 N N . PHE B 1 190 ? 22.674 38.278 131.561 1.00 6.51 190 PHE B N 1
ATOM 5601 C CA . PHE B 1 190 ? 22.265 39.652 131.297 1.00 6.47 190 PHE B CA 1
ATOM 5602 C C . PHE B 1 190 ? 23.465 40.367 130.656 1.00 6.06 190 PHE B C 1
ATOM 5603 O O . PHE B 1 190 ? 23.339 41.018 129.616 1.00 5.93 190 PHE B O 1
ATOM 5611 N N . THR B 1 191 ? 24.635 40.217 131.271 1.00 5.37 191 THR B N 1
ATOM 5612 C CA . THR B 1 191 ? 25.855 40.848 130.775 1.00 5.94 191 THR B CA 1
ATOM 5613 C C . THR B 1 191 ? 26.310 40.293 129.427 1.00 5.26 191 THR B C 1
ATOM 5614 O O . THR B 1 191 ? 26.583 41.058 128.499 1.00 5.71 191 THR B O 1
ATOM 5618 N N . GLY B 1 192 ? 26.392 38.970 129.315 1.00 5.26 192 GLY B N 1
ATOM 5619 C CA . GLY B 1 192 ? 26.829 38.367 128.066 1.00 5.97 192 GLY B CA 1
ATOM 5620 C C . GLY B 1 192 ? 25.993 38.738 126.852 1.00 5.26 192 GLY B C 1
ATOM 5621 O O . GLY B 1 192 ? 26.529 39.073 125.788 1.00 5.79 192 GLY B O 1
ATOM 5622 N N . MET B 1 193 ? 24.674 38.684 127.007 1.00 5.85 193 MET B N 1
ATOM 5623 C CA . MET B 1 193 ? 23.762 38.999 125.913 1.00 6.28 193 MET B CA 1
ATOM 5624 C C . MET B 1 193 ? 23.884 40.436 125.435 1.00 5.49 193 MET B C 1
ATOM 5625 O O . MET B 1 193 ? 23.565 40.744 124.286 1.00 6.72 193 MET B O 1
ATOM 5630 N N . ILE B 1 194 ? 24.337 41.312 126.325 1.00 5.57 194 ILE B N 1
ATOM 5631 C CA . ILE B 1 194 ? 24.498 42.717 125.995 1.00 5.36 194 ILE B CA 1
ATOM 5632 C C . ILE B 1 194 ? 25.868 43.028 125.403 1.00 5.83 194 ILE B C 1
ATOM 5633 O O . ILE B 1 194 ? 25.966 43.598 124.312 1.00 6.47 194 ILE B O 1
ATOM 5638 N N . VAL B 1 195 ? 26.925 42.643 126.114 1.00 6.27 195 VAL B N 1
ATOM 5639 C CA . VAL B 1 195 ? 28.270 42.967 125.664 1.00 5.82 195 VAL B CA 1
ATOM 5640 C C . VAL B 1 195 ? 28.754 42.242 124.415 1.00 5.93 195 VAL B C 1
ATOM 5641 O O . VAL B 1 195 ? 29.637 42.745 123.724 1.00 6.26 195 VAL B O 1
ATOM 5645 N N . GLY B 1 196 ? 28.189 41.075 124.121 1.00 5.95 196 GLY B N 1
ATOM 5646 C CA . GLY B 1 196 ? 28.589 40.364 122.916 1.00 6.46 196 GLY B CA 1
ATOM 5647 C C . GLY B 1 196 ? 28.273 41.221 121.697 1.00 6.50 196 GLY B C 1
ATOM 5648 O O . GLY B 1 196 ? 29.166 41.566 120.921 1.00 6.40 196 GLY B O 1
ATOM 5649 N N . PRO B 1 197 ? 26.997 41.579 121.494 1.00 5.52 197 PRO B N 1
ATOM 5650 C CA . PRO B 1 197 ? 26.616 42.410 120.345 1.00 5.10 197 PRO B CA 1
ATOM 5651 C C . PRO B 1 197 ? 27.297 43.780 120.368 1.00 4.99 197 PRO B C 1
ATOM 5652 O O . PRO B 1 197 ? 27.731 44.293 119.334 1.00 5.61 197 PRO B O 1
ATOM 5656 N N . VAL B 1 198 ? 27.382 44.376 121.554 1.00 4.72 198 VAL B N 1
ATOM 5657 C CA . VAL B 1 198 ? 27.993 45.691 121.697 1.00 5.17 198 VAL B CA 1
ATOM 5658 C C . VAL B 1 198 ? 29.476 45.712 121.336 1.00 5.35 198 VAL B C 1
ATOM 5659 O O . VAL B 1 198 ? 29.959 46.664 120.725 1.00 5.40 198 VAL B O 1
ATOM 5663 N N . ALA B 1 199 ? 30.192 44.651 121.691 1.00 5.00 199 ALA B N 1
ATOM 5664 C CA . ALA B 1 199 ? 31.621 44.576 121.424 1.00 5.22 199 ALA B CA 1
ATOM 5665 C C . ALA B 1 199 ? 31.986 44.779 119.954 1.00 5.29 199 ALA B C 1
ATOM 5666 O O . ALA B 1 199 ? 32.976 45.448 119.640 1.00 6.01 199 ALA B O 1
ATOM 5668 N N . VAL B 1 200 ? 31.188 44.216 119.052 1.00 5.64 200 VAL B N 1
ATOM 5669 C CA . VAL B 1 200 ? 31.482 44.331 117.629 1.00 6.30 200 VAL B CA 1
ATOM 5670 C C . VAL B 1 200 ? 30.837 45.518 116.915 1.00 6.03 200 VAL B C 1
ATOM 5671 O O . VAL B 1 200 ? 30.876 45.606 115.687 1.00 6.56 200 VAL B O 1
ATOM 5675 N N . GLY B 1 201 ? 30.235 46.430 117.675 1.00 5.53 201 GLY B N 1
ATOM 5676 C CA . GLY B 1 201 ? 29.662 47.610 117.047 1.00 4.59 201 GLY B CA 1
ATOM 5677 C C . GLY B 1 201 ? 28.166 47.836 117.073 1.00 3.92 201 GLY B C 1
ATOM 5678 O O . GLY B 1 201 ? 27.693 48.836 116.539 1.00 4.90 201 GLY B O 1
ATOM 5679 N N . ASN B 1 202 ? 27.409 46.917 117.658 1.00 5.04 202 ASN B N 1
ATOM 5680 C CA . ASN B 1 202 ? 25.962 47.086 117.739 1.00 4.32 202 ASN B CA 1
ATOM 5681 C C . ASN B 1 202 ? 25.630 47.881 118.995 1.00 5.18 202 ASN B C 1
ATOM 5682 O O . ASN B 1 202 ? 26.493 48.084 119.852 1.00 4.50 202 ASN B O 1
ATOM 5687 N N . THR B 1 203 ? 24.386 48.348 119.082 1.00 4.91 203 THR B N 1
ATOM 5688 C CA . THR B 1 203 ? 23.921 49.057 120.267 1.00 5.12 203 THR B CA 1
ATOM 5689 C C . THR B 1 203 ? 22.748 48.238 120.799 1.00 4.98 203 THR B C 1
ATOM 5690 O O . THR B 1 203 ? 22.087 47.517 120.042 1.00 5.58 203 THR B O 1
ATOM 5694 N N . VAL B 1 204 ? 22.487 48.346 122.096 1.00 5.41 204 VAL B N 1
ATOM 5695 C CA . VAL B 1 204 ? 21.464 47.525 122.718 1.00 6.68 204 VAL B CA 1
ATOM 5696 C C . VAL B 1 204 ? 20.526 48.195 123.712 1.00 7.04 204 VAL B C 1
ATOM 5697 O O . VAL B 1 204 ? 20.906 49.125 124.427 1.00 6.73 204 VAL B O 1
ATOM 5701 N N . ILE B 1 205 ? 19.292 47.701 123.724 1.00 6.25 205 ILE B N 1
ATOM 5702 C CA . ILE B 1 205 ? 18.264 48.120 124.665 1.00 7.34 205 ILE B CA 1
ATOM 5703 C C . ILE B 1 205 ? 18.029 46.821 125.433 1.00 5.95 205 ILE B C 1
ATOM 5704 O O . ILE B 1 205 ? 17.596 45.817 124.854 1.00 6.90 205 ILE B O 1
ATOM 5709 N N . ALA B 1 206 ? 18.325 46.831 126.727 1.00 5.98 206 ALA B N 1
ATOM 5710 C CA . ALA B 1 206 ? 18.173 45.635 127.540 1.00 6.74 206 ALA B CA 1
ATOM 5711 C C . ALA B 1 206 ? 17.017 45.686 128.521 1.00 7.12 206 ALA B C 1
ATOM 5712 O O . ALA B 1 206 ? 16.873 46.650 129.280 1.00 8.01 206 ALA B O 1
ATOM 5714 N N . LYS B 1 207 ? 16.192 44.644 128.494 1.00 7.68 207 LYS B N 1
ATOM 5715 C CA . LYS B 1 207 ? 15.073 44.544 129.414 1.00 9.45 207 LYS B CA 1
ATOM 5716 C C . LYS B 1 207 ? 15.405 43.446 130.413 1.00 8.81 207 LYS B C 1
ATOM 5717 O O . LYS B 1 207 ? 15.448 42.266 130.064 1.00 9.23 207 LYS B O 1
ATOM 5723 N N . PRO B 1 208 ? 15.671 43.821 131.669 1.00 8.11 208 PRO B N 1
ATOM 5724 C CA . PRO B 1 208 ? 15.991 42.812 132.681 1.00 8.17 208 PRO B CA 1
ATOM 5725 C C . PRO B 1 208 ? 14.718 42.059 133.064 1.00 8.95 208 PRO B C 1
ATOM 5726 O O . PRO B 1 208 ? 13.612 42.530 132.796 1.00 8.65 208 PRO B O 1
ATOM 5730 N N . ALA B 1 209 ? 14.870 40.889 133.673 1.00 8.56 209 ALA B N 1
ATOM 5731 C CA . ALA B 1 209 ? 13.709 40.129 134.119 1.00 8.69 209 ALA B CA 1
ATOM 5732 C C . ALA B 1 209 ? 13.186 40.873 135.348 1.00 9.70 209 ALA B C 1
ATOM 5733 O O . ALA B 1 209 ? 13.973 41.416 136.129 1.00 9.70 209 ALA B O 1
ATOM 5735 N N . GLU B 1 210 ? 11.867 40.904 135.519 1.00 10.94 210 GLU B N 1
ATOM 5736 C CA . GLU B 1 210 ? 11.259 41.614 136.643 1.00 11.66 210 GLU B CA 1
ATOM 5737 C C . GLU B 1 210 ? 11.831 41.261 138.015 1.00 10.27 210 GLU B C 1
ATOM 5738 O O . GLU B 1 210 ? 12.019 42.139 138.858 1.00 12.20 210 GLU B O 1
ATOM 5744 N N . ASP B 1 211 ? 12.102 39.980 138.242 1.00 9.52 211 ASP B N 1
ATOM 5745 C CA . ASP B 1 211 ? 12.620 39.526 139.529 1.00 10.32 211 ASP B CA 1
ATOM 5746 C C . ASP B 1 211 ? 14.056 39.936 139.835 1.00 10.12 211 ASP B C 1
ATOM 5747 O O . ASP B 1 211 ? 14.510 39.791 140.970 1.00 10.81 211 ASP B O 1
ATOM 5752 N N . ALA B 1 212 ? 14.771 40.446 138.837 1.00 8.38 212 ALA B N 1
ATOM 5753 C CA . ALA B 1 212 ? 16.163 40.828 139.038 1.00 7.96 212 ALA B CA 1
ATOM 5754 C C . ALA B 1 212 ? 16.525 42.211 138.511 1.00 9.27 212 ALA B C 1
ATOM 5755 O O . ALA B 1 212 ? 17.643 42.424 138.037 1.00 9.16 212 ALA B O 1
ATOM 5757 N N . VAL B 1 213 ? 15.595 43.154 138.612 1.00 8.08 213 VAL B N 1
ATOM 5758 C CA . VAL B 1 213 ? 15.831 44.509 138.127 1.00 8.16 213 VAL B CA 1
ATOM 5759 C C . VAL B 1 213 ? 16.904 45.282 138.896 1.00 8.34 213 VAL B C 1
ATOM 5760 O O . VAL B 1 213 ? 17.616 46.102 138.317 1.00 9.50 213 VAL B O 1
ATOM 5764 N N . VAL B 1 214 ? 17.033 45.025 140.194 1.00 8.01 214 VAL B N 1
ATOM 5765 C CA . VAL B 1 214 ? 18.030 45.731 140.990 1.00 7.73 214 VAL B CA 1
ATOM 5766 C C . VAL B 1 214 ? 19.464 45.359 140.619 1.00 8.24 214 VAL B C 1
ATOM 5767 O O . VAL B 1 214 ? 20.309 46.236 140.435 1.00 8.32 214 VAL B O 1
ATOM 5771 N N . VAL B 1 215 ? 19.754 44.069 140.501 1.00 8.73 215 VAL B N 1
ATOM 5772 C CA . VAL B 1 215 ? 21.113 43.685 140.149 1.00 9.22 215 VAL B CA 1
ATOM 5773 C C . VAL B 1 215 ? 21.420 44.124 138.715 1.00 8.30 215 VAL B C 1
ATOM 5774 O O . VAL B 1 215 ? 22.561 44.459 138.392 1.00 8.21 215 VAL B O 1
ATOM 5778 N N . GLY B 1 216 ? 20.397 44.147 137.865 1.00 7.91 216 GLY B N 1
ATOM 5779 C CA . GLY B 1 216 ? 20.595 44.593 136.497 1.00 7.53 216 GLY B CA 1
ATOM 5780 C C . GLY B 1 216 ? 20.993 46.058 136.490 1.00 7.19 216 GLY B C 1
ATOM 5781 O O . GLY B 1 216 ? 21.831 46.485 135.698 1.00 7.33 216 GLY B O 1
ATOM 5782 N N . ALA B 1 217 ? 20.392 46.837 137.383 1.00 7.02 217 ALA B N 1
ATOM 5783 C CA . ALA B 1 217 ? 20.709 48.256 137.482 1.00 6.99 217 ALA B CA 1
ATOM 5784 C C . ALA B 1 217 ? 22.158 48.433 137.938 1.00 6.06 217 ALA B C 1
ATOM 5785 O O . ALA B 1 217 ? 22.868 49.311 137.446 1.00 7.93 217 ALA B O 1
ATOM 5787 N N . LYS B 1 218 ? 22.600 47.598 138.875 1.00 6.32 218 LYS B N 1
ATOM 5788 C CA . LYS B 1 218 ? 23.972 47.691 139.357 1.00 7.25 218 LYS B CA 1
ATOM 5789 C C . LYS B 1 218 ? 24.955 47.366 138.242 1.00 7.71 218 LYS B C 1
ATOM 5790 O O . LYS B 1 218 ? 26.042 47.936 138.189 1.00 8.32 218 LYS B O 1
ATOM 5796 N N . VAL B 1 219 ? 24.578 46.460 137.343 1.00 7.66 219 VAL B N 1
ATOM 5797 C CA . VAL B 1 219 ? 25.450 46.138 136.221 1.00 7.97 219 VAL B CA 1
ATOM 5798 C C . VAL B 1 219 ? 25.540 47.382 135.335 1.00 6.86 219 VAL B C 1
ATOM 5799 O O . VAL B 1 219 ? 26.606 47.701 134.802 1.00 6.75 219 VAL B O 1
ATOM 5803 N N . PHE B 1 220 ? 24.429 48.100 135.182 1.00 7.25 220 PHE B N 1
ATOM 5804 C CA . PHE B 1 220 ? 24.472 49.310 134.375 1.00 6.60 220 PHE B CA 1
ATOM 5805 C C . PHE B 1 220 ? 25.275 50.424 135.040 1.00 6.94 220 PHE B C 1
ATOM 5806 O O . PHE B 1 220 ? 25.794 51.303 134.358 1.00 7.93 220 PHE B O 1
ATOM 5814 N N . GLU B 1 221 ? 25.396 50.390 136.367 1.00 7.73 221 GLU B N 1
ATOM 5815 C CA . GLU B 1 221 ? 26.209 51.395 137.044 1.00 7.81 221 GLU B CA 1
ATOM 5816 C C . GLU B 1 221 ? 27.642 51.169 136.569 1.00 7.86 221 GLU B C 1
ATOM 5817 O O . GLU B 1 221 ? 28.406 52.115 136.375 1.00 8.52 221 GLU B O 1
ATOM 5823 N N . ILE B 1 222 ? 28.000 49.901 136.380 1.00 7.33 222 ILE B N 1
ATOM 5824 C CA . ILE B 1 222 ? 29.331 49.546 135.910 1.00 8.32 222 ILE B CA 1
ATOM 5825 C C . ILE B 1 222 ? 29.524 50.007 134.465 1.00 7.73 222 ILE B C 1
ATOM 5826 O O . ILE B 1 222 ? 30.573 50.556 134.122 1.00 7.49 222 ILE B O 1
ATOM 5831 N N . PHE B 1 223 ? 28.522 49.786 133.616 1.00 7.50 223 PHE B N 1
ATOM 5832 C CA . PHE B 1 223 ? 28.634 50.216 132.224 1.00 7.38 223 PHE B CA 1
ATOM 5833 C C . PHE B 1 223 ? 28.798 51.733 132.167 1.00 7.69 223 PHE B C 1
ATOM 5834 O O . PHE B 1 223 ? 29.584 52.256 131.373 1.00 7.85 223 PHE B O 1
ATOM 5842 N N . HIS B 1 224 ? 28.049 52.437 133.012 1.00 7.40 224 HIS B N 1
ATOM 5843 C CA . HIS B 1 224 ? 28.118 53.892 133.053 1.00 7.16 224 HIS B CA 1
ATOM 5844 C C . HIS B 1 224 ? 29.504 54.373 133.473 1.00 7.43 224 HIS B C 1
ATOM 5845 O O . HIS B 1 224 ? 30.075 55.263 132.841 1.00 8.29 224 HIS B O 1
ATOM 5852 N N . GLU B 1 225 ? 30.052 53.794 134.537 1.00 7.19 225 GLU B N 1
ATOM 5853 C CA . GLU B 1 225 ? 31.373 54.217 134.982 1.00 7.94 225 GLU B CA 1
ATOM 5854 C C . GLU B 1 225 ? 32.448 53.854 133.967 1.00 7.64 225 GLU B C 1
ATOM 5855 O O . GLU B 1 225 ? 33.437 54.571 133.831 1.00 7.50 225 GLU B O 1
ATOM 5861 N N . ALA B 1 226 ? 32.257 52.742 133.260 1.00 7.26 226 ALA B N 1
ATOM 5862 C CA . ALA B 1 226 ? 33.219 52.306 132.251 1.00 7.82 226 ALA B CA 1
ATOM 5863 C C . ALA B 1 226 ? 33.302 53.343 131.137 1.00 7.33 226 ALA B C 1
ATOM 5864 O O . ALA B 1 226 ? 34.353 53.530 130.526 1.00 7.93 226 ALA B O 1
ATOM 5866 N N . GLY B 1 227 ? 32.185 54.008 130.864 1.00 7.82 227 GLY B N 1
ATOM 5867 C CA . GLY B 1 227 ? 32.190 55.041 129.845 1.00 8.00 227 GLY B CA 1
ATOM 5868 C C . GLY B 1 227 ? 31.622 54.725 128.476 1.00 8.34 227 GLY B C 1
ATOM 5869 O O . GLY B 1 227 ? 32.025 55.345 127.495 1.00 9.09 227 GLY B O 1
ATOM 5870 N N . PHE B 1 228 ? 30.706 53.769 128.382 1.00 8.17 228 PHE B N 1
ATOM 5871 C CA . PHE B 1 228 ? 30.113 53.476 127.085 1.00 8.66 228 PHE B CA 1
ATOM 5872 C C . PHE B 1 228 ? 29.441 54.763 126.613 1.00 7.71 228 PHE B C 1
ATOM 5873 O O . PHE B 1 228 ? 28.767 55.439 127.390 1.00 8.09 228 PHE B O 1
ATOM 5881 N N . PRO B 1 229 ? 29.635 55.133 125.340 1.00 8.31 229 PRO B N 1
ATOM 5882 C CA . PRO B 1 229 ? 29.018 56.360 124.828 1.00 8.20 229 PRO B CA 1
ATOM 5883 C C . PRO B 1 229 ? 27.502 56.342 125.002 1.00 8.40 229 PRO B C 1
ATOM 5884 O O . PRO B 1 229 ? 26.878 55.284 124.993 1.00 8.03 229 PRO B O 1
ATOM 5888 N N . PRO B 1 230 ? 26.887 57.522 125.168 1.00 8.09 230 PRO B N 1
ATOM 5889 C CA . PRO B 1 230 ? 25.432 57.580 125.341 1.00 7.75 230 PRO B CA 1
ATOM 5890 C C . PRO B 1 230 ? 24.687 56.844 124.231 1.00 7.13 230 PRO B C 1
ATOM 5891 O O . PRO B 1 230 ? 24.993 57.009 123.052 1.00 8.61 230 PRO B O 1
ATOM 5896 N N . GLY B 1 231 ? 23.722 56.017 124.621 1.00 6.90 231 GLY B N 1
ATOM 5897 C CA . GLY B 1 231 ? 22.944 55.283 123.641 1.00 6.06 231 GLY B CA 1
ATOM 5898 C C . GLY B 1 231 ? 23.438 53.890 123.292 1.00 6.25 231 GLY B C 1
ATOM 5899 O O . GLY B 1 231 ? 22.668 53.083 122.777 1.00 6.61 231 GLY B O 1
ATOM 5900 N N . VAL B 1 232 ? 24.706 53.589 123.558 1.00 5.79 232 VAL B N 1
ATOM 5901 C CA . VAL B 1 232 ? 25.238 52.271 123.223 1.00 5.97 232 VAL B CA 1
ATOM 5902 C C . VAL B 1 232 ? 24.556 51.152 124.012 1.00 5.89 232 VAL B C 1
ATOM 5903 O O . VAL B 1 232 ? 24.251 50.097 123.456 1.00 6.05 232 VAL B O 1
ATOM 5907 N N . VAL B 1 233 ? 24.331 51.374 125.305 1.00 5.53 233 VAL B N 1
ATOM 5908 C CA . VAL B 1 233 ? 23.628 50.400 126.140 1.00 6.07 233 VAL B CA 1
ATOM 5909 C C . VAL B 1 233 ? 22.531 51.138 126.900 1.00 5.24 233 VAL B C 1
ATOM 5910 O O . VAL B 1 233 ? 22.758 52.223 127.441 1.00 6.35 233 VAL B O 1
ATOM 5914 N N . ASN B 1 234 ? 21.341 50.551 126.923 1.00 5.79 234 ASN B N 1
ATOM 5915 C CA . ASN B 1 234 ? 20.199 51.162 127.592 1.00 6.44 234 ASN B CA 1
ATOM 5916 C C . ASN B 1 234 ? 19.507 50.124 128.467 1.00 7.51 234 ASN B C 1
ATOM 5917 O O . ASN B 1 234 ? 19.428 48.947 128.111 1.00 7.70 234 ASN B O 1
ATOM 5922 N N . PHE B 1 235 ? 19.009 50.583 129.610 1.00 6.89 235 PHE B N 1
ATOM 5923 C CA . PHE B 1 235 ? 18.371 49.741 130.622 1.00 7.18 235 PHE B CA 1
ATOM 5924 C C . PHE B 1 235 ? 16.891 50.090 130.790 1.00 7.42 235 PHE B C 1
ATOM 5925 O O . PHE B 1 235 ? 16.553 51.194 131.226 1.00 8.10 235 PHE B O 1
ATOM 5933 N N . LEU B 1 236 ? 16.019 49.137 130.458 1.00 7.08 236 LEU B N 1
ATOM 5934 C CA . LEU B 1 236 ? 14.577 49.349 130.531 1.00 8.73 236 LEU B CA 1
ATOM 5935 C C . LEU B 1 236 ? 13.769 48.342 131.343 1.00 9.37 236 LEU B C 1
ATOM 5936 O O . LEU B 1 236 ? 13.082 47.488 130.781 1.00 10.58 236 LEU B O 1
ATOM 5941 N N . PRO B 1 237 ? 13.852 48.412 132.676 1.00 9.21 237 PRO B N 1
ATOM 5942 C CA . PRO B 1 237 ? 13.076 47.474 133.492 1.00 10.38 237 PRO B CA 1
ATOM 5943 C C . PRO B 1 237 ? 11.591 47.770 133.263 1.00 10.38 237 PRO B C 1
ATOM 5944 O O . PRO B 1 237 ? 11.204 48.931 133.097 1.00 10.13 237 PRO B O 1
ATOM 5948 N N . GLY B 1 238 ? 10.768 46.727 133.232 1.00 10.95 238 GLY B N 1
ATOM 5949 C CA . GLY B 1 238 ? 9.346 46.923 133.016 1.00 12.64 238 GLY B CA 1
ATOM 5950 C C . GLY B 1 238 ? 8.516 45.759 133.514 1.00 13.98 238 GLY B C 1
ATOM 5951 O O . GLY B 1 238 ? 9.044 44.693 133.825 1.00 15.47 238 GLY B O 1
ATOM 5952 N N . VAL B 1 239 ? 7.206 45.965 133.590 1.00 14.73 239 VAL B N 1
ATOM 5953 C CA . VAL B 1 239 ? 6.300 44.923 134.049 1.00 16.57 239 VAL B CA 1
ATOM 5954 C C . VAL B 1 239 ? 5.478 44.406 132.876 1.00 15.81 239 VAL B C 1
ATOM 5955 O O . VAL B 1 239 ? 5.011 45.182 132.045 1.00 16.70 239 VAL B O 1
ATOM 5959 N N . GLY B 1 240 ? 5.312 43.092 132.806 1.00 16.61 240 GLY B N 1
ATOM 5960 C CA . GLY B 1 240 ? 4.530 42.518 131.729 1.00 17.57 240 GLY B CA 1
ATOM 5961 C C . GLY B 1 240 ? 5.240 42.514 130.390 1.00 17.70 240 GLY B C 1
ATOM 5962 O O . GLY B 1 240 ? 6.439 42.779 130.306 1.00 18.47 240 GLY B O 1
ATOM 5963 N N . GLU B 1 241 ? 4.480 42.232 129.338 1.00 18.72 241 GLU B N 1
ATOM 5964 C CA . GLU B 1 241 ? 5.014 42.155 127.983 1.00 19.65 241 GLU B CA 1
ATOM 5965 C C . GLU B 1 241 ? 5.062 43.468 127.202 1.00 19.05 241 GLU B C 1
ATOM 5966 O O . GLU B 1 241 ? 5.540 43.487 126.069 1.00 18.93 241 GLU B O 1
ATOM 5972 N N . GLU B 1 242 ? 4.583 44.561 127.788 1.00 17.89 242 GLU B N 1
ATOM 5973 C CA . GLU B 1 242 ? 4.571 45.840 127.081 1.00 17.37 242 GLU B CA 1
ATOM 5974 C C . GLU B 1 242 ? 5.879 46.200 126.376 1.00 16.61 242 GLU B C 1
ATOM 5975 O O . GLU B 1 242 ? 5.922 46.273 125.147 1.00 15.90 242 GLU B O 1
ATOM 5981 N N . VAL B 1 243 ? 6.937 46.429 127.146 1.00 15.86 243 VAL B N 1
ATOM 5982 C CA . VAL B 1 243 ? 8.229 46.803 126.575 1.00 15.40 243 VAL B CA 1
ATOM 5983 C C . VAL B 1 243 ? 8.769 45.775 125.583 1.00 13.99 243 VAL B C 1
ATOM 5984 O O . VAL B 1 243 ? 9.136 46.122 124.459 1.00 13.23 243 VAL B O 1
ATOM 5988 N N . GLY B 1 244 ? 8.812 44.513 125.999 1.00 13.62 244 GLY B N 1
ATOM 5989 C CA . GLY B 1 244 ? 9.319 43.460 125.134 1.00 13.97 244 GLY B CA 1
ATOM 5990 C C . GLY B 1 244 ? 8.559 43.294 123.831 1.00 13.32 244 GLY B C 1
ATOM 5991 O O . GLY B 1 244 ? 9.161 43.158 122.765 1.00 12.65 244 GLY B O 1
ATOM 5992 N N . ALA B 1 245 ? 7.233 43.303 123.905 1.00 12.21 245 ALA B N 1
ATOM 5993 C CA . ALA B 1 245 ? 6.413 43.146 122.710 1.00 12.53 245 ALA B CA 1
ATOM 5994 C C . ALA B 1 245 ? 6.600 44.322 121.760 1.00 11.66 245 ALA B C 1
ATOM 5995 O O . ALA B 1 245 ? 6.733 44.141 120.550 1.00 12.30 245 ALA B O 1
ATOM 5997 N N . TYR B 1 246 ? 6.614 45.529 122.315 1.00 11.38 246 TYR B N 1
ATOM 5998 C CA . TYR B 1 246 ? 6.778 46.736 121.516 1.00 10.56 246 TYR B CA 1
ATOM 5999 C C . TYR B 1 246 ? 8.065 46.696 120.697 1.00 9.83 246 TYR B C 1
ATOM 6000 O O . TYR B 1 246 ? 8.068 47.012 119.507 1.00 11.92 246 TYR B O 1
ATOM 6009 N N . LEU B 1 247 ? 9.158 46.302 121.339 1.00 9.49 247 LEU B N 1
ATOM 6010 C CA . LEU B 1 247 ? 10.449 46.249 120.665 1.00 9.29 247 LEU B CA 1
ATOM 6011 C C . LEU B 1 247 ? 10.605 45.077 119.705 1.00 9.11 247 LEU B C 1
ATOM 6012 O O . LEU B 1 247 ? 11.093 45.249 118.591 1.00 9.63 247 LEU B O 1
ATOM 6017 N N . VAL B 1 248 ? 10.183 43.892 120.124 1.00 9.37 248 VAL B N 1
ATOM 6018 C CA . VAL B 1 248 ? 10.291 42.719 119.266 1.00 9.56 248 VAL B CA 1
ATOM 6019 C C . VAL B 1 248 ? 9.550 42.904 117.941 1.00 10.15 248 VAL B C 1
ATOM 6020 O O . VAL B 1 248 ? 10.025 42.470 116.892 1.00 9.91 248 VAL B O 1
ATOM 6024 N N . GLU B 1 249 ? 8.399 43.569 117.981 1.00 9.74 249 GLU B N 1
ATOM 6025 C CA . GLU B 1 249 ? 7.600 43.777 116.773 1.00 9.78 249 GLU B CA 1
ATOM 6026 C C . GLU B 1 249 ? 7.892 45.079 116.036 1.00 9.66 249 GLU B C 1
ATOM 6027 O O . GLU B 1 249 ? 7.331 45.338 114.970 1.00 10.25 249 GLU B O 1
ATOM 6033 N N . HIS B 1 250 ? 8.776 45.889 116.601 1.00 8.96 250 HIS B N 1
ATOM 6034 C CA . HIS B 1 250 ? 9.120 47.184 116.031 1.00 8.21 250 HIS B CA 1
ATOM 6035 C C . HIS B 1 250 ? 9.825 47.072 114.685 1.00 8.38 250 HIS B C 1
ATOM 6036 O O . HIS B 1 250 ? 10.726 46.255 114.515 1.00 8.94 250 HIS B O 1
ATOM 6043 N N . PRO B 1 251 ? 9.428 47.901 113.709 1.00 7.58 251 PRO B N 1
ATOM 6044 C CA . PRO B 1 251 ? 10.064 47.850 112.389 1.00 7.82 251 PRO B CA 1
ATOM 6045 C C . PRO B 1 251 ? 11.524 48.295 112.414 1.00 8.13 251 PRO B C 1
ATOM 6046 O O . PRO B 1 251 ? 12.295 47.949 111.519 1.00 8.70 251 PRO B O 1
ATOM 6050 N N . ARG B 1 252 ? 11.903 49.060 113.437 1.00 7.95 252 ARG B N 1
ATOM 6051 C CA . ARG B 1 252 ? 13.270 49.554 113.540 1.00 8.58 252 ARG B CA 1
ATOM 6052 C C . ARG B 1 252 ? 14.178 48.812 114.517 1.00 6.75 252 ARG B C 1
ATOM 6053 O O . ARG B 1 252 ? 15.238 49.310 114.887 1.00 8.11 252 ARG B O 1
ATOM 6061 N N . ILE B 1 253 ? 13.759 47.625 114.942 1.00 7.03 253 ILE B N 1
ATOM 6062 C CA . ILE B 1 253 ? 14.594 46.803 115.810 1.00 6.70 253 ILE B CA 1
ATOM 6063 C C . ILE B 1 253 ? 15.285 45.846 114.834 1.00 6.49 253 ILE B C 1
ATOM 6064 O O . ILE B 1 253 ? 14.625 45.154 114.054 1.00 6.07 253 ILE B O 1
ATOM 6069 N N . ARG B 1 254 ? 16.615 45.828 114.866 1.00 5.94 254 ARG B N 1
ATOM 6070 C CA . ARG B 1 254 ? 17.394 45.007 113.941 1.00 6.52 254 ARG B CA 1
ATOM 6071 C C . ARG B 1 254 ? 17.578 43.547 114.332 1.00 6.32 254 ARG B C 1
ATOM 6072 O O . ARG B 1 254 ? 17.600 42.666 113.470 1.00 5.74 254 ARG B O 1
ATOM 6080 N N . PHE B 1 255 ? 17.724 43.291 115.627 1.00 5.36 255 PHE B N 1
ATOM 6081 C CA . PHE B 1 255 ? 17.903 41.929 116.105 1.00 5.37 255 PHE B CA 1
ATOM 6082 C C . PHE B 1 255 ? 17.335 41.792 117.505 1.00 5.76 255 PHE B C 1
ATOM 6083 O O . PHE B 1 255 ? 17.146 42.787 118.210 1.00 6.23 255 PHE B O 1
ATOM 6091 N N . ILE B 1 256 ? 17.069 40.550 117.893 1.00 5.57 256 ILE B N 1
ATOM 6092 C CA . ILE B 1 256 ? 16.518 40.235 119.201 1.00 6.08 256 ILE B CA 1
ATOM 6093 C C . ILE B 1 256 ? 17.354 39.117 119.808 1.00 6.80 256 ILE B C 1
ATOM 6094 O O . ILE B 1 256 ? 17.554 38.079 119.178 1.00 6.80 256 ILE B O 1
ATOM 6099 N N . ASN B 1 257 ? 17.854 39.342 121.019 1.00 5.08 257 ASN B N 1
ATOM 6100 C CA . ASN B 1 257 ? 18.653 38.345 121.724 1.00 6.31 257 ASN B CA 1
ATOM 6101 C C . ASN B 1 257 ? 17.824 37.996 122.955 1.00 6.62 257 ASN B C 1
ATOM 6102 O O . ASN B 1 257 ? 17.616 38.834 123.834 1.00 7.91 257 ASN B O 1
ATOM 6107 N N . PHE B 1 258 ? 17.361 36.753 123.012 1.00 6.36 258 PHE B N 1
ATOM 6108 C CA . PHE B 1 258 ? 16.493 36.304 124.091 1.00 6.44 258 PHE B CA 1
ATOM 6109 C C . PHE B 1 258 ? 16.898 35.006 124.771 1.00 7.51 258 PHE B C 1
ATOM 6110 O O . PHE B 1 258 ? 17.333 34.056 124.124 1.00 8.46 258 PHE B O 1
ATOM 6118 N N . THR B 1 259 ? 16.736 34.975 126.089 1.00 8.06 259 THR B N 1
ATOM 6119 C CA . THR B 1 259 ? 17.002 33.779 126.880 1.00 8.28 259 THR B CA 1
ATOM 6120 C C . THR B 1 259 ? 15.836 33.691 127.864 1.00 8.11 259 THR B C 1
ATOM 6121 O O . THR B 1 259 ? 15.606 34.617 128.645 1.00 10.04 259 THR B O 1
ATOM 6125 N N . GLY B 1 260 ? 15.088 32.594 127.805 1.00 8.55 260 GLY B N 1
ATOM 6126 C CA . GLY B 1 260 ? 13.948 32.428 128.692 1.00 9.22 260 GLY B CA 1
ATOM 6127 C C . GLY B 1 260 ? 13.132 31.192 128.368 1.00 9.35 260 GLY B C 1
ATOM 6128 O O . GLY B 1 260 ? 13.647 30.231 127.798 1.00 10.15 260 GLY B O 1
ATOM 6129 N N . SER B 1 261 ? 11.850 31.218 128.723 1.00 9.93 261 SER B N 1
ATOM 6130 C CA . SER B 1 261 ? 10.965 30.081 128.488 1.00 10.52 261 SER B CA 1
ATOM 6131 C C . SER B 1 261 ? 10.672 29.834 127.014 1.00 10.02 261 SER B C 1
ATOM 6132 O O . SER B 1 261 ? 10.706 30.753 126.194 1.00 10.00 261 SER B O 1
ATOM 6135 N N . LEU B 1 262 ? 10.364 28.585 126.690 1.00 9.72 262 LEU B N 1
ATOM 6136 C CA . LEU B 1 262 ? 10.044 28.210 125.321 1.00 9.53 262 LEU B CA 1
ATOM 6137 C C . LEU B 1 262 ? 8.784 28.935 124.848 1.00 9.85 262 LEU B C 1
ATOM 6138 O O . LEU B 1 262 ? 8.713 29.388 123.706 1.00 9.53 262 LEU B O 1
ATOM 6143 N N . GLU B 1 263 ? 7.795 29.047 125.732 1.00 10.35 263 GLU B N 1
ATOM 6144 C CA . GLU B 1 263 ? 6.541 29.721 125.404 1.00 11.96 263 GLU B CA 1
ATOM 6145 C C . GLU B 1 263 ? 6.809 31.100 124.814 1.00 10.49 263 GLU B C 1
ATOM 6146 O O . GLU B 1 263 ? 6.292 31.448 123.753 1.00 11.01 263 GLU B O 1
ATOM 6152 N N . VAL B 1 264 ? 7.624 31.883 125.512 1.00 9.86 264 VAL B N 1
ATOM 6153 C CA . VAL B 1 264 ? 7.962 33.224 125.059 1.00 9.43 264 VAL B CA 1
ATOM 6154 C C . VAL B 1 264 ? 8.866 33.172 123.826 1.00 8.97 264 VAL B C 1
ATOM 6155 O O . VAL B 1 264 ? 8.675 33.930 122.875 1.00 8.61 264 VAL B O 1
ATOM 6159 N N . GLY B 1 265 ? 9.838 32.263 123.844 1.00 8.44 265 GLY B N 1
ATOM 6160 C CA . GLY B 1 265 ? 10.756 32.127 122.725 1.00 8.04 265 GLY B CA 1
ATOM 6161 C C . GLY B 1 265 ? 10.059 31.844 121.407 1.00 7.81 265 GLY B C 1
ATOM 6162 O O . GLY B 1 265 ? 10.432 32.387 120.363 1.00 7.47 265 GLY B O 1
ATOM 6163 N N . LEU B 1 266 ? 9.043 30.988 121.446 1.00 7.20 266 LEU B N 1
ATOM 6164 C CA . LEU B 1 266 ? 8.294 30.656 120.241 1.00 7.16 266 LEU B CA 1
ATOM 6165 C C . LEU B 1 266 ? 7.608 31.899 119.674 1.00 8.25 266 LEU B C 1
ATOM 6166 O O . LEU B 1 266 ? 7.626 32.130 118.467 1.00 8.89 266 LEU B O 1
ATOM 6171 N N . LYS B 1 267 ? 7.013 32.703 120.551 1.00 8.80 267 LYS B N 1
ATOM 6172 C CA . LYS B 1 267 ? 6.330 33.920 120.120 1.00 8.71 267 LYS B CA 1
ATOM 6173 C C . LYS B 1 267 ? 7.311 34.925 119.526 1.00 8.42 267 LYS B C 1
ATOM 6174 O O . LYS B 1 267 ? 7.015 35.581 118.525 1.00 7.98 267 LYS B O 1
ATOM 6180 N N . ILE B 1 268 ? 8.481 35.043 120.145 1.00 8.33 268 ILE B N 1
ATOM 6181 C CA . ILE B 1 268 ? 9.491 35.971 119.659 1.00 9.07 268 ILE B CA 1
ATOM 6182 C C . ILE B 1 268 ? 9.991 35.556 118.278 1.00 8.52 268 ILE B C 1
ATOM 6183 O O . ILE B 1 268 ? 10.100 36.387 117.378 1.00 7.96 268 ILE B O 1
ATOM 6188 N N . TYR B 1 269 ? 10.272 34.271 118.102 1.00 7.99 269 TYR B N 1
ATOM 6189 C CA . TYR B 1 269 ? 10.764 33.788 116.816 1.00 8.38 269 TYR B CA 1
ATOM 6190 C C . TYR B 1 269 ? 9.718 33.991 115.722 1.00 8.33 269 TYR B C 1
ATOM 6191 O O . TYR B 1 269 ? 10.052 34.333 114.587 1.00 8.59 269 TYR B O 1
ATOM 6200 N N . GLU B 1 270 ? 8.450 33.782 116.061 1.00 7.23 270 GLU B N 1
ATOM 6201 C CA . GLU B 1 270 ? 7.386 33.963 115.085 1.00 9.22 270 GLU B CA 1
ATOM 6202 C C . GLU B 1 270 ? 7.281 35.437 114.699 1.00 8.17 270 GLU B C 1
ATOM 6203 O O . GLU B 1 270 ? 7.185 35.773 113.517 1.00 9.74 270 GLU B O 1
ATOM 6209 N N . ALA B 1 271 ? 7.310 36.319 115.695 1.00 8.60 271 ALA B N 1
ATOM 6210 C CA . ALA B 1 271 ? 7.222 37.754 115.439 1.00 8.80 271 ALA B CA 1
ATOM 6211 C C . ALA B 1 271 ? 8.401 38.257 114.606 1.00 8.51 271 ALA B C 1
ATOM 6212 O O . ALA B 1 271 ? 8.226 39.093 113.714 1.00 9.35 271 ALA B O 1
ATOM 6214 N N . ALA B 1 272 ? 9.596 37.749 114.894 1.00 8.74 272 ALA B N 1
ATOM 6215 C CA . ALA B 1 272 ? 10.800 38.162 114.180 1.00 9.36 272 ALA B CA 1
ATOM 6216 C C . ALA B 1 272 ? 10.740 37.804 112.702 1.00 8.27 272 ALA B C 1
ATOM 6217 O O . ALA B 1 272 ? 11.402 38.436 111.876 1.00 9.32 272 ALA B O 1
ATOM 6219 N N . GLY B 1 273 ? 9.945 36.793 112.373 1.00 7.93 273 GLY B N 1
ATOM 6220 C CA . GLY B 1 273 ? 9.825 36.368 110.991 1.00 7.03 273 GLY B CA 1
ATOM 6221 C C . GLY B 1 273 ? 8.921 37.245 110.148 1.00 7.73 273 GLY B C 1
ATOM 6222 O O . GLY B 1 273 ? 8.901 37.119 108.924 1.00 8.05 273 GLY B O 1
ATOM 6223 N N . ARG B 1 274 ? 8.182 38.137 110.799 1.00 8.36 274 ARG B N 1
ATOM 6224 C CA . ARG B 1 274 ? 7.259 39.030 110.110 1.00 9.46 274 ARG B CA 1
ATOM 6225 C C . ARG B 1 274 ? 7.863 40.379 109.753 1.00 9.26 274 ARG B C 1
ATOM 6226 O O . ARG B 1 274 ? 8.718 40.902 110.466 1.00 9.30 274 ARG B O 1
ATOM 6234 N N . LEU B 1 275 ? 7.406 40.940 108.638 1.00 8.95 275 LEU B N 1
ATOM 6235 C CA . LEU B 1 275 ? 7.868 42.249 108.207 1.00 8.17 275 LEU B CA 1
ATOM 6236 C C . LEU B 1 275 ? 6.880 43.285 108.743 1.00 8.65 275 LEU B C 1
ATOM 6237 O O . LEU B 1 275 ? 5.760 43.411 108.239 1.00 9.52 275 LEU B O 1
ATOM 6242 N N . ALA B 1 276 ? 7.284 44.006 109.781 1.00 8.29 276 ALA B N 1
ATOM 6243 C CA . ALA B 1 276 ? 6.426 45.033 110.357 1.00 9.14 276 ALA B CA 1
ATOM 6244 C C . ALA B 1 276 ? 6.279 46.154 109.334 1.00 10.29 276 ALA B C 1
ATOM 6245 O O . ALA B 1 276 ? 7.139 46.343 108.478 1.00 10.34 276 ALA B O 1
ATOM 6247 N N . PRO B 1 277 ? 5.179 46.914 109.403 1.00 10.67 277 PRO B N 1
ATOM 6248 C CA . PRO B 1 277 ? 4.982 48.004 108.447 1.00 12.01 277 PRO B CA 1
ATOM 6249 C C . PRO B 1 277 ? 6.180 48.956 108.384 1.00 9.47 277 PRO B C 1
ATOM 6250 O O . PRO B 1 277 ? 6.571 49.535 109.393 1.00 10.54 277 PRO B O 1
ATOM 6254 N N . GLY B 1 278 ? 6.756 49.105 107.193 1.00 10.66 278 GLY B N 1
ATOM 6255 C CA . GLY B 1 278 ? 7.889 49.999 107.019 1.00 10.31 278 GLY B CA 1
ATOM 6256 C C . GLY B 1 278 ? 9.258 49.408 107.310 1.00 9.83 278 GLY B C 1
ATOM 6257 O O . GLY B 1 278 ? 10.272 50.083 107.150 1.00 10.91 278 GLY B O 1
ATOM 6258 N N . GLN B 1 279 ? 9.288 48.149 107.729 1.00 8.90 279 GLN B N 1
ATOM 6259 C CA . GLN B 1 279 ? 10.541 47.465 108.048 1.00 8.43 279 GLN B CA 1
ATOM 6260 C C . GLN B 1 279 ? 11.364 47.270 106.775 1.00 8.06 279 GLN B C 1
ATOM 6261 O O . GLN B 1 279 ? 10.820 46.937 105.722 1.00 8.73 279 GLN B O 1
ATOM 6267 N N . THR B 1 280 ? 12.677 47.461 106.879 1.00 7.30 280 THR B N 1
ATOM 6268 C CA . THR B 1 280 ? 13.555 47.339 105.717 1.00 8.21 280 THR B CA 1
ATOM 6269 C C . THR B 1 280 ? 14.646 46.278 105.842 1.00 6.66 280 THR B C 1
ATOM 6270 O O . THR B 1 280 ? 15.722 46.415 105.256 1.00 7.51 280 THR B O 1
ATOM 6274 N N . TRP B 1 281 ? 14.379 45.224 106.602 1.00 6.15 281 TRP B N 1
ATOM 6275 C CA . TRP B 1 281 ? 15.349 44.147 106.755 1.00 6.58 281 TRP B CA 1
ATOM 6276 C C . TRP B 1 281 ? 14.690 42.904 107.310 1.00 6.64 281 TRP B C 1
ATOM 6277 O O . TRP B 1 281 ? 13.541 42.944 107.757 1.00 6.87 281 TRP B O 1
ATOM 6288 N N . PHE B 1 282 ? 15.416 41.794 107.253 1.00 5.91 282 PHE B N 1
ATOM 6289 C CA . PHE B 1 282 ? 14.941 40.536 107.800 1.00 5.99 282 PHE B CA 1
ATOM 6290 C C . PHE B 1 282 ? 15.559 40.487 109.193 1.00 6.14 282 PHE B C 1
ATOM 6291 O O . PHE B 1 282 ? 16.783 40.452 109.341 1.00 6.74 282 PHE B O 1
ATOM 6299 N N . LYS B 1 283 ? 14.718 40.516 110.218 1.00 6.84 283 LYS B N 1
ATOM 6300 C CA . LYS B 1 283 ? 15.216 40.496 111.587 1.00 5.90 283 LYS B CA 1
ATOM 6301 C C . LYS B 1 283 ? 15.919 39.204 111.948 1.00 5.98 283 LYS B C 1
ATOM 6302 O O . LYS B 1 283 ? 15.563 38.134 111.462 1.00 6.97 283 LYS B O 1
ATOM 6308 N N . ARG B 1 284 ? 16.928 39.316 112.804 1.00 6.53 284 ARG B N 1
ATOM 6309 C CA . ARG B 1 284 ? 17.625 38.143 113.299 1.00 6.72 284 ARG B CA 1
ATOM 6310 C C . ARG B 1 284 ? 17.158 37.986 114.738 1.00 6.73 284 ARG B C 1
ATOM 6311 O O . ARG B 1 284 ? 17.112 38.961 115.489 1.00 7.36 284 ARG B O 1
ATOM 6319 N N . ALA B 1 285 ? 16.794 36.767 115.113 1.00 6.93 285 ALA B N 1
ATOM 6320 C CA . ALA B 1 285 ? 16.349 36.489 116.471 1.00 6.28 285 ALA B CA 1
ATOM 6321 C C . ALA B 1 285 ? 17.109 35.283 116.992 1.00 7.08 285 ALA B C 1
ATOM 6322 O O . ALA B 1 285 ? 17.103 34.213 116.375 1.00 8.65 285 ALA B O 1
ATOM 6324 N N . TYR B 1 286 ? 17.778 35.468 118.121 1.00 6.26 286 TYR B N 1
ATOM 6325 C CA . TYR B 1 286 ? 18.539 34.398 118.737 1.00 7.43 286 TYR B CA 1
ATOM 6326 C C . TYR B 1 286 ? 17.821 34.068 120.030 1.00 8.70 286 TYR B C 1
ATOM 6327 O O . TYR B 1 286 ? 17.591 34.945 120.858 1.00 7.62 286 TYR B O 1
ATOM 6343 N N . VAL B 1 287 ? 17.440 32.807 120.189 1.00 9.08 287 VAL B N 1
ATOM 6344 C CA . VAL B 1 287 ? 16.721 32.403 121.385 1.00 11.04 287 VAL B CA 1
ATOM 6345 C C . VAL B 1 287 ? 17.287 31.149 122.040 1.00 10.26 287 VAL B C 1
ATOM 6346 O O . VAL B 1 287 ? 17.650 30.188 121.363 1.00 11.59 287 VAL B O 1
ATOM 6350 N N . GLU B 1 288 ? 17.390 31.185 123.364 1.00 9.77 288 GLU B N 1
ATOM 6351 C CA . GLU B 1 288 ? 17.857 30.046 124.154 1.00 10.03 288 GLU B CA 1
ATOM 6352 C C . GLU B 1 288 ? 16.620 29.817 125.008 1.00 8.91 288 GLU B C 1
ATOM 6353 O O . GLU B 1 288 ? 16.260 30.670 125.818 1.00 9.07 288 GLU B O 1
ATOM 6359 N N . THR B 1 289 ? 15.983 28.666 124.825 1.00 8.55 289 THR B N 1
ATOM 6360 C CA . THR B 1 289 ? 14.716 28.372 125.480 1.00 9.68 289 THR B CA 1
ATOM 6361 C C . THR B 1 289 ? 14.588 27.213 126.469 1.00 11.20 289 THR B C 1
ATOM 6362 O O . THR B 1 289 ? 13.536 26.568 126.526 1.00 12.48 289 THR B O 1
ATOM 6366 N N . GLY B 1 290 ? 15.636 26.956 127.243 1.00 11.47 290 GLY B N 1
ATOM 6367 C CA . GLY B 1 290 ? 15.581 25.897 128.239 1.00 9.92 290 GLY B CA 1
ATOM 6368 C C . GLY B 1 290 ? 15.730 24.466 127.758 1.00 9.00 290 GLY B C 1
ATOM 6369 O O . GLY B 1 290 ? 16.104 24.212 126.614 1.00 9.06 290 GLY B O 1
ATOM 6370 N N . GLY B 1 291 ? 15.439 23.522 128.650 1.00 7.31 291 GLY B N 1
ATOM 6371 C CA . GLY B 1 291 ? 15.546 22.117 128.303 1.00 9.43 291 GLY B CA 1
ATOM 6372 C C . GLY B 1 291 ? 14.931 21.186 129.331 1.00 7.27 291 GLY B C 1
ATOM 6373 O O . GLY B 1 291 ? 14.329 21.627 130.307 1.00 8.65 291 GLY B O 1
ATOM 6374 N N . LYS B 1 292 ? 15.057 19.888 129.082 1.00 6.72 292 LYS B N 1
ATOM 6375 C CA . LYS B 1 292 ? 14.565 18.852 129.991 1.00 6.34 292 LYS B CA 1
ATOM 6376 C C . LYS B 1 292 ? 15.753 17.904 129.983 1.00 6.40 292 LYS B C 1
ATOM 6377 O O . LYS B 1 292 ? 15.743 16.846 129.345 1.00 7.01 292 LYS B O 1
ATOM 6383 N N . ASN B 1 293 ? 16.782 18.320 130.709 1.00 6.24 293 ASN B N 1
ATOM 6384 C CA . ASN B 1 293 ? 18.056 17.620 130.750 1.00 5.78 293 ASN B CA 1
ATOM 6385 C C . ASN B 1 293 ? 18.153 16.371 131.606 1.00 5.87 293 ASN B C 1
ATOM 6386 O O . ASN B 1 293 ? 17.728 16.349 132.767 1.00 6.97 293 ASN B O 1
ATOM 6391 N N . ALA B 1 294 ? 18.756 15.341 131.021 1.00 5.83 294 ALA B N 1
ATOM 6392 C CA . ALA B 1 294 ? 18.921 14.065 131.692 1.00 5.76 294 ALA B CA 1
ATOM 6393 C C . ALA B 1 294 ? 20.368 13.660 131.922 1.00 6.06 294 ALA B C 1
ATOM 6394 O O . ALA B 1 294 ? 21.276 14.055 131.188 1.00 6.33 294 ALA B O 1
ATOM 6396 N N . ILE B 1 295 ? 20.566 12.875 132.971 1.00 6.77 295 ILE B N 1
ATOM 6397 C CA . ILE B 1 295 ? 21.865 12.309 133.273 1.00 5.93 295 ILE B CA 1
ATOM 6398 C C . ILE B 1 295 ? 21.596 10.816 133.243 1.00 6.28 295 ILE B C 1
ATOM 6399 O O . ILE B 1 295 ? 20.665 10.329 133.895 1.00 6.00 295 ILE B O 1
ATOM 6404 N N . ILE B 1 296 ? 22.379 10.109 132.438 1.00 6.16 296 ILE B N 1
ATOM 6405 C CA . ILE B 1 296 ? 22.276 8.665 132.310 1.00 7.34 296 ILE B CA 1
ATOM 6406 C C . ILE B 1 296 ? 23.371 8.045 133.164 1.00 7.20 296 ILE B C 1
ATOM 6407 O O . ILE B 1 296 ? 24.498 8.538 133.180 1.00 7.97 296 ILE B O 1
ATOM 6412 N N . VAL B 1 297 ? 23.047 6.975 133.878 1.00 7.79 297 VAL B N 1
ATOM 6413 C CA . VAL B 1 297 ? 24.057 6.277 134.664 1.00 7.71 297 VAL B CA 1
ATOM 6414 C C . VAL B 1 297 ? 23.906 4.794 134.361 1.00 8.07 297 VAL B C 1
ATOM 6415 O O . VAL B 1 297 ? 22.802 4.259 134.447 1.00 8.17 297 VAL B O 1
ATOM 6419 N N . ASP B 1 298 ? 24.993 4.133 133.967 1.00 8.01 298 ASP B N 1
ATOM 6420 C CA . ASP B 1 298 ? 24.915 2.700 133.709 1.00 7.85 298 ASP B CA 1
ATOM 6421 C C . ASP B 1 298 ? 25.617 1.929 134.829 1.00 8.51 298 ASP B C 1
ATOM 6422 O O . ASP B 1 298 ? 26.199 2.526 135.738 1.00 7.98 298 ASP B O 1
ATOM 6427 N N . GLU B 1 299 ? 25.553 0.605 134.766 1.00 9.84 299 GLU B N 1
ATOM 6428 C CA . GLU B 1 299 ? 26.128 -0.247 135.804 1.00 11.95 299 GLU B CA 1
ATOM 6429 C C . GLU B 1 299 ? 27.644 -0.230 135.985 1.00 11.49 299 GLU B C 1
ATOM 6430 O O . GLU B 1 299 ? 28.150 -0.770 136.968 1.00 11.86 299 GLU B O 1
ATOM 6436 N N . THR B 1 300 ? 28.369 0.391 135.059 1.00 10.48 300 THR B N 1
ATOM 6437 C CA . THR B 1 300 ? 29.829 0.442 135.147 1.00 9.48 300 THR B CA 1
ATOM 6438 C C . THR B 1 300 ? 30.336 1.707 135.824 1.00 8.89 300 THR B C 1
ATOM 6439 O O . THR B 1 300 ? 31.531 1.848 136.070 1.00 10.73 300 THR B O 1
ATOM 6443 N N . ALA B 1 301 ? 29.426 2.625 136.122 1.00 8.94 301 ALA B N 1
ATOM 6444 C CA . ALA B 1 301 ? 29.793 3.897 136.728 1.00 8.29 301 ALA B CA 1
ATOM 6445 C C . ALA B 1 301 ? 30.226 3.859 138.185 1.00 8.40 301 ALA B C 1
ATOM 6446 O O . ALA B 1 301 ? 29.999 2.884 138.909 1.00 9.42 301 ALA B O 1
ATOM 6448 N N . ASP B 1 302 ? 30.872 4.943 138.600 1.00 7.75 302 ASP B N 1
ATOM 6449 C CA . ASP B 1 302 ? 31.277 5.111 139.985 1.00 8.97 302 ASP B CA 1
ATOM 6450 C C . ASP B 1 302 ? 29.990 5.694 140.565 1.00 9.44 302 ASP B C 1
ATOM 6451 O O . ASP B 1 302 ? 29.693 6.874 140.389 1.00 9.09 302 ASP B O 1
ATOM 6456 N N . PHE B 1 303 ? 29.213 4.846 141.231 1.00 9.05 303 PHE B N 1
ATOM 6457 C CA . PHE B 1 303 ? 27.931 5.253 141.787 1.00 9.01 303 PHE B CA 1
ATOM 6458 C C . PHE B 1 303 ? 27.959 6.428 142.757 1.00 8.80 303 PHE B C 1
ATOM 6459 O O . PHE B 1 303 ? 27.031 7.233 142.776 1.00 10.20 303 PHE B O 1
ATOM 6467 N N . ASP B 1 304 ? 29.006 6.531 143.568 1.00 9.98 304 ASP B N 1
ATOM 6468 C CA . ASP B 1 304 ? 29.092 7.643 144.507 1.00 10.26 304 ASP B CA 1
ATOM 6469 C C . ASP B 1 304 ? 29.356 8.953 143.770 1.00 10.33 304 ASP B C 1
ATOM 6470 O O . ASP B 1 304 ? 28.776 9.986 144.098 1.00 10.03 304 ASP B O 1
ATOM 6475 N N . LEU B 1 305 ? 30.226 8.903 142.766 1.00 9.31 305 LEU B N 1
ATOM 6476 C CA . LEU B 1 305 ? 30.542 10.090 141.981 1.00 9.22 305 LEU B CA 1
ATOM 6477 C C . LEU B 1 305 ? 29.282 10.527 141.235 1.00 9.39 305 LEU B C 1
ATOM 6478 O O . LEU B 1 305 ? 28.965 11.716 141.162 1.00 8.12 305 LEU B O 1
ATOM 6483 N N . ALA B 1 306 ? 28.563 9.555 140.687 1.00 7.53 306 ALA B N 1
ATOM 6484 C CA . ALA B 1 306 ? 27.337 9.834 139.948 1.00 8.14 306 ALA B CA 1
ATOM 6485 C C . ALA B 1 306 ? 26.286 10.504 140.830 1.00 8.40 306 ALA B C 1
ATOM 6486 O O . ALA B 1 306 ? 25.706 11.522 140.449 1.00 6.71 306 ALA B O 1
ATOM 6488 N N . ALA B 1 307 ? 26.049 9.935 142.009 1.00 8.37 307 ALA B N 1
ATOM 6489 C CA . ALA B 1 307 ? 25.059 10.476 142.937 1.00 8.57 307 ALA B CA 1
ATOM 6490 C C . ALA B 1 307 ? 25.358 11.929 143.297 1.00 7.68 307 ALA B C 1
ATOM 6491 O O . ALA B 1 307 ? 24.458 12.766 143.346 1.00 7.73 307 ALA B O 1
ATOM 6493 N N . GLU B 1 308 ? 26.628 12.222 143.546 1.00 8.55 308 GLU B N 1
ATOM 6494 C CA . GLU B 1 308 ? 27.044 13.572 143.903 1.00 9.66 308 GLU B CA 1
ATOM 6495 C C . GLU B 1 308 ? 26.763 14.534 142.742 1.00 9.37 308 GLU B C 1
ATOM 6496 O O . GLU B 1 308 ? 26.165 15.596 142.933 1.00 8.92 308 GLU B O 1
ATOM 6502 N N . GLY B 1 309 ? 27.177 14.148 141.538 1.00 8.48 309 GLY B N 1
ATOM 6503 C CA . GLY B 1 309 ? 26.963 14.987 140.369 1.00 7.85 309 GLY B CA 1
ATOM 6504 C C . GLY B 1 309 ? 25.494 15.198 140.053 1.00 6.24 309 GLY B C 1
ATOM 6505 O O . GLY B 1 309 ? 25.092 16.270 139.597 1.00 7.41 309 GLY B O 1
ATOM 6506 N N . VAL B 1 310 ? 24.685 14.172 140.289 1.00 6.72 310 VAL B N 1
ATOM 6507 C CA . VAL B 1 310 ? 23.254 14.260 140.037 1.00 6.90 310 VAL B CA 1
ATOM 6508 C C . VAL B 1 310 ? 22.600 15.251 141.001 1.00 6.51 310 VAL B C 1
ATOM 6509 O O . VAL B 1 310 ? 21.803 16.101 140.599 1.00 7.24 310 VAL B O 1
ATOM 6513 N N . VAL B 1 311 ? 22.950 15.149 142.277 1.00 7.32 311 VAL B N 1
ATOM 6514 C CA . VAL B 1 311 ? 22.385 16.041 143.280 1.00 7.88 311 VAL B CA 1
ATOM 6515 C C . VAL B 1 311 ? 22.783 17.495 143.015 1.00 7.27 311 VAL B C 1
ATOM 6516 O O . VAL B 1 311 ? 21.967 18.407 143.156 1.00 7.73 311 VAL B O 1
ATOM 6520 N N . VAL B 1 312 ? 24.035 17.712 142.624 1.00 7.34 312 VAL B N 1
ATOM 6521 C CA . VAL B 1 312 ? 24.504 19.057 142.320 1.00 8.35 312 VAL B CA 1
ATOM 6522 C C . VAL B 1 312 ? 23.766 19.606 141.099 1.00 7.71 312 VAL B C 1
ATOM 6523 O O . VAL B 1 312 ? 23.308 20.751 141.096 1.00 7.56 312 VAL B O 1
ATOM 6527 N N . SER B 1 313 ? 23.646 18.774 140.068 1.00 6.88 313 SER B N 1
ATOM 6528 C CA . SER B 1 313 ? 22.983 19.176 138.829 1.00 5.53 313 SER B CA 1
ATOM 6529 C C . SER B 1 313 ? 21.479 19.396 138.956 1.00 6.20 313 SER B C 1
ATOM 6530 O O . SER B 1 313 ? 20.915 20.270 138.298 1.00 6.47 313 SER B O 1
ATOM 6533 N N . ALA B 1 314 ? 20.834 18.591 139.792 1.00 7.14 314 ALA B N 1
ATOM 6534 C CA . ALA B 1 314 ? 19.395 18.683 139.968 1.00 6.98 314 ALA B CA 1
ATOM 6535 C C . ALA B 1 314 ? 18.944 19.776 140.921 1.00 8.06 314 ALA B C 1
ATOM 6536 O O . ALA B 1 314 ? 17.922 20.423 140.686 1.00 8.78 314 ALA B O 1
ATOM 6538 N N . TYR B 1 315 ? 19.714 20.003 141.979 1.00 7.75 315 TYR B N 1
ATOM 6539 C CA . TYR B 1 315 ? 19.306 20.974 142.980 1.00 6.87 315 TYR B CA 1
ATOM 6540 C C . TYR B 1 315 ? 20.097 22.270 143.114 1.00 7.99 315 TYR B C 1
ATOM 6541 O O . TYR B 1 315 ? 19.762 23.107 143.953 1.00 7.28 315 TYR B O 1
ATOM 6550 N N . GLY B 1 316 ? 21.135 22.444 142.298 1.00 9.15 316 GLY B N 1
ATOM 6551 C CA . GLY B 1 316 ? 21.901 23.682 142.342 1.00 8.91 316 GLY B CA 1
ATOM 6552 C C . GLY B 1 316 ? 20.949 24.818 142.003 1.00 8.74 316 GLY B C 1
ATOM 6553 O O . GLY B 1 316 ? 20.179 24.711 141.049 1.00 9.63 316 GLY B O 1
ATOM 6554 N N . PHE B 1 317 ? 21.015 25.908 142.764 1.00 9.17 317 PHE B N 1
ATOM 6555 C CA . PHE B 1 317 ? 20.112 27.055 142.603 1.00 7.55 317 PHE B CA 1
ATOM 6556 C C . PHE B 1 317 ? 18.673 26.571 142.476 1.00 7.73 317 PHE B C 1
ATOM 6557 O O . PHE B 1 317 ? 17.906 27.017 141.621 1.00 6.70 317 PHE B O 1
ATOM 6565 N N . GLN B 1 318 ? 18.334 25.626 143.341 1.00 7.39 318 GLN B N 1
ATOM 6566 C CA . GLN B 1 318 ? 16.998 25.067 143.413 1.00 7.10 318 GLN B CA 1
ATOM 6567 C C . GLN B 1 318 ? 16.469 24.509 142.090 1.00 6.64 318 GLN B C 1
ATOM 6568 O O . GLN B 1 318 ? 15.262 24.483 141.860 1.00 7.49 318 GLN B O 1
ATOM 6574 N N . GLY B 1 319 ? 17.372 24.057 141.224 1.00 6.04 319 GLY B N 1
ATOM 6575 C CA . GLY B 1 319 ? 16.961 23.501 139.945 1.00 6.71 319 GLY B CA 1
ATOM 6576 C C . GLY B 1 319 ? 16.445 24.521 138.942 1.00 6.30 319 GLY B C 1
ATOM 6577 O O . GLY B 1 319 ? 15.894 24.155 137.903 1.00 7.86 319 GLY B O 1
ATOM 6578 N N . GLN B 1 320 ? 16.637 25.802 139.241 1.00 6.23 320 GLN B N 1
ATOM 6579 C CA . GLN B 1 320 ? 16.181 26.875 138.365 1.00 6.07 320 GLN B CA 1
ATOM 6580 C C . GLN B 1 320 ? 17.239 27.204 137.318 1.00 6.46 320 GLN B C 1
ATOM 6581 O O . GLN B 1 320 ? 17.694 28.344 137.207 1.00 7.27 320 GLN B O 1
ATOM 6587 N N . LYS B 1 321 ? 17.626 26.187 136.555 1.00 6.81 321 LYS B N 1
ATOM 6588 C CA . LYS B 1 321 ? 18.629 26.340 135.508 1.00 7.38 321 LYS B CA 1
ATOM 6589 C C . LYS B 1 321 ? 18.184 25.613 134.251 1.00 6.31 321 LYS B C 1
ATOM 6590 O O . LYS B 1 321 ? 17.606 24.523 134.314 1.00 6.37 321 LYS B O 1
ATOM 6596 N N . CYS B 1 322 ? 18.468 26.214 133.103 1.00 7.75 322 CYS B N 1
ATOM 6597 C CA . CYS B 1 322 ? 18.104 25.601 131.838 1.00 8.53 322 CYS B CA 1
ATOM 6598 C C . CYS B 1 322 ? 18.919 24.331 131.635 1.00 8.36 322 CYS B C 1
ATOM 6599 O O . CYS B 1 322 ? 18.531 23.459 130.861 1.00 7.59 322 CYS B O 1
ATOM 6603 N N . SER B 1 323 ? 20.035 24.237 132.356 1.00 7.15 323 SER B N 1
ATOM 6604 C CA . SER B 1 323 ? 20.953 23.100 132.280 1.00 7.02 323 SER B CA 1
ATOM 6605 C C . SER B 1 323 ? 20.754 22.064 133.385 1.00 6.91 323 SER B C 1
ATOM 6606 O O . SER B 1 323 ? 21.429 21.036 133.396 1.00 6.07 323 SER B O 1
ATOM 6609 N N . ALA B 1 324 ? 19.842 22.339 134.312 1.00 6.62 324 ALA B N 1
ATOM 6610 C CA . ALA B 1 324 ? 19.605 21.447 135.442 1.00 6.93 324 ALA B CA 1
ATOM 6611 C C . ALA B 1 324 ? 19.165 20.037 135.076 1.00 6.21 324 ALA B C 1
ATOM 6612 O O . ALA B 1 324 ? 18.376 19.835 134.155 1.00 6.89 324 ALA B O 1
ATOM 6614 N N . ALA B 1 325 ? 19.682 19.059 135.812 1.00 6.57 325 ALA B N 1
ATOM 6615 C CA . ALA B 1 325 ? 19.294 17.674 135.590 1.00 5.97 325 ALA B CA 1
ATOM 6616 C C . ALA B 1 325 ? 17.902 17.506 136.192 1.00 7.19 325 ALA B C 1
ATOM 6617 O O . ALA B 1 325 ? 17.737 17.577 137.410 1.00 7.65 325 ALA B O 1
ATOM 6619 N N . SER B 1 326 ? 16.903 17.324 135.336 1.00 5.98 326 SER B N 1
ATOM 6620 C CA . SER B 1 326 ? 15.536 17.131 135.806 1.00 6.12 326 SER B CA 1
ATOM 6621 C C . SER B 1 326 ? 15.095 15.693 135.559 1.00 6.92 326 SER B C 1
ATOM 6622 O O . SER B 1 326 ? 14.023 15.278 135.995 1.00 7.09 326 SER B O 1
ATOM 6625 N N . ARG B 1 327 ? 15.931 14.939 134.852 1.00 6.18 327 ARG B N 1
ATOM 6626 C CA . ARG B 1 327 ? 15.663 13.534 134.572 1.00 5.70 327 ARG B CA 1
ATOM 6627 C C . ARG B 1 327 ? 16.904 12.715 134.912 1.00 6.60 327 ARG B C 1
ATOM 6628 O O . ARG B 1 327 ? 18.028 13.107 134.582 1.00 7.28 327 ARG B O 1
ATOM 6636 N N . LEU B 1 328 ? 16.697 11.592 135.590 1.00 7.14 328 LEU B N 1
ATOM 6637 C CA . LEU B 1 328 ? 17.780 10.682 135.943 1.00 7.23 328 LEU B CA 1
ATOM 6638 C C . LEU B 1 328 ? 17.393 9.353 135.308 1.00 7.32 328 LEU B C 1
ATOM 6639 O O . LEU B 1 328 ? 16.426 8.714 135.724 1.00 8.13 328 LEU B O 1
ATOM 6644 N N . ILE B 1 329 ? 18.135 8.961 134.280 1.00 6.86 329 ILE B N 1
ATOM 6645 C CA . ILE B 1 329 ? 17.870 7.724 133.557 1.00 7.04 329 ILE B CA 1
ATOM 6646 C C . ILE B 1 329 ? 18.864 6.668 134.017 1.00 8.09 329 ILE B C 1
ATOM 6647 O O . ILE B 1 329 ? 20.065 6.785 133.774 1.00 8.60 329 ILE B O 1
ATOM 6652 N N . LEU B 1 330 ? 18.352 5.639 134.685 1.00 8.59 330 LEU B N 1
ATOM 6653 C CA . LEU B 1 330 ? 19.187 4.574 135.227 1.00 8.62 330 LEU B CA 1
ATOM 6654 C C . LEU B 1 330 ? 18.947 3.228 134.562 1.00 9.20 330 LEU B C 1
ATOM 6655 O O . LEU B 1 330 ? 17.804 2.791 134.437 1.00 8.53 330 LEU B O 1
ATOM 6660 N N . THR B 1 331 ? 20.019 2.575 134.124 1.00 9.36 331 THR B N 1
ATOM 6661 C CA . THR B 1 331 ? 19.876 1.256 133.525 1.00 10.24 331 THR B CA 1
ATOM 6662 C C . THR B 1 331 ? 19.574 0.321 134.696 1.00 11.66 331 THR B C 1
ATOM 6663 O O . THR B 1 331 ? 19.871 0.646 135.846 1.00 11.52 331 THR B O 1
ATOM 6667 N N . GLN B 1 332 ? 18.996 -0.838 134.409 1.00 12.70 332 GLN B N 1
ATOM 6668 C CA . GLN B 1 332 ? 18.629 -1.779 135.460 1.00 13.61 332 GLN B CA 1
ATOM 6669 C C . GLN B 1 332 ? 19.714 -2.057 136.500 1.00 12.37 332 GLN B C 1
ATOM 6670 O O . GLN B 1 332 ? 19.442 -2.043 137.702 1.00 13.07 332 GLN B O 1
ATOM 6676 N N . GLY B 1 333 ? 20.939 -2.296 136.043 1.00 11.66 333 GLY B N 1
ATOM 6677 C CA . GLY B 1 333 ? 22.025 -2.585 136.964 1.00 12.21 333 GLY B CA 1
ATOM 6678 C C . GLY B 1 333 ? 22.441 -1.423 137.847 1.00 12.18 333 GLY B C 1
ATOM 6679 O O . GLY B 1 333 ? 23.038 -1.619 138.907 1.00 13.39 333 GLY B O 1
ATOM 6680 N N . ALA B 1 334 ? 22.126 -0.206 137.424 1.00 11.51 334 ALA B N 1
ATOM 6681 C CA . ALA B 1 334 ? 22.498 0.974 138.193 1.00 11.32 334 ALA B CA 1
ATOM 6682 C C . ALA B 1 334 ? 21.345 1.561 138.999 1.00 10.87 334 ALA B C 1
ATOM 6683 O O . ALA B 1 334 ? 21.564 2.382 139.889 1.00 10.69 334 ALA B O 1
ATOM 6685 N N . TYR B 1 335 ? 20.124 1.125 138.707 1.00 10.11 335 TYR B N 1
ATOM 6686 C CA . TYR B 1 335 ? 18.949 1.671 139.379 1.00 10.36 335 TYR B CA 1
ATOM 6687 C C . TYR B 1 335 ? 18.997 1.757 140.902 1.00 10.78 335 TYR B C 1
ATOM 6688 O O . TYR B 1 335 ? 18.997 2.851 141.463 1.00 11.60 335 TYR B O 1
ATOM 6697 N N . GLU B 1 336 ? 19.021 0.610 141.574 1.00 11.28 336 GLU B N 1
ATOM 6698 C CA . GLU B 1 336 ? 19.036 0.601 143.033 1.00 13.13 336 GLU B CA 1
ATOM 6699 C C . GLU B 1 336 ? 20.244 1.285 143.667 1.00 12.71 336 GLU B C 1
ATOM 6700 O O . GLU B 1 336 ? 20.089 2.135 144.541 1.00 12.25 336 GLU B O 1
ATOM 6706 N N . PRO B 1 337 ? 21.464 0.924 143.240 1.00 13.04 337 PRO B N 1
ATOM 6707 C CA . PRO B 1 337 ? 22.660 1.545 143.816 1.00 13.49 337 PRO B CA 1
ATOM 6708 C C . PRO B 1 337 ? 22.679 3.065 143.707 1.00 10.99 337 PRO B C 1
ATOM 6709 O O . PRO B 1 337 ? 22.989 3.763 144.671 1.00 11.65 337 PRO B O 1
ATOM 6713 N N . VAL B 1 338 ? 22.347 3.577 142.527 1.00 10.77 338 VAL B N 1
ATOM 6714 C CA . VAL B 1 338 ? 22.357 5.017 142.318 1.00 9.93 338 VAL B CA 1
ATOM 6715 C C . VAL B 1 338 ? 21.190 5.720 143.001 1.00 8.89 338 VAL B C 1
ATOM 6716 O O . VAL B 1 338 ? 21.382 6.746 143.651 1.00 9.29 338 VAL B O 1
ATOM 6720 N N . LEU B 1 339 ? 19.986 5.174 142.868 1.00 9.86 339 LEU B N 1
ATOM 6721 C CA . LEU B 1 339 ? 18.829 5.796 143.499 1.00 11.12 339 LEU B CA 1
ATOM 6722 C C . LEU B 1 339 ? 19.011 5.894 145.014 1.00 10.61 339 LEU B C 1
ATOM 6723 O O . LEU B 1 339 ? 18.726 6.933 145.608 1.00 10.96 339 LEU B O 1
ATOM 6728 N N . GLU B 1 340 ? 19.494 4.823 145.640 1.00 10.75 340 GLU B N 1
ATOM 6729 C CA . GLU B 1 340 ? 19.702 4.837 147.087 1.00 12.52 340 GLU B CA 1
ATOM 6730 C C . GLU B 1 340 ? 20.673 5.941 147.491 1.00 11.64 340 GLU B C 1
ATOM 6731 O O . GLU B 1 340 ? 20.442 6.662 148.461 1.00 11.44 340 GLU B O 1
ATOM 6737 N N . ARG B 1 341 ? 21.760 6.076 146.739 1.00 11.42 341 ARG B N 1
ATOM 6738 C CA . ARG B 1 341 ? 22.762 7.092 147.034 1.00 10.83 341 ARG B CA 1
ATOM 6739 C C . ARG B 1 341 ? 22.236 8.503 146.794 1.00 9.91 341 ARG B C 1
ATOM 6740 O O . ARG B 1 341 ? 22.532 9.419 147.562 1.00 9.99 341 ARG B O 1
ATOM 6748 N N . VAL B 1 342 ? 21.454 8.678 145.734 1.00 9.04 342 VAL B N 1
ATOM 6749 C CA . VAL B 1 342 ? 20.888 9.984 145.421 1.00 10.11 342 VAL B CA 1
ATOM 6750 C C . VAL B 1 342 ? 19.933 10.418 146.531 1.00 9.85 342 VAL B C 1
ATOM 6751 O O . VAL B 1 342 ? 19.961 11.567 146.975 1.00 10.26 342 VAL B O 1
ATOM 6755 N N . LEU B 1 343 ? 19.099 9.492 146.993 1.00 9.58 343 LEU B N 1
ATOM 6756 C CA . LEU B 1 343 ? 18.146 9.806 148.050 1.00 10.61 343 LEU B CA 1
ATOM 6757 C C . LEU B 1 343 ? 18.839 10.150 149.365 1.00 11.17 343 LEU B C 1
ATOM 6758 O O . LEU B 1 343 ? 18.450 11.096 150.050 1.00 11.65 343 LEU B O 1
ATOM 6763 N N . LYS B 1 344 ? 19.869 9.388 149.718 1.00 12.41 344 LYS B N 1
ATOM 6764 C CA . LYS B 1 344 ? 20.596 9.648 150.954 1.00 14.31 344 LYS B CA 1
ATOM 6765 C C . LYS B 1 344 ? 21.274 11.016 150.932 1.00 13.74 344 LYS B C 1
ATOM 6766 O O . LYS B 1 344 ? 21.318 11.710 151.944 1.00 15.07 344 LYS B O 1
ATOM 6772 N N . ARG B 1 345 ? 21.805 11.402 149.776 1.00 12.94 345 ARG B N 1
ATOM 6773 C CA . ARG B 1 345 ? 22.465 12.694 149.648 1.00 12.93 345 ARG B CA 1
ATOM 6774 C C . ARG B 1 345 ? 21.449 13.828 149.639 1.00 12.64 345 ARG B C 1
ATOM 6775 O O . ARG B 1 345 ? 21.616 14.833 150.327 1.00 13.33 345 ARG B O 1
ATOM 6783 N N . ALA B 1 346 ? 20.386 13.652 148.862 1.00 12.54 346 ALA B N 1
ATOM 6784 C CA . ALA B 1 346 ? 19.354 14.669 148.738 1.00 12.84 346 ALA B CA 1
ATOM 6785 C C . ALA B 1 346 ? 18.625 14.981 150.039 1.00 13.81 346 ALA B C 1
ATOM 6786 O O . ALA B 1 346 ? 18.264 16.130 150.291 1.00 14.25 346 ALA B O 1
ATOM 6788 N N . GLU B 1 347 ? 18.410 13.966 150.867 1.00 14.56 347 GLU B N 1
ATOM 6789 C CA . GLU B 1 347 ? 17.705 14.173 152.125 1.00 15.89 347 GLU B CA 1
ATOM 6790 C C . GLU B 1 347 ? 18.527 14.958 153.143 1.00 15.74 347 GLU B C 1
ATOM 6791 O O . GLU B 1 347 ? 17.987 15.445 154.135 1.00 17.71 347 GLU B O 1
ATOM 6797 N N . ARG B 1 348 ? 19.826 15.090 152.890 1.00 15.31 348 ARG B N 1
ATOM 6798 C CA . ARG B 1 348 ? 20.713 15.820 153.792 1.00 15.81 348 ARG B CA 1
ATOM 6799 C C . ARG B 1 348 ? 20.904 17.280 153.378 1.00 14.58 348 ARG B C 1
ATOM 6800 O O . ARG B 1 348 ? 21.602 18.038 154.055 1.00 15.88 348 ARG B O 1
ATOM 6808 N N . LEU B 1 349 ? 20.286 17.671 152.268 1.00 13.73 349 LEU B N 1
ATOM 6809 C CA . LEU B 1 349 ? 20.401 19.040 151.774 1.00 12.46 349 LEU B CA 1
ATOM 6810 C C . LEU B 1 349 ? 19.608 20.017 152.632 1.00 11.69 349 LEU B C 1
ATOM 6811 O O . LEU B 1 349 ? 18.457 19.757 152.984 1.00 12.56 349 LEU B O 1
ATOM 6816 N N . SER B 1 350 ? 20.225 21.146 152.962 1.00 11.13 350 SER B N 1
ATOM 6817 C CA . SER B 1 350 ? 19.559 22.156 153.770 1.00 11.39 350 SER B CA 1
ATOM 6818 C C . SER B 1 350 ? 18.797 23.123 152.871 1.00 10.65 350 SER B C 1
ATOM 6819 O O . SER B 1 350 ? 19.185 23.351 151.721 1.00 10.61 350 SER B O 1
ATOM 6822 N N . VAL B 1 351 ? 17.712 23.681 153.401 1.00 10.77 351 VAL B N 1
ATOM 6823 C CA . VAL B 1 351 ? 16.884 24.629 152.667 1.00 10.39 351 VAL B CA 1
ATOM 6824 C C . VAL B 1 351 ? 16.530 25.777 153.598 1.00 10.72 351 VAL B C 1
ATOM 6825 O O . VAL B 1 351 ? 16.048 25.553 154.706 1.00 11.61 351 VAL B O 1
ATOM 6829 N N . GLY B 1 352 ? 16.768 27.006 153.155 1.00 9.87 352 GLY B N 1
ATOM 6830 C CA . GLY B 1 352 ? 16.448 28.146 153.993 1.00 9.19 352 GLY B CA 1
ATOM 6831 C C . GLY B 1 352 ? 16.897 29.452 153.376 1.00 8.91 352 GLY B C 1
ATOM 6832 O O . GLY B 1 352 ? 17.266 29.488 152.201 1.00 7.96 352 GLY B O 1
ATOM 6833 N N . PRO B 1 353 ? 16.882 30.551 154.146 1.00 9.38 353 PRO B N 1
ATOM 6834 C CA . PRO B 1 353 ? 17.296 31.867 153.654 1.00 8.40 353 PRO B CA 1
ATOM 6835 C C . PRO B 1 353 ? 18.642 31.789 152.939 1.00 7.86 353 PRO B C 1
ATOM 6836 O O . PRO B 1 353 ? 19.624 31.302 153.497 1.00 7.72 353 PRO B O 1
ATOM 6840 N N . ALA B 1 354 ? 18.678 32.286 151.706 1.00 7.09 354 ALA B N 1
ATOM 6841 C CA . ALA B 1 354 ? 19.887 32.243 150.889 1.00 7.03 354 ALA B CA 1
ATOM 6842 C C . ALA B 1 354 ? 21.138 32.829 151.537 1.00 8.07 354 ALA B C 1
ATOM 6843 O O . ALA B 1 354 ? 22.244 32.332 151.320 1.00 7.86 354 ALA B O 1
ATOM 6845 N N . GLU B 1 355 ? 20.974 33.877 152.335 1.00 7.59 355 GLU B N 1
ATOM 6846 C CA . GLU B 1 355 ? 22.130 34.504 152.960 1.00 8.20 355 GLU B CA 1
ATOM 6847 C C . GLU B 1 355 ? 22.864 33.616 153.959 1.00 8.00 355 GLU B C 1
ATOM 6848 O O . GLU B 1 355 ? 24.015 33.886 154.296 1.00 8.53 355 GLU B O 1
ATOM 6854 N N . GLU B 1 356 ? 22.211 32.559 154.432 1.00 8.25 356 GLU B N 1
ATOM 6855 C CA . GLU B 1 356 ? 22.854 31.661 155.389 1.00 10.32 356 GLU B CA 1
ATOM 6856 C C . GLU B 1 356 ? 23.620 30.566 154.654 1.00 9.99 356 GLU B C 1
ATOM 6857 O O . GLU B 1 356 ? 24.117 29.618 155.259 1.00 10.06 356 GLU B O 1
ATOM 6863 N N . ASN B 1 357 ? 23.712 30.726 153.337 1.00 9.92 357 ASN B N 1
ATOM 6864 C CA . ASN B 1 357 ? 24.398 29.790 152.453 1.00 9.67 357 ASN B CA 1
ATOM 6865 C C . ASN B 1 357 ? 23.954 28.334 152.592 1.00 9.17 357 ASN B C 1
ATOM 6866 O O . ASN B 1 357 ? 24.769 27.434 152.808 1.00 10.43 357 ASN B O 1
ATOM 6871 N N . PRO B 1 358 ? 22.643 28.084 152.468 1.00 9.19 358 PRO B N 1
ATOM 6872 C CA . PRO B 1 358 ? 22.113 26.723 152.573 1.00 9.04 358 PRO B CA 1
ATOM 6873 C C . PRO B 1 358 ? 22.386 26.025 151.247 1.00 9.39 358 PRO B C 1
ATOM 6874 O O . PRO B 1 358 ? 22.839 26.664 150.295 1.00 9.28 358 PRO B O 1
ATOM 6878 N N . ASP B 1 359 ? 22.128 24.725 151.177 1.00 9.07 359 ASP B N 1
ATOM 6879 C CA . ASP B 1 359 ? 22.331 24.011 149.922 1.00 9.11 359 ASP B CA 1
ATOM 6880 C C . ASP B 1 359 ? 21.317 24.553 148.920 1.00 9.41 359 ASP B C 1
ATOM 6881 O O . ASP B 1 359 ? 21.609 24.683 147.730 1.00 10.72 359 ASP B O 1
ATOM 6886 N N . LEU B 1 360 ? 20.123 24.865 149.415 1.00 8.38 360 LEU B N 1
ATOM 6887 C CA . LEU B 1 360 ? 19.065 25.426 148.586 1.00 8.84 360 LEU B CA 1
ATOM 6888 C C . LEU B 1 360 ? 18.422 26.637 149.231 1.00 7.84 360 LEU B C 1
ATOM 6889 O O . LEU B 1 360 ? 18.080 26.620 150.417 1.00 7.97 360 LEU B O 1
ATOM 6894 N N . GLY B 1 361 ? 18.263 27.688 148.439 1.00 8.15 361 GLY B N 1
ATOM 6895 C CA . GLY B 1 361 ? 17.586 28.872 148.916 1.00 7.22 361 GLY B CA 1
ATOM 6896 C C . GLY B 1 361 ? 16.141 28.676 148.483 1.00 6.29 361 GLY B C 1
ATOM 6897 O O . GLY B 1 361 ? 15.720 27.550 148.206 1.00 6.98 361 GLY B O 1
ATOM 6898 N N . PRO B 1 362 ? 15.351 29.749 148.409 1.00 6.71 362 PRO B N 1
ATOM 6899 C CA . PRO B 1 362 ? 13.946 29.660 147.998 1.00 6.69 362 PRO B CA 1
ATOM 6900 C C . PRO B 1 362 ? 13.846 29.750 146.481 1.00 7.49 362 PRO B C 1
ATOM 6901 O O . PRO B 1 362 ? 14.812 30.136 145.820 1.00 7.90 362 PRO B O 1
ATOM 6905 N N . VAL B 1 363 ? 12.705 29.370 145.916 1.00 6.49 363 VAL B N 1
ATOM 6906 C CA . VAL B 1 363 ? 12.555 29.541 144.480 1.00 6.82 363 VAL B CA 1
ATOM 6907 C C . VAL B 1 363 ? 12.365 31.054 144.354 1.00 7.62 363 VAL B C 1
ATOM 6908 O O . VAL B 1 363 ? 12.071 31.731 145.343 1.00 7.50 363 VAL B O 1
ATOM 6912 N N . VAL B 1 364 ? 12.520 31.589 143.151 1.00 8.83 364 VAL B N 1
ATOM 6913 C CA . VAL B 1 364 ? 12.497 33.035 142.962 1.00 8.10 364 VAL B CA 1
ATOM 6914 C C . VAL B 1 364 ? 11.264 33.894 143.248 1.00 7.86 364 VAL B C 1
ATOM 6915 O O . VAL B 1 364 ? 11.411 35.066 143.598 1.00 7.66 364 VAL B O 1
ATOM 6919 N N . SER B 1 365 ? 10.064 33.342 143.116 1.00 7.73 365 SER B N 1
ATOM 6920 C CA . SER B 1 365 ? 8.869 34.153 143.334 1.00 8.33 365 SER B CA 1
ATOM 6921 C C . SER B 1 365 ? 7.655 33.319 143.681 1.00 7.93 365 SER B C 1
ATOM 6922 O O . SER B 1 365 ? 7.693 32.094 143.625 1.00 8.21 365 SER B O 1
ATOM 6925 N N . ALA B 1 366 ? 6.569 34.005 144.028 1.00 9.19 366 ALA B N 1
ATOM 6926 C CA . ALA B 1 366 ? 5.316 33.349 144.364 1.00 10.05 366 ALA B CA 1
ATOM 6927 C C . ALA B 1 366 ? 4.792 32.610 143.139 1.00 10.29 366 ALA B C 1
ATOM 6928 O O . ALA B 1 366 ? 4.227 31.524 143.255 1.00 10.60 366 ALA B O 1
ATOM 6930 N N . GLU B 1 367 ? 4.979 33.206 141.964 1.00 10.82 367 GLU B N 1
ATOM 6931 C CA . GLU B 1 367 ? 4.527 32.585 140.724 1.00 11.83 367 GLU B CA 1
ATOM 6932 C C . GLU B 1 367 ? 5.323 31.311 140.458 1.00 10.76 367 GLU B C 1
ATOM 6933 O O . GLU B 1 367 ? 4.762 30.292 140.062 1.00 10.72 367 GLU B O 1
ATOM 6939 N N . GLN B 1 368 ? 6.632 31.370 140.677 1.00 9.95 368 GLN B N 1
ATOM 6940 C CA . GLN B 1 368 ? 7.473 30.199 140.463 1.00 11.22 368 GLN B CA 1
ATOM 6941 C C . GLN B 1 368 ? 7.084 29.114 141.455 1.00 10.12 368 GLN B C 1
ATOM 6942 O O . GLN B 1 368 ? 7.059 27.930 141.125 1.00 10.35 368 GLN B O 1
ATOM 6952 N N . GLU B 1 369 ? 6.779 29.531 142.677 1.00 8.87 369 GLU B N 1
ATOM 6953 C CA . GLU B 1 369 ? 6.366 28.602 143.716 1.00 10.64 369 GLU B CA 1
ATOM 6954 C C . GLU B 1 369 ? 5.083 27.895 143.281 1.00 9.02 369 GLU B C 1
ATOM 6955 O O . GLU B 1 369 ? 4.954 26.677 143.416 1.00 8.87 369 GLU B O 1
ATOM 6961 N N . ARG B 1 370 ? 4.141 28.668 142.752 1.00 9.11 370 ARG B N 1
ATOM 6962 C CA . ARG B 1 370 ? 2.870 28.122 142.291 1.00 10.87 370 ARG B CA 1
ATOM 6963 C C . ARG B 1 370 ? 3.087 27.095 141.182 1.00 10.41 370 ARG B C 1
ATOM 6964 O O . ARG B 1 370 ? 2.478 26.024 141.189 1.00 11.34 370 ARG B O 1
ATOM 6972 N N . LYS B 1 371 ? 3.959 27.422 140.230 1.00 10.21 371 LYS B N 1
ATOM 6973 C CA . LYS B 1 371 ? 4.244 26.520 139.117 1.00 10.52 371 LYS B CA 1
ATOM 6974 C C . LYS B 1 371 ? 4.876 25.210 139.572 1.00 9.77 371 LYS B C 1
ATOM 6975 O O . LYS B 1 371 ? 4.441 24.133 139.172 1.00 9.07 371 LYS B O 1
ATOM 6981 N N . VAL B 1 372 ? 5.905 25.302 140.408 1.00 9.39 372 VAL B N 1
ATOM 6982 C CA . VAL B 1 372 ? 6.583 24.108 140.894 1.00 9.06 372 VAL B CA 1
ATOM 6983 C C . VAL B 1 372 ? 5.640 23.223 141.711 1.00 9.40 372 VAL B C 1
ATOM 6984 O O . VAL B 1 372 ? 5.626 22.004 141.546 1.00 9.61 372 VAL B O 1
ATOM 6988 N N . LEU B 1 373 ? 4.851 23.831 142.591 1.00 9.24 373 LEU B N 1
ATOM 6989 C CA . LEU B 1 373 ? 3.913 23.054 143.391 1.00 10.61 373 LEU B CA 1
ATOM 6990 C C . LEU B 1 373 ? 2.862 22.405 142.495 1.00 10.26 373 LEU B C 1
ATOM 6991 O O . LEU B 1 373 ? 2.410 21.293 142.766 1.00 11.35 373 LEU B O 1
ATOM 6996 N N . SER B 1 374 ? 2.482 23.093 141.420 1.00 9.80 374 SER B N 1
ATOM 6997 C CA . SER B 1 374 ? 1.496 22.548 140.490 1.00 10.65 374 SER B CA 1
ATOM 6998 C C . SER B 1 374 ? 2.069 21.319 139.791 1.00 9.95 374 SER B C 1
ATOM 6999 O O . SER B 1 374 ? 1.377 20.320 139.618 1.00 11.61 374 SER B O 1
ATOM 7003 N N . TYR B 1 375 ? 3.336 21.389 139.389 1.00 10.07 375 TYR B N 1
ATOM 7004 C CA . TYR B 1 375 ? 3.968 20.251 138.729 1.00 10.07 375 TYR B CA 1
ATOM 7005 C C . TYR B 1 375 ? 4.141 19.088 139.694 1.00 9.34 375 TYR B C 1
ATOM 7006 O O . TYR B 1 375 ? 4.143 17.930 139.285 1.00 10.75 375 TYR B O 1
ATOM 7015 N N . ILE B 1 376 ? 4.285 19.398 140.978 1.00 9.85 376 ILE B N 1
ATOM 7016 C CA . ILE B 1 376 ? 4.423 18.358 141.984 1.00 10.18 376 ILE B CA 1
ATOM 7017 C C . ILE B 1 376 ? 3.096 17.601 142.088 1.00 11.49 376 ILE B C 1
ATOM 7018 O O . ILE B 1 376 ? 3.082 16.382 142.240 1.00 12.00 376 ILE B O 1
ATOM 7023 N N . GLU B 1 377 ? 1.982 18.321 141.986 1.00 11.38 377 GLU B N 1
ATOM 7024 C CA . GLU B 1 377 ? 0.676 17.672 142.044 1.00 12.47 377 GLU B CA 1
ATOM 7025 C C . GLU B 1 377 ? 0.496 16.803 140.807 1.00 12.83 377 GLU B C 1
ATOM 7026 O O . GLU B 1 377 ? -0.030 15.695 140.885 1.00 12.99 377 GLU B O 1
ATOM 7032 N N . ILE B 1 378 ? 0.940 17.310 139.662 1.00 12.43 378 ILE B N 1
ATOM 7033 C CA . ILE B 1 378 ? 0.845 16.557 138.421 1.00 12.69 378 ILE B CA 1
ATOM 7034 C C . ILE B 1 378 ? 1.697 15.296 138.562 1.00 12.41 378 ILE B C 1
ATOM 7035 O O . ILE B 1 378 ? 1.294 14.211 138.142 1.00 13.75 378 ILE B O 1
ATOM 7040 N N . GLY B 1 379 ? 2.875 15.452 139.163 1.00 13.19 379 GLY B N 1
ATOM 7041 C CA . GLY B 1 379 ? 3.782 14.333 139.354 1.00 12.85 379 GLY B CA 1
ATOM 7042 C C . GLY B 1 379 ? 3.224 13.193 140.185 1.00 13.14 379 GLY B C 1
ATOM 7043 O O . GLY B 1 379 ? 3.521 12.027 139.927 1.00 13.39 379 GLY B O 1
ATOM 7044 N N . LYS B 1 380 ? 2.420 13.525 141.189 1.00 13.69 380 LYS B N 1
ATOM 7045 C CA . LYS B 1 380 ? 1.831 12.507 142.050 1.00 14.92 380 LYS B CA 1
ATOM 7046 C C . LYS B 1 380 ? 0.872 11.608 141.274 1.00 16.14 380 LYS B C 1
ATOM 7047 O O . LYS B 1 380 ? 0.556 10.504 141.710 1.00 16.72 380 LYS B O 1
ATOM 7053 N N . ASN B 1 381 ? 0.412 12.085 140.122 1.00 16.91 381 ASN B N 1
ATOM 7054 C CA . ASN B 1 381 ? -0.512 11.320 139.292 1.00 19.60 381 ASN B CA 1
ATOM 7055 C C . ASN B 1 381 ? 0.206 10.557 138.183 1.00 19.46 381 ASN B C 1
ATOM 7056 O O . ASN B 1 381 ? -0.406 9.750 137.482 1.00 20.49 381 ASN B O 1
ATOM 7061 N N . GLU B 1 382 ? 1.502 10.807 138.029 1.00 17.65 382 GLU B N 1
ATOM 7062 C CA . GLU B 1 382 ? 2.276 10.147 136.985 1.00 16.29 382 GLU B CA 1
ATOM 7063 C C . GLU B 1 382 ? 3.360 9.227 137.526 1.00 15.58 382 GLU B C 1
ATOM 7064 O O . GLU B 1 382 ? 3.600 8.153 136.976 1.00 16.06 382 GLU B O 1
ATOM 7070 N N . GLY B 1 383 ? 4.017 9.651 138.599 1.00 14.89 383 GLY B N 1
ATOM 7071 C CA . GLY B 1 383 ? 5.073 8.843 139.179 1.00 15.28 383 GLY B CA 1
ATOM 7072 C C . GLY B 1 383 ? 4.874 8.589 140.657 1.00 14.96 383 GLY B C 1
ATOM 7073 O O . GLY B 1 383 ? 3.791 8.811 141.192 1.00 17.16 383 GLY B O 1
ATOM 7074 N N . GLN B 1 384 ? 5.926 8.119 141.317 1.00 14.29 384 GLN B N 1
ATOM 7075 C CA . GLN B 1 384 ? 5.869 7.828 142.742 1.00 14.18 384 GLN B CA 1
ATOM 7076 C C . GLN B 1 384 ? 6.737 8.813 143.513 1.00 13.95 384 GLN B C 1
ATOM 7077 O O . GLN B 1 384 ? 7.951 8.859 143.325 1.00 13.74 384 GLN B O 1
ATOM 7083 N N . LEU B 1 385 ? 6.112 9.602 144.378 1.00 13.29 385 LEU B N 1
ATOM 7084 C CA . LEU B 1 385 ? 6.845 10.576 145.180 1.00 12.38 385 LEU B CA 1
ATOM 7085 C C . LEU B 1 385 ? 7.600 9.836 146.279 1.00 13.07 385 LEU B C 1
ATOM 7086 O O . LEU B 1 385 ? 6.988 9.167 147.112 1.00 14.33 385 LEU B O 1
ATOM 7091 N N . VAL B 1 386 ? 8.925 9.954 146.283 1.00 11.87 386 VAL B N 1
ATOM 7092 C CA . VAL B 1 386 ? 9.734 9.273 147.289 1.00 13.06 386 VAL B CA 1
ATOM 7093 C C . VAL B 1 386 ? 10.542 10.210 148.180 1.00 13.17 386 VAL B C 1
ATOM 7094 O O . VAL B 1 386 ? 11.133 9.775 149.168 1.00 16.07 386 VAL B O 1
ATOM 7098 N N . LEU B 1 387 ? 10.574 11.492 147.834 1.00 12.35 387 LEU B N 1
ATOM 7099 C CA . LEU B 1 387 ? 11.302 12.471 148.632 1.00 11.10 387 LEU B CA 1
ATOM 7100 C C . LEU B 1 387 ? 10.781 13.878 148.398 1.00 11.27 387 LEU B C 1
ATOM 7101 O O . LEU B 1 387 ? 10.508 14.272 147.264 1.00 9.98 387 LEU B O 1
ATOM 7106 N N . GLY B 1 388 ? 10.640 14.631 149.483 1.00 11.23 388 GLY B N 1
ATOM 7107 C CA . GLY B 1 388 ? 10.176 16.003 149.385 1.00 11.75 388 GLY B CA 1
ATOM 7108 C C . GLY B 1 388 ? 8.773 16.189 148.846 1.00 12.65 388 GLY B C 1
ATOM 7109 O O . GLY B 1 388 ? 7.832 15.541 149.303 1.00 14.58 388 GLY B O 1
ATOM 7110 N N . GLY B 1 389 ? 8.637 17.094 147.879 1.00 12.52 389 GLY B N 1
ATOM 7111 C CA . GLY B 1 389 ? 7.345 17.368 147.278 1.00 14.10 389 GLY B CA 1
ATOM 7112 C C . GLY B 1 389 ? 6.478 18.273 148.133 1.00 14.60 389 GLY B C 1
ATOM 7113 O O . GLY B 1 389 ? 5.258 18.319 147.955 1.00 15.19 389 GLY B O 1
ATOM 7114 N N . LYS B 1 390 ? 7.102 19.006 149.050 1.00 15.11 390 LYS B N 1
ATOM 7115 C CA . LYS B 1 390 ? 6.359 19.891 149.938 1.00 16.16 390 LYS B CA 1
ATOM 7116 C C . LYS B 1 390 ? 6.968 21.277 150.103 1.00 15.56 390 LYS B C 1
ATOM 7117 O O . LYS B 1 390 ? 8.163 21.486 149.892 1.00 14.49 390 LYS B O 1
ATOM 7123 N N . ARG B 1 391 ? 6.114 22.217 150.489 1.00 15.19 391 ARG B N 1
ATOM 7124 C CA . ARG B 1 391 ? 6.503 23.592 150.759 1.00 16.01 391 ARG B CA 1
ATOM 7125 C C . ARG B 1 391 ? 6.998 23.554 152.199 1.00 16.38 391 ARG B C 1
ATOM 7126 O O . ARG B 1 391 ? 6.395 22.887 153.038 1.00 18.38 391 ARG B O 1
ATOM 7134 N N . LEU B 1 392 ? 8.096 24.245 152.489 1.00 15.16 392 LEU B N 1
ATOM 7135 C CA . LEU B 1 392 ? 8.629 24.263 153.845 1.00 15.23 392 LEU B CA 1
ATOM 7136 C C . LEU B 1 392 ? 8.135 25.504 154.583 1.00 14.53 392 LEU B C 1
ATOM 7137 O O . LEU B 1 392 ? 7.675 26.461 153.963 1.00 16.47 392 LEU B O 1
ATOM 7142 N N . GLU B 1 393 ? 8.229 25.482 155.909 1.00 15.04 393 GLU B N 1
ATOM 7143 C CA . GLU B 1 393 ? 7.748 26.586 156.734 1.00 14.73 393 GLU B CA 1
ATOM 7144 C C . GLU B 1 393 ? 8.510 27.900 156.551 1.00 14.66 393 GLU B C 1
ATOM 7145 O O . GLU B 1 393 ? 9.735 27.914 156.423 1.00 14.95 393 GLU B O 1
ATOM 7151 N N . GLY B 1 394 ? 7.765 29.003 156.537 1.00 13.42 394 GLY B N 1
ATOM 7152 C CA . GLY B 1 394 ? 8.366 30.317 156.377 1.00 13.74 394 GLY B CA 1
ATOM 7153 C C . GLY B 1 394 ? 7.730 31.089 155.236 1.00 12.73 394 GLY B C 1
ATOM 7154 O O . GLY B 1 394 ? 7.191 30.486 154.311 1.00 11.93 394 GLY B O 1
ATOM 7155 N N . GLU B 1 395 ? 7.781 32.418 155.286 1.00 12.79 395 GLU B N 1
ATOM 7156 C CA . GLU B 1 395 ? 7.187 33.200 154.207 1.00 13.40 395 GLU B CA 1
ATOM 7157 C C . GLU B 1 395 ? 8.002 33.037 152.924 1.00 11.27 395 GLU B C 1
ATOM 7158 O O . GLU B 1 395 ? 7.461 33.142 151.827 1.00 12.25 395 GLU B O 1
ATOM 7164 N N . GLY B 1 396 ? 9.299 32.772 153.068 1.00 10.64 396 GLY B N 1
ATOM 7165 C CA . GLY B 1 396 ? 10.152 32.571 151.906 1.00 9.70 396 GLY B CA 1
ATOM 7166 C C . GLY B 1 396 ? 9.643 31.400 151.084 1.00 10.15 396 GLY B C 1
ATOM 7167 O O . GLY B 1 396 ? 9.048 30.475 151.630 1.00 9.84 396 GLY B O 1
ATOM 7168 N N . TYR B 1 397 ? 9.888 31.422 149.776 1.00 9.13 397 TYR B N 1
ATOM 7169 C CA . TYR B 1 397 ? 9.410 30.360 148.889 1.00 8.36 397 TYR B CA 1
ATOM 7170 C C . TYR B 1 397 ? 10.272 29.099 148.914 1.00 8.93 397 TYR B C 1
ATOM 7171 O O . TYR B 1 397 ? 10.824 28.680 147.892 1.00 9.16 397 TYR B O 1
ATOM 7180 N N . PHE B 1 398 ? 10.356 28.483 150.089 1.00 8.44 398 PHE B N 1
ATOM 7181 C CA . PHE B 1 398 ? 11.158 27.286 150.288 1.00 8.75 398 PHE B CA 1
ATOM 7182 C C . PHE B 1 398 ? 10.443 26.001 149.890 1.00 9.81 398 PHE B C 1
ATOM 7183 O O . PHE B 1 398 ? 9.370 25.683 150.409 1.00 11.41 398 PHE B O 1
ATOM 7191 N N . ILE B 1 399 ? 11.053 25.267 148.965 1.00 10.26 399 ILE B N 1
ATOM 7192 C CA . ILE B 1 399 ? 10.515 24.000 148.494 1.00 9.76 399 ILE B CA 1
ATOM 7193 C C . ILE B 1 399 ? 11.593 22.938 148.690 1.00 9.23 399 ILE B C 1
ATOM 7194 O O . ILE B 1 399 ? 12.762 23.154 148.364 1.00 8.74 399 ILE B O 1
ATOM 7199 N N . ALA B 1 400 ? 11.201 21.793 149.232 1.00 8.76 400 ALA B N 1
ATOM 7200 C CA . ALA B 1 400 ? 12.142 20.715 149.496 1.00 9.55 400 ALA B CA 1
ATOM 7201 C C . ALA B 1 400 ? 12.578 19.962 148.246 1.00 9.53 400 ALA B C 1
ATOM 7202 O O . ALA B 1 400 ? 11.811 19.829 147.291 1.00 9.49 400 ALA B O 1
ATOM 7204 N N . PRO B 1 401 ? 13.833 19.481 148.230 1.00 9.79 401 PRO B N 1
ATOM 7205 C CA . PRO B 1 401 ? 14.344 18.725 147.083 1.00 9.87 401 PRO B CA 1
ATOM 7206 C C . PRO B 1 401 ? 13.344 17.592 146.885 1.00 9.16 401 PRO B C 1
ATOM 7207 O O . PRO B 1 401 ? 13.004 16.885 147.836 1.00 9.94 401 PRO B O 1
ATOM 7211 N N . THR B 1 402 ? 12.874 17.423 145.655 1.00 8.40 402 THR B N 1
ATOM 7212 C CA . THR B 1 402 ? 11.861 16.423 145.360 1.00 8.80 402 THR B CA 1
ATOM 7213 C C . THR B 1 402 ? 12.314 15.370 144.362 1.00 8.43 402 THR B C 1
ATOM 7214 O O . THR B 1 402 ? 13.034 15.669 143.407 1.00 8.20 402 THR B O 1
ATOM 7218 N N . VAL B 1 403 ? 11.881 14.133 144.589 1.00 8.69 403 VAL B N 1
ATOM 7219 C CA . VAL B 1 403 ? 12.220 13.024 143.714 1.00 8.59 403 VAL B CA 1
ATOM 7220 C C . VAL B 1 403 ? 11.016 12.137 143.428 1.00 9.03 403 VAL B C 1
ATOM 7221 O O . VAL B 1 403 ? 10.315 11.703 144.349 1.00 8.75 403 VAL B O 1
ATOM 7225 N N . PHE B 1 404 ? 10.776 11.893 142.144 1.00 8.76 404 PHE B N 1
ATOM 7226 C CA . PHE B 1 404 ? 9.703 11.013 141.698 1.00 9.37 404 PHE B CA 1
ATOM 7227 C C . PHE B 1 404 ? 10.393 9.833 141.022 1.00 10.53 404 PHE B C 1
ATOM 7228 O O . PHE B 1 404 ? 11.350 10.021 140.270 1.00 9.92 404 PHE B O 1
ATOM 7236 N N . THR B 1 405 ? 9.919 8.624 141.294 1.00 10.59 405 THR B N 1
ATOM 7237 C CA . THR B 1 405 ? 10.491 7.429 140.691 1.00 12.44 405 THR B CA 1
ATOM 7238 C C . THR B 1 405 ? 9.429 6.735 139.854 1.00 12.18 405 THR B C 1
ATOM 7239 O O . THR B 1 405 ? 8.254 7.091 139.916 1.00 12.26 405 THR B O 1
ATOM 7243 N N . GLU B 1 406 ? 9.849 5.745 139.074 1.00 14.99 406 GLU B N 1
ATOM 7244 C CA . GLU B 1 406 ? 8.924 4.999 138.228 1.00 17.42 406 GLU B CA 1
ATOM 7245 C C . GLU B 1 406 ? 8.152 5.950 137.323 1.00 16.47 406 GLU B C 1
ATOM 7246 O O . GLU B 1 406 ? 6.957 5.770 137.088 1.00 16.90 406 GLU B O 1
ATOM 7252 N N . VAL B 1 407 ? 8.843 6.965 136.816 1.00 13.99 407 VAL B N 1
ATOM 7253 C CA . VAL B 1 407 ? 8.213 7.948 135.947 1.00 12.44 407 VAL B CA 1
ATOM 7254 C C . VAL B 1 407 ? 8.213 7.512 134.485 1.00 11.94 407 VAL B C 1
ATOM 7255 O O . VAL B 1 407 ? 9.260 7.198 133.922 1.00 12.99 407 VAL B O 1
ATOM 7259 N N . PRO B 1 408 ? 7.029 7.474 133.855 1.00 11.47 408 PRO B N 1
ATOM 7260 C CA . PRO B 1 408 ? 6.952 7.074 132.448 1.00 11.96 408 PRO B CA 1
ATOM 7261 C C . PRO B 1 408 ? 7.684 8.121 131.615 1.00 11.68 408 PRO B C 1
ATOM 7262 O O . PRO B 1 408 ? 7.513 9.320 131.832 1.00 12.17 408 PRO B O 1
ATOM 7266 N N . PRO B 1 409 ? 8.509 7.684 130.652 1.00 11.39 409 PRO B N 1
ATOM 7267 C CA . PRO B 1 409 ? 9.265 8.602 129.793 1.00 11.97 409 PRO B CA 1
ATOM 7268 C C . PRO B 1 409 ? 8.439 9.716 129.149 1.00 12.10 409 PRO B C 1
ATOM 7269 O O . PRO B 1 409 ? 8.942 10.816 128.922 1.00 12.03 409 PRO B O 1
ATOM 7273 N N . LYS B 1 410 ? 7.171 9.439 128.859 1.00 11.73 410 LYS B N 1
ATOM 7274 C CA . LYS B 1 410 ? 6.320 10.437 128.216 1.00 12.51 410 LYS B CA 1
ATOM 7275 C C . LYS B 1 410 ? 5.401 11.194 129.168 1.00 12.71 410 LYS B C 1
ATOM 7276 O O . LYS B 1 410 ? 4.501 11.912 128.733 1.00 13.40 410 LYS B O 1
ATOM 7282 N N . ALA B 1 411 ? 5.635 11.037 130.466 1.00 11.59 411 ALA B N 1
ATOM 7283 C CA . ALA B 1 411 ? 4.834 11.732 131.467 1.00 11.64 411 ALA B CA 1
ATOM 7284 C C . ALA B 1 411 ? 5.127 13.226 131.382 1.00 11.43 411 ALA B C 1
ATOM 7285 O O . ALA B 1 411 ? 6.206 13.629 130.947 1.00 10.22 411 ALA B O 1
ATOM 7287 N N . ARG B 1 412 ? 4.176 14.054 131.797 1.00 10.18 412 ARG B N 1
ATOM 7288 C CA . ARG B 1 412 ? 4.389 15.492 131.748 1.00 10.70 412 ARG B CA 1
ATOM 7289 C C . ARG B 1 412 ? 5.628 15.921 132.533 1.00 10.01 412 ARG B C 1
ATOM 7290 O O . ARG B 1 412 ? 6.392 16.766 132.066 1.00 11.38 412 ARG B O 1
ATOM 7298 N N . ILE B 1 413 ? 5.847 15.342 133.712 1.00 9.81 413 ILE B N 1
ATOM 7299 C CA . ILE B 1 413 ? 7.020 15.725 134.495 1.00 9.22 413 ILE B CA 1
ATOM 7300 C C . ILE B 1 413 ? 8.319 15.179 133.910 1.00 9.20 413 ILE B C 1
ATOM 7301 O O . ILE B 1 413 ? 9.401 15.489 134.397 1.00 9.70 413 ILE B O 1
ATOM 7306 N N . ALA B 1 414 ? 8.213 14.374 132.858 1.00 9.23 414 ALA B N 1
ATOM 7307 C CA . ALA B 1 414 ? 9.394 13.819 132.206 1.00 9.49 414 ALA B CA 1
ATOM 7308 C C . ALA B 1 414 ? 9.595 14.491 130.850 1.00 8.98 414 ALA B C 1
ATOM 7309 O O . ALA B 1 414 ? 10.537 14.170 130.125 1.00 9.74 414 ALA B O 1
ATOM 7311 N N . GLN B 1 415 ? 8.716 15.436 130.523 1.00 9.15 415 GLN B N 1
ATOM 7312 C CA . GLN B 1 415 ? 8.767 16.135 129.241 1.00 8.83 415 GLN B CA 1
ATOM 7313 C C . GLN B 1 415 ? 8.785 17.658 129.326 1.00 8.98 415 GLN B C 1
ATOM 7314 O O . GLN B 1 415 ? 9.385 18.325 128.481 1.00 10.19 415 GLN B O 1
ATOM 7320 N N . GLU B 1 416 ? 8.122 18.203 130.340 1.00 8.66 416 GLU B N 1
ATOM 7321 C CA . GLU B 1 416 ? 8.020 19.649 130.501 1.00 8.77 416 GLU B CA 1
ATOM 7322 C C . GLU B 1 416 ? 9.003 20.221 131.515 1.00 8.42 416 GLU B C 1
ATOM 7323 O O . GLU B 1 416 ? 9.265 19.616 132.553 1.00 9.11 416 GLU B O 1
ATOM 7329 N N . GLU B 1 417 ? 9.541 21.396 131.200 1.00 8.66 417 GLU B N 1
ATOM 7330 C CA . GLU B 1 417 ? 10.508 22.060 132.064 1.00 8.37 417 GLU B CA 1
ATOM 7331 C C . GLU B 1 417 ? 9.835 22.659 133.294 1.00 8.50 417 GLU B C 1
ATOM 7332 O O . GLU B 1 417 ? 9.077 23.628 133.199 1.00 10.24 417 GLU B O 1
ATOM 7338 N N . ILE B 1 418 ? 10.128 22.077 134.451 1.00 7.91 418 ILE B N 1
ATOM 7339 C CA . ILE B 1 418 ? 9.563 22.521 135.718 1.00 8.41 418 ILE B CA 1
ATOM 7340 C C . ILE B 1 418 ? 10.341 23.704 136.298 1.00 8.49 418 ILE B C 1
ATOM 7341 O O . ILE B 1 418 ? 9.759 24.595 136.918 1.00 8.85 418 ILE B O 1
ATOM 7346 N N . PHE B 1 419 ? 11.654 23.715 136.087 1.00 9.22 419 PHE B N 1
ATOM 7347 C CA . PHE B 1 419 ? 12.498 24.805 136.571 1.00 9.36 419 PHE B CA 1
ATOM 7348 C C . PHE B 1 419 ? 12.395 24.949 138.083 1.00 10.60 419 PHE B C 1
ATOM 7349 O O . PHE B 1 419 ? 12.307 26.058 138.616 1.00 11.38 419 PHE B O 1
ATOM 7357 N N . GLY B 1 420 ? 12.409 23.808 138.762 1.00 9.15 420 GLY B N 1
ATOM 7358 C CA . GLY B 1 420 ? 12.322 23.777 140.209 1.00 9.94 420 GLY B CA 1
ATOM 7359 C C . GLY B 1 420 ? 13.124 22.596 140.716 1.00 8.87 420 GLY B C 1
ATOM 7360 O O . GLY B 1 420 ? 13.682 21.848 139.912 1.00 9.30 420 GLY B O 1
ATOM 7361 N N . PRO B 1 421 ? 13.199 22.389 142.039 1.00 8.36 421 PRO B N 1
ATOM 7362 C CA . PRO B 1 421 ? 13.964 21.266 142.594 1.00 8.37 421 PRO B CA 1
ATOM 7363 C C . PRO B 1 421 ? 13.207 19.945 142.513 1.00 8.79 421 PRO B C 1
ATOM 7364 O O . PRO B 1 421 ? 12.911 19.324 143.537 1.00 8.77 421 PRO B O 1
ATOM 7368 N N . VAL B 1 422 ? 12.912 19.517 141.289 1.00 8.24 422 VAL B N 1
ATOM 7369 C CA . VAL B 1 422 ? 12.161 18.291 141.062 1.00 8.42 422 VAL B CA 1
ATOM 7370 C C . VAL B 1 422 ? 12.867 17.364 140.076 1.00 8.98 422 VAL B C 1
ATOM 7371 O O . VAL B 1 422 ? 13.045 17.696 138.901 1.00 9.37 422 VAL B O 1
ATOM 7375 N N . LEU B 1 423 ? 13.257 16.194 140.562 1.00 8.27 423 LEU B N 1
ATOM 7376 C CA . LEU B 1 423 ? 13.950 15.205 139.747 1.00 8.19 423 LEU B CA 1
ATOM 7377 C C . LEU B 1 423 ? 13.062 14.000 139.451 1.00 8.06 423 LEU B C 1
ATOM 7378 O O . LEU B 1 423 ? 12.446 13.440 140.357 1.00 8.68 423 LEU B O 1
ATOM 7383 N N . SER B 1 424 ? 12.999 13.612 138.181 1.00 7.21 424 SER B N 1
ATOM 7384 C CA . SER B 1 424 ? 12.207 12.462 137.754 1.00 7.99 424 SER B CA 1
ATOM 7385 C C . SER B 1 424 ? 13.166 11.334 137.401 1.00 8.61 424 SER B C 1
ATOM 7386 O O . SER B 1 424 ? 14.040 11.505 136.552 1.00 8.65 424 SER B O 1
ATOM 7389 N N . VAL B 1 425 ? 12.996 10.188 138.053 1.00 8.93 425 VAL B N 1
ATOM 7390 C CA . VAL B 1 425 ? 13.852 9.029 137.824 1.00 8.13 425 VAL B CA 1
ATOM 7391 C C . VAL B 1 425 ? 13.151 8.016 136.927 1.00 8.73 425 VAL B C 1
ATOM 7392 O O . VAL B 1 425 ? 12.024 7.599 137.203 1.00 10.16 425 VAL B O 1
ATOM 7396 N N . ILE B 1 426 ? 13.836 7.625 135.857 1.00 9.30 426 ILE B N 1
ATOM 7397 C CA . ILE B 1 426 ? 13.306 6.688 134.877 1.00 9.30 426 ILE B CA 1
ATOM 7398 C C . ILE B 1 426 ? 14.197 5.450 134.775 1.00 9.91 426 ILE B C 1
ATOM 7399 O O . ILE B 1 426 ? 15.408 5.568 134.581 1.00 9.77 426 ILE B O 1
ATOM 7404 N N . ARG B 1 427 ? 13.607 4.265 134.912 1.00 1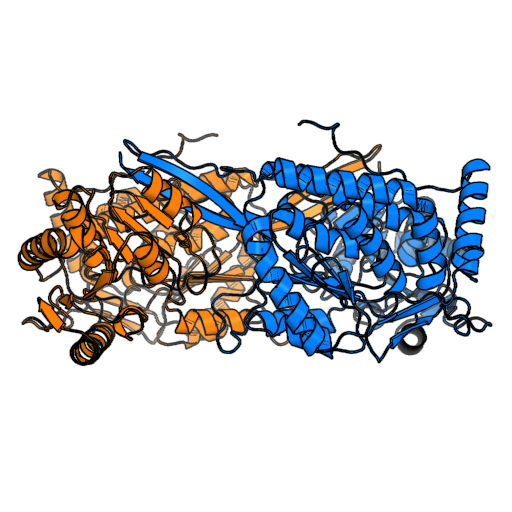0.50 427 ARG B N 1
ATOM 7405 C CA . ARG B 1 427 ? 14.387 3.036 134.806 1.00 11.38 427 ARG B CA 1
ATOM 7406 C C . ARG B 1 427 ? 14.328 2.513 133.379 1.00 11.53 427 ARG B C 1
ATOM 7407 O O . ARG B 1 427 ? 13.260 2.470 132.771 1.00 12.35 427 ARG B O 1
ATOM 7415 N N . VAL B 1 428 ? 15.477 2.111 132.849 1.00 10.64 428 VAL B N 1
ATOM 7416 C CA . VAL B 1 428 ? 15.540 1.578 131.495 1.00 10.99 428 VAL B CA 1
ATOM 7417 C C . VAL B 1 428 ? 16.315 0.266 131.486 1.00 10.84 428 VAL B C 1
ATOM 7418 O O . VAL B 1 428 ? 17.085 -0.016 132.402 1.00 10.59 428 VAL B O 1
ATOM 7422 N N . LYS B 1 429 ? 16.106 -0.529 130.443 1.00 12.51 429 LYS B N 1
ATOM 7423 C CA . LYS B 1 429 ? 16.752 -1.831 130.312 1.00 13.53 429 LYS B CA 1
ATOM 7424 C C . LYS B 1 429 ? 18.263 -1.801 130.094 1.00 14.01 429 LYS B C 1
ATOM 7425 O O . LYS B 1 429 ? 19.010 -2.484 130.794 1.00 14.24 429 LYS B O 1
ATOM 7431 N N . ASP B 1 430 ? 18.710 -1.016 129.121 1.00 12.08 430 ASP B N 1
ATOM 7432 C CA . ASP B 1 430 ? 20.130 -0.940 128.804 1.00 11.88 430 ASP B CA 1
ATOM 7433 C C . ASP B 1 430 ? 20.538 0.454 128.357 1.00 11.01 430 ASP B C 1
ATOM 7434 O O . ASP B 1 430 ? 19.722 1.374 128.343 1.00 10.49 430 ASP B O 1
ATOM 7439 N N . PHE B 1 431 ? 21.802 0.604 127.974 1.00 10.45 431 PHE B N 1
ATOM 7440 C CA . PHE B 1 431 ? 22.301 1.900 127.540 1.00 10.48 431 PHE B CA 1
ATOM 7441 C C . PHE B 1 431 ? 21.598 2.393 126.277 1.00 9.90 431 PHE B C 1
ATOM 7442 O O . PHE B 1 431 ? 21.316 3.583 126.141 1.00 9.24 431 PHE B O 1
ATOM 7450 N N . ALA B 1 432 ? 21.320 1.483 125.350 1.00 10.50 432 ALA B N 1
ATOM 7451 C CA . ALA B 1 432 ? 20.643 1.854 124.114 1.00 10.47 432 ALA B CA 1
ATOM 7452 C C . ALA B 1 432 ? 19.304 2.505 124.438 1.00 10.48 432 ALA B C 1
ATOM 7453 O O . ALA B 1 432 ? 18.950 3.541 123.879 1.00 10.65 432 ALA B O 1
ATOM 7455 N N . GLU B 1 433 ? 18.562 1.889 125.349 1.00 10.47 433 GLU B N 1
ATOM 7456 C CA . GLU B 1 433 ? 17.266 2.416 125.738 1.00 9.49 433 GLU B CA 1
ATOM 7457 C C . GLU B 1 433 ? 17.436 3.726 126.504 1.00 7.40 433 GLU B C 1
ATOM 7458 O O . GLU B 1 433 ? 16.603 4.621 126.402 1.00 8.01 433 GLU B O 1
ATOM 7464 N N . ALA B 1 434 ? 18.525 3.841 127.260 1.00 7.28 434 ALA B N 1
ATOM 7465 C CA . ALA B 1 434 ? 18.791 5.066 128.004 1.00 6.96 434 ALA B CA 1
ATOM 7466 C C . ALA B 1 434 ? 18.939 6.231 127.027 1.00 6.90 434 ALA B C 1
ATOM 7467 O O . ALA B 1 434 ? 18.413 7.317 127.260 1.00 6.53 434 ALA B O 1
ATOM 7469 N N . LEU B 1 435 ? 19.659 6.003 125.931 1.00 7.21 435 LEU B N 1
ATOM 7470 C CA . LEU B 1 435 ? 19.849 7.047 124.932 1.00 7.39 435 LEU B CA 1
ATOM 7471 C C . LEU B 1 435 ? 18.532 7.397 124.248 1.00 7.49 435 LEU B C 1
ATOM 7472 O O . LEU B 1 435 ? 18.242 8.569 124.009 1.00 8.15 435 LEU B O 1
ATOM 7477 N N . GLU B 1 436 ? 17.732 6.382 123.934 1.00 7.91 436 GLU B N 1
ATOM 7478 C CA . GLU B 1 436 ? 16.445 6.612 123.286 1.00 9.23 436 GLU B CA 1
ATOM 7479 C C . GLU B 1 436 ? 15.563 7.498 124.160 1.00 8.20 436 GLU B C 1
ATOM 7480 O O . GLU B 1 436 ? 14.949 8.451 123.676 1.00 7.95 436 GLU B O 1
ATOM 7486 N N . VAL B 1 437 ? 15.504 7.177 125.449 1.00 7.32 437 VAL B N 1
ATOM 7487 C CA . VAL B 1 437 ? 14.700 7.947 126.386 1.00 7.52 437 VAL B CA 1
ATOM 7488 C C . VAL B 1 437 ? 15.278 9.349 126.560 1.00 6.57 437 VAL B C 1
ATOM 7489 O O . VAL B 1 437 ? 14.539 10.333 126.629 1.00 6.70 437 VAL B O 1
ATOM 7493 N N . ALA B 1 438 ? 16.603 9.441 126.613 1.00 7.26 438 ALA B N 1
ATOM 7494 C CA . ALA B 1 438 ? 17.259 10.734 126.772 1.00 6.61 438 ALA B CA 1
ATOM 7495 C C . ALA B 1 438 ? 16.919 11.665 125.612 1.00 7.08 438 ALA B C 1
ATOM 7496 O O . ALA B 1 438 ? 16.651 12.847 125.814 1.00 7.85 438 ALA B O 1
ATOM 7498 N N . ASN B 1 439 ? 16.920 11.121 124.398 1.00 6.61 439 ASN B N 1
ATOM 7499 C CA . ASN B 1 439 ? 16.634 11.910 123.204 1.00 7.92 439 ASN B CA 1
ATOM 7500 C C . ASN B 1 439 ? 15.164 12.201 122.953 1.00 7.46 439 ASN B C 1
ATOM 7501 O O . ASN B 1 439 ? 14.834 13.147 122.234 1.00 8.04 439 ASN B O 1
ATOM 7506 N N . ASP B 1 440 ? 14.279 11.407 123.545 1.00 7.51 440 ASP B N 1
ATOM 7507 C CA . ASP B 1 440 ? 12.854 11.590 123.317 1.00 9.69 440 ASP B CA 1
ATOM 7508 C C . ASP B 1 440 ? 12.148 12.661 124.141 1.00 9.07 440 ASP B C 1
ATOM 7509 O O . ASP B 1 440 ? 11.335 12.360 125.018 1.00 9.51 440 ASP B O 1
ATOM 7514 N N . THR B 1 441 ? 12.490 13.913 123.853 1.00 8.91 441 THR B N 1
ATOM 7515 C CA . THR B 1 441 ? 11.874 15.088 124.469 1.00 8.97 441 THR B CA 1
ATOM 7516 C C . THR B 1 441 ? 11.988 16.148 123.379 1.00 8.31 441 THR B C 1
ATOM 7517 O O . THR B 1 441 ? 12.737 15.974 122.418 1.00 8.52 441 THR B O 1
ATOM 7521 N N . PRO B 1 442 ? 11.242 17.251 123.498 1.00 8.78 442 PRO B N 1
ATOM 7522 C CA . PRO B 1 442 ? 11.312 18.303 122.478 1.00 8.54 442 PRO B CA 1
ATOM 7523 C C . PRO B 1 442 ? 12.579 19.149 122.591 1.00 7.78 442 PRO B C 1
ATOM 7524 O O . PRO B 1 442 ? 12.861 19.975 121.724 1.00 7.95 442 PRO B O 1
ATOM 7528 N N . TYR B 1 443 ? 13.337 18.933 123.663 1.00 7.34 443 TYR B N 1
ATOM 7529 C CA . TYR B 1 443 ? 14.538 19.715 123.927 1.00 6.72 443 TYR B CA 1
ATOM 7530 C C . TYR B 1 443 ? 15.865 19.052 123.566 1.00 6.03 443 TYR B C 1
ATOM 7531 O O . TYR B 1 443 ? 15.909 17.917 123.095 1.00 7.50 443 TYR B O 1
ATOM 7540 N N . GLY B 1 444 ? 16.951 19.780 123.812 1.00 6.53 444 GLY B N 1
ATOM 7541 C CA . GLY B 1 444 ? 18.279 19.267 123.525 1.00 5.71 444 GLY B CA 1
ATOM 7542 C C . GLY B 1 444 ? 19.370 20.210 124.000 1.00 5.27 444 GLY B C 1
ATOM 7543 O O . GLY B 1 444 ? 20.277 20.543 123.235 1.00 5.41 444 GLY B O 1
ATOM 7544 N N . LEU B 1 445 ? 19.311 20.622 125.265 1.00 5.72 445 LEU B N 1
ATOM 7545 C CA . LEU B 1 445 ? 20.300 21.557 125.796 1.00 5.25 445 LEU B CA 1
ATOM 7546 C C . LEU B 1 445 ? 21.497 20.879 126.459 1.00 5.60 445 LEU B C 1
ATOM 7547 O O . LEU B 1 445 ? 22.586 20.863 125.884 1.00 5.66 445 LEU B O 1
ATOM 7552 N N . THR B 1 446 ? 21.322 20.344 127.665 1.00 4.61 446 THR B N 1
ATOM 7553 C CA . THR B 1 446 ? 22.426 19.653 128.328 1.00 5.62 446 THR B CA 1
ATOM 7554 C C . THR B 1 446 ? 22.075 18.206 128.607 1.00 5.67 446 THR B C 1
ATOM 7555 O O . THR B 1 446 ? 20.909 17.813 128.589 1.00 6.05 446 THR B O 1
ATOM 7559 N N . GLY B 1 447 ? 23.105 17.418 128.875 1.00 5.19 447 GLY B N 1
ATOM 7560 C CA . GLY B 1 447 ? 22.914 16.016 129.171 1.00 4.68 447 GLY B CA 1
ATOM 7561 C C . GLY B 1 447 ? 24.200 15.493 129.761 1.00 5.86 447 GLY B C 1
ATOM 7562 O O . GLY B 1 447 ? 25.258 16.108 129.603 1.00 5.68 447 GLY B O 1
ATOM 7563 N N . GLY B 1 448 ? 24.116 14.366 130.453 1.00 4.66 448 GLY B N 1
ATOM 7564 C CA . GLY B 1 448 ? 25.307 13.792 131.040 1.00 5.02 448 GLY B CA 1
ATOM 7565 C C . GLY B 1 448 ? 25.266 12.283 131.093 1.00 5.55 448 GLY B C 1
ATOM 7566 O O . GLY B 1 448 ? 24.196 11.668 131.027 1.00 5.52 448 GLY B O 1
ATOM 7567 N N . VAL B 1 449 ? 26.442 11.677 131.188 1.00 5.44 449 VAL B N 1
ATOM 7568 C CA . VAL B 1 449 ? 26.548 10.233 131.288 1.00 5.52 449 VAL B CA 1
ATOM 7569 C C . VAL B 1 449 ? 27.624 9.877 132.294 1.00 4.84 449 VAL B C 1
ATOM 7570 O O . VAL B 1 449 ? 28.740 10.400 132.228 1.00 5.90 449 VAL B O 1
ATOM 7574 N N . TYR B 1 450 ? 27.269 9.016 133.240 1.00 5.34 450 TYR B N 1
ATOM 7575 C CA . TYR B 1 450 ? 28.231 8.513 134.207 1.00 5.30 450 TYR B CA 1
ATOM 7576 C C . TYR B 1 450 ? 28.410 7.055 133.807 1.00 5.89 450 TYR B C 1
ATOM 7577 O O . TYR B 1 450 ? 27.459 6.269 133.827 1.00 7.26 450 TYR B O 1
ATOM 7586 N N . SER B 1 451 ? 29.630 6.719 133.405 1.00 6.36 451 SER B N 1
ATOM 7587 C CA . SER B 1 451 ? 29.970 5.375 132.965 1.00 6.77 451 SER B CA 1
ATOM 7588 C C . SER B 1 451 ? 31.477 5.246 132.834 1.00 6.21 451 SER B C 1
ATOM 7589 O O . SER B 1 451 ? 32.172 6.237 132.612 1.00 8.01 451 SER B O 1
ATOM 7592 N N . ARG B 1 452 ? 31.978 4.026 132.981 1.00 7.18 452 ARG B N 1
ATOM 7593 C CA . ARG B 1 452 ? 33.404 3.769 132.820 1.00 8.09 452 ARG B CA 1
ATOM 7594 C C . ARG B 1 452 ? 33.635 3.104 131.463 1.00 8.58 452 ARG B C 1
ATOM 7595 O O . ARG B 1 452 ? 34.773 2.990 131.007 1.00 9.50 452 ARG B O 1
ATOM 7603 N N . LYS B 1 453 ? 32.558 2.666 130.816 1.00 8.17 453 LYS B N 1
ATOM 7604 C CA . LYS B 1 453 ? 32.683 1.989 129.530 1.00 7.30 453 LYS B CA 1
ATOM 7605 C C . LYS B 1 453 ? 32.929 2.974 128.394 1.00 8.13 453 LYS B C 1
ATOM 7606 O O . LYS B 1 453 ? 32.048 3.755 128.029 1.00 6.89 453 LYS B O 1
ATOM 7612 N N . ARG B 1 454 ? 34.136 2.930 127.838 1.00 7.70 454 ARG B N 1
ATOM 7613 C CA . ARG B 1 454 ? 34.524 3.829 126.758 1.00 7.87 454 ARG B CA 1
ATOM 7614 C C . ARG B 1 454 ? 33.548 3.823 125.590 1.00 8.14 454 ARG B C 1
ATOM 7615 O O . ARG B 1 454 ? 33.216 4.876 125.041 1.00 8.66 454 ARG B O 1
ATOM 7623 N N . GLU B 1 455 ? 33.090 2.635 125.207 1.00 7.66 455 GLU B N 1
ATOM 7624 C CA . GLU B 1 455 ? 32.176 2.503 124.085 1.00 8.02 455 GLU B CA 1
ATOM 7625 C C . GLU B 1 455 ? 30.841 3.200 124.325 1.00 8.83 455 GLU B C 1
ATOM 7626 O O . GLU B 1 455 ? 30.205 3.677 123.384 1.00 9.49 455 GLU B O 1
ATOM 7632 N N . HIS B 1 456 ? 30.414 3.263 125.581 1.00 7.16 456 HIS B N 1
ATOM 7633 C CA . HIS B 1 456 ? 29.161 3.932 125.901 1.00 8.13 456 HIS B CA 1
ATOM 7634 C C . HIS B 1 456 ? 29.351 5.446 125.837 1.00 7.62 456 HIS B C 1
ATOM 7635 O O . HIS B 1 456 ? 28.499 6.161 125.315 1.00 6.39 456 HIS B O 1
ATOM 7642 N N . LEU B 1 457 ? 30.477 5.930 126.353 1.00 6.94 457 LEU B N 1
ATOM 7643 C CA . LEU B 1 457 ? 30.760 7.357 126.332 1.00 6.77 457 LEU B CA 1
ATOM 7644 C C . LEU B 1 457 ? 30.895 7.855 124.897 1.00 7.22 457 LEU B C 1
ATOM 7645 O O . LEU B 1 457 ? 30.282 8.855 124.525 1.00 7.26 457 LEU B O 1
ATOM 7650 N N . GLU B 1 458 ? 31.686 7.160 124.086 1.00 7.80 458 GLU B N 1
ATOM 7651 C CA . GLU B 1 458 ? 31.876 7.591 122.707 1.00 7.57 458 GLU B CA 1
ATOM 7652 C C . GLU B 1 458 ? 30.581 7.469 121.900 1.00 7.92 458 GLU B C 1
ATOM 7653 O O . GLU B 1 458 ? 30.329 8.256 120.988 1.00 7.57 458 GLU B O 1
ATOM 7659 N N . TRP B 1 459 ? 29.755 6.490 122.256 1.00 7.35 459 TRP B N 1
ATOM 7660 C CA . TRP B 1 459 ? 28.463 6.283 121.609 1.00 9.19 459 TRP B CA 1
ATOM 7661 C C . TRP B 1 459 ? 27.605 7.522 121.908 1.00 8.20 459 TRP B C 1
ATOM 7662 O O . TRP B 1 459 ? 26.959 8.082 121.020 1.00 8.27 459 TRP B O 1
ATOM 7673 N N . ALA B 1 460 ? 27.614 7.952 123.167 1.00 7.69 460 ALA B N 1
ATOM 7674 C CA . ALA B 1 460 ? 26.853 9.125 123.580 1.00 7.28 460 ALA B CA 1
ATOM 7675 C C . ALA B 1 460 ? 27.391 10.389 122.904 1.00 6.25 460 ALA B C 1
ATOM 7676 O O . ALA B 1 460 ? 26.625 11.291 122.554 1.00 6.42 460 ALA B O 1
ATOM 7678 N N . ARG B 1 461 ? 28.707 10.456 122.721 1.00 6.08 461 ARG B N 1
ATOM 7679 C CA . ARG B 1 461 ? 29.319 11.613 122.078 1.00 6.79 461 ARG B CA 1
ATOM 7680 C C . ARG B 1 461 ? 28.711 11.794 120.695 1.00 7.22 461 ARG B C 1
ATOM 7681 O O . ARG B 1 461 ? 28.514 12.915 120.235 1.00 7.57 461 ARG B O 1
ATOM 7689 N N . ARG B 1 462 ? 28.399 10.676 120.048 1.00 8.10 462 ARG B N 1
ATOM 7690 C CA . ARG B 1 462 ? 27.825 10.698 118.710 1.00 8.98 462 ARG B CA 1
ATOM 7691 C C . ARG B 1 462 ? 26.295 10.674 118.668 1.00 10.43 462 ARG B C 1
ATOM 7692 O O . ARG B 1 462 ? 25.704 11.146 117.701 1.00 12.88 462 ARG B O 1
ATOM 7700 N N . GLU B 1 463 ? 25.645 10.151 119.705 1.00 9.56 463 GLU B N 1
ATOM 7701 C CA . GLU B 1 463 ? 24.186 10.027 119.656 1.00 10.50 463 GLU B CA 1
ATOM 7702 C C . GLU B 1 463 ? 23.295 10.688 120.707 1.00 8.02 463 GLU B C 1
ATOM 7703 O O . GLU B 1 463 ? 22.083 10.752 120.516 1.00 8.78 463 GLU B O 1
ATOM 7709 N N . PHE B 1 464 ? 23.867 11.151 121.815 1.00 7.49 464 PHE B N 1
ATOM 7710 C CA . PHE B 1 464 ? 23.078 11.822 122.855 1.00 6.70 464 PHE B CA 1
ATOM 7711 C C . PHE B 1 464 ? 22.954 13.240 122.285 1.00 7.04 464 PHE B C 1
ATOM 7712 O O . PHE B 1 464 ? 23.860 14.059 122.432 1.00 6.73 464 PHE B O 1
ATOM 7720 N N . HIS B 1 465 ? 21.825 13.514 121.638 1.00 6.01 465 HIS B N 1
ATOM 7721 C CA . HIS B 1 465 ? 21.600 14.781 120.945 1.00 6.22 465 HIS B CA 1
ATOM 7722 C C . HIS B 1 465 ? 21.282 16.018 121.782 1.00 6.29 465 HIS B C 1
ATOM 7723 O O . HIS B 1 465 ? 20.136 16.474 121.845 1.00 7.18 465 HIS B O 1
ATOM 7730 N N . VAL B 1 466 ? 22.314 16.554 122.423 1.00 5.74 466 VAL B N 1
ATOM 7731 C CA . VAL B 1 466 ? 22.197 17.764 123.228 1.00 5.60 466 VAL B CA 1
ATOM 7732 C C . VAL B 1 466 ? 23.396 18.636 122.868 1.00 5.34 466 VAL B C 1
ATOM 7733 O O . VAL B 1 466 ? 24.454 18.124 122.485 1.00 5.45 466 VAL B O 1
ATOM 7737 N N . GLY B 1 467 ? 23.226 19.949 122.987 1.00 4.62 467 GLY B N 1
ATOM 7738 C CA . GLY B 1 467 ? 24.292 20.875 122.645 1.00 4.48 467 GLY B CA 1
ATOM 7739 C C . GLY B 1 467 ? 25.486 20.870 123.576 1.00 3.83 467 GLY B C 1
ATOM 7740 O O . GLY B 1 467 ? 26.600 21.178 123.148 1.00 4.53 467 GLY B O 1
ATOM 7741 N N . ASN B 1 468 ? 25.251 20.536 124.842 1.00 4.68 468 ASN B N 1
ATOM 7742 C CA . ASN B 1 468 ? 26.294 20.486 125.863 1.00 4.31 468 ASN B CA 1
ATOM 7743 C C . ASN B 1 468 ? 26.186 19.172 126.620 1.00 5.32 468 ASN B C 1
ATOM 7744 O O . ASN B 1 468 ? 25.264 18.974 127.416 1.00 5.97 468 ASN B O 1
ATOM 7749 N N . LEU B 1 469 ? 27.144 18.287 126.365 1.00 4.83 469 LEU B N 1
ATOM 7750 C CA . LEU B 1 469 ? 27.181 16.961 126.965 1.00 4.95 469 LEU B CA 1
ATOM 7751 C C . LEU B 1 469 ? 28.381 16.821 127.893 1.00 3.99 469 LEU B C 1
ATOM 7752 O O . LEU B 1 469 ? 29.486 17.259 127.565 1.00 5.31 469 LEU B O 1
ATOM 7757 N N . TYR B 1 470 ? 28.163 16.198 129.048 1.00 5.23 470 TYR B N 1
ATOM 7758 C CA . TYR B 1 470 ? 29.218 16.027 130.039 1.00 4.08 470 TYR B CA 1
ATOM 7759 C C . TYR B 1 470 ? 29.342 14.589 130.521 1.00 4.72 470 TYR B C 1
ATOM 7760 O O . TYR B 1 470 ? 28.338 13.951 130.851 1.00 5.86 470 TYR B O 1
ATOM 7769 N N . PHE B 1 471 ? 30.575 14.092 130.587 1.00 5.41 471 PHE B N 1
ATOM 7770 C CA . PHE B 1 471 ? 30.826 12.730 131.040 1.00 5.72 471 PHE B CA 1
ATOM 7771 C C . PHE B 1 471 ? 31.497 12.688 132.408 1.00 5.62 471 PHE B C 1
ATOM 7772 O O . PHE B 1 471 ? 32.537 13.313 132.624 1.00 5.96 471 PHE B O 1
ATOM 7780 N N . ASN B 1 472 ? 30.881 11.944 133.325 1.00 5.04 472 ASN B N 1
ATOM 7781 C CA . ASN B 1 472 ? 31.383 11.757 134.677 1.00 5.63 472 ASN B CA 1
ATOM 7782 C C . ASN B 1 472 ? 31.613 13.033 135.474 1.00 6.08 472 ASN B C 1
ATOM 7783 O O . ASN B 1 472 ? 32.589 13.159 136.212 1.00 7.19 472 ASN B O 1
ATOM 7788 N N . ARG B 1 473 ? 30.686 13.971 135.317 1.00 6.48 473 ARG B N 1
ATOM 7789 C CA . ARG B 1 473 ? 30.710 15.241 136.032 1.00 6.20 473 ARG B CA 1
ATOM 7790 C C . ARG B 1 473 ? 29.340 15.914 135.917 1.00 5.87 473 ARG B C 1
ATOM 7791 O O . ARG B 1 473 ? 28.489 15.479 135.141 1.00 7.15 473 ARG B O 1
ATOM 7799 N N . LYS B 1 474 ? 29.127 16.967 136.700 1.00 6.28 474 LYS B N 1
ATOM 7800 C CA . LYS B 1 474 ? 27.859 17.694 136.686 1.00 5.82 474 LYS B CA 1
ATOM 7801 C C . LYS B 1 474 ? 27.559 18.243 135.292 1.00 6.20 474 LYS B C 1
ATOM 7802 O O . LYS B 1 474 ? 28.476 18.479 134.503 1.00 5.27 474 LYS B O 1
ATOM 7808 N N . ILE B 1 475 ? 26.281 18.456 134.991 1.00 5.86 475 ILE B N 1
ATOM 7809 C CA . ILE B 1 475 ? 25.909 18.964 133.675 1.00 6.10 475 ILE B CA 1
ATOM 7810 C C . ILE B 1 475 ? 25.554 20.445 133.668 1.00 5.34 475 ILE B C 1
ATOM 7811 O O . ILE B 1 475 ? 25.106 20.978 132.654 1.00 5.99 475 ILE B O 1
ATOM 7816 N N . THR B 1 476 ? 25.770 21.107 134.799 1.00 6.71 476 THR B N 1
ATOM 7817 C CA . THR B 1 476 ? 25.502 22.535 134.934 1.00 6.56 476 THR B CA 1
ATOM 7818 C C . THR B 1 476 ? 26.838 23.273 135.025 1.00 7.37 476 THR B C 1
ATOM 7819 O O . THR B 1 476 ? 27.903 22.654 135.079 1.00 7.88 476 THR B O 1
ATOM 7823 N N . GLY B 1 477 ? 26.771 24.599 135.035 1.00 7.94 477 GLY B N 1
ATOM 7824 C CA . GLY B 1 477 ? 27.972 25.407 135.168 1.00 8.10 477 GLY B CA 1
ATOM 7825 C C . GLY B 1 477 ? 28.931 25.488 133.996 1.00 6.73 477 GLY B C 1
ATOM 7826 O O . GLY B 1 477 ? 30.147 25.545 134.202 1.00 7.43 477 GLY B O 1
ATOM 7827 N N . ALA B 1 478 ? 28.404 25.496 132.776 1.00 7.09 478 ALA B N 1
ATOM 7828 C CA . ALA B 1 478 ? 29.248 25.600 131.588 1.00 6.63 478 ALA B CA 1
ATOM 7829 C C . ALA B 1 478 ? 30.128 26.840 131.732 1.00 7.39 478 ALA B C 1
ATOM 7830 O O . ALA B 1 478 ? 29.642 27.917 132.072 1.00 8.84 478 ALA B O 1
ATOM 7832 N N . LEU B 1 479 ? 31.423 26.687 131.478 1.00 6.12 479 LEU B N 1
ATOM 7833 C CA . LEU B 1 479 ? 32.350 27.805 131.596 1.00 6.64 479 LEU B CA 1
ATOM 7834 C C . LEU B 1 479 ? 32.590 28.501 130.268 1.00 6.38 479 LEU B C 1
ATOM 7835 O O . LEU B 1 479 ? 32.786 27.859 129.239 1.00 5.69 479 LEU B O 1
ATOM 7840 N N . VAL B 1 480 ? 32.567 29.827 130.303 1.00 6.34 480 VAL B N 1
ATOM 7841 C CA . VAL B 1 480 ? 32.814 30.634 129.123 1.00 5.39 480 VAL B CA 1
ATOM 7842 C C . VAL B 1 480 ? 34.148 30.219 128.491 1.00 5.52 480 VAL B C 1
ATOM 7843 O O . VAL B 1 480 ? 35.142 30.027 129.190 1.00 5.46 480 VAL B O 1
ATOM 7847 N N . GLY B 1 481 ? 34.148 30.054 127.171 1.00 4.89 481 GLY B N 1
ATOM 7848 C CA . GLY B 1 481 ? 35.357 29.677 126.460 1.00 6.68 481 GLY B CA 1
ATOM 7849 C C . GLY B 1 481 ? 35.651 28.189 126.427 1.00 5.75 481 GLY B C 1
ATOM 7850 O O . GLY B 1 481 ? 36.071 27.653 125.401 1.00 6.32 481 GLY B O 1
ATOM 7851 N N . VAL B 1 482 ? 35.427 27.520 127.553 1.00 6.21 482 VAL B N 1
ATOM 7852 C CA . VAL B 1 482 ? 35.683 26.090 127.673 1.00 5.88 482 VAL B CA 1
ATOM 7853 C C . VAL B 1 482 ? 34.572 25.252 127.051 1.00 5.90 482 VAL B C 1
ATOM 7854 O O . VAL B 1 482 ? 34.833 24.331 126.271 1.00 6.37 482 VAL B O 1
ATOM 7858 N N . GLN B 1 483 ? 33.333 25.578 127.407 1.00 5.94 483 GLN B N 1
ATOM 7859 C CA . GLN B 1 483 ? 32.169 24.852 126.911 1.00 7.09 483 GLN B CA 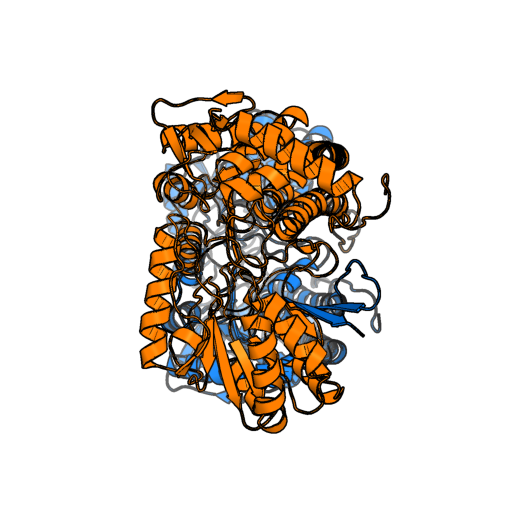1
ATOM 7860 C C . GLN B 1 483 ? 31.145 25.746 126.218 1.00 7.05 483 GLN B C 1
ATOM 7861 O O . GLN B 1 483 ? 30.227 26.260 126.865 1.00 8.36 483 GLN B O 1
ATOM 7867 N N . PRO B 1 484 ? 31.298 25.962 124.898 1.00 5.83 484 PRO B N 1
ATOM 7868 C CA . PRO B 1 484 ? 30.352 26.797 124.144 1.00 6.34 484 PRO B CA 1
ATOM 7869 C C . PRO B 1 484 ? 28.957 26.347 124.571 1.00 6.02 484 PRO B C 1
ATOM 7870 O O . PRO B 1 484 ? 28.634 25.162 124.466 1.00 6.12 484 PRO B O 1
ATOM 7874 N N . PHE B 1 485 ? 28.132 27.281 125.039 1.00 5.61 485 PHE B N 1
ATOM 7875 C CA . PHE B 1 485 ? 26.810 26.929 125.556 1.00 5.53 485 PHE B CA 1
ATOM 7876 C C . PHE B 1 485 ? 25.626 27.252 124.652 1.00 5.52 485 PHE B C 1
ATOM 7877 O O . PHE B 1 485 ? 25.429 28.391 124.245 1.00 6.70 485 PHE B O 1
ATOM 7885 N N . GLY B 1 486 ? 24.824 26.234 124.362 1.00 5.10 486 GLY B N 1
ATOM 7886 C CA . GLY B 1 486 ? 23.671 26.417 123.498 1.00 6.65 486 GLY B CA 1
ATOM 7887 C C . GLY B 1 486 ? 23.163 25.059 123.064 1.00 5.35 486 GLY B C 1
ATOM 7888 O O . GLY B 1 486 ? 23.944 24.114 122.952 1.00 5.98 486 GLY B O 1
ATOM 7889 N N . GLY B 1 487 ? 21.869 24.956 122.786 1.00 6.28 487 GLY B N 1
ATOM 7890 C CA . GLY B 1 487 ? 21.320 23.662 122.431 1.00 6.79 487 GLY B CA 1
ATOM 7891 C C . GLY B 1 487 ? 20.752 23.416 121.053 1.00 6.46 487 GLY B C 1
ATOM 7892 O O . GLY B 1 487 ? 20.922 24.209 120.120 1.00 6.91 487 GLY B O 1
ATOM 7893 N N . PHE B 1 488 ? 20.070 22.279 120.956 1.00 5.01 488 PHE B N 1
ATOM 7894 C CA . PHE B 1 488 ? 19.430 21.803 119.738 1.00 5.04 488 PHE B CA 1
ATOM 7895 C C . PHE B 1 488 ? 17.923 21.764 119.952 1.00 5.72 488 PHE B C 1
ATOM 7896 O O . PHE B 1 488 ? 17.431 21.942 121.068 1.00 5.60 488 PHE B O 1
ATOM 7904 N N . LYS B 1 489 ? 17.201 21.499 118.870 1.00 6.13 489 LYS B N 1
ATOM 7905 C CA . LYS B 1 489 ? 15.755 21.371 118.920 1.00 5.89 489 LYS B CA 1
ATOM 7906 C C . LYS B 1 489 ? 15.055 22.533 119.604 1.00 5.77 489 LYS B C 1
ATOM 7907 O O . LYS B 1 489 ? 15.406 23.686 119.363 1.00 7.44 489 LYS B O 1
ATOM 7913 N N . LEU B 1 490 ? 14.072 22.258 120.457 1.00 6.02 490 LEU B N 1
ATOM 7914 C CA . LEU B 1 490 ? 13.362 23.366 121.080 1.00 6.92 490 LEU B CA 1
ATOM 7915 C C . LEU B 1 490 ? 14.084 24.049 122.231 1.00 6.79 490 LEU B C 1
ATOM 7916 O O . LEU B 1 490 ? 13.488 24.822 122.986 1.00 7.22 490 LEU B O 1
ATOM 7921 N N . SER B 1 491 ? 15.377 23.767 122.357 1.00 6.53 491 SER B N 1
ATOM 7922 C CA . SER B 1 491 ? 16.194 24.417 123.368 1.00 6.28 491 SER B CA 1
ATOM 7923 C C . SER B 1 491 ? 16.712 25.737 122.790 1.00 6.68 491 SER B C 1
ATOM 7924 O O . SER B 1 491 ? 17.343 26.526 123.488 1.00 7.79 491 SER B O 1
ATOM 7927 N N . GLY B 1 492 ? 16.448 25.982 121.510 1.00 6.26 492 GLY B N 1
ATOM 7928 C CA . GLY B 1 492 ? 16.883 27.238 120.931 1.00 6.57 492 GLY B CA 1
ATOM 7929 C C . GLY B 1 492 ? 17.482 27.193 119.545 1.00 5.17 492 GLY B C 1
ATOM 7930 O O . GLY B 1 492 ? 17.393 26.189 118.841 1.00 6.45 492 GLY B O 1
ATOM 7931 N N . THR B 1 493 ? 18.118 28.299 119.171 1.00 6.65 493 THR B N 1
ATOM 7932 C CA . THR B 1 493 ? 18.725 28.451 117.858 1.00 7.10 493 THR B CA 1
ATOM 7933 C C . THR B 1 493 ? 20.207 28.090 117.787 1.00 7.28 493 THR B C 1
ATOM 7934 O O . THR B 1 493 ? 20.853 28.328 116.770 1.00 7.37 493 THR B O 1
ATOM 7938 N N . ASN B 1 494 ? 20.733 27.508 118.861 1.00 6.78 494 ASN B N 1
ATOM 7939 C CA . ASN B 1 494 ? 22.135 27.092 118.937 1.00 6.70 494 ASN B CA 1
ATOM 7940 C C . ASN B 1 494 ? 23.130 28.247 118.856 1.00 8.00 494 ASN B C 1
ATOM 7941 O O . ASN B 1 494 ? 24.182 28.129 118.227 1.00 7.11 494 ASN B O 1
ATOM 7946 N N . ALA B 1 495 ? 22.787 29.371 119.479 1.00 7.09 495 ALA B N 1
ATOM 7947 C CA . ALA B 1 495 ? 23.681 30.523 119.522 1.00 8.47 495 ALA B CA 1
ATOM 7948 C C . ALA B 1 495 ? 24.622 30.202 120.677 1.00 10.10 495 ALA B C 1
ATOM 7949 O O . ALA B 1 495 ? 24.287 30.418 121.842 1.00 12.68 495 ALA B O 1
ATOM 7951 N N . LYS B 1 496 ? 25.793 29.672 120.351 1.00 8.78 496 LYS B N 1
ATOM 7952 C CA . LYS B 1 496 ? 26.766 29.275 121.359 1.00 6.65 496 LYS B CA 1
ATOM 7953 C C . LYS B 1 496 ? 27.426 30.427 122.102 1.00 6.52 496 LYS B C 1
ATOM 7954 O O . LYS B 1 496 ? 28.314 31.103 121.576 1.00 8.19 496 LYS B O 1
ATOM 7960 N N . THR B 1 497 ? 26.996 30.641 123.338 1.00 5.32 497 THR B N 1
ATOM 7961 C CA . THR B 1 497 ? 27.561 31.710 124.146 1.00 5.46 497 THR B CA 1
ATOM 7962 C C . THR B 1 497 ? 28.941 31.284 124.633 1.00 6.18 497 THR B C 1
ATOM 7963 O O . THR B 1 497 ? 29.225 30.093 124.769 1.00 6.10 497 THR B O 1
ATOM 7967 N N . GLY B 1 498 ? 29.803 32.262 124.886 1.00 6.23 498 GLY B N 1
ATOM 7968 C CA . GLY B 1 498 ? 31.143 31.959 125.358 1.00 6.16 498 GLY B CA 1
ATOM 7969 C C . GLY B 1 498 ? 31.984 31.270 124.300 1.00 6.82 498 GLY B C 1
ATOM 7970 O O . GLY B 1 498 ? 32.880 30.489 124.617 1.00 6.66 498 GLY B O 1
ATOM 7971 N N . ALA B 1 499 ? 31.689 31.562 123.037 1.00 6.42 499 ALA B N 1
ATOM 7972 C CA . ALA B 1 499 ? 32.405 30.973 121.919 1.00 6.26 499 ALA B CA 1
ATOM 7973 C C . ALA B 1 499 ? 32.619 32.017 120.830 1.00 6.17 499 ALA B C 1
ATOM 7974 O O . ALA B 1 499 ? 31.844 32.968 120.704 1.00 6.30 499 ALA B O 1
ATOM 7976 N N . LEU B 1 500 ? 33.672 31.827 120.041 1.00 5.35 500 LEU B N 1
ATOM 7977 C CA . LEU B 1 500 ? 34.003 32.742 118.953 1.00 6.78 500 LEU B CA 1
ATOM 7978 C C . LEU B 1 500 ? 32.822 32.952 118.012 1.00 6.75 500 LEU B C 1
ATOM 7979 O O . LEU B 1 500 ? 32.567 34.069 117.552 1.00 7.16 500 LEU B O 1
ATOM 7984 N N . ASP B 1 501 ? 32.104 31.867 117.739 1.00 5.97 501 ASP B N 1
ATOM 7985 C CA . ASP B 1 501 ? 30.958 31.888 116.835 1.00 6.91 501 ASP B CA 1
ATOM 7986 C C . ASP B 1 501 ? 29.817 32.801 117.265 1.00 5.90 501 ASP B C 1
ATOM 7987 O O . ASP B 1 501 ? 29.031 33.245 116.433 1.00 7.54 501 ASP B O 1
ATOM 7992 N N . TYR B 1 502 ? 29.716 33.081 118.558 1.00 5.48 502 TYR B N 1
ATOM 7993 C CA . TYR B 1 502 ? 28.633 33.925 119.046 1.00 5.73 502 TYR B CA 1
ATOM 7994 C C . TYR B 1 502 ? 28.617 35.307 118.408 1.00 5.79 502 TYR B C 1
ATOM 7995 O O . TYR B 1 502 ? 27.567 35.798 118.011 1.00 6.63 502 TYR B O 1
ATOM 8004 N N . LEU B 1 503 ? 29.784 35.930 118.299 1.00 6.50 503 LEU B N 1
ATOM 8005 C CA . LEU B 1 503 ? 29.847 37.279 117.750 1.00 5.00 503 LEU B CA 1
ATOM 8006 C C . LEU B 1 503 ? 29.476 37.374 116.272 1.00 5.59 503 LEU B C 1
ATOM 8007 O O . LEU B 1 503 ? 28.971 38.404 115.823 1.00 5.82 503 LEU B O 1
ATOM 8012 N N . ARG B 1 504 ? 29.702 36.299 115.521 1.00 5.55 504 ARG B N 1
ATOM 8013 C CA . ARG B 1 504 ? 29.371 36.287 114.098 1.00 5.80 504 ARG B CA 1
ATOM 8014 C C . ARG B 1 504 ? 27.876 36.524 113.878 1.00 5.29 504 ARG B C 1
ATOM 8015 O O . ARG B 1 504 ? 27.456 37.047 112.842 1.00 5.81 504 ARG B O 1
ATOM 8023 N N . LEU B 1 505 ? 27.077 36.133 114.862 1.00 5.76 505 LEU B N 1
ATOM 8024 C CA . LEU B 1 505 ? 25.631 36.290 114.778 1.00 6.19 505 LEU B CA 1
ATOM 8025 C C . LEU B 1 505 ? 25.194 37.749 114.729 1.00 5.77 505 LEU B C 1
ATOM 8026 O O . LEU B 1 505 ? 24.103 38.063 114.252 1.00 6.58 505 LEU B O 1
ATOM 8031 N N . PHE B 1 506 ? 26.050 38.639 115.223 1.00 5.49 506 PHE B N 1
ATOM 8032 C CA . PHE B 1 506 ? 25.731 40.063 115.278 1.00 4.34 506 PHE B CA 1
ATOM 8033 C C . PHE B 1 506 ? 26.497 40.892 114.260 1.00 4.43 506 PHE B C 1
ATOM 8034 O O . PHE B 1 506 ? 26.703 42.098 114.444 1.00 4.83 506 PHE B O 1
ATOM 8048 N N . LEU B 1 507 ? 26.891 40.237 113.173 1.00 5.00 507 LEU B N 1
ATOM 8049 C CA . LEU B 1 507 ? 27.640 40.880 112.101 1.00 4.88 507 LEU B CA 1
ATOM 8050 C C . LEU B 1 507 ? 27.117 40.463 110.731 1.00 4.17 507 LEU B C 1
ATOM 8051 O O . LEU B 1 507 ? 26.529 39.389 110.575 1.00 5.23 507 LEU B O 1
ATOM 8056 N N . GLU B 1 508 ? 27.322 41.330 109.746 1.00 5.06 508 GLU B N 1
ATOM 8057 C CA . GLU B 1 508 ? 26.976 41.006 108.372 1.00 5.17 508 GLU B CA 1
ATOM 8058 C C . GLU B 1 508 ? 28.247 41.297 107.573 1.00 5.23 508 GLU B C 1
ATOM 8059 O O . GLU B 1 508 ? 29.130 42.016 108.049 1.00 5.88 508 GLU B O 1
ATOM 8065 N N . MET B 1 509 ? 28.362 40.716 106.386 1.00 4.59 509 MET B N 1
ATOM 8066 C CA . MET B 1 509 ? 29.569 40.884 105.587 1.00 4.93 509 MET B CA 1
ATOM 8067 C C . MET B 1 509 ? 29.406 41.720 104.325 1.00 4.67 509 MET B C 1
ATOM 8068 O O . MET B 1 509 ? 28.389 41.639 103.634 1.00 4.74 509 MET B O 1
ATOM 8073 N N . LYS B 1 510 ? 30.434 42.513 104.037 1.00 4.94 510 LYS B N 1
ATOM 8074 C CA . LYS B 1 510 ? 30.471 43.347 102.844 1.00 4.28 510 LYS B CA 1
ATOM 8075 C C . LYS B 1 510 ? 31.711 42.952 102.040 1.00 5.07 510 LYS B C 1
ATOM 8076 O O . LYS B 1 510 ? 32.773 42.701 102.610 1.00 5.31 510 LYS B O 1
ATOM 8082 N N . ALA B 1 511 ? 31.560 42.879 100.723 1.00 4.75 511 ALA B N 1
ATOM 8083 C CA . ALA B 1 511 ? 32.652 42.542 99.815 1.00 3.88 511 ALA B CA 1
ATOM 8084 C C . ALA B 1 511 ? 32.824 43.717 98.866 1.00 4.91 511 ALA B C 1
ATOM 8085 O O . ALA B 1 511 ? 31.886 44.099 98.167 1.00 5.19 511 ALA B O 1
ATOM 8087 N N . VAL B 1 512 ? 34.023 44.288 98.845 1.00 4.42 512 VAL B N 1
ATOM 8088 C CA . VAL B 1 512 ? 34.312 45.443 98.003 1.00 4.32 512 VAL B CA 1
ATOM 8089 C C . VAL B 1 512 ? 35.480 45.184 97.065 1.00 5.61 512 VAL B C 1
ATOM 8090 O O . VAL B 1 512 ? 36.588 44.853 97.503 1.00 6.62 512 VAL B O 1
ATOM 8094 N N . ALA B 1 513 ? 35.225 45.354 95.773 1.00 5.00 513 ALA B N 1
ATOM 8095 C CA . ALA B 1 513 ? 36.239 45.133 94.757 1.00 4.91 513 ALA B CA 1
ATOM 8096 C C . ALA B 1 513 ? 36.620 46.406 94.024 1.00 5.29 513 ALA B C 1
ATOM 8097 O O . ALA B 1 513 ? 35.752 47.228 93.712 1.00 7.34 513 ALA B O 1
ATOM 8099 N N . GLU B 1 514 ? 37.913 46.582 93.764 1.00 5.19 514 GLU B N 1
ATOM 8100 C CA . GLU B 1 514 ? 38.359 47.724 92.978 1.00 5.47 514 GLU B CA 1
ATOM 8101 C C . GLU B 1 514 ? 39.221 47.224 91.831 1.00 4.73 514 GLU B C 1
ATOM 8102 O O . GLU B 1 514 ? 40.237 46.558 92.045 1.00 6.10 514 GLU B O 1
ATOM 8108 N N . ARG B 1 515 ? 38.798 47.530 90.609 1.00 4.59 515 ARG B N 1
ATOM 8109 C CA . ARG B 1 515 ? 39.550 47.151 89.423 1.00 6.28 515 ARG B CA 1
ATOM 8110 C C . ARG B 1 515 ? 40.456 48.342 89.122 1.00 5.49 515 ARG B C 1
ATOM 8111 O O . ARG B 1 515 ? 39.975 49.435 88.832 1.00 6.01 515 ARG B O 1
ATOM 8119 N N . PHE B 1 516 ? 41.765 48.130 89.198 1.00 7.16 516 PHE B N 1
ATOM 8120 C CA . PHE B 1 516 ? 42.720 49.209 88.963 1.00 7.80 516 PHE B CA 1
ATOM 8121 C C . PHE B 1 516 ? 42.910 49.599 87.505 1.00 9.29 516 PHE B C 1
ATOM 8122 O O . PHE B 1 516 ? 43.308 50.761 87.272 1.00 11.32 516 PHE B O 1
#